Protein 5DCQ (pdb70)

GO terms:
  GO:0005515 protein binding (F, IPI)

B-factor: mean 30.23, std 13.65, range [9.82, 96.35]

Secondary structure (P-SEA, 3-state):
ccaaaaaaaaaacccccaaaaaaaaaaaaaaccccaaaaaaaacccccaaaaaaaaaaaaaaccccaaaaaaaacccccaaaaaaaaaaaaaaccccaaaaaaaacccccaaaaaaaaaaaaaaccaaaaaaaaaaaaccccaaaaaaaaaaaaccc/ccaaaaaaaaaacccccaaaaaaaaaaaaaaccccaaaaaaaacccccaaaaaaaaaaaaaaccccaaaaaaaacccccaaaaaaaaaaaaaaccccaaaaaaaacccccaaaaaaaaaaaaaaccaaaaaaaaaaacccccaaaaaaaaaaaac/ccccaaaaaaaacccccaaaaaaaaaaaaaaccccaaaaaaaacccccaaaaaaaaaaaaaaccccaaaaaaaacccccaaaaaaaaaaaaaaccccaaaaaaaacccccaaaaaaaaaaaaaaccaaaaaaaaaaaaccccaaaaaaaaaaaaccccc/cbbbbbbccccccccbbbbbccccccccccccccccccccccccccccccccccccccccccccccbbbbbbbbcaaaaaaaccccccccccaaaaaaaaaaaccccaaaaaaaaccccaaaaaaaaaaaaaacccccccccccccccccccaaaaaaaaaaaaaaaacccbbbbbbbcccccccccccbbbbbccccc/cbbbbbbccccccccbbbbbccccccccccccccccccccccccccccccccccccccccccccccbbbbbbbccaaaaaaaccccccccccaaaaaaaaaaaccccaaaaaaacccccaaaaaaaaaaaaaacccccccccccccccccccaaaaaaaaaaaaaaaaccbbbbbbccccccccccccccbbbbcccccc/cbbbbbbccccccccbbbbbccccccccccccccccccccccccccccccccccccccccccccccbbbbbccccaaaaaaaccccccccccaaaaaaaaaaaccccaaaaaaaaccccaaaaaaaaaaaaaacccccccccccccccccccaaaaaaaaaaaaaaaaccbbbbbbccccccccccccccbbbbccccc

Sequence (1069 aa):
TDPEKVEMYIKNLQDDSSVVRVTAATALGKIGDERAVEPLIKALKKDEDWQVRVSAAWALGKIGDERAVEPLIKALKDEDSDVRMAAAKALGKIGDERAVEPLIKKALKDEDSDVRRTAAYYALGEIGGERVRAAMEKLAETGTGFARKVAVNYLETHKSTDPEKKVEMYIKNLQDDSSVVRVTAATALGKIGDERAVEPLIKALKDEDWQVRVSAAWALGKIGDERAVEPLIKALKDEDSDVRMAAAKALGKIGDERAVEPLIKALKDEDSDVRRTAAYALGEIGGERVRAAMEKLAETGTGFARKVAVNYLETHTDPEKVEMYIKNLQDDSSVVRVTAATALGKIGDERAVEPLIKALKDEDWQVRVSAAWALGKIGDERAVEPLIKALKDEDSDVRMAAAKALGKIGDERAVEPLIKALKDEDSDVRRRRTAAYALGEIGGERVRAAMEKLAETGTGFARKVAVNYLETHKSLIALYYGWNDGTRQSSPYFLYVSPKNAPKRELKDEYVVYCFNKKLYWPDQWESIYSNFNDIRSPYNDLPVYEKKLGYDGIFKQYAPDYKKDISDIASALVAVLSNGYPTNKSQLSTSYHLNNDSSRKVTQLAIWYFSDSLTKEYLKDTGGYNLNDMEKKALDFLISKGEDSNYSLDIYVYQSGGHDHMKDYQNLLGSTLIPALYYGWNDGTRQSSPYFLYVSPKNAPKRELKDEYVVYCFNKKLYWPDQWESIYSNFNDIRSPYNDLPVYEKKLGYDGIFKQYAPDYKKDISDIASALVAVLSNGYPTNKSQLSTSYHLNNDSSRKVTQLAIWYFSDSLTKEYLKDTGGYNLNDMEKKALDFLISKGEDSNYSLDIYVYQSGGHDHMKDYQNLLGSTLIPKALYYGWNDGTRQSSPYFLYVSPKNAPKRELKDEYVVYCFNKKLYWPDQWESIYSNFNDIRSPYNDLPVYEKKLGYDGIFKQYAPDYKKDISSDIASSALVAVLSNGYPTNKSQLSTSYHLNNDSSRKVTQLAIWYFSDSLTKEYLKDTGGYNLNDMEKKALDFLISKGEDSNYSLDIYVYQSGGHDHMKDYQNLLGSTLIP

InterPro domains:
  IPR013552 Thioester domain [PF08341] (68-199)
  IPR023849 TQXA domain [TIGR03934] (130-172)

Structure (mmCIF, N/CA/C/O backbone):
data_5DCQ
#
_entry.id   5DCQ
#
_cell.length_a   113.688
_cell.length_b   113.688
_cell.length_c   152.623
_cell.angle_alpha   90.000
_cell.angle_beta   90.000
_cell.angle_gamma   120.000
#
_symmetry.space_group_name_H-M   'P 61'
#
loop_
_entity.id
_entity.type
_entity.pdbx_description
1 polymer 'artificial repeat proteins (alphaREP3)'
2 polymer 'Fibronectin-binding protein'
3 non-polymer 'FORMIC ACID'
4 water water
#
loop_
_atom_site.group_PDB
_atom_site.id
_atom_site.type_symbol
_atom_site.label_atom_id
_atom_site.label_alt_id
_atom_site.label_comp_id
_atom_site.label_asym_id
_atom_site.label_entity_id
_atom_site.label_seq_id
_atom_site.pdbx_PDB_ins_code
_atom_site.Cartn_x
_atom_site.Cartn_y
_atom_site.Cartn_z
_atom_site.occupancy
_atom_site.B_iso_or_equiv
_atom_site.auth_seq_id
_atom_site.auth_comp_id
_atom_site.auth_asym_id
_atom_site.auth_atom_id
_atom_site.pdbx_PDB_model_num
ATOM 1 N N . THR A 1 11 ? 47.605 35.985 -54.686 1.00 45.32 10 THR A N 1
ATOM 2 C CA . THR A 1 11 ? 46.407 36.819 -54.772 1.00 43.21 10 THR A CA 1
ATOM 3 C C . THR A 1 11 ? 45.828 36.807 -56.184 1.00 38.84 10 THR A C 1
ATOM 4 O O . THR A 1 11 ? 46.547 36.989 -57.168 1.00 39.16 10 THR A O 1
ATOM 8 N N . ASP A 1 12 ? 44.527 36.559 -56.276 1.00 33.64 11 ASP A N 1
ATOM 9 C CA . ASP A 1 12 ? 43.821 36.580 -57.549 1.00 41.07 11 ASP A CA 1
ATOM 10 C C . ASP A 1 12 ? 43.059 37.898 -57.664 1.00 35.86 11 ASP A C 1
ATOM 11 O O . ASP A 1 12 ? 42.054 38.089 -56.989 1.00 34.04 11 ASP A O 1
ATOM 16 N N . PRO A 1 13 ? 43.537 38.810 -58.519 1.00 27.27 12 PRO A N 1
ATOM 17 C CA . PRO A 1 13 ? 42.878 40.116 -58.657 1.00 24.18 12 PRO A CA 1
ATOM 18 C C . PRO A 1 13 ? 41.415 39.986 -59.094 1.00 23.81 12 PRO A C 1
ATOM 19 O O . PRO A 1 13 ? 40.580 40.824 -58.751 1.00 22.31 12 PRO A O 1
ATOM 23 N N . GLU A 1 14 ? 41.113 38.929 -59.835 1.00 24.76 13 GLU A N 1
ATOM 24 C CA . GLU A 1 14 ? 39.760 38.710 -60.311 1.00 23.02 13 GLU A CA 1
ATOM 25 C C . GLU A 1 14 ? 38.828 38.321 -59.158 1.00 26.79 13 GLU A C 1
ATOM 26 O O . GLU A 1 14 ? 37.652 38.692 -59.146 1.00 24.67 13 GLU A O 1
ATOM 32 N N . LYS A 1 15 ? 39.349 37.575 -58.190 1.00 23.67 14 LYS A N 1
ATOM 33 C CA . LYS A 1 15 ? 38.552 37.218 -57.019 1.00 24.88 14 LYS A CA 1
ATOM 34 C C . LYS A 1 15 ? 38.359 38.421 -56.106 1.00 24.42 14 LYS A C 1
ATOM 35 O O . LYS A 1 15 ? 37.287 38.598 -55.534 1.00 20.56 14 LYS A O 1
ATOM 41 N N . VAL A 1 16 ? 39.403 39.235 -55.952 1.00 19.75 15 VAL A N 1
ATOM 42 C CA . VAL A 1 16 ? 39.276 40.455 -55.151 1.00 20.79 15 VAL A CA 1
ATOM 43 C C . VAL A 1 16 ? 38.169 41.368 -55.696 1.00 19.98 15 VAL A C 1
ATOM 44 O O . VAL A 1 16 ? 37.316 41.846 -54.949 1.00 19.17 15 VAL A O 1
ATOM 48 N N . GLU A 1 17 ? 38.194 41.606 -57.001 1.00 19.55 16 GLU A N 1
ATOM 49 C CA . GLU A 1 17 ? 37.163 42.440 -57.629 1.00 19.42 16 GLU A CA 1
ATOM 50 C C . GLU A 1 17 ? 35.768 41.853 -57.427 1.00 20.89 16 GLU A C 1
ATOM 51 O O . GLU A 1 17 ? 34.826 42.569 -57.087 1.00 18.05 16 GLU A O 1
ATOM 57 N N . MET A 1 18 ? 35.644 40.551 -57.651 1.00 18.61 17 MET A N 1
ATOM 58 C CA . MET A 1 18 ? 34.367 39.863 -57.515 1.00 18.03 17 MET A CA 1
ATOM 59 C C . MET A 1 18 ? 33.769 40.012 -56.118 1.00 17.54 17 MET A C 1
ATOM 60 O O . MET A 1 18 ? 32.605 40.368 -55.967 1.00 19.23 17 MET A O 1
ATOM 65 N N . TYR A 1 19 ? 34.569 39.741 -55.095 1.00 17.04 18 TYR A N 1
ATOM 66 C CA . TYR A 1 19 ? 34.064 39.857 -53.731 1.00 16.03 18 TYR A CA 1
ATOM 67 C C . TYR A 1 19 ? 33.848 41.311 -53.309 1.00 17.13 18 TYR A C 1
ATOM 68 O O . TYR A 1 19 ? 32.945 41.595 -52.523 1.00 16.00 18 TYR A O 1
ATOM 77 N N . ILE A 1 20 ? 34.667 42.230 -53.810 1.00 16.31 19 ILE A N 1
ATOM 78 C CA . ILE A 1 20 ? 34.421 43.636 -53.509 1.00 17.99 19 ILE A CA 1
ATOM 79 C C . ILE A 1 20 ? 33.047 44.034 -54.060 1.00 19.58 19 ILE A C 1
ATOM 80 O O . ILE A 1 20 ? 32.272 44.729 -53.385 1.00 17.80 19 ILE A O 1
ATOM 85 N N . LYS A 1 21 ? 32.727 43.575 -55.267 1.00 16.66 20 LYS A N 1
ATOM 86 C CA . LYS A 1 21 ? 31.403 43.851 -55.811 1.00 17.36 20 LYS A CA 1
ATOM 87 C C . LYS A 1 21 ? 30.318 43.117 -55.035 1.00 18.02 20 LYS A C 1
ATOM 88 O O . LYS A 1 21 ? 29.210 43.633 -54.882 1.00 17.55 20 LYS A O 1
ATOM 94 N N . ASN A 1 22 ? 30.613 41.917 -54.543 1.00 16.67 21 ASN A N 1
ATOM 95 C CA . ASN A 1 22 ? 29.598 41.184 -53.783 1.00 15.36 21 ASN A CA 1
ATOM 96 C C . ASN A 1 22 ? 29.246 41.864 -52.456 1.00 22.76 21 ASN A C 1
ATOM 97 O O . ASN A 1 22 ? 28.224 41.559 -51.854 1.00 18.64 21 ASN A O 1
ATOM 102 N N . LEU A 1 23 ? 30.090 42.784 -51.996 1.00 17.36 22 LEU A N 1
ATOM 103 C CA . LEU A 1 23 ? 29.756 43.549 -50.795 1.00 16.72 22 LEU A CA 1
ATOM 104 C C . LEU A 1 23 ? 28.589 44.503 -51.072 1.00 15.85 22 LEU A C 1
ATOM 105 O O . LEU A 1 23 ? 28.031 45.081 -50.142 1.00 16.68 22 LEU A O 1
ATOM 110 N N . GLN A 1 24 ? 28.220 44.669 -52.344 1.00 15.59 23 GLN A N 1
ATOM 111 C CA . GLN A 1 24 ? 27.078 45.530 -52.692 1.00 16.13 23 GLN A CA 1
ATOM 112 C C . GLN A 1 24 ? 25.763 44.754 -52.785 1.00 19.54 23 GLN A C 1
ATOM 113 O O . GLN A 1 24 ? 24.694 45.345 -52.999 1.00 21.15 23 GLN A O 1
ATOM 119 N N . ASP A 1 25 ? 25.838 43.440 -52.612 1.00 15.73 24 ASP A N 1
ATOM 120 C CA . ASP A 1 25 ? 24.668 42.573 -52.734 1.00 21.12 24 ASP A CA 1
ATOM 121 C C . ASP A 1 25 ? 23.666 42.920 -51.643 1.00 17.12 24 ASP A C 1
ATOM 122 O O . ASP A 1 25 ? 24.055 43.214 -50.522 1.00 20.56 24 ASP A O 1
ATOM 127 N N . ASP A 1 26 ? 22.385 42.886 -51.981 1.00 19.48 25 ASP A N 1
ATOM 128 C CA . ASP A 1 26 ? 21.332 43.190 -51.010 1.00 17.78 25 ASP A CA 1
ATOM 129 C C . ASP A 1 26 ? 21.159 42.070 -49.970 1.00 18.43 25 ASP A C 1
ATOM 130 O O . ASP A 1 26 ? 20.545 42.281 -48.930 1.00 21.89 25 ASP A O 1
ATOM 135 N N . SER A 1 27 ? 21.693 40.886 -50.252 1.00 19.96 26 SER A N 1
ATOM 136 C CA . SER A 1 27 ? 21.610 39.772 -49.303 1.00 19.61 26 SER A CA 1
ATOM 137 C C . SER A 1 27 ? 22.785 39.722 -48.306 1.00 19.40 26 SER A C 1
ATOM 138 O O . SER A 1 27 ? 23.946 39.610 -48.711 1.00 17.31 26 SER A O 1
ATOM 141 N N . SER A 1 28 ? 22.497 39.803 -47.005 1.00 22.11 27 SER A N 1
ATOM 142 C CA . SER A 1 28 ? 23.571 39.834 -45.991 1.00 20.38 27 SER A CA 1
ATOM 143 C C . SER A 1 28 ? 24.495 38.601 -46.008 1.00 18.23 27 SER A C 1
ATOM 144 O O . SER A 1 28 ? 25.699 38.743 -45.784 1.00 20.89 27 SER A O 1
ATOM 147 N N . VAL A 1 29 ? 23.968 37.414 -46.303 1.00 15.66 28 VAL A N 1
ATOM 148 C CA . VAL A 1 29 ? 24.831 36.228 -46.314 1.00 16.57 28 VAL A CA 1
ATOM 149 C C . VAL A 1 29 ? 25.891 36.330 -47.430 1.00 15.04 28 VAL A C 1
ATOM 150 O O . VAL A 1 29 ? 27.038 35.871 -47.272 1.00 17.49 28 VAL A O 1
ATOM 154 N N . VAL A 1 30 ? 25.517 36.958 -48.543 1.00 16.82 29 VAL A N 1
ATOM 155 C CA . VAL A 1 30 ? 26.468 37.173 -49.631 1.00 16.31 29 VAL A CA 1
ATOM 156 C C . VAL A 1 30 ? 27.559 38.149 -49.178 1.00 17.35 29 VAL A C 1
ATOM 157 O O . VAL A 1 30 ? 28.748 37.927 -49.427 1.00 17.75 29 VAL A O 1
ATOM 161 N N . ARG A 1 31 ? 27.157 39.211 -48.482 1.00 15.65 30 ARG A N 1
ATOM 162 C CA . ARG A 1 31 ? 28.116 40.181 -47.971 1.00 14.01 30 ARG A CA 1
ATOM 163 C C . ARG A 1 31 ? 29.035 39.547 -46.920 1.00 13.62 30 ARG A C 1
ATOM 164 O O . ARG A 1 31 ? 30.228 39.853 -46.864 1.00 14.98 30 ARG A O 1
ATOM 172 N N . VAL A 1 32 ? 28.496 38.673 -46.076 1.00 13.64 31 VAL A N 1
ATOM 173 C CA . VAL A 1 32 ? 29.345 37.977 -45.102 1.00 13.48 31 VAL A CA 1
ATOM 174 C C . VAL A 1 32 ? 30.427 37.149 -45.807 1.00 13.61 31 VAL A C 1
ATOM 175 O O . VAL A 1 32 ? 31.613 37.194 -45.457 1.00 15.13 31 VAL A O 1
ATOM 179 N N . THR A 1 33 ? 30.009 36.397 -46.818 1.00 13.97 32 THR A N 1
ATOM 180 C CA . THR A 1 33 ? 30.954 35.569 -47.565 1.00 16.10 32 THR A CA 1
ATOM 181 C C . THR A 1 33 ? 32.022 36.447 -48.211 1.00 15.28 32 THR A C 1
ATOM 182 O O . THR A 1 33 ? 33.212 36.113 -48.213 1.00 14.53 32 THR A O 1
ATOM 186 N N . ALA A 1 34 ? 31.598 37.599 -48.717 1.00 14.11 33 ALA A N 1
ATOM 187 C CA . ALA A 1 34 ? 32.502 38.475 -49.431 1.00 15.81 33 ALA A CA 1
ATOM 188 C C . ALA A 1 34 ? 33.527 39.093 -48.474 1.00 14.85 33 ALA A C 1
ATOM 189 O O . ALA A 1 34 ? 34.725 39.117 -48.777 1.00 17.03 33 ALA A O 1
ATOM 191 N N . ALA A 1 35 ? 33.067 39.578 -47.319 1.00 13.66 34 ALA A N 1
ATOM 192 C CA . ALA A 1 35 ? 33.991 40.171 -46.347 1.00 17.53 34 ALA A CA 1
ATOM 193 C C . ALA A 1 35 ? 35.012 39.150 -45.886 1.00 17.88 34 ALA A C 1
ATOM 194 O O . ALA A 1 35 ? 36.199 39.454 -45.741 1.00 18.42 34 ALA A O 1
ATOM 196 N N . THR A 1 36 ? 34.545 37.930 -45.651 1.00 14.10 35 THR A N 1
ATOM 197 C CA . THR A 1 36 ? 35.401 36.881 -45.142 1.00 19.10 35 THR A CA 1
ATOM 198 C C . THR A 1 36 ? 36.439 36.520 -46.192 1.00 23.12 35 THR A C 1
ATOM 199 O O . THR A 1 36 ? 37.630 36.384 -45.885 1.00 15.97 35 THR A O 1
ATOM 203 N N . ALA A 1 37 ? 35.988 36.403 -47.438 1.00 15.71 36 ALA A N 1
ATOM 204 C CA . ALA A 1 37 ? 36.896 36.042 -48.527 1.00 15.60 36 ALA A CA 1
ATOM 205 C C . ALA A 1 37 ? 37.991 37.072 -48.710 1.00 16.76 36 ALA A C 1
ATOM 206 O O . ALA A 1 37 ? 39.144 36.713 -48.959 1.00 19.45 36 ALA A O 1
ATOM 208 N N . LEU A 1 38 ? 37.632 38.351 -48.589 1.00 15.36 37 LEU A N 1
ATOM 209 C CA . LEU A 1 38 ? 38.601 39.433 -48.731 1.00 23.46 37 LEU A CA 1
ATOM 210 C C . LEU A 1 38 ? 39.615 39.439 -47.588 1.00 20.00 37 LEU A C 1
ATOM 211 O O . LEU A 1 38 ? 40.791 39.712 -47.798 1.00 17.65 37 LEU A O 1
ATOM 216 N N . GLY A 1 39 ? 39.157 39.136 -46.378 1.00 20.47 38 GLY A N 1
ATOM 217 C CA . GLY A 1 39 ? 40.065 38.986 -45.257 1.00 16.33 38 GLY A CA 1
ATOM 218 C C . GLY A 1 39 ? 41.122 37.929 -45.524 1.00 16.38 38 GLY A C 1
ATOM 219 O O . GLY A 1 39 ? 42.308 38.126 -45.254 1.00 20.78 38 GLY A O 1
ATOM 220 N N . LYS A 1 40 ? 40.688 36.808 -46.077 1.00 16.53 39 LYS A N 1
ATOM 221 C CA . LYS A 1 40 ? 41.593 35.706 -46.378 1.00 17.59 39 LYS A CA 1
ATOM 222 C C . LYS A 1 40 ? 42.578 36.087 -47.475 1.00 26.22 39 LYS A C 1
ATOM 223 O O . LYS A 1 40 ? 43.738 35.666 -47.450 1.00 25.57 39 LYS A O 1
ATOM 229 N N . ILE A 1 41 ? 42.128 36.882 -48.443 1.00 18.07 40 ILE A N 1
ATOM 230 C CA . ILE A 1 41 ? 43.018 37.237 -49.549 1.00 19.69 40 ILE A CA 1
ATOM 231 C C . ILE A 1 41 ? 44.068 38.249 -49.086 1.00 22.11 40 ILE A C 1
ATOM 232 O O . ILE A 1 41 ? 45.246 38.144 -49.430 1.00 24.79 40 ILE A O 1
ATOM 237 N N . GLY A 1 42 ? 43.639 39.224 -48.296 1.00 23.63 41 GLY A N 1
ATOM 238 C CA . GLY A 1 42 ? 44.558 40.165 -47.689 1.00 25.14 41 GLY A CA 1
ATOM 239 C C . GLY A 1 42 ? 44.927 41.364 -48.544 1.00 29.06 41 GLY A C 1
ATOM 240 O O . GLY A 1 42 ? 45.777 42.157 -48.153 1.00 31.88 41 GLY A O 1
ATOM 241 N N . ASP A 1 43 ? 44.296 41.494 -49.707 1.00 26.80 42 ASP A N 1
ATOM 242 C CA . ASP A 1 43 ? 44.552 42.609 -50.618 1.00 25.22 42 ASP A CA 1
ATOM 243 C C . ASP A 1 43 ? 44.010 43.918 -50.038 1.00 29.49 42 ASP A C 1
ATOM 244 O O . ASP A 1 43 ? 42.848 43.993 -49.642 1.00 25.33 42 ASP A O 1
ATOM 249 N N . GLU A 1 44 ? 44.838 44.960 -50.019 1.00 24.08 43 GLU A N 1
ATOM 250 C CA . GLU A 1 44 ? 44.452 46.215 -49.377 1.00 25.26 43 GLU A CA 1
ATOM 251 C C . GLU A 1 44 ? 43.405 47.005 -50.165 1.00 24.21 43 GLU A C 1
ATOM 252 O O . GLU A 1 44 ? 42.799 47.933 -49.628 1.00 26.05 43 GLU A O 1
ATOM 258 N N . ARG A 1 45 ? 43.173 46.628 -51.422 1.00 24.14 44 ARG A N 1
ATOM 259 C CA . ARG A 1 45 ? 42.064 47.194 -52.199 1.00 25.35 44 ARG A CA 1
ATOM 260 C C . ARG A 1 45 ? 40.722 47.030 -51.489 1.00 21.21 44 ARG A C 1
ATOM 261 O O . ARG A 1 45 ? 39.796 47.812 -51.699 1.00 24.63 44 ARG A O 1
ATOM 269 N N . ALA A 1 46 ? 40.628 45.994 -50.666 1.00 20.46 45 ALA A N 1
ATOM 270 C CA . ALA A 1 46 ? 39.404 45.670 -49.952 1.00 20.09 45 ALA A CA 1
ATOM 271 C C . ALA A 1 46 ? 39.113 46.608 -48.782 1.00 22.39 45 ALA A C 1
ATOM 272 O O . ALA A 1 46 ? 37.995 46.640 -48.274 1.00 20.67 45 ALA A O 1
ATOM 274 N N . VAL A 1 47 ? 40.111 47.372 -48.356 1.00 24.03 46 VAL A N 1
ATOM 275 C CA . VAL A 1 47 ? 40.009 48.078 -47.081 1.00 23.81 46 VAL A CA 1
ATOM 276 C C . VAL A 1 47 ? 38.869 49.107 -47.040 1.00 23.00 46 VAL A C 1
ATOM 277 O O . VAL A 1 47 ? 38.045 49.079 -46.128 1.00 21.84 46 VAL A O 1
ATOM 281 N N . GLU A 1 48 ? 38.784 49.999 -48.023 1.00 19.05 47 GLU A N 1
ATOM 282 C CA . GLU A 1 48 ? 37.711 50.993 -47.972 1.00 20.20 47 GLU A CA 1
ATOM 283 C C . GLU A 1 48 ? 36.308 50.355 -48.093 1.00 20.68 47 GLU A C 1
ATOM 284 O O . GLU A 1 48 ? 35.424 50.690 -47.303 1.00 21.04 47 GLU A O 1
ATOM 290 N N . PRO A 1 49 ? 36.105 49.416 -49.044 1.00 20.73 48 PRO A N 1
ATOM 291 C CA . PRO A 1 49 ? 34.815 48.715 -49.039 1.00 21.71 48 PRO A CA 1
ATOM 292 C C . PRO A 1 49 ? 34.492 48.016 -47.720 1.00 16.71 48 PRO A C 1
ATOM 293 O O . PRO A 1 49 ? 33.342 48.029 -47.297 1.00 18.79 48 PRO A O 1
ATOM 297 N N . LEU A 1 50 ? 35.485 47.412 -47.082 1.00 17.07 49 LEU A N 1
ATOM 298 C CA . LEU A 1 50 ? 35.244 46.717 -45.817 1.00 17.53 49 LEU A CA 1
ATOM 299 C C . LEU A 1 50 ? 34.945 47.696 -44.672 1.00 18.37 49 LEU A C 1
ATOM 300 O O . LEU A 1 50 ? 34.180 47.385 -43.761 1.00 22.19 49 LEU A O 1
ATOM 305 N N . ILE A 1 51 ? 35.574 48.860 -44.714 1.00 20.04 50 ILE A N 1
ATOM 306 C CA . ILE A 1 51 ? 35.315 49.905 -43.732 1.00 20.67 50 ILE A CA 1
ATOM 307 C C . ILE A 1 51 ? 33.847 50.322 -43.827 1.00 22.12 50 ILE A C 1
ATOM 308 O O . ILE A 1 51 ? 33.174 50.521 -42.813 1.00 21.11 50 ILE A O 1
ATOM 313 N N . LYS A 1 52 ? 33.340 50.418 -45.054 1.00 19.00 51 LYS A N 1
ATOM 314 C CA . LYS A 1 52 ? 31.922 50.716 -45.264 1.00 23.72 51 LYS A CA 1
ATOM 315 C C . LYS A 1 52 ? 31.038 49.599 -44.704 1.00 21.91 51 LYS A C 1
ATOM 316 O O . LYS A 1 52 ? 30.011 49.862 -44.075 1.00 27.85 51 LYS A O 1
ATOM 322 N N . ALA A 1 53 ? 31.442 48.352 -44.918 1.00 17.46 52 ALA A N 1
ATOM 323 C CA . ALA A 1 53 ? 30.675 47.190 -44.438 1.00 18.30 52 ALA A CA 1
ATOM 324 C C . ALA A 1 53 ? 30.686 47.065 -42.903 1.00 21.73 52 ALA A C 1
ATOM 325 O O . ALA A 1 53 ? 29.849 46.382 -42.319 1.00 20.43 52 ALA A O 1
ATOM 327 N N . LEU A 1 54 ? 31.627 47.733 -42.248 1.00 20.68 53 LEU A N 1
ATOM 328 C CA . LEU A 1 54 ? 31.624 47.808 -40.787 1.00 26.68 53 LEU A CA 1
ATOM 329 C C . LEU A 1 54 ? 30.373 48.484 -40.220 1.00 25.00 53 LEU A C 1
ATOM 330 O O . LEU A 1 54 ? 30.087 48.349 -39.030 1.00 26.03 53 LEU A O 1
ATOM 335 N N A LYS A 1 55 ? 29.652 49.218 -41.065 0.58 18.94 54 LYS A N 1
ATOM 336 N N B LYS A 1 55 ? 29.650 49.223 -41.059 0.42 19.52 54 LYS A N 1
ATOM 337 C CA A LYS A 1 55 ? 28.431 49.898 -40.645 0.58 25.79 54 LYS A CA 1
ATOM 338 C CA B LYS A 1 55 ? 28.419 49.894 -40.636 0.42 25.73 54 LYS A CA 1
ATOM 339 C C A LYS A 1 55 ? 27.164 49.204 -41.168 0.58 23.91 54 LYS A C 1
ATOM 340 C C B LYS A 1 55 ? 27.156 49.195 -41.152 0.42 23.99 54 LYS A C 1
ATOM 341 O O A LYS A 1 55 ? 26.079 49.789 -41.167 0.58 23.92 54 LYS A O 1
ATOM 342 O O B LYS A 1 55 ? 26.066 49.771 -41.135 0.42 23.71 54 LYS A O 1
ATOM 353 N N . ASP A 1 56 ? 27.304 47.955 -41.605 1.00 24.28 55 ASP A N 1
ATOM 354 C CA . ASP A 1 56 ? 26.193 47.187 -42.167 1.00 15.93 55 ASP A CA 1
ATOM 355 C C . ASP A 1 56 ? 25.068 46.989 -41.159 1.00 24.72 55 ASP A C 1
ATOM 356 O O . ASP A 1 56 ? 25.297 46.950 -39.950 1.00 22.72 55 ASP A O 1
ATOM 361 N N . GLU A 1 57 ? 23.846 46.863 -41.645 1.00 16.97 56 GLU A N 1
ATOM 362 C CA . GLU A 1 57 ? 22.749 46.624 -40.719 1.00 21.62 56 GLU A CA 1
ATOM 363 C C . GLU A 1 57 ? 22.861 45.240 -40.067 1.00 19.41 56 GLU A C 1
ATOM 364 O O . GLU A 1 57 ? 22.330 45.000 -38.979 1.00 20.37 56 GLU A O 1
ATOM 370 N N . ASP A 1 58 ? 23.491 44.313 -40.778 1.00 17.67 57 ASP A N 1
ATOM 371 C CA . ASP A 1 58 ? 23.571 42.953 -40.280 1.00 21.37 57 ASP A CA 1
ATOM 372 C C . ASP A 1 58 ? 24.807 42.716 -39.410 1.00 19.28 57 ASP A C 1
ATOM 373 O O . ASP A 1 58 ? 25.930 43.004 -39.832 1.00 16.65 57 ASP A O 1
ATOM 378 N N . TRP A 1 59 ? 24.618 42.163 -38.207 1.00 15.76 58 TRP A N 1
ATOM 379 C CA . TRP A 1 59 ? 25.731 42.070 -37.274 1.00 16.05 58 TRP A CA 1
ATOM 380 C C . TRP A 1 59 ? 26.800 41.078 -37.724 1.00 20.30 58 TRP A C 1
ATOM 381 O O . TRP A 1 59 ? 27.968 41.233 -37.383 1.00 17.35 58 TRP A O 1
ATOM 392 N N . GLN A 1 60 ? 26.419 40.058 -38.487 1.00 16.97 59 GLN A N 1
ATOM 393 C CA . GLN A 1 60 ? 27.439 39.099 -38.935 1.00 13.92 59 GLN A CA 1
ATOM 394 C C . GLN A 1 60 ? 28.316 39.707 -40.014 1.00 13.45 59 GLN A C 1
ATOM 395 O O . GLN A 1 60 ? 29.494 39.353 -40.147 1.00 14.66 59 GLN A O 1
ATOM 401 N N . VAL A 1 61 ? 27.743 40.608 -40.807 1.00 17.46 60 VAL A N 1
ATOM 402 C CA . VAL A 1 61 ? 28.552 41.341 -41.784 1.00 17.96 60 VAL A CA 1
ATOM 403 C C . VAL A 1 61 ? 29.557 42.228 -41.026 1.00 14.84 60 VAL A C 1
ATOM 404 O O . VAL A 1 61 ? 30.738 42.245 -41.347 1.00 13.04 60 VAL A O 1
ATOM 408 N N . ARG A 1 62 ? 29.094 42.935 -40.000 1.00 14.08 61 ARG A N 1
ATOM 409 C CA . ARG A 1 62 ? 29.983 43.798 -39.212 1.00 13.54 61 ARG A CA 1
ATOM 410 C C . ARG A 1 62 ? 31.119 43.004 -38.570 1.00 14.52 61 ARG A C 1
ATOM 411 O O . ARG A 1 62 ? 32.293 43.403 -38.617 1.00 15.53 61 ARG A O 1
ATOM 419 N N . VAL A 1 63 ? 30.772 41.884 -37.949 1.00 14.63 62 VAL A N 1
ATOM 420 C CA . VAL A 1 63 ? 31.784 41.023 -37.353 1.00 12.86 62 VAL A CA 1
ATOM 421 C C . VAL A 1 63 ? 32.786 40.588 -38.421 1.00 16.72 62 VAL A C 1
ATOM 422 O O . VAL A 1 63 ? 33.997 40.644 -38.215 1.00 14.86 62 VAL A O 1
ATOM 426 N N . SER A 1 64 ? 32.275 40.156 -39.570 1.00 13.79 63 SER A N 1
ATOM 427 C CA . SER A 1 64 ? 33.142 39.635 -40.605 1.00 12.69 63 SER A CA 1
ATOM 428 C C . SER A 1 64 ? 33.999 40.740 -41.228 1.00 18.81 63 SER A C 1
ATOM 429 O O . SER A 1 64 ? 35.175 40.509 -41.569 1.00 15.42 63 SER A O 1
ATOM 432 N N . ALA A 1 65 ? 33.434 41.940 -41.361 1.00 14.93 64 ALA A N 1
ATOM 433 C CA . ALA A 1 65 ? 34.214 43.079 -41.868 1.00 19.39 64 ALA A CA 1
ATOM 434 C C . ALA A 1 65 ? 35.343 43.461 -40.891 1.00 17.42 64 ALA A C 1
ATOM 435 O O . ALA A 1 65 ? 36.478 43.704 -41.297 1.00 15.05 64 ALA A O 1
ATOM 437 N N . ALA A 1 66 ? 35.022 43.527 -39.604 1.00 17.22 65 ALA A N 1
ATOM 438 C CA . ALA A 1 66 ? 36.046 43.788 -38.589 1.00 15.19 65 ALA A CA 1
ATOM 439 C C . ALA A 1 66 ? 37.151 42.736 -38.655 1.00 15.45 65 ALA A C 1
ATOM 440 O O . ALA A 1 66 ? 38.346 43.059 -38.607 1.00 15.89 65 ALA A O 1
ATOM 442 N N . TRP A 1 67 ? 36.751 41.469 -38.761 1.00 14.81 66 TRP A N 1
ATOM 443 C CA . TRP A 1 67 ? 37.724 40.384 -38.809 1.00 13.04 66 TRP A CA 1
ATOM 444 C C . TRP A 1 67 ? 38.660 40.555 -39.995 1.00 16.00 66 TRP A C 1
ATOM 445 O O . TRP A 1 67 ? 39.883 40.455 -39.856 1.00 17.69 66 TRP A O 1
ATOM 456 N N . ALA A 1 68 ? 38.077 40.813 -41.162 1.00 17.18 67 ALA A N 1
ATOM 457 C CA . ALA A 1 68 ? 38.850 40.993 -42.389 1.00 13.87 67 ALA A CA 1
ATOM 458 C C . ALA A 1 68 ? 39.821 42.170 -42.294 1.00 18.82 67 ALA A C 1
ATOM 459 O O . ALA A 1 68 ? 40.959 42.086 -42.766 1.00 21.68 67 ALA A O 1
ATOM 461 N N . LEU A 1 69 ? 39.370 43.269 -41.693 1.00 16.89 68 LEU A N 1
ATOM 462 C CA . LEU A 1 69 ? 40.221 44.443 -41.521 1.00 14.67 68 LEU A CA 1
ATOM 463 C C . LEU A 1 69 ? 41.394 44.150 -40.588 1.00 15.13 68 LEU A C 1
ATOM 464 O O . LEU A 1 69 ? 42.509 44.607 -40.828 1.00 17.71 68 LEU A O 1
ATOM 469 N N . GLY A 1 70 ? 41.137 43.376 -39.534 1.00 21.75 69 GLY A N 1
ATOM 470 C CA . GLY A 1 70 ? 42.200 42.907 -38.657 1.00 18.62 69 GLY A CA 1
ATOM 471 C C . GLY A 1 70 ? 43.186 42.000 -39.373 1.00 21.07 69 GLY A C 1
ATOM 472 O O . GLY A 1 70 ? 44.399 42.103 -39.160 1.00 25.32 69 GLY A O 1
ATOM 473 N N . LYS A 1 71 ? 42.674 41.100 -40.215 1.00 17.24 70 LYS A N 1
ATOM 474 C CA . LYS A 1 71 ? 43.534 40.240 -41.032 1.00 19.20 70 LYS A CA 1
ATOM 475 C C . LYS A 1 71 ? 44.392 41.036 -42.019 1.00 20.64 70 LYS A C 1
ATOM 476 O O . LYS A 1 71 ? 45.562 40.717 -42.237 1.00 21.11 70 LYS A O 1
ATOM 482 N N . ILE A 1 72 ? 43.819 42.072 -42.620 1.00 18.78 71 ILE A N 1
ATOM 483 C CA . ILE A 1 72 ? 44.559 42.843 -43.615 1.00 21.96 71 ILE A CA 1
ATOM 484 C C . ILE A 1 72 ? 45.585 43.740 -42.937 1.00 22.01 71 ILE A C 1
ATOM 485 O O . ILE A 1 72 ? 46.679 43.947 -43.467 1.00 25.58 71 ILE A O 1
ATOM 490 N N . GLY A 1 73 ? 45.246 44.251 -41.761 1.00 21.03 72 GLY A N 1
ATOM 491 C CA . GLY A 1 73 ? 46.218 44.957 -40.948 1.00 21.63 72 GLY A CA 1
ATOM 492 C C . GLY A 1 73 ? 46.537 46.372 -41.384 1.00 24.41 72 GLY A C 1
ATOM 493 O O . GLY A 1 73 ? 47.489 46.960 -40.887 1.00 27.53 72 GLY A O 1
ATOM 494 N N . ASP A 1 74 ? 45.748 46.915 -42.310 1.00 28.58 73 ASP A N 1
ATOM 495 C CA . ASP A 1 74 ? 45.916 48.289 -42.773 1.00 26.60 73 ASP A CA 1
ATOM 496 C C . ASP A 1 74 ? 45.427 49.254 -41.702 1.00 30.31 73 ASP A C 1
ATOM 497 O O . ASP A 1 74 ? 44.312 49.108 -41.204 1.00 22.69 73 ASP A O 1
ATOM 502 N N . GLU A 1 75 ? 46.252 50.243 -41.358 1.00 24.65 74 GLU A N 1
ATOM 503 C CA . GLU A 1 75 ? 45.923 51.173 -40.277 1.00 23.33 74 GLU A CA 1
ATOM 504 C C . GLU A 1 75 ? 44.737 52.092 -40.574 1.00 25.94 74 GLU A C 1
ATOM 505 O O . GLU A 1 75 ? 44.203 52.723 -39.665 1.00 29.03 74 GLU A O 1
ATOM 511 N N . ARG A 1 76 ? 44.317 52.176 -41.836 1.00 27.19 75 ARG A N 1
ATOM 512 C CA . ARG A 1 76 ? 43.124 52.955 -42.179 1.00 21.97 75 ARG A CA 1
ATOM 513 C C . ARG A 1 76 ? 41.889 52.440 -41.435 1.00 19.47 75 ARG A C 1
ATOM 514 O O . ARG A 1 76 ? 40.927 53.176 -41.217 1.00 24.69 75 ARG A O 1
ATOM 522 N N . ALA A 1 77 ? 41.924 51.174 -41.040 1.00 20.93 76 ALA A N 1
ATOM 523 C CA . ALA A 1 77 ? 40.815 50.564 -40.322 1.00 22.28 76 ALA A CA 1
ATOM 524 C C . ALA A 1 77 ? 40.713 51.013 -38.863 1.00 21.32 76 ALA A C 1
ATOM 525 O O . ALA A 1 77 ? 39.697 50.797 -38.220 1.00 18.60 76 ALA A O 1
ATOM 527 N N . VAL A 1 78 ? 41.762 51.635 -38.341 1.00 18.86 77 VAL A N 1
ATOM 528 C CA . VAL A 1 78 ? 41.858 51.852 -36.892 1.00 21.62 77 VAL A CA 1
ATOM 529 C C . VAL A 1 78 ? 40.735 52.718 -36.314 1.00 21.26 77 VAL A C 1
ATOM 530 O O . VAL A 1 78 ? 40.039 52.285 -35.401 1.00 22.82 77 VAL A O 1
ATOM 534 N N . GLU A 1 79 ? 40.535 53.925 -36.835 1.00 19.58 78 GLU A N 1
ATOM 535 C CA . GLU A 1 79 ? 39.467 54.767 -36.291 1.00 23.94 78 GLU A CA 1
ATOM 536 C C . GLU A 1 79 ? 38.073 54.163 -36.549 1.00 23.93 78 GLU A C 1
ATOM 537 O O . GLU A 1 79 ? 37.224 54.203 -35.660 1.00 25.67 78 GLU A O 1
ATOM 543 N N . PRO A 1 80 ? 37.826 53.599 -37.750 1.00 23.63 79 PRO A N 1
ATOM 544 C CA . PRO A 1 80 ? 36.565 52.856 -37.894 1.00 28.70 79 PRO A CA 1
ATOM 545 C C . PRO A 1 80 ? 36.341 51.722 -36.873 1.00 22.19 79 PRO A C 1
ATOM 546 O O . PRO A 1 80 ? 35.227 51.575 -36.372 1.00 22.01 79 PRO A O 1
ATOM 550 N N . LEU A 1 81 ? 37.365 50.921 -36.590 1.00 19.77 80 LEU A N 1
ATOM 551 C CA . LEU A 1 81 ? 37.215 49.844 -35.619 1.00 19.44 80 LEU A CA 1
ATOM 552 C C . LEU A 1 81 ? 37.034 50.379 -34.206 1.00 18.00 80 LEU A C 1
ATOM 553 O O . LEU A 1 81 ? 36.369 49.757 -33.382 1.00 16.04 80 LEU A O 1
ATOM 558 N N . ILE A 1 82 ? 37.629 51.532 -33.923 1.00 22.33 81 ILE A N 1
ATOM 559 C CA . ILE A 1 82 ? 37.446 52.170 -32.616 1.00 24.51 81 ILE A CA 1
ATOM 560 C C . ILE A 1 82 ? 35.989 52.556 -32.414 1.00 25.70 81 ILE A C 1
ATOM 561 O O . ILE A 1 82 ? 35.460 52.418 -31.319 1.00 22.81 81 ILE A O 1
ATOM 566 N N . LYS A 1 83 ? 35.342 53.029 -33.479 1.00 20.91 82 LYS A N 1
ATOM 567 C CA . LYS A 1 83 ? 33.891 53.243 -33.457 1.00 20.76 82 LYS A CA 1
ATOM 568 C C . LYS A 1 83 ? 33.142 51.938 -33.234 1.00 21.95 82 LYS A C 1
ATOM 569 O O . LYS A 1 83 ? 32.199 51.894 -32.439 1.00 27.19 82 LYS A O 1
ATOM 575 N N . ALA A 1 84 ? 33.573 50.874 -33.914 1.00 22.05 83 ALA A N 1
ATOM 576 C CA . ALA A 1 84 ? 32.904 49.575 -33.803 1.00 20.82 83 ALA A CA 1
ATOM 577 C C . ALA A 1 84 ? 33.005 48.995 -32.395 1.00 26.24 83 ALA A C 1
ATOM 578 O O . ALA A 1 84 ? 32.215 48.128 -32.031 1.00 21.06 83 ALA A O 1
ATOM 580 N N . LEU A 1 85 ? 33.974 49.474 -31.613 1.00 25.40 84 LEU A N 1
ATOM 581 C CA . LEU A 1 85 ? 34.097 49.112 -30.203 1.00 23.57 84 LEU A CA 1
ATOM 582 C C . LEU A 1 85 ? 32.888 49.588 -29.401 1.00 23.06 84 LEU A C 1
ATOM 583 O O . LEU A 1 85 ? 32.672 49.130 -28.284 1.00 23.91 84 LEU A O 1
ATOM 588 N N . LYS A 1 86 ? 32.125 50.526 -29.965 1.00 22.04 85 LYS A N 1
ATOM 589 C CA . LYS A 1 86 ? 30.921 51.050 -29.318 1.00 26.16 85 LYS A CA 1
ATOM 590 C C . LYS A 1 86 ? 29.624 50.444 -29.871 1.00 23.63 85 LYS A C 1
ATOM 591 O O . LYS A 1 86 ? 28.527 50.902 -29.547 1.00 22.06 85 LYS A O 1
ATOM 597 N N . ASP A 1 87 ? 29.752 49.423 -30.711 1.00 21.18 86 ASP A N 1
ATOM 598 C CA . ASP A 1 87 ? 28.592 48.783 -31.319 1.00 18.73 86 ASP A CA 1
ATOM 599 C C . ASP A 1 87 ? 27.621 48.240 -30.274 1.00 19.28 86 ASP A C 1
ATOM 600 O O . ASP A 1 87 ? 28.041 47.780 -29.218 1.00 22.47 86 ASP A O 1
ATOM 605 N N . GLU A 1 88 ? 26.326 48.290 -30.577 1.00 19.27 87 GLU A N 1
ATOM 606 C CA . GLU A 1 88 ? 25.292 47.748 -29.697 1.00 24.98 87 GLU A CA 1
ATOM 607 C C . GLU A 1 88 ? 25.491 46.252 -29.447 1.00 24.71 87 GLU A C 1
ATOM 608 O O . GLU A 1 88 ? 25.147 45.736 -28.388 1.00 22.76 87 GLU A O 1
ATOM 614 N N . ASP A 1 89 ? 26.055 45.566 -30.438 1.00 20.60 88 ASP A N 1
ATOM 615 C CA . ASP A 1 89 ? 26.166 44.111 -30.428 1.00 20.46 88 ASP A CA 1
ATOM 616 C C . ASP A 1 89 ? 27.516 43.663 -29.857 1.00 16.98 88 ASP A C 1
ATOM 617 O O . ASP A 1 89 ? 28.560 44.125 -30.299 1.00 15.93 88 ASP A O 1
ATOM 622 N N . SER A 1 90 ? 27.495 42.752 -28.890 1.00 16.87 89 SER A N 1
ATOM 623 C CA . SER A 1 90 ? 28.731 42.373 -28.196 1.00 18.57 89 SER A CA 1
ATOM 624 C C . SER A 1 90 ? 29.681 41.539 -29.058 1.00 19.75 89 SER A C 1
ATOM 625 O O . SER A 1 90 ? 30.912 41.603 -28.909 1.00 16.36 89 SER A O 1
ATOM 628 N N . ASP A 1 91 ? 29.129 40.740 -29.963 1.00 15.19 90 ASP A N 1
ATOM 629 C CA . ASP A 1 91 ? 29.995 39.990 -30.865 1.00 16.81 90 ASP A CA 1
ATOM 630 C C . ASP A 1 91 ? 30.745 40.928 -31.813 1.00 14.45 90 ASP A C 1
ATOM 631 O O . ASP A 1 91 ? 31.896 40.664 -32.176 1.00 15.54 90 ASP A O 1
ATOM 636 N N . VAL A 1 92 ? 30.093 42.009 -32.226 1.00 14.26 91 VAL A N 1
ATOM 637 C CA . VAL A 1 92 ? 30.777 43.024 -33.032 1.00 15.59 91 VAL A CA 1
ATOM 638 C C . VAL A 1 92 ? 31.860 43.726 -32.205 1.00 17.38 91 VAL A C 1
ATOM 639 O O . VAL A 1 92 ? 32.991 43.893 -32.677 1.00 16.15 91 VAL A O 1
ATOM 643 N N . ARG A 1 93 ? 31.533 44.120 -30.973 1.00 15.10 92 ARG A N 1
ATOM 644 C CA . ARG A 1 93 ? 32.553 44.756 -30.123 1.00 15.48 92 ARG A CA 1
ATOM 645 C C . ARG A 1 93 ? 33.765 43.841 -29.942 1.00 17.90 92 ARG A C 1
ATOM 646 O O . ARG A 1 93 ? 34.905 44.287 -29.991 1.00 16.97 92 ARG A O 1
ATOM 654 N N . MET A 1 94 ? 33.514 42.553 -29.732 1.00 14.00 93 MET A N 1
ATOM 655 C CA . MET A 1 94 ? 34.598 41.600 -29.549 1.00 16.46 93 MET A CA 1
ATOM 656 C C . MET A 1 94 ? 35.470 41.502 -30.799 1.00 19.25 93 MET A C 1
ATOM 657 O O . MET A 1 94 ? 36.698 41.527 -30.711 1.00 14.04 93 MET A O 1
ATOM 662 N N . ALA A 1 95 ? 34.829 41.391 -31.961 1.00 14.56 94 ALA A N 1
ATOM 663 C CA . ALA A 1 95 ? 35.565 41.313 -33.231 1.00 18.81 94 ALA A CA 1
ATOM 664 C C . ALA A 1 95 ? 36.381 42.582 -33.486 1.00 15.52 94 ALA A C 1
ATOM 665 O O . ALA A 1 95 ? 37.505 42.517 -33.989 1.00 15.49 94 ALA A O 1
ATOM 667 N N . ALA A 1 96 ? 35.820 43.735 -33.144 1.00 13.92 95 ALA A N 1
ATOM 668 C CA . ALA A 1 96 ? 36.533 44.997 -33.337 1.00 20.26 95 ALA A CA 1
ATOM 669 C C . ALA A 1 96 ? 37.752 45.072 -32.418 1.00 20.25 95 ALA A C 1
ATOM 670 O O . ALA A 1 96 ? 38.831 45.468 -32.840 1.00 16.87 95 ALA A O 1
ATOM 672 N N . ALA A 1 97 ? 37.570 44.692 -31.157 1.00 15.59 96 ALA A N 1
ATOM 673 C CA . ALA A 1 97 ? 38.688 44.701 -30.213 1.00 19.53 96 ALA A CA 1
ATOM 674 C C . ALA A 1 97 ? 39.797 43.761 -30.688 1.00 18.25 96 ALA A C 1
ATOM 675 O O . ALA A 1 97 ? 40.977 44.108 -30.656 1.00 18.21 96 ALA A O 1
ATOM 677 N N . LYS A 1 98 ? 39.414 42.575 -31.151 1.00 16.46 97 LYS A N 1
ATOM 678 C CA . LYS A 1 98 ? 40.406 41.605 -31.587 1.00 19.79 97 LYS A CA 1
ATOM 679 C C . LYS A 1 98 ? 41.181 42.129 -32.794 1.00 17.79 97 LYS A C 1
ATOM 680 O O . LYS A 1 98 ? 42.399 41.979 -32.877 1.00 17.73 97 LYS A O 1
ATOM 686 N N . ALA A 1 99 ? 40.467 42.755 -33.723 1.00 15.09 98 ALA A N 1
ATOM 687 C CA . ALA A 1 99 ? 41.101 43.291 -34.920 1.00 14.00 98 ALA A CA 1
ATOM 688 C C . ALA A 1 99 ? 42.063 44.423 -34.550 1.00 15.15 98 ALA A C 1
ATOM 689 O O . ALA A 1 99 ? 43.151 44.516 -35.112 1.00 20.18 98 ALA A O 1
ATOM 691 N N . LEU A 1 100 ? 41.688 45.264 -33.584 1.00 16.42 99 LEU A N 1
ATOM 692 C CA . LEU A 1 100 ? 42.551 46.383 -33.206 1.00 18.28 99 LEU A CA 1
ATOM 693 C C . LEU A 1 100 ? 43.822 45.843 -32.574 1.00 18.88 99 LEU A C 1
ATOM 694 O O . LEU A 1 100 ? 44.895 46.409 -32.752 1.00 18.90 99 LEU A O 1
ATOM 699 N N . GLY A 1 101 ? 43.702 44.742 -31.841 1.00 15.35 100 GLY A N 1
ATOM 700 C CA . GLY A 1 101 ? 44.879 44.063 -31.315 1.00 17.63 100 GLY A CA 1
ATOM 701 C C . GLY A 1 101 ? 45.821 43.596 -32.417 1.00 25.63 100 GLY A C 1
ATOM 702 O O . GLY A 1 101 ? 47.046 43.758 -32.330 1.00 19.60 100 GLY A O 1
ATOM 703 N N . LYS A 1 102 ? 45.249 43.023 -33.473 1.00 20.30 101 LYS A N 1
ATOM 704 C CA . LYS A 1 102 ? 46.053 42.486 -34.572 1.00 19.81 101 LYS A CA 1
ATOM 705 C C . LYS A 1 102 ? 46.774 43.569 -35.382 1.00 19.50 101 LYS A C 1
ATOM 706 O O . LYS A 1 102 ? 47.904 43.362 -35.838 1.00 21.43 101 LYS A O 1
ATOM 712 N N . ILE A 1 103 ? 46.123 44.716 -35.560 1.00 19.44 102 ILE A N 1
ATOM 713 C CA . ILE A 1 103 ? 46.702 45.830 -36.321 1.00 19.58 102 ILE A CA 1
ATOM 714 C C . ILE A 1 103 ? 47.861 46.474 -35.558 1.00 25.95 102 ILE A C 1
ATOM 715 O O . ILE A 1 103 ? 48.861 46.882 -36.153 1.00 20.91 102 ILE A O 1
ATOM 720 N N . GLY A 1 104 ? 47.731 46.555 -34.235 1.00 23.93 103 GLY A N 1
ATOM 721 C CA . GLY A 1 104 ? 48.839 46.986 -33.401 1.00 20.93 103 GLY A CA 1
ATOM 722 C C . GLY A 1 104 ? 49.037 48.483 -33.268 1.00 19.86 103 GLY A C 1
ATOM 723 O O . GLY A 1 104 ? 50.020 48.924 -32.673 1.00 26.01 103 GLY A O 1
ATOM 724 N N . ASP A 1 105 ? 48.111 49.269 -33.810 1.00 22.38 104 ASP A N 1
ATOM 725 C CA . ASP A 1 105 ? 48.195 50.730 -33.731 1.00 20.59 104 ASP A CA 1
ATOM 726 C C . ASP A 1 105 ? 47.842 51.217 -32.334 1.00 20.55 104 ASP A C 1
ATOM 727 O O . ASP A 1 105 ? 46.778 50.881 -31.824 1.00 20.58 104 ASP A O 1
ATOM 732 N N . GLU A 1 106 ? 48.704 52.045 -31.744 1.00 23.51 105 GLU A N 1
ATOM 733 C CA . GLU A 1 106 ? 48.536 52.471 -30.361 1.00 21.81 105 GLU A CA 1
ATOM 734 C C . GLU A 1 106 ? 47.396 53.470 -30.148 1.00 26.43 105 GLU A C 1
ATOM 735 O O . GLU A 1 106 ? 47.046 53.782 -29.009 1.00 24.70 105 GLU A O 1
ATOM 741 N N . ARG A 1 107 ? 46.806 53.974 -31.228 1.00 24.34 106 ARG A N 1
ATOM 742 C CA . ARG A 1 107 ? 45.626 54.818 -31.091 1.00 26.00 106 ARG A CA 1
ATOM 743 C C . ARG A 1 107 ? 44.493 54.005 -30.460 1.00 23.10 106 ARG A C 1
ATOM 744 O O . ARG A 1 107 ? 43.537 54.552 -29.916 1.00 22.15 106 ARG A O 1
ATOM 752 N N . ALA A 1 108 ? 44.617 52.686 -30.514 1.00 20.96 107 ALA A N 1
ATOM 753 C CA . ALA A 1 108 ? 43.588 51.818 -29.963 1.00 19.87 107 ALA A CA 1
ATOM 754 C C . ALA A 1 108 ? 43.691 51.650 -28.445 1.00 20.31 107 ALA A C 1
ATOM 755 O O . ALA A 1 108 ? 42.811 51.049 -27.837 1.00 18.36 107 ALA A O 1
ATOM 757 N N . VAL A 1 109 ? 44.747 52.162 -27.822 1.00 23.11 108 VAL A N 1
ATOM 758 C CA . VAL A 1 109 ? 44.985 51.801 -26.418 1.00 19.80 108 VAL A CA 1
ATOM 759 C C . VAL A 1 109 ? 43.895 52.339 -25.477 1.00 20.04 108 VAL A C 1
ATOM 760 O O . VAL A 1 109 ? 43.287 51.567 -24.724 1.00 19.46 108 VAL A O 1
ATOM 764 N N . GLU A 1 110 ? 43.624 53.642 -25.507 1.00 22.41 109 GLU A N 1
ATOM 765 C CA . GLU A 1 110 ? 42.606 54.167 -24.594 1.00 25.93 109 GLU A CA 1
ATOM 766 C C . GLU A 1 110 ? 41.186 53.617 -24.836 1.00 25.57 109 GLU A C 1
ATOM 767 O O . GLU A 1 110 ? 40.473 53.308 -23.868 1.00 22.45 109 GLU A O 1
ATOM 773 N N . PRO A 1 111 ? 40.762 53.480 -26.106 1.00 23.72 110 PRO A N 1
ATOM 774 C CA . PRO A 1 111 ? 39.491 52.775 -26.332 1.00 19.52 110 PRO A CA 1
ATOM 775 C C . PRO A 1 111 ? 39.466 51.334 -25.801 1.00 20.59 110 PRO A C 1
ATOM 776 O O . PRO A 1 111 ? 38.433 50.878 -25.316 1.00 20.10 110 PRO A O 1
ATOM 780 N N . LEU A 1 112 ? 40.575 50.611 -25.909 1.00 18.05 111 LEU A N 1
ATOM 781 C CA . LEU A 1 112 ? 40.588 49.227 -25.437 1.00 17.29 111 LEU A CA 1
ATOM 782 C C . LEU A 1 112 ? 40.557 49.185 -23.906 1.00 20.71 111 LEU A C 1
ATOM 783 O O . LEU A 1 112 ? 39.949 48.309 -23.302 1.00 18.51 111 LEU A O 1
ATOM 788 N N . ILE A 1 113 ? 41.227 50.143 -23.285 1.00 18.54 112 ILE A N 1
ATOM 789 C CA . ILE A 1 113 ? 41.185 50.279 -21.831 1.00 19.12 112 ILE A CA 1
ATOM 790 C C . ILE A 1 113 ? 39.762 50.528 -21.348 1.00 24.17 112 ILE A C 1
ATOM 791 O O . ILE A 1 113 ? 39.321 49.945 -20.353 1.00 22.93 112 ILE A O 1
ATOM 796 N N A LYS A 1 114 ? 39.047 51.402 -22.052 0.50 21.41 113 LYS A N 1
ATOM 797 N N B LYS A 1 114 ? 39.039 51.385 -22.059 0.50 21.53 113 LYS A N 1
ATOM 798 C CA A LYS A 1 114 ? 37.640 51.641 -21.758 0.50 21.81 113 LYS A CA 1
ATOM 799 C CA B LYS A 1 114 ? 37.649 51.641 -21.725 0.50 20.32 113 LYS A CA 1
ATOM 800 C C A LYS A 1 114 ? 36.849 50.343 -21.842 0.50 22.23 113 LYS A C 1
ATOM 801 C C B LYS A 1 114 ? 36.806 50.374 -21.878 0.50 22.40 113 LYS A C 1
ATOM 802 O O A LYS A 1 114 ? 36.000 50.063 -20.995 0.50 20.39 113 LYS A O 1
ATOM 803 O O B LYS A 1 114 ? 35.877 50.142 -21.103 0.50 22.24 113 LYS A O 1
ATOM 814 N N . ALA A 1 115 ? 37.147 49.548 -22.862 1.00 18.45 114 ALA A N 1
ATOM 815 C CA . ALA A 1 115 ? 36.437 48.289 -23.086 1.00 20.42 114 ALA A CA 1
ATOM 816 C C . ALA A 1 115 ? 36.694 47.258 -21.984 1.00 21.82 114 ALA A C 1
ATOM 817 O O . ALA A 1 115 ? 35.998 46.243 -21.921 1.00 21.95 114 ALA A O 1
ATOM 819 N N . LEU A 1 116 ? 37.675 47.514 -21.112 1.00 20.00 115 LEU A N 1
ATOM 820 C CA . LEU A 1 116 ? 37.878 46.667 -19.941 1.00 24.74 115 LEU A CA 1
ATOM 821 C C . LEU A 1 116 ? 36.706 46.781 -18.978 1.00 25.68 115 LEU A C 1
ATOM 822 O O . LEU A 1 116 ? 36.584 45.977 -18.058 1.00 23.17 115 LEU A O 1
ATOM 827 N N . LYS A 1 117 ? 35.856 47.787 -19.189 1.00 25.88 116 LYS A N 1
ATOM 828 C CA . LYS A 1 117 ? 34.653 47.972 -18.375 1.00 20.38 116 LYS A CA 1
ATOM 829 C C . LYS A 1 117 ? 33.391 47.550 -19.122 1.00 23.58 116 LYS A C 1
ATOM 830 O O . LYS A 1 117 ? 32.286 47.896 -18.716 1.00 26.05 116 LYS A O 1
ATOM 836 N N . ASP A 1 118 ? 33.549 46.803 -20.209 1.00 22.75 117 ASP A N 1
ATOM 837 C CA . ASP A 1 118 ? 32.394 46.389 -21.004 1.00 21.22 117 ASP A CA 1
ATOM 838 C C . ASP A 1 118 ? 31.481 45.506 -20.159 1.00 20.00 117 ASP A C 1
ATOM 839 O O . ASP A 1 118 ? 31.946 44.769 -19.286 1.00 21.48 117 ASP A O 1
ATOM 844 N N . GLU A 1 119 ? 30.182 45.576 -20.409 1.00 24.69 118 GLU A N 1
ATOM 845 C CA . GLU A 1 119 ? 29.250 44.745 -19.658 1.00 29.91 118 GLU A CA 1
ATOM 846 C C . GLU A 1 119 ? 29.385 43.263 -20.012 1.00 24.84 118 GLU A C 1
ATOM 847 O O . GLU A 1 119 ? 28.919 42.400 -19.270 1.00 24.66 118 GLU A O 1
ATOM 853 N N . ASP A 1 120 ? 30.042 42.957 -21.131 1.00 22.17 119 ASP A N 1
ATOM 854 C CA . ASP A 1 120 ? 30.193 41.564 -21.551 1.00 21.93 119 ASP A CA 1
ATOM 855 C C . ASP A 1 120 ? 31.554 40.985 -21.179 1.00 22.01 119 ASP A C 1
ATOM 856 O O . ASP A 1 120 ? 32.589 41.531 -21.542 1.00 19.54 119 ASP A O 1
ATOM 861 N N . SER A 1 121 ? 31.534 39.846 -20.496 1.00 23.88 120 SER A N 1
ATOM 862 C CA . SER A 1 121 ? 32.745 39.238 -19.947 1.00 26.52 120 SER A CA 1
ATOM 863 C C . SER A 1 121 ? 33.783 38.936 -21.015 1.00 27.81 120 SER A C 1
ATOM 864 O O . SER A 1 121 ? 34.990 39.116 -20.817 1.00 25.19 120 SER A O 1
ATOM 867 N N . ASP A 1 122 ? 33.314 38.461 -22.156 1.00 21.62 121 ASP A N 1
ATOM 868 C CA . ASP A 1 122 ? 34.240 38.009 -23.178 1.00 19.59 121 ASP A CA 1
ATOM 869 C C . ASP A 1 122 ? 34.748 39.180 -24.015 1.00 18.73 121 ASP A C 1
ATOM 870 O O . ASP A 1 122 ? 35.856 39.130 -24.537 1.00 16.64 121 ASP A O 1
ATOM 875 N N . VAL A 1 123 ? 33.962 40.252 -24.109 1.00 19.40 122 VAL A N 1
ATOM 876 C CA . VAL A 1 123 ? 34.489 41.489 -24.688 1.00 16.64 122 VAL A CA 1
ATOM 877 C C . VAL A 1 123 ? 35.631 42.017 -23.808 1.00 17.56 122 VAL A C 1
ATOM 878 O O . VAL A 1 123 ? 36.708 42.363 -24.310 1.00 16.59 122 VAL A O 1
ATOM 882 N N . ARG A 1 124 ? 35.412 42.060 -22.494 1.00 18.71 123 ARG A N 1
ATOM 883 C CA . ARG A 1 124 ? 36.470 42.504 -21.576 1.00 22.11 123 ARG A CA 1
ATOM 884 C C . ARG A 1 124 ? 37.747 41.697 -21.755 1.00 19.64 123 ARG A C 1
ATOM 885 O O . ARG A 1 124 ? 38.838 42.261 -21.828 1.00 17.47 123 ARG A O 1
ATOM 893 N N . ARG A 1 125 ? 37.602 40.374 -21.805 1.00 18.52 124 ARG A N 1
ATOM 894 C CA . ARG A 1 125 ? 38.732 39.464 -21.987 1.00 18.01 124 ARG A CA 1
ATOM 895 C C . ARG A 1 125 ? 39.459 39.729 -23.299 1.00 20.85 124 ARG A C 1
ATOM 896 O O . ARG A 1 125 ? 40.690 39.724 -23.356 1.00 19.61 124 ARG A O 1
ATOM 904 N N . THR A 1 126 ? 38.690 39.947 -24.360 1.00 17.92 125 THR A N 1
ATOM 905 C CA . THR A 1 126 ? 39.267 40.193 -25.686 1.00 15.78 125 THR A CA 1
ATOM 906 C C . THR A 1 126 ? 40.032 41.505 -25.715 1.00 16.91 125 THR A C 1
ATOM 907 O O . THR A 1 126 ? 41.118 41.593 -26.312 1.00 19.35 125 THR A O 1
ATOM 911 N N . ALA A 1 127 ? 39.477 42.515 -25.046 1.00 16.71 126 ALA A N 1
ATOM 912 C CA . ALA A 1 127 ? 40.108 43.820 -24.974 1.00 17.97 126 ALA A CA 1
ATOM 913 C C . ALA A 1 127 ? 41.443 43.706 -24.243 1.00 19.40 126 ALA A C 1
ATOM 914 O O . ALA A 1 127 ? 42.446 44.286 -24.669 1.00 18.45 126 ALA A O 1
ATOM 916 N N . ALA A 1 128 ? 41.451 42.945 -23.150 1.00 16.19 127 ALA A N 1
ATOM 917 C CA . ALA A 1 128 ? 42.682 42.692 -22.409 1.00 17.85 127 ALA A CA 1
ATOM 918 C C . ALA A 1 128 ? 43.728 42.009 -23.289 1.00 16.12 127 ALA A C 1
ATOM 919 O O . ALA A 1 128 ? 44.904 42.413 -23.287 1.00 18.45 127 ALA A O 1
ATOM 921 N N A TYR A 1 129 ? 43.320 40.987 -24.042 0.56 16.32 128 TYR A N 1
ATOM 922 N N B TYR A 1 129 ? 43.316 40.979 -24.028 0.44 16.25 128 TYR A N 1
ATOM 923 C CA A TYR A 1 129 ? 44.272 40.288 -24.914 0.56 16.58 128 TYR A CA 1
ATOM 924 C CA B TYR A 1 129 ? 44.242 40.276 -24.924 0.44 16.56 128 TYR A CA 1
ATOM 925 C C A TYR A 1 129 ? 44.790 41.207 -26.020 0.56 15.69 128 TYR A C 1
ATOM 926 C C B TYR A 1 129 ? 44.786 41.211 -26.005 0.44 18.79 128 TYR A C 1
ATOM 927 O O A TYR A 1 129 ? 45.953 41.119 -26.410 0.56 20.06 128 TYR A O 1
ATOM 928 O O B TYR A 1 129 ? 45.961 41.137 -26.363 0.44 20.14 128 TYR A O 1
ATOM 945 N N . ALA A 1 130 ? 43.929 42.090 -26.515 1.00 15.35 129 ALA A N 1
ATOM 946 C CA . ALA A 1 130 ? 44.326 43.044 -27.543 1.00 20.12 129 ALA A CA 1
ATOM 947 C C . ALA A 1 130 ? 45.362 44.050 -27.016 1.00 16.14 129 ALA A C 1
ATOM 948 O O . ALA A 1 130 ? 46.323 44.410 -27.716 1.00 21.13 129 ALA A O 1
ATOM 950 N N . LEU A 1 131 ? 45.176 44.493 -25.780 1.00 16.34 130 LEU A N 1
ATOM 951 C CA . LEU A 1 131 ? 46.170 45.345 -25.123 1.00 17.09 130 LEU A CA 1
ATOM 952 C C . LEU A 1 131 ? 47.521 44.640 -25.007 1.00 23.58 130 LEU A C 1
ATOM 953 O O . LEU A 1 131 ? 48.579 45.244 -25.235 1.00 18.27 130 LEU A O 1
ATOM 958 N N . GLY A 1 132 ? 47.482 43.363 -24.648 1.00 17.52 131 GLY A N 1
ATOM 959 C CA . GLY A 1 132 ? 48.685 42.538 -24.598 1.00 18.00 131 GLY A CA 1
ATOM 960 C C . GLY A 1 132 ? 49.356 42.388 -25.956 1.00 18.15 131 GLY A C 1
ATOM 961 O O . GLY A 1 132 ? 50.587 42.446 -26.055 1.00 21.21 131 GLY A O 1
ATOM 962 N N . GLU A 1 133 ? 48.553 42.200 -27.001 1.00 18.80 132 GLU A N 1
ATOM 963 C CA . GLU A 1 133 ? 49.059 42.097 -28.376 1.00 24.24 132 GLU A CA 1
ATOM 964 C C . GLU A 1 133 ? 49.729 43.385 -28.846 1.00 25.22 132 GLU A C 1
ATOM 965 O O . GLU A 1 133 ? 50.773 43.351 -29.510 1.00 23.98 132 GLU A O 1
ATOM 971 N N . ILE A 1 134 ? 49.135 44.523 -28.499 1.00 19.32 133 ILE A N 1
ATOM 972 C CA . ILE A 1 134 ? 49.710 45.826 -28.854 1.00 18.99 133 ILE A CA 1
ATOM 973 C C . ILE A 1 134 ? 51.010 46.079 -28.083 1.00 22.22 133 ILE A C 1
ATOM 974 O O . ILE A 1 134 ? 52.014 46.488 -28.666 1.00 26.57 133 ILE A O 1
ATOM 979 N N . GLY A 1 135 ? 50.990 45.830 -26.773 1.00 19.94 134 GLY A N 1
ATOM 980 C CA . GLY A 1 135 ? 52.155 46.054 -25.931 1.00 20.93 134 GLY A CA 1
ATOM 981 C C . GLY A 1 135 ? 52.718 47.465 -26.018 1.00 34.18 134 GLY A C 1
ATOM 982 O O . GLY A 1 135 ? 52.028 48.402 -26.424 1.00 21.76 134 GLY A O 1
ATOM 983 N N . GLY A 1 136 ? 53.982 47.628 -25.640 1.00 30.54 135 GLY A N 1
ATOM 984 C CA . GLY A 1 136 ? 54.636 48.912 -25.799 1.00 32.33 135 GLY A CA 1
ATOM 985 C C . GLY A 1 136 ? 54.486 49.828 -24.601 1.00 30.95 135 GLY A C 1
ATOM 986 O O . GLY A 1 136 ? 53.880 49.461 -23.596 1.00 28.60 135 GLY A O 1
ATOM 987 N N . GLU A 1 137 ? 55.027 51.039 -24.722 1.00 31.43 136 GLU A N 1
ATOM 988 C CA . GLU A 1 137 ? 55.127 51.958 -23.595 1.00 29.14 136 GLU A CA 1
ATOM 989 C C . GLU A 1 137 ? 53.822 52.646 -23.220 1.00 35.83 136 GLU A C 1
ATOM 990 O O . GLU A 1 137 ? 53.619 52.984 -22.054 1.00 47.76 136 GLU A O 1
ATOM 996 N N . ARG A 1 138 ? 52.934 52.856 -24.184 1.00 36.09 137 ARG A N 1
ATOM 997 C CA . ARG A 1 138 ? 51.662 53.491 -23.857 1.00 44.84 137 ARG A CA 1
ATOM 998 C C . ARG A 1 138 ? 50.749 52.514 -23.110 1.00 37.95 137 ARG A C 1
ATOM 999 O O . ARG A 1 138 ? 50.024 52.920 -22.197 1.00 33.35 137 ARG A O 1
ATOM 1007 N N . VAL A 1 139 ? 50.803 51.233 -23.471 1.00 33.95 138 VAL A N 1
ATOM 1008 C CA . VAL A 1 139 ? 50.057 50.213 -22.731 1.00 21.73 138 VAL A CA 1
ATOM 1009 C C . VAL A 1 139 ? 50.618 50.082 -21.315 1.00 22.43 138 VAL A C 1
ATOM 1010 O O . VAL A 1 139 ? 49.868 50.032 -20.337 1.00 24.12 138 VAL A O 1
ATOM 1014 N N . ARG A 1 140 ? 51.940 50.037 -21.205 1.00 23.77 139 ARG A N 1
ATOM 1015 C CA . ARG A 1 140 ? 52.563 49.950 -19.894 1.00 26.52 139 ARG A CA 1
ATOM 1016 C C . ARG A 1 140 ? 52.149 51.117 -18.999 1.00 37.22 139 ARG A C 1
ATOM 1017 O O . ARG A 1 140 ? 51.767 50.915 -17.845 1.00 30.82 139 ARG A O 1
ATOM 1025 N N . ALA A 1 141 ? 52.225 52.333 -19.538 1.00 36.17 140 ALA A N 1
ATOM 1026 C CA . ALA A 1 141 ? 51.891 53.530 -18.771 1.00 43.22 140 ALA A CA 1
ATOM 1027 C C . ALA A 1 141 ? 50.450 53.474 -18.322 1.00 37.45 140 ALA A C 1
ATOM 1028 O O . ALA A 1 141 ? 50.111 53.837 -17.201 1.00 38.78 140 ALA A O 1
ATOM 1030 N N . ALA A 1 142 ? 49.600 53.001 -19.217 1.00 38.82 141 ALA A N 1
ATOM 1031 C CA . ALA A 1 142 ? 48.188 52.895 -18.940 1.00 32.07 141 ALA A CA 1
ATOM 1032 C C . ALA A 1 142 ? 47.906 51.845 -17.865 1.00 35.50 141 ALA A C 1
ATOM 1033 O O . ALA A 1 142 ? 47.013 52.026 -17.029 1.00 31.25 141 ALA A O 1
ATOM 1035 N N . MET A 1 143 ? 48.672 50.754 -17.882 1.00 31.26 142 MET A N 1
ATOM 1036 C CA . MET A 1 143 ? 48.503 49.689 -16.894 1.00 29.93 142 MET A CA 1
ATOM 1037 C C . MET A 1 143 ? 49.040 50.132 -15.535 1.00 30.86 142 MET A C 1
ATOM 1038 O O . MET A 1 143 ? 48.564 49.696 -14.482 1.00 30.80 142 MET A O 1
ATOM 1043 N N . GLU A 1 144 ? 50.041 50.999 -15.562 1.00 30.40 143 GLU A N 1
ATOM 1044 C CA . GLU A 1 144 ? 50.530 51.611 -14.337 1.00 33.78 143 GLU A CA 1
ATOM 1045 C C . GLU A 1 144 ? 49.434 52.438 -13.667 1.00 33.63 143 GLU A C 1
ATOM 1046 O O . GLU A 1 144 ? 49.192 52.296 -12.470 1.00 40.97 143 GLU A O 1
ATOM 1052 N N . LYS A 1 145 ? 48.777 53.302 -14.438 1.00 38.02 144 LYS A N 1
ATOM 1053 C CA . LYS A 1 145 ? 47.679 54.110 -13.914 1.00 41.57 144 LYS A CA 1
ATOM 1054 C C . LYS A 1 145 ? 46.574 53.219 -13.356 1.00 41.26 144 LYS A C 1
ATOM 1055 O O . LYS A 1 145 ? 46.049 53.444 -12.260 1.00 36.80 144 LYS A O 1
ATOM 1061 N N . LEU A 1 146 ? 46.228 52.207 -14.141 1.00 32.79 145 LEU A N 1
ATOM 1062 C CA . LEU A 1 146 ? 45.164 51.274 -13.819 1.00 36.56 145 LEU A CA 1
ATOM 1063 C C . LEU A 1 146 ? 45.473 50.485 -12.551 1.00 35.03 145 LEU A C 1
ATOM 1064 O O . LEU A 1 146 ? 44.608 50.303 -11.694 1.00 36.93 145 LEU A O 1
ATOM 1069 N N . ALA A 1 147 ? 46.718 50.040 -12.413 1.00 34.78 146 ALA A N 1
ATOM 1070 C CA . ALA A 1 147 ? 47.112 49.256 -11.251 1.00 32.43 146 ALA A CA 1
ATOM 1071 C C . ALA A 1 147 ? 47.054 50.101 -9.978 1.00 40.27 146 ALA A C 1
ATOM 1072 O O . ALA A 1 147 ? 46.925 49.573 -8.875 1.00 52.25 146 ALA A O 1
ATOM 1074 N N . GLU A 1 148 ? 47.127 51.417 -10.143 1.00 36.02 147 GLU A N 1
ATOM 1075 C CA . GLU A 1 148 ? 47.150 52.336 -9.007 1.00 47.58 147 GLU A CA 1
ATOM 1076 C C . GLU A 1 148 ? 45.754 52.752 -8.550 1.00 49.73 147 GLU A C 1
ATOM 1077 O O . GLU A 1 148 ? 45.397 52.579 -7.387 1.00 56.29 147 GLU A O 1
ATOM 1083 N N . THR A 1 149 ? 44.971 53.304 -9.472 1.00 51.22 148 THR A N 1
ATOM 1084 C CA . THR A 1 149 ? 43.673 53.874 -9.137 1.00 52.36 148 THR A CA 1
ATOM 1085 C C . THR A 1 149 ? 42.488 53.089 -9.697 1.00 49.74 148 THR A C 1
ATOM 1086 O O . THR A 1 149 ? 41.337 53.460 -9.471 1.00 54.55 148 THR A O 1
ATOM 1090 N N . GLY A 1 150 ? 42.764 52.014 -10.432 1.00 39.47 149 GLY A N 1
ATOM 1091 C CA . GLY A 1 150 ? 41.708 51.225 -11.042 1.00 33.20 149 GLY A CA 1
ATOM 1092 C C . GLY A 1 150 ? 41.081 50.224 -10.090 1.00 35.65 149 GLY A C 1
ATOM 1093 O O . GLY A 1 150 ? 41.581 50.014 -8.982 1.00 47.24 149 GLY A O 1
ATOM 1094 N N . THR A 1 151 ? 39.982 49.604 -10.518 1.00 29.00 150 THR A N 1
ATOM 1095 C CA . THR A 1 151 ? 39.274 48.638 -9.681 1.00 37.97 150 THR A CA 1
ATOM 1096 C C . THR A 1 151 ? 38.886 47.380 -10.460 1.00 34.40 150 THR A C 1
ATOM 1097 O O . THR A 1 151 ? 38.823 47.396 -11.696 1.00 24.89 150 THR A O 1
ATOM 1101 N N . GLY A 1 152 ? 38.630 46.298 -9.721 1.00 32.05 151 GLY A N 1
ATOM 1102 C CA . GLY A 1 152 ? 38.091 45.067 -10.276 1.00 26.76 151 GLY A CA 1
ATOM 1103 C C . GLY A 1 152 ? 38.902 44.422 -11.393 1.00 26.92 151 GLY A C 1
ATOM 1104 O O . GLY A 1 152 ? 40.119 44.279 -11.281 1.00 25.47 151 GLY A O 1
ATOM 1105 N N . PHE A 1 153 ? 38.211 44.027 -12.458 1.00 22.68 152 PHE A N 1
ATOM 1106 C CA . PHE A 1 153 ? 38.813 43.330 -13.593 1.00 21.74 152 PHE A CA 1
ATOM 1107 C C . PHE A 1 153 ? 39.906 44.154 -14.269 1.00 24.37 152 PHE A C 1
ATOM 1108 O O . PHE A 1 153 ? 40.974 43.635 -14.603 1.00 26.27 152 PHE A O 1
ATOM 1116 N N . ALA A 1 154 ? 39.625 45.435 -14.490 1.00 23.29 153 ALA A N 1
ATOM 1117 C CA . ALA A 1 154 ? 40.608 46.316 -15.112 1.00 28.68 153 ALA A CA 1
ATOM 1118 C C . ALA A 1 154 ? 41.886 46.364 -14.282 1.00 27.28 153 ALA A C 1
ATOM 1119 O O . ALA A 1 154 ? 42.984 46.346 -14.824 1.00 21.56 153 ALA A O 1
ATOM 1121 N N . ARG A 1 155 ? 41.751 46.407 -12.959 1.00 24.18 154 ARG A N 1
ATOM 1122 C CA . ARG A 1 155 ? 42.936 46.435 -12.112 1.00 22.41 154 ARG A CA 1
ATOM 1123 C C . ARG A 1 155 ? 43.646 45.081 -12.108 1.00 25.68 154 ARG A C 1
ATOM 1124 O O . ARG A 1 155 ? 44.875 45.010 -12.033 1.00 26.44 154 ARG A O 1
ATOM 1132 N N . LYS A 1 156 ? 42.871 44.007 -12.177 1.00 23.32 155 LYS A N 1
ATOM 1133 C CA . LYS A 1 156 ? 43.446 42.667 -12.251 1.00 20.59 155 LYS A CA 1
ATOM 1134 C C . LYS A 1 156 ? 44.294 42.502 -13.509 1.00 26.60 155 LYS A C 1
ATOM 1135 O O . LYS A 1 156 ? 45.385 41.933 -13.455 1.00 25.96 155 LYS A O 1
ATOM 1141 N N . VAL A 1 157 ? 43.769 42.983 -14.640 1.00 19.37 156 VAL A N 1
ATOM 1142 C CA . VAL A 1 157 ? 44.463 42.885 -15.927 1.00 18.83 156 VAL A CA 1
ATOM 1143 C C . VAL A 1 157 ? 45.780 43.669 -15.857 1.00 19.29 156 VAL A C 1
ATOM 1144 O O . VAL A 1 157 ? 46.837 43.189 -16.284 1.00 22.05 156 VAL A O 1
ATOM 1148 N N . ALA A 1 158 ? 45.704 44.862 -15.279 1.00 19.82 157 ALA A N 1
ATOM 1149 C CA . ALA A 1 158 ? 46.848 45.770 -15.207 1.00 20.44 157 ALA A CA 1
ATOM 1150 C C . ALA A 1 158 ? 47.952 45.189 -14.331 1.00 27.15 157 ALA A C 1
ATOM 1151 O O . ALA A 1 158 ? 49.128 45.198 -14.706 1.00 25.82 157 ALA A O 1
ATOM 1153 N N . VAL A 1 159 ? 47.563 44.676 -13.166 1.00 25.82 158 VAL A N 1
ATOM 1154 C CA . VAL A 1 159 ? 48.517 44.060 -12.252 1.00 23.92 158 VAL A CA 1
ATOM 1155 C C . VAL A 1 159 ? 49.158 42.834 -12.905 1.00 23.74 158 VAL A C 1
ATOM 1156 O O . VAL A 1 159 ? 50.373 42.652 -12.833 1.00 24.87 158 VAL A O 1
ATOM 1160 N N . ASN A 1 160 ? 48.349 42.008 -13.560 1.00 25.79 159 ASN A N 1
ATOM 1161 C CA . ASN A 1 160 ? 48.871 40.864 -14.294 1.00 22.12 159 ASN A CA 1
ATOM 1162 C C . ASN A 1 160 ? 49.799 41.278 -15.438 1.00 27.34 159 ASN A C 1
ATOM 1163 O O . ASN A 1 160 ? 50.814 40.630 -15.672 1.00 23.95 159 ASN A O 1
ATOM 1168 N N . TYR A 1 161 ? 49.446 42.349 -16.150 1.00 23.46 160 TYR A N 1
ATOM 1169 C CA . TYR A 1 161 ? 50.283 42.840 -17.245 1.00 23.89 160 TYR A CA 1
ATOM 1170 C C . TYR A 1 161 ? 51.642 43.273 -16.719 1.00 23.12 160 TYR A C 1
ATOM 1171 O O . TYR A 1 161 ? 52.681 42.899 -17.267 1.00 27.67 160 TYR A O 1
ATOM 1180 N N . LEU A 1 162 ? 51.630 44.073 -15.658 1.00 23.06 161 LEU A N 1
ATOM 1181 C CA . LEU A 1 162 ? 52.860 44.648 -15.141 1.00 28.54 161 LEU A CA 1
ATOM 1182 C C . LEU A 1 162 ? 53.758 43.552 -14.584 1.00 35.54 161 LEU A C 1
ATOM 1183 O O . LEU A 1 162 ? 54.974 43.613 -14.706 1.00 36.88 161 LEU A O 1
ATOM 1188 N N . GLU A 1 163 ? 53.141 42.529 -14.004 1.00 31.95 162 GLU A N 1
ATOM 1189 C CA . GLU A 1 163 ? 53.868 41.386 -13.463 1.00 34.97 162 GLU A CA 1
ATOM 1190 C C . GLU A 1 163 ? 54.584 40.582 -14.552 1.00 36.86 162 GLU A C 1
ATOM 1191 O O . GLU A 1 163 ? 55.648 40.010 -14.317 1.00 38.84 162 GLU A O 1
ATOM 1197 N N . THR A 1 164 ? 54.004 40.546 -15.745 1.00 35.92 163 THR A N 1
ATOM 1198 C CA . THR A 1 164 ? 54.565 39.757 -16.833 1.00 41.18 163 THR A CA 1
ATOM 1199 C C . THR A 1 164 ? 55.346 40.609 -17.838 1.00 41.67 163 THR A C 1
ATOM 1200 O O . THR A 1 164 ? 55.891 40.085 -18.809 1.00 42.32 163 THR A O 1
ATOM 1204 N N . HIS A 1 165 ? 55.387 41.919 -17.608 1.00 33.40 164 HIS A N 1
ATOM 1205 C CA . HIS A 1 165 ? 56.117 42.835 -18.486 1.00 34.85 164 HIS A CA 1
ATOM 1206 C C . HIS A 1 165 ? 57.046 43.726 -17.664 1.00 40.73 164 HIS A C 1
ATOM 1207 O O . HIS A 1 165 ? 56.915 44.951 -17.675 1.00 44.80 164 HIS A O 1
ATOM 1214 N N . LYS A 1 166 ? 57.980 43.114 -16.946 1.00 36.19 165 LYS A N 1
ATOM 1215 C CA . LYS A 1 166 ? 58.873 43.871 -16.072 1.00 42.02 165 LYS A CA 1
ATOM 1216 C C . LYS A 1 166 ? 59.856 44.754 -16.841 1.00 38.27 165 LYS A C 1
ATOM 1222 N N . SER A 1 167 ? 59.928 46.006 -16.395 1.00 43.60 166 SER A N 1
ATOM 1223 C CA . SER A 1 167 ? 60.853 46.991 -16.942 1.00 42.95 166 SER A CA 1
ATOM 1224 C C . SER A 1 167 ? 62.255 46.776 -16.385 1.00 48.09 166 SER A C 1
ATOM 1225 O O . SER A 1 167 ? 62.423 46.567 -15.183 1.00 51.94 166 SER A O 1
ATOM 1228 N N . THR B 1 11 ? 46.410 37.929 -4.770 1.00 54.72 10 THR B N 1
ATOM 1229 C CA . THR B 1 11 ? 45.179 38.666 -4.498 1.00 50.88 10 THR B CA 1
ATOM 1230 C C . THR B 1 11 ? 44.435 38.977 -5.794 1.00 42.14 10 THR B C 1
ATOM 1231 O O . THR B 1 11 ? 45.016 39.492 -6.752 1.00 45.53 10 THR B O 1
ATOM 1235 N N . ASP B 1 12 ? 43.151 38.643 -5.819 1.00 32.65 11 ASP B N 1
ATOM 1236 C CA . ASP B 1 12 ? 42.316 38.846 -6.998 1.00 38.86 11 ASP B CA 1
ATOM 1237 C C . ASP B 1 12 ? 41.513 40.134 -6.843 1.00 35.92 11 ASP B C 1
ATOM 1238 O O . ASP B 1 12 ? 40.527 40.164 -6.109 1.00 36.57 11 ASP B O 1
ATOM 1243 N N . PRO B 1 13 ? 41.938 41.206 -7.532 1.00 36.33 12 PRO B N 1
ATOM 1244 C CA . PRO B 1 13 ? 41.219 42.480 -7.405 1.00 30.16 12 PRO B CA 1
ATOM 1245 C C . PRO B 1 13 ? 39.754 42.355 -7.833 1.00 29.36 12 PRO B C 1
ATOM 1246 O O . PRO B 1 13 ? 38.907 43.095 -7.344 1.00 26.37 12 PRO B O 1
ATOM 1250 N N . GLU B 1 14 ? 39.468 41.418 -8.733 1.00 29.59 13 GLU B N 1
ATOM 1251 C CA . GLU B 1 14 ? 38.103 41.189 -9.184 1.00 28.96 13 GLU B CA 1
ATOM 1252 C C . GLU B 1 14 ? 37.244 40.666 -8.026 1.00 29.51 13 GLU B C 1
ATOM 1253 O O . GLU B 1 14 ? 36.126 41.134 -7.826 1.00 26.55 13 GLU B O 1
ATOM 1259 N N A LYS B 1 15 ? 37.776 39.712 -7.266 0.39 25.89 14 LYS B N 1
ATOM 1260 N N B LYS B 1 15 ? 37.778 39.717 -7.260 0.61 25.22 14 LYS B N 1
ATOM 1261 C CA A LYS B 1 15 ? 37.069 39.168 -6.109 0.39 26.36 14 LYS B CA 1
ATOM 1262 C CA B LYS B 1 15 ? 37.067 39.166 -6.109 0.61 26.38 14 LYS B CA 1
ATOM 1263 C C A LYS B 1 15 ? 36.904 40.206 -5.006 0.39 25.22 14 LYS B C 1
ATOM 1264 C C B LYS B 1 15 ? 36.909 40.198 -4.999 0.61 25.59 14 LYS B C 1
ATOM 1265 O O A LYS B 1 15 ? 35.867 40.261 -4.353 0.39 21.54 14 LYS B O 1
ATOM 1266 O O B LYS B 1 15 ? 35.880 40.247 -4.336 0.61 20.70 14 LYS B O 1
ATOM 1277 N N . VAL B 1 16 ? 37.935 41.019 -4.794 1.00 20.93 15 VAL B N 1
ATOM 1278 C CA . VAL B 1 16 ? 37.887 42.044 -3.762 1.00 20.33 15 VAL B CA 1
ATOM 1279 C C . VAL B 1 16 ? 36.738 43.009 -4.061 1.00 25.87 15 VAL B C 1
ATOM 1280 O O . VAL B 1 16 ? 35.887 43.264 -3.206 1.00 20.05 15 VAL B O 1
ATOM 1284 N N . GLU B 1 17 ? 36.697 43.513 -5.289 1.00 24.80 16 GLU B N 1
ATOM 1285 C CA . GLU B 1 17 ? 35.626 44.405 -5.700 1.00 23.71 16 GLU B CA 1
ATOM 1286 C C . GLU B 1 17 ? 34.261 43.729 -5.550 1.00 21.03 16 GLU B C 1
ATOM 1287 O O . GLU B 1 17 ? 33.311 44.343 -5.065 1.00 23.96 16 GLU B O 1
ATOM 1293 N N . MET B 1 18 ? 34.170 42.464 -5.950 1.00 24.60 17 MET B N 1
ATOM 1294 C CA . MET B 1 18 ? 32.900 41.741 -5.869 1.00 20.94 17 MET B CA 1
ATOM 1295 C C . MET B 1 18 ? 32.392 41.617 -4.428 1.00 22.90 17 MET B C 1
ATOM 1296 O O . MET B 1 18 ? 31.209 41.815 -4.153 1.00 18.90 17 MET B O 1
ATOM 1301 N N . TYR B 1 19 ? 33.280 41.289 -3.501 1.00 21.08 18 TYR B N 1
ATOM 1302 C CA . TYR B 1 19 ? 32.853 41.121 -2.122 1.00 19.77 18 TYR B CA 1
ATOM 1303 C C . TYR B 1 19 ? 32.644 42.470 -1.430 1.00 18.55 18 TYR B C 1
ATOM 1304 O O . TYR B 1 19 ? 31.772 42.595 -0.590 1.00 17.66 18 TYR B O 1
ATOM 1313 N N . ILE B 1 20 ? 33.419 43.483 -1.800 1.00 17.54 19 ILE B N 1
ATOM 1314 C CA . ILE B 1 20 ? 33.158 44.818 -1.270 1.00 22.97 19 ILE B CA 1
ATOM 1315 C C . ILE B 1 20 ? 31.744 45.246 -1.657 1.00 24.62 19 ILE B C 1
ATOM 1316 O O . ILE B 1 20 ? 31.013 45.796 -0.847 1.00 22.21 19 ILE B O 1
ATOM 1321 N N . LYS B 1 21 ? 31.343 44.940 -2.883 1.00 22.61 20 LYS B N 1
ATOM 1322 C CA . LYS B 1 21 ? 30.001 45.286 -3.339 1.00 24.48 20 LYS B CA 1
ATOM 1323 C C . LYS B 1 21 ? 28.948 44.485 -2.569 1.00 22.09 20 LYS B C 1
ATOM 1324 O O . LYS B 1 21 ? 27.875 44.990 -2.243 1.00 24.45 20 LYS B O 1
ATOM 1330 N N . ASN B 1 22 ? 29.273 43.236 -2.259 1.00 23.21 21 ASN B N 1
ATOM 1331 C CA . ASN B 1 22 ? 28.348 42.370 -1.543 1.00 20.51 21 ASN B CA 1
ATOM 1332 C C . ASN B 1 22 ? 28.086 42.786 -0.095 1.00 15.93 21 ASN B C 1
ATOM 1333 O O . ASN B 1 22 ? 27.099 42.359 0.499 1.00 19.49 21 ASN B O 1
ATOM 1338 N N . LEU B 1 23 ? 28.954 43.611 0.472 1.00 17.79 22 LEU B N 1
ATOM 1339 C CA . LEU B 1 23 ? 28.719 44.158 1.803 1.00 15.45 22 LEU B CA 1
ATOM 1340 C C . LEU B 1 23 ? 27.502 45.081 1.825 1.00 26.45 22 LEU B C 1
ATOM 1341 O O . LEU B 1 23 ? 27.048 45.488 2.892 1.00 23.03 22 LEU B O 1
ATOM 1346 N N . GLN B 1 24 ? 26.996 45.437 0.648 1.00 23.03 23 GLN B N 1
ATOM 1347 C CA . GLN B 1 24 ? 25.796 46.270 0.551 1.00 28.09 23 GLN B CA 1
ATOM 1348 C C . GLN B 1 24 ? 24.586 45.449 0.154 1.00 22.89 23 GLN B C 1
ATOM 1349 O O . GLN B 1 24 ? 23.536 45.992 -0.168 1.00 26.65 23 GLN B O 1
ATOM 1355 N N . ASP B 1 25 ? 24.733 44.133 0.166 1.00 22.89 24 ASP B N 1
ATOM 1356 C CA . ASP B 1 25 ? 23.639 43.263 -0.235 1.00 19.31 24 ASP B CA 1
ATOM 1357 C C . ASP B 1 25 ? 22.521 43.300 0.794 1.00 26.27 24 ASP B C 1
ATOM 1358 O O . ASP B 1 25 ? 22.783 43.390 1.997 1.00 21.24 24 ASP B O 1
ATOM 1363 N N . ASP B 1 26 ? 21.280 43.214 0.322 1.00 26.64 25 ASP B N 1
ATOM 1364 C CA . ASP B 1 26 ? 20.123 43.258 1.210 1.00 33.34 25 ASP B CA 1
ATOM 1365 C C . ASP B 1 26 ? 20.118 42.103 2.207 1.00 29.60 25 ASP B C 1
ATOM 1366 O O . ASP B 1 26 ? 19.566 42.207 3.303 1.00 25.22 25 ASP B O 1
ATOM 1371 N N . SER B 1 27 ? 20.750 41.002 1.831 1.00 22.39 26 SER B N 1
ATOM 1372 C CA . SER B 1 27 ? 20.739 39.811 2.665 1.00 25.00 26 SER B CA 1
ATOM 1373 C C . SER B 1 27 ? 21.909 39.787 3.649 1.00 25.11 26 SER B C 1
ATOM 1374 O O . SER B 1 27 ? 23.070 39.885 3.243 1.00 21.18 26 SER B O 1
ATOM 1377 N N . SER B 1 28 ? 21.611 39.618 4.934 1.00 21.23 27 SER B N 1
ATOM 1378 C CA . SER B 1 28 ? 22.662 39.678 5.944 1.00 19.72 27 SER B CA 1
ATOM 1379 C C . SER B 1 28 ? 23.623 38.505 5.798 1.00 19.86 27 SER B C 1
ATOM 1380 O O . SER B 1 28 ? 24.817 38.641 6.062 1.00 23.18 27 SER B O 1
ATOM 1383 N N . VAL B 1 29 ? 23.104 37.361 5.349 1.00 15.88 28 VAL B N 1
ATOM 1384 C CA . VAL B 1 29 ? 23.921 36.172 5.133 1.00 17.19 28 VAL B CA 1
ATOM 1385 C C . VAL B 1 29 ? 24.962 36.426 4.032 1.00 18.72 28 VAL B C 1
ATOM 1386 O O . VAL B 1 29 ? 26.118 35.987 4.129 1.00 17.12 28 VAL B O 1
ATOM 1390 N N . VAL B 1 30 ? 24.558 37.156 2.995 1.00 14.20 29 VAL B N 1
ATOM 1391 C CA . VAL B 1 30 ? 25.489 37.529 1.937 1.00 14.24 29 VAL B CA 1
ATOM 1392 C C . VAL B 1 30 ? 26.568 38.498 2.465 1.00 16.55 29 VAL B C 1
ATOM 1393 O O . VAL B 1 30 ? 27.748 38.400 2.109 1.00 16.85 29 VAL B O 1
ATOM 1397 N N . ARG B 1 31 ? 26.174 39.414 3.339 1.00 16.47 30 ARG B N 1
ATOM 1398 C CA . ARG B 1 31 ? 27.149 40.355 3.892 1.00 19.42 30 ARG B CA 1
ATOM 1399 C C . ARG B 1 31 ? 28.151 39.653 4.813 1.00 17.07 30 ARG B C 1
ATOM 1400 O O . ARG B 1 31 ? 29.325 40.035 4.871 1.00 17.70 30 ARG B O 1
ATOM 1408 N N . VAL B 1 32 ? 27.680 38.649 5.550 1.00 16.26 31 VAL B N 1
ATOM 1409 C CA . VAL B 1 32 ? 28.565 37.826 6.376 1.00 15.64 31 VAL B CA 1
ATOM 1410 C C . VAL B 1 32 ? 29.606 37.128 5.514 1.00 17.48 31 VAL B C 1
ATOM 1411 O O . VAL B 1 32 ? 30.797 37.140 5.817 1.00 15.45 31 VAL B O 1
ATOM 1415 N N . THR B 1 33 ? 29.153 36.507 4.433 1.00 13.03 32 THR B N 1
ATOM 1416 C CA . THR B 1 33 ? 30.083 35.815 3.550 1.00 12.82 32 THR B CA 1
ATOM 1417 C C . THR B 1 33 ? 31.095 36.802 2.986 1.00 15.22 32 THR B C 1
ATOM 1418 O O . THR B 1 33 ? 32.280 36.499 2.899 1.00 15.75 32 THR B O 1
ATOM 1422 N N . ALA B 1 34 ? 30.620 37.998 2.634 1.00 14.48 33 ALA B N 1
ATOM 1423 C CA . ALA B 1 34 ? 31.481 39.011 2.025 1.00 13.51 33 ALA B CA 1
ATOM 1424 C C . ALA B 1 34 ? 32.573 39.458 2.997 1.00 15.71 33 ALA B C 1
ATOM 1425 O O . ALA B 1 34 ? 33.741 39.542 2.630 1.00 16.89 33 ALA B O 1
ATOM 1427 N N . ALA B 1 35 ? 32.185 39.750 4.235 1.00 13.48 34 ALA B N 1
ATOM 1428 C CA . ALA B 1 35 ? 33.153 40.193 5.240 1.00 18.02 34 ALA B CA 1
ATOM 1429 C C . ALA B 1 35 ? 34.192 39.100 5.465 1.00 19.71 34 ALA B C 1
ATOM 1430 O O . ALA B 1 35 ? 35.386 39.374 5.556 1.00 19.58 34 ALA B O 1
ATOM 1432 N N . THR B 1 36 ? 33.721 37.862 5.540 1.00 15.60 35 THR B N 1
ATOM 1433 C CA . THR B 1 36 ? 34.587 36.717 5.802 1.00 12.44 35 THR B CA 1
ATOM 1434 C C . THR B 1 36 ? 35.561 36.504 4.655 1.00 20.16 35 THR B C 1
ATOM 1435 O O . THR B 1 36 ? 36.756 36.269 4.862 1.00 18.09 35 THR B O 1
ATOM 1439 N N . ALA B 1 37 ? 35.041 36.590 3.437 1.00 14.20 36 ALA B N 1
ATOM 1440 C CA . ALA B 1 37 ? 35.873 36.463 2.255 1.00 16.51 36 ALA B CA 1
ATOM 1441 C C . ALA B 1 37 ? 36.960 37.525 2.191 1.00 16.59 36 ALA B C 1
ATOM 1442 O O . ALA B 1 37 ? 38.107 37.229 1.837 1.00 17.32 36 ALA B O 1
ATOM 1444 N N . LEU B 1 38 ? 36.608 38.764 2.543 1.00 17.46 37 LEU B N 1
ATOM 1445 C CA . LEU B 1 38 ? 37.566 39.857 2.468 1.00 19.92 37 LEU B CA 1
ATOM 1446 C C . LEU B 1 38 ? 38.659 39.686 3.529 1.00 17.30 37 LEU B C 1
ATOM 1447 O O . LEU B 1 38 ? 39.826 40.016 3.292 1.00 18.93 37 LEU B O 1
ATOM 1452 N N . GLY B 1 39 ? 38.290 39.158 4.690 1.00 15.51 38 GLY B N 1
ATOM 1453 C CA . GLY B 1 39 ? 39.280 38.898 5.721 1.00 18.76 38 GLY B CA 1
ATOM 1454 C C . GLY B 1 39 ? 40.285 37.854 5.272 1.00 21.15 38 GLY B C 1
ATOM 1455 O O . GLY B 1 39 ? 41.490 37.979 5.523 1.00 20.04 38 GLY B O 1
ATOM 1456 N N . LYS B 1 40 ? 39.794 36.815 4.605 1.00 17.53 39 LYS B N 1
ATOM 1457 C CA . LYS B 1 40 ? 40.675 35.761 4.123 1.00 21.46 39 LYS B CA 1
ATOM 1458 C C . LYS B 1 40 ? 41.623 36.252 3.015 1.00 23.40 39 LYS B C 1
ATOM 1459 O O . LYS B 1 40 ? 42.780 35.820 2.921 1.00 22.48 39 LYS B O 1
ATOM 1465 N N . ILE B 1 41 ? 41.135 37.150 2.172 1.00 20.18 40 ILE B N 1
ATOM 1466 C CA . ILE B 1 41 ? 41.956 37.697 1.103 1.00 22.52 40 ILE B CA 1
ATOM 1467 C C . ILE B 1 41 ? 43.058 38.582 1.684 1.00 26.67 40 ILE B C 1
ATOM 1468 O O . ILE B 1 41 ? 44.213 38.513 1.257 1.00 26.16 40 ILE B O 1
ATOM 1473 N N . GLY B 1 42 ? 42.700 39.405 2.664 1.00 23.99 41 GLY B N 1
ATOM 1474 C CA . GLY B 1 42 ? 43.674 40.230 3.360 1.00 28.48 41 GLY B CA 1
ATOM 1475 C C . GLY B 1 42 ? 44.023 41.559 2.701 1.00 32.07 41 GLY B C 1
ATOM 1476 O O . GLY B 1 42 ? 44.923 42.251 3.161 1.00 34.18 41 GLY B O 1
ATOM 1477 N N . ASP B 1 43 ? 43.313 41.924 1.637 1.00 29.77 42 ASP B N 1
ATOM 1478 C CA . ASP B 1 43 ? 43.565 43.189 0.942 1.00 32.35 42 ASP B CA 1
ATOM 1479 C C . ASP B 1 43 ? 43.061 44.391 1.756 1.00 32.47 42 ASP B C 1
ATOM 1480 O O . ASP B 1 43 ? 41.885 44.468 2.111 1.00 24.48 42 ASP B O 1
ATOM 1485 N N . GLU B 1 44 ? 43.950 45.346 2.016 1.00 28.02 43 GLU B N 1
ATOM 1486 C CA . GLU B 1 44 ? 43.621 46.501 2.846 1.00 32.23 43 GLU B CA 1
ATOM 1487 C C . GLU B 1 44 ? 42.629 47.444 2.168 1.00 25.98 43 GLU B C 1
ATOM 1488 O O . GLU B 1 44 ? 42.101 48.357 2.799 1.00 29.67 43 GLU B O 1
ATOM 1494 N N . ARG B 1 45 ? 42.372 47.232 0.882 1.00 23.97 44 ARG B N 1
ATOM 1495 C CA . ARG B 1 45 ? 41.314 47.971 0.194 1.00 31.79 44 ARG B CA 1
ATOM 1496 C C . ARG B 1 45 ? 39.937 47.697 0.821 1.00 27.98 44 ARG B C 1
ATOM 1497 O O . ARG B 1 45 ? 38.988 48.461 0.639 1.00 28.07 44 ARG B O 1
ATOM 1505 N N . ALA B 1 46 ? 39.840 46.607 1.569 1.00 21.38 45 ALA B N 1
ATOM 1506 C CA . ALA B 1 46 ? 38.579 46.232 2.198 1.00 22.35 45 ALA B CA 1
ATOM 1507 C C . ALA B 1 46 ? 38.384 46.919 3.548 1.00 19.98 45 ALA B C 1
ATOM 1508 O O . ALA B 1 46 ? 37.311 46.825 4.137 1.00 21.25 45 ALA B O 1
ATOM 1510 N N . VAL B 1 47 ? 39.403 47.615 4.038 1.00 20.38 46 VAL B N 1
ATOM 1511 C CA . VAL B 1 47 ? 39.345 48.101 5.415 1.00 24.83 46 VAL B CA 1
ATOM 1512 C C . VAL B 1 47 ? 38.235 49.143 5.625 1.00 24.85 46 VAL B C 1
ATOM 1513 O O . VAL B 1 47 ? 37.452 49.024 6.562 1.00 20.05 46 VAL B O 1
ATOM 1517 N N . GLU B 1 48 ? 38.135 50.147 4.760 1.00 25.74 47 GLU B N 1
ATOM 1518 C CA . GLU B 1 48 ? 37.074 51.135 4.957 1.00 29.10 47 GLU B CA 1
ATOM 1519 C C . GLU B 1 48 ? 35.663 50.524 4.828 1.00 24.86 47 GLU B C 1
ATOM 1520 O O . GLU B 1 48 ? 34.798 50.802 5.661 1.00 28.61 47 GLU B O 1
ATOM 1526 N N . PRO B 1 49 ? 35.422 49.682 3.805 1.00 23.92 48 PRO B N 1
ATOM 1527 C CA . PRO B 1 49 ? 34.109 49.025 3.774 1.00 19.09 48 PRO B CA 1
ATOM 1528 C C . PRO B 1 49 ? 33.831 48.136 4.997 1.00 16.31 48 PRO B C 1
ATOM 1529 O O . PRO B 1 49 ? 32.700 48.112 5.461 1.00 20.98 48 PRO B O 1
ATOM 1533 N N . LEU B 1 50 ? 34.829 47.411 5.496 1.00 16.75 49 LEU B N 1
ATOM 1534 C CA . LEU B 1 50 ? 34.619 46.560 6.668 1.00 15.03 49 LEU B CA 1
ATOM 1535 C C . LEU B 1 50 ? 34.342 47.391 7.931 1.00 21.29 49 LEU B C 1
ATOM 1536 O O . LEU B 1 50 ? 33.545 46.994 8.780 1.00 18.03 49 LEU B O 1
ATOM 1541 N N . ILE B 1 51 ? 34.979 48.551 8.040 1.00 20.59 50 ILE B N 1
ATOM 1542 C CA . ILE B 1 51 ? 34.716 49.441 9.173 1.00 21.55 50 ILE B CA 1
ATOM 1543 C C . ILE B 1 51 ? 33.250 49.896 9.160 1.00 24.18 50 ILE B C 1
ATOM 1544 O O . ILE B 1 51 ? 32.578 49.892 10.199 1.00 21.59 50 ILE B O 1
ATOM 1549 N N . LYS B 1 52 ? 32.734 50.243 7.985 1.00 23.68 51 LYS B N 1
ATOM 1550 C CA . LYS B 1 52 ? 31.309 50.556 7.864 1.00 22.14 51 LYS B CA 1
ATOM 1551 C C . LYS B 1 52 ? 30.469 49.368 8.315 1.00 24.36 51 LYS B C 1
ATOM 1552 O O . LYS B 1 52 ? 29.470 49.524 9.019 1.00 21.38 51 LYS B O 1
ATOM 1558 N N . ALA B 1 53 ? 30.901 48.175 7.922 1.00 20.90 52 ALA B N 1
ATOM 1559 C CA . ALA B 1 53 ? 30.172 46.953 8.239 1.00 21.33 52 ALA B CA 1
ATOM 1560 C C . ALA B 1 53 ? 30.154 46.661 9.735 1.00 23.67 52 ALA B C 1
ATOM 1561 O O . ALA B 1 53 ? 29.333 45.877 10.199 1.00 17.07 52 ALA B O 1
ATOM 1563 N N . LEU B 1 54 ? 31.053 47.291 10.491 1.00 18.89 53 LEU B N 1
ATOM 1564 C CA . LEU B 1 54 ? 31.043 47.171 11.954 1.00 22.38 53 LEU B CA 1
ATOM 1565 C C . LEU B 1 54 ? 29.787 47.766 12.570 1.00 28.55 53 LEU B C 1
ATOM 1566 O O . LEU B 1 54 ? 29.496 47.537 13.741 1.00 29.93 53 LEU B O 1
ATOM 1571 N N . LYS B 1 55 ? 29.060 48.554 11.785 1.00 25.52 54 LYS B N 1
ATOM 1572 C CA . LYS B 1 55 ? 27.854 49.220 12.259 1.00 24.49 54 LYS B CA 1
ATOM 1573 C C . LYS B 1 55 ? 26.585 48.555 11.714 1.00 21.87 54 LYS B C 1
ATOM 1574 O O . LYS B 1 55 ? 25.490 49.103 11.813 1.00 27.75 54 LYS B O 1
ATOM 1580 N N . ASP B 1 56 ? 26.749 47.368 11.143 1.00 21.91 55 ASP B N 1
ATOM 1581 C CA . ASP B 1 56 ? 25.640 46.631 10.544 1.00 19.36 55 ASP B CA 1
ATOM 1582 C C . ASP B 1 56 ? 24.577 46.288 11.574 1.00 22.45 55 ASP B C 1
ATOM 1583 O O . ASP B 1 56 ? 24.889 46.090 12.744 1.00 20.52 55 ASP B O 1
ATOM 1588 N N . GLU B 1 57 ? 23.326 46.197 11.132 1.00 22.87 56 GLU B N 1
ATOM 1589 C CA . GLU B 1 57 ? 22.227 45.859 12.032 1.00 22.76 56 GLU B CA 1
ATOM 1590 C C . GLU B 1 57 ? 22.364 44.435 12.564 1.00 19.45 56 GLU B C 1
ATOM 1591 O O . GLU B 1 57 ? 21.952 44.135 13.684 1.00 18.14 56 GLU B O 1
ATOM 1597 N N . ASP B 1 58 ? 22.936 43.561 11.741 1.00 18.09 57 ASP B N 1
ATOM 1598 C CA . ASP B 1 58 ? 23.035 42.139 12.060 1.00 21.51 57 ASP B CA 1
ATOM 1599 C C . ASP B 1 58 ? 24.311 41.804 12.808 1.00 17.28 57 ASP B C 1
ATOM 1600 O O . ASP B 1 58 ? 25.417 42.106 12.346 1.00 15.97 57 ASP B O 1
ATOM 1605 N N . TRP B 1 59 ? 24.169 41.167 13.968 1.00 17.50 58 TRP B N 1
ATOM 1606 C CA . TRP B 1 59 ? 25.338 40.932 14.807 1.00 17.87 58 TRP B CA 1
ATOM 1607 C C . TRP B 1 59 ? 26.366 39.987 14.161 1.00 14.28 58 TRP B C 1
ATOM 1608 O O . TRP B 1 59 ? 27.563 40.084 14.455 1.00 16.28 58 TRP B O 1
ATOM 1619 N N . GLN B 1 60 ? 25.927 39.065 13.305 1.00 12.37 59 GLN B N 1
ATOM 1620 C CA . GLN B 1 60 ? 26.897 38.182 12.642 1.00 14.58 59 GLN B CA 1
ATOM 1621 C C . GLN B 1 60 ? 27.769 38.940 11.636 1.00 12.45 59 GLN B C 1
ATOM 1622 O O . GLN B 1 60 ? 28.941 38.608 11.444 1.00 11.78 59 GLN B O 1
ATOM 1628 N N . VAL B 1 61 ? 27.199 39.953 10.986 1.00 13.01 60 VAL B N 1
ATOM 1629 C CA . VAL B 1 61 ? 27.990 40.813 10.110 1.00 14.14 60 VAL B CA 1
ATOM 1630 C C . VAL B 1 61 ? 29.020 41.588 10.933 1.00 16.67 60 VAL B C 1
ATOM 1631 O O . VAL B 1 61 ? 30.190 41.669 10.546 1.00 13.31 60 VAL B O 1
ATOM 1635 N N . ARG B 1 62 ? 28.608 42.135 12.079 1.00 15.83 61 ARG B N 1
ATOM 1636 C CA . ARG B 1 62 ? 29.559 42.891 12.909 1.00 14.99 61 ARG B CA 1
ATOM 1637 C C . ARG B 1 62 ? 30.680 41.963 13.404 1.00 16.86 61 ARG B C 1
ATOM 1638 O O . ARG B 1 62 ? 31.856 42.344 13.396 1.00 15.73 61 ARG B O 1
ATOM 1646 N N . VAL B 1 63 ? 30.328 40.755 13.835 1.00 14.06 62 VAL B N 1
ATOM 1647 C CA . VAL B 1 63 ? 31.364 39.799 14.240 1.00 16.64 62 VAL B CA 1
ATOM 1648 C C . VAL B 1 63 ? 32.334 39.509 13.090 1.00 15.14 62 VAL B C 1
ATOM 1649 O O . VAL B 1 63 ? 33.564 39.528 13.257 1.00 15.68 62 VAL B O 1
ATOM 1653 N N . SER B 1 64 ? 31.781 39.225 11.919 1.00 14.68 63 SER B N 1
ATOM 1654 C CA . SER B 1 64 ? 32.624 38.871 10.787 1.00 14.96 63 SER B CA 1
ATOM 1655 C C . SER B 1 64 ? 33.478 40.040 10.296 1.00 16.58 63 SER B C 1
ATOM 1656 O O . SER B 1 64 ? 34.620 39.829 9.893 1.00 13.85 63 SER B O 1
ATOM 1659 N N . ALA B 1 65 ? 32.929 41.253 10.332 1.00 16.34 64 ALA B N 1
ATOM 1660 C CA . ALA B 1 65 ? 33.681 42.447 9.980 1.00 18.19 64 ALA B CA 1
ATOM 1661 C C . ALA B 1 65 ? 34.834 42.650 10.961 1.00 16.57 64 ALA B C 1
ATOM 1662 O O . ALA B 1 65 ? 35.968 42.899 10.553 1.00 17.48 64 ALA B O 1
ATOM 1664 N N . ALA B 1 66 ? 34.534 42.547 12.253 1.00 15.00 65 ALA B N 1
ATOM 1665 C CA . ALA B 1 66 ? 35.572 42.639 13.273 1.00 14.63 65 ALA B CA 1
ATOM 1666 C C . ALA B 1 66 ? 36.666 41.591 13.031 1.00 11.46 65 ALA B C 1
ATOM 1667 O O . ALA B 1 66 ? 37.851 41.918 13.062 1.00 16.77 65 ALA B O 1
ATOM 1669 N N . TRP B 1 67 ? 36.272 40.334 12.806 1.00 13.42 66 TRP B N 1
ATOM 1670 C CA . TRP B 1 67 ? 37.239 39.252 12.559 1.00 14.58 66 TRP B CA 1
ATOM 1671 C C . TRP B 1 67 ? 38.119 39.582 11.360 1.00 19.21 66 TRP B C 1
ATOM 1672 O O . TRP B 1 67 ? 39.346 39.463 11.409 1.00 17.91 66 TRP B O 1
ATOM 1683 N N . ALA B 1 68 ? 37.481 40.005 10.276 1.00 13.07 67 ALA B N 1
ATOM 1684 C CA . ALA B 1 68 ? 38.212 40.339 9.056 1.00 13.73 67 ALA B CA 1
ATOM 1685 C C . ALA B 1 68 ? 39.198 41.488 9.274 1.00 19.55 67 ALA B C 1
ATOM 1686 O O . ALA B 1 68 ? 40.292 41.495 8.707 1.00 16.22 67 ALA B O 1
ATOM 1688 N N . LEU B 1 69 ? 38.802 42.476 10.072 1.00 17.31 68 LEU B N 1
ATOM 1689 C CA . LEU B 1 69 ? 39.675 43.625 10.310 1.00 13.65 68 LEU B CA 1
ATOM 1690 C C . LEU B 1 69 ? 40.857 43.202 11.186 1.00 22.71 68 LEU B C 1
ATOM 1691 O O . LEU B 1 69 ? 41.958 43.744 11.066 1.00 20.48 68 LEU B O 1
ATOM 1696 N N . GLY B 1 70 ? 40.627 42.231 12.067 1.00 16.16 69 GLY B N 1
ATOM 1697 C CA . GLY B 1 70 ? 41.714 41.659 12.851 1.00 17.56 69 GLY B CA 1
ATOM 1698 C C . GLY B 1 70 ? 42.708 40.923 11.963 1.00 17.72 69 GLY B C 1
ATOM 1699 O O . GLY B 1 70 ? 43.933 41.001 12.147 1.00 20.16 69 GLY B O 1
ATOM 1700 N N . LYS B 1 71 ? 42.172 40.197 10.994 1.00 18.34 70 LYS B N 1
ATOM 1701 C CA . LYS B 1 71 ? 42.985 39.441 10.046 1.00 20.52 70 LYS B CA 1
ATOM 1702 C C . LYS B 1 71 ? 43.828 40.345 9.152 1.00 19.91 70 LYS B C 1
ATOM 1703 O O . LYS B 1 71 ? 45.009 40.071 8.905 1.00 22.00 70 LYS B O 1
ATOM 1709 N N . ILE B 1 72 ? 43.235 41.435 8.680 1.00 20.31 71 ILE B N 1
ATOM 1710 C CA . ILE B 1 72 ? 43.978 42.373 7.846 1.00 21.77 71 ILE B CA 1
ATOM 1711 C C . ILE B 1 72 ? 45.023 43.116 8.680 1.00 24.44 71 ILE B C 1
ATOM 1712 O O . ILE B 1 72 ? 46.100 43.448 8.188 1.00 24.37 71 ILE B O 1
ATOM 1717 N N . GLY B 1 73 ? 44.697 43.374 9.944 1.00 26.30 72 GLY B N 1
ATOM 1718 C CA . GLY B 1 73 ? 45.642 43.976 10.867 1.00 23.70 72 GLY B CA 1
ATOM 1719 C C . GLY B 1 73 ? 45.966 45.450 10.663 1.00 20.96 72 GLY B C 1
ATOM 1720 O O . GLY B 1 73 ? 46.957 45.939 11.194 1.00 21.62 72 GLY B O 1
ATOM 1721 N N . ASP B 1 74 ? 45.125 46.162 9.921 1.00 28.24 73 ASP B N 1
ATOM 1722 C CA . ASP B 1 74 ? 45.319 47.593 9.663 1.00 26.07 73 ASP B CA 1
ATOM 1723 C C . ASP B 1 74 ? 44.826 48.421 10.848 1.00 27.36 73 ASP B C 1
ATOM 1724 O O . ASP B 1 74 ? 43.685 48.264 11.280 1.00 21.46 73 ASP B O 1
ATOM 1729 N N . GLU B 1 75 ? 45.674 49.311 11.359 1.00 26.11 74 GLU B N 1
ATOM 1730 C CA . GLU B 1 75 ? 45.342 50.089 12.560 1.00 21.50 74 GLU B CA 1
ATOM 1731 C C . GLU B 1 75 ? 44.268 51.155 12.354 1.00 27.03 74 GLU B C 1
ATOM 1732 O O . GLU B 1 75 ? 43.816 51.782 13.320 1.00 25.84 74 GLU B O 1
ATOM 1738 N N . ARG B 1 76 ? 43.852 51.367 11.110 1.00 24.07 75 ARG B N 1
ATOM 1739 C CA . ARG B 1 76 ? 42.686 52.208 10.861 1.00 29.02 75 ARG B CA 1
ATOM 1740 C C . ARG B 1 76 ? 41.453 51.624 11.567 1.00 22.24 75 ARG B C 1
ATOM 1741 O O . ARG B 1 76 ? 40.502 52.349 11.858 1.00 25.12 75 ARG B O 1
ATOM 1749 N N . ALA B 1 77 ? 41.489 50.322 11.852 1.00 19.50 76 ALA B N 1
ATOM 1750 C CA . ALA B 1 77 ? 40.379 49.625 12.508 1.00 21.41 76 ALA B CA 1
ATOM 1751 C C . ALA B 1 77 ? 40.328 49.829 14.034 1.00 22.31 76 ALA B C 1
ATOM 1752 O O . ALA B 1 77 ? 39.319 49.516 14.673 1.00 19.90 76 ALA B O 1
ATOM 1754 N N . VAL B 1 78 ? 41.404 50.357 14.615 1.00 20.13 77 VAL B N 1
ATOM 1755 C CA . VAL B 1 78 ? 41.507 50.419 16.071 1.00 16.92 77 VAL B CA 1
ATOM 1756 C C . VAL B 1 78 ? 40.386 51.256 16.729 1.00 25.16 77 VAL B C 1
ATOM 1757 O O . VAL B 1 78 ? 39.699 50.759 17.627 1.00 19.68 77 VAL B O 1
ATOM 1761 N N . GLU B 1 79 ? 40.193 52.509 16.312 1.00 19.35 78 GLU B N 1
ATOM 1762 C CA . GLU B 1 79 ? 39.155 53.324 16.965 1.00 28.18 78 GLU B CA 1
ATOM 1763 C C . GLU B 1 79 ? 37.729 52.732 16.819 1.00 25.25 78 GLU B C 1
ATOM 1764 O O . GLU B 1 79 ? 36.987 52.675 17.810 1.00 25.86 78 GLU B O 1
ATOM 1770 N N . PRO B 1 80 ? 37.332 52.287 15.601 1.00 24.88 79 PRO B N 1
ATOM 1771 C CA . PRO B 1 80 ? 36.010 51.649 15.484 1.00 21.08 79 PRO B CA 1
ATOM 1772 C C . PRO B 1 80 ? 35.874 50.334 16.266 1.00 17.37 79 PRO B C 1
ATOM 1773 O O . PRO B 1 80 ? 34.786 50.032 16.755 1.00 21.87 79 PRO B O 1
ATOM 1777 N N . LEU B 1 81 ? 36.946 49.557 16.380 1.00 16.94 80 LEU B N 1
ATOM 1778 C CA . LEU B 1 81 ? 36.870 48.323 17.164 1.00 20.36 80 LEU B CA 1
ATOM 1779 C C . LEU B 1 81 ? 36.760 48.615 18.655 1.00 20.33 80 LEU B C 1
ATOM 1780 O O . LEU B 1 81 ? 36.118 47.859 19.381 1.00 17.96 80 LEU B O 1
ATOM 1785 N N . ILE B 1 82 ? 37.393 49.698 19.111 1.00 18.52 81 ILE B N 1
ATOM 1786 C CA . ILE B 1 82 ? 37.278 50.103 20.508 1.00 17.26 81 ILE B CA 1
ATOM 1787 C C . ILE B 1 82 ? 35.828 50.398 20.840 1.00 18.68 81 ILE B C 1
ATOM 1788 O O . ILE B 1 82 ? 35.340 50.018 21.910 1.00 19.73 81 ILE B O 1
ATOM 1793 N N . LYS B 1 83 ? 35.121 51.041 19.911 1.00 17.29 82 LYS B N 1
ATOM 1794 C CA . LYS B 1 83 ? 33.695 51.289 20.107 1.00 21.97 82 LYS B CA 1
ATOM 1795 C C . LYS B 1 83 ? 32.919 49.969 20.159 1.00 21.33 82 LYS B C 1
ATOM 1796 O O . LYS B 1 83 ? 32.003 49.806 20.968 1.00 22.20 82 LYS B O 1
ATOM 1802 N N . ALA B 1 84 ? 33.316 49.023 19.321 1.00 18.91 83 ALA B N 1
ATOM 1803 C CA . ALA B 1 84 ? 32.657 47.718 19.282 1.00 19.25 83 ALA B CA 1
ATOM 1804 C C . ALA B 1 84 ? 32.892 46.887 20.551 1.00 18.55 83 ALA B C 1
ATOM 1805 O O . ALA B 1 84 ? 32.188 45.905 20.785 1.00 19.52 83 ALA B O 1
ATOM 1807 N N . LEU B 1 85 ? 33.866 47.277 21.375 1.00 16.11 84 LEU B N 1
ATOM 1808 C CA . LEU B 1 85 ? 34.076 46.643 22.675 1.00 23.57 84 LEU B CA 1
ATOM 1809 C C . LEU B 1 85 ? 32.888 46.853 23.618 1.00 19.07 84 LEU B C 1
ATOM 1810 O O . LEU B 1 85 ? 32.771 46.172 24.629 1.00 17.70 84 LEU B O 1
ATOM 1815 N N . LYS B 1 86 ? 32.025 47.812 23.309 1.00 17.21 85 LYS B N 1
ATOM 1816 C CA . LYS B 1 86 ? 30.850 48.064 24.143 1.00 20.95 85 LYS B CA 1
ATOM 1817 C C . LYS B 1 86 ? 29.575 47.830 23.346 1.00 17.57 85 LYS B C 1
ATOM 1818 O O . LYS B 1 86 ? 28.509 48.367 23.679 1.00 16.59 85 LYS B O 1
ATOM 1824 N N . ASP B 1 87 ? 29.694 47.027 22.291 1.00 16.61 86 ASP B N 1
ATOM 1825 C CA . ASP B 1 87 ? 28.531 46.609 21.512 1.00 20.83 86 ASP B CA 1
ATOM 1826 C C . ASP B 1 87 ? 27.526 45.937 22.443 1.00 20.19 86 ASP B C 1
ATOM 1827 O O . ASP B 1 87 ? 27.914 45.319 23.436 1.00 20.58 86 ASP B O 1
ATOM 1832 N N . GLU B 1 88 ? 26.242 46.078 22.138 1.00 17.28 87 GLU B N 1
ATOM 1833 C CA . GLU B 1 88 ? 25.192 45.421 22.923 1.00 24.35 87 GLU B CA 1
ATOM 1834 C C . GLU B 1 88 ? 25.378 43.893 22.927 1.00 22.63 87 GLU B C 1
ATOM 1835 O O . GLU B 1 88 ? 25.004 43.207 23.866 1.00 19.93 87 GLU B O 1
ATOM 1841 N N . ASP B 1 89 ? 25.990 43.367 21.875 1.00 15.84 88 ASP B N 1
ATOM 1842 C CA . ASP B 1 89 ? 26.070 41.918 21.696 1.00 15.93 88 ASP B CA 1
ATOM 1843 C C . ASP B 1 89 ? 27.417 41.339 22.153 1.00 14.07 88 ASP B C 1
ATOM 1844 O O . ASP B 1 89 ? 28.465 41.795 21.710 1.00 16.74 88 ASP B O 1
ATOM 1849 N N . SER B 1 90 ? 27.394 40.316 23.006 1.00 17.43 89 SER B N 1
ATOM 1850 C CA . SER B 1 90 ? 28.645 39.840 23.612 1.00 17.31 89 SER B CA 1
ATOM 1851 C C . SER B 1 90 ? 29.559 39.161 22.588 1.00 16.38 89 SER B C 1
ATOM 1852 O O . SER B 1 90 ? 30.773 39.204 22.727 1.00 16.83 89 SER B O 1
ATOM 1855 N N . ASP B 1 91 ? 28.983 38.560 21.549 1.00 13.22 90 ASP B N 1
ATOM 1856 C CA . ASP B 1 91 ? 29.798 37.901 20.535 1.00 13.43 90 ASP B CA 1
ATOM 1857 C C . ASP B 1 91 ? 30.549 38.945 19.719 1.00 14.09 90 ASP B C 1
ATOM 1858 O O . ASP B 1 91 ? 31.706 38.735 19.325 1.00 14.56 90 ASP B O 1
ATOM 1863 N N . VAL B 1 92 ? 29.916 40.091 19.493 1.00 16.03 91 VAL B N 1
ATOM 1864 C CA . VAL B 1 92 ? 30.608 41.201 18.841 1.00 11.73 91 VAL B CA 1
ATOM 1865 C C . VAL B 1 92 ? 31.724 41.758 19.730 1.00 14.05 91 VAL B C 1
ATOM 1866 O O . VAL B 1 92 ? 32.818 42.015 19.243 1.00 13.83 91 VAL B O 1
ATOM 1870 N N . ARG B 1 93 ? 31.447 41.964 21.023 1.00 17.99 92 ARG B N 1
ATOM 1871 C CA . ARG B 1 93 ? 32.474 42.478 21.940 1.00 16.36 92 ARG B CA 1
ATOM 1872 C C . ARG B 1 93 ? 33.691 41.566 21.918 1.00 17.71 92 ARG B C 1
ATOM 1873 O O . ARG B 1 93 ? 34.832 42.030 21.913 1.00 16.34 92 ARG B O 1
ATOM 1881 N N . MET B 1 94 ? 33.435 40.262 21.910 1.00 15.59 93 MET B N 1
ATOM 1882 C CA . MET B 1 94 ? 34.523 39.297 21.933 1.00 15.98 93 MET B CA 1
ATOM 1883 C C . MET B 1 94 ? 35.329 39.357 20.666 1.00 17.33 93 MET B C 1
ATOM 1884 O O . MET B 1 94 ? 36.557 39.329 20.698 1.00 17.49 93 MET B O 1
ATOM 1889 N N . ALA B 1 95 ? 34.633 39.424 19.536 1.00 14.61 94 ALA B N 1
ATOM 1890 C CA . ALA B 1 95 ? 35.310 39.513 18.253 1.00 12.39 94 ALA B CA 1
ATOM 1891 C C . ALA B 1 95 ? 36.125 40.799 18.139 1.00 14.96 94 ALA B C 1
ATOM 1892 O O . ALA B 1 95 ? 37.188 40.787 17.541 1.00 16.73 94 ALA B O 1
ATOM 1894 N N . ALA B 1 96 ? 35.644 41.897 18.731 1.00 14.03 95 ALA B N 1
ATOM 1895 C CA . ALA B 1 96 ? 36.404 43.157 18.706 1.00 14.26 95 ALA B CA 1
ATOM 1896 C C . ALA B 1 96 ? 37.665 43.057 19.559 1.00 12.12 95 ALA B C 1
ATOM 1897 O O . ALA B 1 96 ? 38.734 43.472 19.131 1.00 17.30 95 ALA B O 1
ATOM 1899 N N . ALA B 1 97 ? 37.527 42.538 20.778 1.00 17.21 96 ALA B N 1
ATOM 1900 C CA . ALA B 1 97 ? 38.678 42.362 21.657 1.00 16.24 96 ALA B CA 1
ATOM 1901 C C . ALA B 1 97 ? 39.717 41.448 21.000 1.00 21.07 96 ALA B C 1
ATOM 1902 O O . ALA B 1 97 ? 40.918 41.745 21.005 1.00 19.46 96 ALA B O 1
ATOM 1904 N N . LYS B 1 98 ? 39.264 40.347 20.410 1.00 13.44 97 LYS B N 1
ATOM 1905 C CA . LYS B 1 98 ? 40.212 39.428 19.789 1.00 19.91 97 LYS B CA 1
ATOM 1906 C C . LYS B 1 98 ? 40.913 40.107 18.615 1.00 18.24 97 LYS B C 1
ATOM 1907 O O . LYS B 1 98 ? 42.126 39.990 18.464 1.00 22.46 97 LYS B O 1
ATOM 1913 N N . ALA B 1 99 ? 40.159 40.844 17.805 1.00 16.23 98 ALA B N 1
ATOM 1914 C CA . ALA B 1 99 ? 40.751 41.592 16.701 1.00 19.28 98 ALA B CA 1
ATOM 1915 C C . ALA B 1 99 ? 41.749 42.648 17.202 1.00 24.34 98 ALA B C 1
ATOM 1916 O O . ALA B 1 99 ? 42.804 42.838 16.601 1.00 18.07 98 ALA B O 1
ATOM 1918 N N . LEU B 1 100 ? 41.426 43.346 18.289 1.00 21.43 99 LEU B N 1
ATOM 1919 C CA . LEU B 1 100 ? 42.349 44.373 18.792 1.00 22.79 99 LEU B CA 1
ATOM 1920 C C . LEU B 1 100 ? 43.647 43.735 19.263 1.00 19.99 99 LEU B C 1
ATOM 1921 O O . LEU B 1 100 ? 44.726 44.302 19.100 1.00 20.25 99 LEU B O 1
ATOM 1926 N N . GLY B 1 101 ? 43.552 42.544 19.835 1.00 15.17 100 GLY B N 1
ATOM 1927 C CA . GLY B 1 101 ? 44.755 41.821 20.225 1.00 26.83 100 GLY B CA 1
ATOM 1928 C C . GLY B 1 101 ? 45.602 41.463 19.012 1.00 30.61 100 GLY B C 1
ATOM 1929 O O . GLY B 1 101 ? 46.824 41.646 19.025 1.00 27.36 100 GLY B O 1
ATOM 1930 N N . LYS B 1 102 ? 44.951 40.964 17.960 1.00 22.02 101 LYS B N 1
ATOM 1931 C CA . LYS B 1 102 ? 45.645 40.592 16.722 1.00 23.18 101 LYS B CA 1
ATOM 1932 C C . LYS B 1 102 ? 46.339 41.778 16.052 1.00 20.85 101 LYS B C 1
ATOM 1933 O O . LYS B 1 102 ? 47.443 41.632 15.529 1.00 24.09 101 LYS B O 1
ATOM 1939 N N . ILE B 1 103 ? 45.690 42.944 16.062 1.00 20.39 102 ILE B N 1
ATOM 1940 C CA . ILE B 1 103 ? 46.276 44.158 15.475 1.00 23.17 102 ILE B CA 1
ATOM 1941 C C . ILE B 1 103 ? 47.499 44.624 16.280 1.00 26.92 102 ILE B C 1
ATOM 1942 O O . ILE B 1 103 ? 48.470 45.160 15.719 1.00 25.44 102 ILE B O 1
ATOM 1947 N N . GLY B 1 104 ? 47.460 44.407 17.591 1.00 26.64 103 GLY B N 1
ATOM 1948 C CA . GLY B 1 104 ? 48.617 44.637 18.445 1.00 27.79 103 GLY B CA 1
ATOM 1949 C C . GLY B 1 104 ? 48.997 46.081 18.742 1.00 27.67 103 GLY B C 1
ATOM 1950 O O . GLY B 1 104 ? 50.077 46.343 19.266 1.00 29.01 103 GLY B O 1
ATOM 1951 N N . ASP B 1 105 ? 48.119 47.021 18.413 1.00 27.98 104 ASP B N 1
ATOM 1952 C CA . ASP B 1 105 ? 48.344 48.441 18.701 1.00 25.25 104 ASP B CA 1
ATOM 1953 C C . ASP B 1 105 ? 48.080 48.742 20.183 1.00 28.49 104 ASP B C 1
ATOM 1954 O O . ASP B 1 105 ? 47.028 48.390 20.714 1.00 22.42 104 ASP B O 1
ATOM 1959 N N . GLU B 1 106 ? 49.037 49.399 20.841 1.00 24.42 105 GLU B N 1
ATOM 1960 C CA . GLU B 1 106 ? 48.944 49.706 22.271 1.00 24.09 105 GLU B CA 1
ATOM 1961 C C . GLU B 1 106 ? 47.855 50.715 22.622 1.00 23.81 105 GLU B C 1
ATOM 1962 O O . GLU B 1 106 ? 47.466 50.837 23.787 1.00 24.36 105 GLU B O 1
ATOM 1968 N N . ARG B 1 107 ? 47.371 51.449 21.624 1.00 22.47 106 ARG B N 1
ATOM 1969 C CA . ARG B 1 107 ? 46.229 52.334 21.822 1.00 28.58 106 ARG B CA 1
ATOM 1970 C C . ARG B 1 107 ? 45.053 51.571 22.444 1.00 19.66 106 ARG B C 1
ATOM 1971 O O . ARG B 1 107 ? 44.278 52.131 23.208 1.00 26.52 106 ARG B O 1
ATOM 1979 N N . ALA B 1 108 ? 44.948 50.284 22.140 1.00 18.69 107 ALA B N 1
ATOM 1980 C CA . ALA B 1 108 ? 43.849 49.457 22.646 1.00 19.96 107 ALA B CA 1
ATOM 1981 C C . ALA B 1 108 ? 43.976 49.034 24.123 1.00 22.92 107 ALA B C 1
ATOM 1982 O O . ALA B 1 108 ? 43.040 48.470 24.678 1.00 21.08 107 ALA B O 1
ATOM 1984 N N . VAL B 1 109 ? 45.114 49.284 24.757 1.00 19.90 108 VAL B N 1
ATOM 1985 C CA . VAL B 1 109 ? 45.328 48.711 26.096 1.00 19.43 108 VAL B CA 1
ATOM 1986 C C . VAL B 1 109 ? 44.291 49.188 27.114 1.00 22.80 108 VAL B C 1
ATOM 1987 O O . VAL B 1 109 ? 43.698 48.374 27.806 1.00 21.63 108 VAL B O 1
ATOM 1991 N N . GLU B 1 110 ? 44.061 50.493 27.213 1.00 19.30 109 GLU B N 1
ATOM 1992 C CA . GLU B 1 110 ? 43.148 50.956 28.260 1.00 30.28 109 GLU B CA 1
ATOM 1993 C C . GLU B 1 110 ? 41.674 50.539 28.014 1.00 18.89 109 GLU B C 1
ATOM 1994 O O . GLU B 1 110 ? 40.989 50.147 28.961 1.00 23.03 109 GLU B O 1
ATOM 2000 N N . PRO B 1 111 ? 41.188 50.579 26.756 1.00 21.60 110 PRO B N 1
ATOM 2001 C CA . PRO B 1 111 ? 39.849 50.003 26.530 1.00 17.49 110 PRO B CA 1
ATOM 2002 C C . PRO B 1 111 ? 39.760 48.499 26.841 1.00 19.25 110 PRO B C 1
ATOM 2003 O O . PRO B 1 111 ? 38.765 48.028 27.386 1.00 21.57 110 PRO B O 1
ATOM 2007 N N . LEU B 1 112 ? 40.795 47.747 26.503 1.00 16.87 111 LEU B N 1
ATOM 2008 C CA . LEU B 1 112 ? 40.798 46.312 26.799 1.00 18.30 111 LEU B CA 1
ATOM 2009 C C . LEU B 1 112 ? 40.814 46.050 28.301 1.00 20.41 111 LEU B C 1
ATOM 2010 O O . LEU B 1 112 ? 40.235 45.078 28.780 1.00 19.67 111 LEU B O 1
ATOM 2015 N N . ILE B 1 113 ? 41.493 46.922 29.034 1.00 21.02 112 ILE B N 1
ATOM 2016 C CA . ILE B 1 113 ? 41.539 46.822 30.497 1.00 24.73 112 ILE B CA 1
ATOM 2017 C C . ILE B 1 113 ? 40.143 47.009 31.076 1.00 22.04 112 ILE B C 1
ATOM 2018 O O . ILE B 1 113 ? 39.725 46.277 31.972 1.00 22.06 112 ILE B O 1
ATOM 2023 N N . LYS B 1 114 ? 39.411 47.982 30.546 1.00 18.96 113 LYS B N 1
ATOM 2024 C CA . LYS B 1 114 ? 38.031 48.200 30.968 1.00 24.29 113 LYS B CA 1
ATOM 2025 C C . LYS B 1 114 ? 37.169 46.985 30.622 1.00 23.04 113 LYS B C 1
ATOM 2026 O O . LYS B 1 114 ? 36.287 46.612 31.388 1.00 30.73 113 LYS B O 1
ATOM 2032 N N . ALA B 1 115 ? 37.449 46.353 29.481 1.00 20.54 114 ALA B N 1
ATOM 2033 C CA . ALA B 1 115 ? 36.695 45.173 29.050 1.00 21.17 114 ALA B CA 1
ATOM 2034 C C . ALA B 1 115 ? 36.907 43.950 29.948 1.00 27.45 114 ALA B C 1
ATOM 2035 O O . ALA B 1 115 ? 36.152 42.980 29.867 1.00 26.35 114 ALA B O 1
ATOM 2037 N N . LEU B 1 116 ? 37.933 43.992 30.796 1.00 24.49 115 LEU B N 1
ATOM 2038 C CA . LEU B 1 116 ? 38.157 42.958 31.801 1.00 25.21 115 LEU B CA 1
ATOM 2039 C C . LEU B 1 116 ? 37.039 42.911 32.840 1.00 33.37 115 LEU B C 1
ATOM 2040 O O . LEU B 1 116 ? 36.973 41.985 33.650 1.00 34.47 115 LEU B O 1
ATOM 2045 N N . LYS B 1 117 ? 36.181 43.925 32.828 1.00 26.51 116 LYS B N 1
ATOM 2046 C CA . LYS B 1 117 ? 35.046 43.993 33.740 1.00 38.06 116 LYS B CA 1
ATOM 2047 C C . LYS B 1 117 ? 33.734 43.762 33.012 1.00 36.11 116 LYS B C 1
ATOM 2048 O O . LYS B 1 117 ? 32.657 44.039 33.542 1.00 35.43 116 LYS B O 1
ATOM 2054 N N . ASP B 1 118 ? 33.835 43.248 31.795 1.00 30.86 117 ASP B N 1
ATOM 2055 C CA . ASP B 1 118 ? 32.657 42.874 31.030 1.00 30.21 117 ASP B CA 1
ATOM 2056 C C . ASP B 1 118 ? 31.825 41.851 31.794 1.00 29.70 117 ASP B C 1
ATOM 2057 O O . ASP B 1 118 ? 32.360 41.068 32.576 1.00 37.23 117 ASP B O 1
ATOM 2062 N N . GLU B 1 119 ? 30.519 41.860 31.560 1.00 30.45 118 GLU B N 1
ATOM 2063 C CA . GLU B 1 119 ? 29.599 40.932 32.218 1.00 32.50 118 GLU B CA 1
ATOM 2064 C C . GLU B 1 119 ? 29.780 39.482 31.761 1.00 32.05 118 GLU B C 1
ATOM 2065 O O . GLU B 1 119 ? 29.475 38.541 32.496 1.00 36.68 118 GLU B O 1
ATOM 2071 N N . ASP B 1 120 ? 30.254 39.312 30.531 1.00 32.26 119 ASP B N 1
ATOM 2072 C CA . ASP B 1 120 ? 30.423 37.992 29.919 1.00 35.79 119 ASP B CA 1
ATOM 2073 C C . ASP B 1 120 ? 31.837 37.472 30.176 1.00 26.66 119 ASP B C 1
ATOM 2074 O O . ASP B 1 120 ? 32.815 38.140 29.852 1.00 29.47 119 ASP B O 1
ATOM 2079 N N . SER B 1 121 ? 31.940 36.283 30.761 1.00 31.55 120 SER B N 1
ATOM 2080 C CA . SER B 1 121 ? 33.239 35.749 31.171 1.00 35.57 120 SER B CA 1
ATOM 2081 C C . SER B 1 121 ? 34.141 35.457 29.969 1.00 35.06 120 SER B C 1
ATOM 2082 O O . SER B 1 121 ? 35.359 35.624 30.039 1.00 34.72 120 SER B O 1
ATOM 2085 N N . ASP B 1 122 ? 33.548 35.051 28.853 1.00 31.44 121 ASP B N 1
ATOM 2086 C CA . ASP B 1 122 ? 34.344 34.780 27.672 1.00 26.76 121 ASP B CA 1
ATOM 2087 C C . ASP B 1 122 ? 34.829 36.079 27.019 1.00 25.66 121 ASP B C 1
ATOM 2088 O O . ASP B 1 122 ? 35.912 36.111 26.425 1.00 24.61 121 ASP B O 1
ATOM 2093 N N . VAL B 1 123 ? 34.061 37.157 27.145 1.00 17.88 122 VAL B N 1
ATOM 2094 C CA . VAL B 1 123 ? 34.581 38.451 26.697 1.00 19.75 122 VAL B CA 1
ATOM 2095 C C . VAL B 1 123 ? 35.775 38.829 27.579 1.00 23.19 122 VAL B C 1
ATOM 2096 O O . VAL B 1 123 ? 36.798 39.288 27.081 1.00 19.13 122 VAL B O 1
ATOM 2100 N N . ARG B 1 124 ? 35.640 38.633 28.891 1.00 20.75 123 ARG B N 1
ATOM 2101 C CA . ARG B 1 124 ? 36.735 38.958 29.813 1.00 24.43 123 ARG B CA 1
ATOM 2102 C C . ARG B 1 124 ? 38.001 38.163 29.478 1.00 26.79 123 ARG B C 1
ATOM 2103 O O . ARG B 1 124 ? 39.106 38.720 29.420 1.00 24.51 123 ARG B O 1
ATOM 2111 N N . ARG B 1 125 ? 37.830 36.865 29.244 1.00 20.38 124 ARG B N 1
ATOM 2112 C CA . ARG B 1 125 ? 38.930 35.979 28.885 1.00 22.07 124 ARG B CA 1
ATOM 2113 C C . ARG B 1 125 ? 39.607 36.416 27.592 1.00 17.46 124 ARG B C 1
ATOM 2114 O O . ARG B 1 125 ? 40.831 36.368 27.465 1.00 20.45 124 ARG B O 1
ATOM 2122 N N . THR B 1 126 ? 38.798 36.838 26.630 1.00 16.73 125 THR B N 1
ATOM 2123 C CA . THR B 1 126 ? 39.307 37.294 25.344 1.00 20.32 125 THR B CA 1
ATOM 2124 C C . THR B 1 126 ? 40.065 38.621 25.480 1.00 20.30 125 THR B C 1
ATOM 2125 O O . THR B 1 126 ? 41.077 38.833 24.807 1.00 20.27 125 THR B O 1
ATOM 2129 N N . ALA B 1 127 ? 39.577 39.507 26.349 1.00 20.08 126 ALA B N 1
ATOM 2130 C CA . ALA B 1 127 ? 40.259 40.778 26.580 1.00 20.76 126 ALA B CA 1
ATOM 2131 C C . ALA B 1 127 ? 41.604 40.522 27.273 1.00 19.88 126 ALA B C 1
ATOM 2132 O O . ALA B 1 127 ? 42.615 41.116 26.915 1.00 18.58 126 ALA B O 1
ATOM 2134 N N . ALA B 1 128 ? 41.605 39.624 28.253 1.00 19.98 127 ALA B N 1
ATOM 2135 C CA . ALA B 1 128 ? 42.841 39.258 28.944 1.00 23.55 127 ALA B CA 1
ATOM 2136 C C . ALA B 1 128 ? 43.872 38.674 27.978 1.00 20.56 127 ALA B C 1
ATOM 2137 O O . ALA B 1 128 ? 45.049 39.023 28.033 1.00 19.94 127 ALA B O 1
ATOM 2139 N N . TYR B 1 129 ? 43.436 37.789 27.090 1.00 22.11 128 TYR B N 1
ATOM 2140 C CA . TYR B 1 129 ? 44.343 37.201 26.106 1.00 26.07 128 TYR B CA 1
ATOM 2141 C C . TYR B 1 129 ? 44.851 38.252 25.114 1.00 25.45 128 TYR B C 1
ATOM 2142 O O . TYR B 1 129 ? 46.020 38.219 24.713 1.00 26.88 128 TYR B O 1
ATOM 2151 N N . ALA B 1 130 ? 43.981 39.185 24.710 1.00 22.04 129 ALA B N 1
ATOM 2152 C CA . ALA B 1 130 ? 44.405 40.251 23.793 1.00 20.40 129 ALA B CA 1
ATOM 2153 C C . ALA B 1 130 ? 45.482 41.153 24.423 1.00 20.44 129 ALA B C 1
ATOM 2154 O O . ALA B 1 130 ? 46.430 41.576 23.756 1.00 24.15 129 ALA B O 1
ATOM 2156 N N . LEU B 1 131 ? 45.335 41.450 25.708 1.00 21.55 130 LEU B N 1
ATOM 2157 C CA . LEU B 1 131 ? 46.336 42.247 26.416 1.00 23.09 130 LEU B CA 1
ATOM 2158 C C . LEU B 1 131 ? 47.674 41.509 26.453 1.00 21.87 130 LEU B C 1
ATOM 2159 O O . LEU B 1 131 ? 48.737 42.097 26.253 1.00 21.66 130 LEU B O 1
ATOM 2164 N N . GLY B 1 132 ? 47.611 40.208 26.702 1.00 21.20 131 GLY B N 1
ATOM 2165 C CA . GLY B 1 132 ? 48.798 39.377 26.680 1.00 24.71 131 GLY B CA 1
ATOM 2166 C C . GLY B 1 132 ? 49.451 39.370 25.309 1.00 27.94 131 GLY B C 1
ATOM 2167 O O . GLY B 1 132 ? 50.673 39.373 25.205 1.00 35.04 131 GLY B O 1
ATOM 2168 N N . GLU B 1 133 ? 48.642 39.367 24.255 1.00 24.11 132 GLU B N 1
ATOM 2169 C CA . GLU B 1 133 ? 49.180 39.359 22.893 1.00 28.19 132 GLU B CA 1
ATOM 2170 C C . GLU B 1 133 ? 49.834 40.695 22.538 1.00 31.83 132 GLU B C 1
ATOM 2171 O O . GLU B 1 133 ? 50.845 40.730 21.829 1.00 32.61 132 GLU B O 1
ATOM 2177 N N . ILE B 1 134 ? 49.256 41.790 23.026 1.00 24.42 133 ILE B N 1
ATOM 2178 C CA . ILE B 1 134 ? 49.856 43.108 22.841 1.00 28.11 133 ILE B CA 1
ATOM 2179 C C . ILE B 1 134 ? 51.139 43.205 23.670 1.00 28.48 133 ILE B C 1
ATOM 2180 O O . ILE B 1 134 ? 52.193 43.593 23.162 1.00 33.66 133 ILE B O 1
ATOM 2185 N N . GLY B 1 135 ? 51.038 42.856 24.951 1.00 27.94 134 GLY B N 1
ATOM 2186 C CA . GLY B 1 135 ? 52.184 42.845 25.851 1.00 25.55 134 GLY B CA 1
ATOM 2187 C C . GLY B 1 135 ? 52.917 44.170 25.970 1.00 25.46 134 GLY B C 1
ATOM 2188 O O . GLY B 1 135 ? 52.370 45.223 25.664 1.00 28.97 134 GLY B O 1
ATOM 2189 N N . GLY B 1 136 ? 54.166 44.124 26.424 1.00 29.01 135 GLY B N 1
ATOM 2190 C CA . GLY B 1 136 ? 54.953 45.339 26.578 1.00 31.88 135 GLY B CA 1
ATOM 2191 C C . GLY B 1 136 ? 54.681 46.133 27.847 1.00 32.17 135 GLY B C 1
ATOM 2192 O O . GLY B 1 136 ? 53.947 45.703 28.737 1.00 29.51 135 GLY B O 1
ATOM 2193 N N . GLU B 1 137 ? 55.271 47.319 27.922 1.00 34.01 136 GLU B N 1
ATOM 2194 C CA . GLU B 1 137 ? 55.332 48.061 29.176 1.00 30.93 136 GLU B CA 1
ATOM 2195 C C . GLU B 1 137 ? 54.050 48.787 29.537 1.00 28.02 136 GLU B C 1
ATOM 2196 O O . GLU B 1 137 ? 53.792 49.042 30.710 1.00 35.74 136 GLU B O 1
ATOM 2202 N N . ARG B 1 138 ? 53.248 49.130 28.536 1.00 29.69 137 ARG B N 1
ATOM 2203 C CA . ARG B 1 138 ? 51.971 49.780 28.802 1.00 27.79 137 ARG B CA 1
ATOM 2204 C C . ARG B 1 138 ? 51.022 48.768 29.440 1.00 28.65 137 ARG B C 1
ATOM 2205 O O . ARG B 1 138 ? 50.251 49.099 30.346 1.00 29.95 137 ARG B O 1
ATOM 2213 N N . VAL B 1 139 ? 51.104 47.526 28.983 1.00 26.08 138 VAL B N 1
ATOM 2214 C CA . VAL B 1 139 ? 50.273 46.471 29.542 1.00 23.16 138 VAL B CA 1
ATOM 2215 C C . VAL B 1 139 ? 50.746 46.181 30.957 1.00 24.15 138 VAL B C 1
ATOM 2216 O O . VAL B 1 139 ? 49.945 46.121 31.883 1.00 26.79 138 VAL B O 1
ATOM 2220 N N . ARG B 1 140 ? 52.056 46.037 31.116 1.00 25.74 139 ARG B N 1
ATOM 2221 C CA . ARG B 1 140 ? 52.645 45.804 32.429 1.00 26.78 139 ARG B CA 1
ATOM 2222 C C . ARG B 1 140 ? 52.244 46.896 33.428 1.00 33.52 139 ARG B C 1
ATOM 2223 O O . ARG B 1 140 ? 51.817 46.595 34.546 1.00 30.13 139 ARG B O 1
ATOM 2231 N N . ALA B 1 141 ? 52.364 48.156 33.015 1.00 34.04 140 ALA B N 1
ATOM 2232 C CA . ALA B 1 141 ? 52.011 49.290 33.875 1.00 30.77 140 ALA B CA 1
ATOM 2233 C C . ALA B 1 141 ? 50.535 49.279 34.267 1.00 34.72 140 ALA B C 1
ATOM 2234 O O . ALA B 1 141 ? 50.187 49.572 35.409 1.00 32.67 140 ALA B O 1
ATOM 2236 N N . ALA B 1 142 ? 49.674 48.945 33.310 1.00 28.97 141 ALA B N 1
ATOM 2237 C CA . ALA B 1 142 ? 48.241 48.871 33.557 1.00 26.52 141 ALA B CA 1
ATOM 2238 C C . ALA B 1 142 ? 47.922 47.764 34.555 1.00 29.98 141 ALA B C 1
ATOM 2239 O O . ALA B 1 142 ? 47.068 47.924 35.419 1.00 33.06 141 ALA B O 1
ATOM 2241 N N . MET B 1 143 ? 48.609 46.637 34.421 1.00 27.31 142 MET B N 1
ATOM 2242 C CA . MET B 1 143 ? 48.437 45.525 35.348 1.00 32.91 142 MET B CA 1
ATOM 2243 C C . MET B 1 143 ? 48.861 45.870 36.791 1.00 33.37 142 MET B C 1
ATOM 2244 O O . MET B 1 143 ? 48.198 45.456 37.743 1.00 30.70 142 MET B O 1
ATOM 2249 N N . GLU B 1 144 ? 49.941 46.630 36.969 1.00 33.41 143 GLU B N 1
ATOM 2250 C CA . GLU B 1 144 ? 50.348 46.990 38.332 1.00 40.14 143 GLU B CA 1
ATOM 2251 C C . GLU B 1 144 ? 49.328 47.912 38.977 1.00 31.83 143 GLU B C 1
ATOM 2252 O O . GLU B 1 144 ? 49.038 47.801 40.171 1.00 32.88 143 GLU B O 1
ATOM 2258 N N . LYS B 1 145 ? 48.813 48.837 38.183 1.00 32.95 144 LYS B N 1
ATOM 2259 C CA . LYS B 1 145 ? 47.756 49.733 38.621 1.00 39.81 144 LYS B CA 1
ATOM 2260 C C . LYS B 1 145 ? 46.527 48.935 39.062 1.00 37.84 144 LYS B C 1
ATOM 2261 O O . LYS B 1 145 ? 45.951 49.202 40.117 1.00 35.32 144 LYS B O 1
ATOM 2267 N N . LEU B 1 146 ? 46.138 47.957 38.246 1.00 34.07 145 LEU B N 1
ATOM 2268 C CA . LEU B 1 146 ? 45.046 47.043 38.580 1.00 35.05 145 LEU B CA 1
ATOM 2269 C C . LEU B 1 146 ? 45.302 46.271 39.867 1.00 36.73 145 LEU B C 1
ATOM 2270 O O . LEU B 1 146 ? 44.418 46.138 40.713 1.00 38.42 145 LEU B O 1
ATOM 2275 N N . ALA B 1 147 ? 46.520 45.754 40.001 1.00 34.25 146 ALA B N 1
ATOM 2276 C CA . ALA B 1 147 ? 46.903 44.981 41.169 1.00 40.37 146 ALA B CA 1
ATOM 2277 C C . ALA B 1 147 ? 46.767 45.814 42.434 1.00 40.78 146 ALA B C 1
ATOM 2278 O O . ALA B 1 147 ? 46.466 45.285 43.499 1.00 51.09 146 ALA B O 1
ATOM 2280 N N . GLU B 1 148 ? 46.968 47.122 42.306 1.00 40.32 147 GLU B N 1
ATOM 2281 C CA . GLU B 1 148 ? 46.984 48.007 43.465 1.00 46.60 147 GLU B CA 1
ATOM 2282 C C . GLU B 1 148 ? 45.622 48.647 43.768 1.00 45.37 147 GLU B C 1
ATOM 2283 O O . GLU B 1 148 ? 45.259 48.811 44.935 1.00 48.10 147 GLU B O 1
ATOM 2289 N N . THR B 1 149 ? 44.868 48.991 42.728 1.00 49.31 148 THR B N 1
ATOM 2290 C CA . THR B 1 149 ? 43.630 49.752 42.902 1.00 46.58 148 THR B CA 1
ATOM 2291 C C . THR B 1 149 ? 42.384 49.084 42.312 1.00 44.77 148 THR B C 1
ATOM 2292 O O . THR B 1 149 ? 41.274 49.604 42.445 1.00 43.58 148 THR B O 1
ATOM 2296 N N . GLY B 1 150 ? 42.567 47.948 41.649 1.00 36.22 149 GLY B N 1
ATOM 2297 C CA . GLY B 1 150 ? 41.460 47.255 41.015 1.00 30.99 149 GLY B CA 1
ATOM 2298 C C . GLY B 1 150 ? 40.831 46.241 41.955 1.00 30.34 149 GLY B C 1
ATOM 2299 O O . GLY B 1 150 ? 41.204 46.155 43.116 1.00 35.97 149 GLY B O 1
ATOM 2300 N N . THR B 1 151 ? 39.881 45.466 41.448 1.00 32.73 150 THR B N 1
ATOM 2301 C CA . THR B 1 151 ? 39.219 44.448 42.257 1.00 30.66 150 THR B CA 1
ATOM 2302 C C . THR B 1 151 ? 38.580 43.468 41.297 1.00 30.82 150 THR B C 1
ATOM 2303 O O . THR B 1 151 ? 38.582 43.706 40.094 1.00 39.13 150 THR B O 1
ATOM 2307 N N . GLY B 1 152 ? 38.046 42.362 41.806 1.00 29.52 151 GLY B N 1
ATOM 2308 C CA . GLY B 1 152 ? 37.352 41.405 40.954 1.00 28.08 151 GLY B CA 1
ATOM 2309 C C . GLY B 1 152 ? 38.235 40.716 39.923 1.00 30.18 151 GLY B C 1
ATOM 2310 O O . GLY B 1 152 ? 39.449 40.606 40.111 1.00 27.92 151 GLY B O 1
ATOM 2311 N N . PHE B 1 153 ? 37.628 40.265 38.825 1.00 27.05 152 PHE B N 1
ATOM 2312 C CA . PHE B 1 153 ? 38.337 39.475 37.813 1.00 26.41 152 PHE B CA 1
ATOM 2313 C C . PHE B 1 153 ? 39.535 40.204 37.201 1.00 27.70 152 PHE B C 1
ATOM 2314 O O . PHE B 1 153 ? 40.538 39.576 36.867 1.00 35.82 152 PHE B O 1
ATOM 2322 N N . ALA B 1 154 ? 39.421 41.520 37.045 1.00 28.98 153 ALA B N 1
ATOM 2323 C CA . ALA B 1 154 ? 40.505 42.319 36.487 1.00 27.18 153 ALA B CA 1
ATOM 2324 C C . ALA B 1 154 ? 41.728 42.244 37.388 1.00 25.61 153 ALA B C 1
ATOM 2325 O O . ALA B 1 154 ? 42.854 42.098 36.923 1.00 24.26 153 ALA B O 1
ATOM 2327 N N . ARG B 1 155 ? 41.500 42.320 38.691 1.00 26.01 154 ARG B N 1
ATOM 2328 C CA . ARG B 1 155 ? 42.598 42.228 39.633 1.00 25.69 154 ARG B CA 1
ATOM 2329 C C . ARG B 1 155 ? 43.211 40.820 39.598 1.00 28.97 154 ARG B C 1
ATOM 2330 O O . ARG B 1 155 ? 44.434 40.654 39.689 1.00 26.07 154 ARG B O 1
ATOM 2338 N N . LYS B 1 156 ? 42.363 39.808 39.441 1.00 25.27 155 LYS B N 1
ATOM 2339 C CA . LYS B 1 156 ? 42.852 38.441 39.314 1.00 32.96 155 LYS B CA 1
ATOM 2340 C C . LYS B 1 156 ? 43.775 38.298 38.108 1.00 27.41 155 LYS B C 1
ATOM 2341 O O . LYS B 1 156 ? 44.848 37.711 38.204 1.00 32.82 155 LYS B O 1
ATOM 2347 N N . VAL B 1 157 ? 43.338 38.837 36.977 1.00 27.24 156 VAL B N 1
ATOM 2348 C CA . VAL B 1 157 ? 44.132 38.834 35.746 1.00 27.52 156 VAL B CA 1
ATOM 2349 C C . VAL B 1 157 ? 45.480 39.530 35.962 1.00 27.59 156 VAL B C 1
ATOM 2350 O O . VAL B 1 157 ? 46.527 39.018 35.566 1.00 28.40 156 VAL B O 1
ATOM 2354 N N . ALA B 1 158 ? 45.441 40.679 36.622 1.00 23.80 157 ALA B N 1
ATOM 2355 C CA . ALA B 1 158 ? 46.643 41.469 36.856 1.00 26.63 157 ALA B CA 1
ATOM 2356 C C . ALA B 1 158 ? 47.654 40.712 37.724 1.00 34.49 157 ALA B C 1
ATOM 2357 O O . ALA B 1 158 ? 48.824 40.586 37.359 1.00 31.64 157 ALA B O 1
ATOM 2359 N N . VAL B 1 159 ? 47.197 40.206 38.867 1.00 34.12 158 VAL B N 1
ATOM 2360 C CA . VAL B 1 159 ? 48.082 39.516 39.800 1.00 31.48 158 VAL B CA 1
ATOM 2361 C C . VAL B 1 159 ? 48.726 38.306 39.123 1.00 30.85 158 VAL B C 1
ATOM 2362 O O . VAL B 1 159 ? 49.917 38.057 39.298 1.00 38.69 158 VAL B O 1
ATOM 2366 N N . ASN B 1 160 ? 47.946 37.580 38.331 1.00 31.50 159 ASN B N 1
ATOM 2367 C CA . ASN B 1 160 ? 48.472 36.465 37.549 1.00 37.34 159 ASN B CA 1
ATOM 2368 C C . ASN B 1 160 ? 49.485 36.928 36.505 1.00 38.68 159 ASN B C 1
ATOM 2369 O O . ASN B 1 160 ? 50.509 36.280 36.294 1.00 42.25 159 ASN B O 1
ATOM 2374 N N . TYR B 1 161 ? 49.204 38.063 35.872 1.00 36.93 160 TYR B N 1
ATOM 2375 C CA . TYR B 1 161 ? 50.073 38.591 34.825 1.00 37.20 160 TYR B CA 1
ATOM 2376 C C . TYR B 1 161 ? 51.438 38.934 35.381 1.00 38.33 160 TYR B C 1
ATOM 2377 O O . TYR B 1 161 ? 52.464 38.580 34.799 1.00 39.20 160 TYR B O 1
ATOM 2386 N N . LEU B 1 162 ? 51.438 39.622 36.519 1.00 41.97 161 LEU B N 1
ATOM 2387 C CA . LEU B 1 162 ? 52.667 40.101 37.140 1.00 46.93 161 LEU B CA 1
ATOM 2388 C C . LEU B 1 162 ? 53.519 38.964 37.701 1.00 51.79 161 LEU B C 1
ATOM 2389 O O . LEU B 1 162 ? 54.744 39.075 37.784 1.00 45.30 161 LEU B O 1
ATOM 2394 N N . GLU B 1 163 ? 52.869 37.874 38.089 1.00 58.76 162 GLU B N 1
ATOM 2395 C CA . GLU B 1 163 ? 53.581 36.702 38.586 1.00 62.61 162 GLU B CA 1
ATOM 2396 C C . GLU B 1 163 ? 54.193 35.909 37.431 1.00 63.43 162 GLU B C 1
ATOM 2397 O O . GLU B 1 163 ? 55.155 35.165 37.618 1.00 70.08 162 GLU B O 1
ATOM 2403 N N . THR B 1 164 ? 53.638 36.082 36.236 1.00 61.24 163 THR B N 1
ATOM 2404 C CA . THR B 1 164 ? 54.111 35.361 35.059 1.00 58.56 163 THR B CA 1
ATOM 2405 C C . THR B 1 164 ? 55.018 36.229 34.188 1.00 60.20 163 THR B C 1
ATOM 2406 O O . THR B 1 164 ? 55.643 35.738 33.253 1.00 61.10 163 THR B O 1
ATOM 2410 N N . HIS B 1 165 ? 55.070 37.523 34.496 1.00 64.32 164 HIS B N 1
ATOM 2411 C CA . HIS B 1 165 ? 55.991 38.458 33.850 1.00 61.22 164 HIS B CA 1
ATOM 2412 C C . HIS B 1 165 ? 56.627 39.388 34.874 1.00 70.00 164 HIS B C 1
ATOM 2413 O O . HIS B 1 165 ? 57.764 39.828 34.706 1.00 77.04 164 HIS B O 1
ATOM 2420 N N . THR C 1 11 ? 14.747 73.367 -25.508 1.00 44.50 10 THR C N 1
ATOM 2421 C CA . THR C 1 11 ? 15.437 72.212 -26.072 1.00 48.78 10 THR C CA 1
ATOM 2422 C C . THR C 1 11 ? 14.676 71.676 -27.281 1.00 48.09 10 THR C C 1
ATOM 2423 O O . THR C 1 11 ? 13.459 71.500 -27.241 1.00 49.06 10 THR C O 1
ATOM 2427 N N . ASP C 1 12 ? 15.412 71.420 -28.355 1.00 41.63 11 ASP C N 1
ATOM 2428 C CA . ASP C 1 12 ? 14.841 70.995 -29.624 1.00 35.18 11 ASP C CA 1
ATOM 2429 C C . ASP C 1 12 ? 14.466 69.508 -29.650 1.00 37.91 11 ASP C C 1
ATOM 2430 O O . ASP C 1 12 ? 15.343 68.647 -29.591 1.00 36.32 11 ASP C O 1
ATOM 2435 N N . PRO C 1 13 ? 13.159 69.201 -29.763 1.00 47.13 12 PRO C N 1
ATOM 2436 C CA . PRO C 1 13 ? 12.692 67.808 -29.838 1.00 43.90 12 PRO C CA 1
ATOM 2437 C C . PRO C 1 13 ? 13.209 67.079 -31.083 1.00 42.73 12 PRO C C 1
ATOM 2438 O O . PRO C 1 13 ? 13.267 65.849 -31.104 1.00 42.96 12 PRO C O 1
ATOM 2442 N N . GLU C 1 14 ? 13.584 67.835 -32.110 1.00 38.02 13 GLU C N 1
ATOM 2443 C CA . GLU C 1 14 ? 14.102 67.245 -33.338 1.00 39.49 13 GLU C CA 1
ATOM 2444 C C . GLU C 1 14 ? 15.527 66.725 -33.155 1.00 38.68 13 GLU C C 1
ATOM 2445 O O . GLU C 1 14 ? 16.095 66.136 -34.074 1.00 34.58 13 GLU C O 1
ATOM 2451 N N . LYS C 1 15 ? 16.098 66.926 -31.966 1.00 32.02 14 LYS C N 1
ATOM 2452 C CA . LYS C 1 15 ? 17.483 66.538 -31.736 1.00 31.26 14 LYS C CA 1
ATOM 2453 C C . LYS C 1 15 ? 17.633 65.286 -30.885 1.00 24.58 14 LYS C C 1
ATOM 2454 O O . LYS C 1 15 ? 18.745 64.945 -30.484 1.00 28.75 14 LYS C O 1
ATOM 2460 N N . VAL C 1 16 ? 16.532 64.581 -30.645 1.00 28.06 15 VAL C N 1
ATOM 2461 C CA . VAL C 1 16 ? 16.569 63.382 -29.809 1.00 31.53 15 VAL C CA 1
ATOM 2462 C C . VAL C 1 16 ? 17.594 62.335 -30.270 1.00 31.47 15 VAL C C 1
ATOM 2463 O O . VAL C 1 16 ? 18.378 61.833 -29.456 1.00 22.83 15 VAL C O 1
ATOM 2467 N N . GLU C 1 17 ? 17.585 61.996 -31.560 1.00 23.16 16 GLU C N 1
ATOM 2468 C CA . GLU C 1 17 ? 18.544 61.019 -32.071 1.00 23.65 16 GLU C CA 1
ATOM 2469 C C . GLU C 1 17 ? 19.979 61.522 -31.928 1.00 25.36 16 GLU C C 1
ATOM 2470 O O . GLU C 1 17 ? 20.884 60.761 -31.584 1.00 23.00 16 GLU C O 1
ATOM 2476 N N . MET C 1 18 ? 20.174 62.809 -32.184 1.00 22.44 17 MET C N 1
ATOM 2477 C CA . MET C 1 18 ? 21.481 63.433 -32.012 1.00 23.60 17 MET C CA 1
ATOM 2478 C C . MET C 1 18 ? 22.008 63.292 -30.583 1.00 28.50 17 MET C C 1
ATOM 2479 O O . MET C 1 18 ? 23.154 62.913 -30.367 1.00 23.13 17 MET C O 1
ATOM 2484 N N . TYR C 1 19 ? 21.169 63.595 -29.601 1.00 24.22 18 TYR C N 1
ATOM 2485 C CA . TYR C 1 19 ? 21.611 63.519 -28.217 1.00 22.71 18 TYR C CA 1
ATOM 2486 C C . TYR C 1 19 ? 21.803 62.073 -27.776 1.00 23.06 18 TYR C C 1
ATOM 2487 O O . TYR C 1 19 ? 22.726 61.777 -27.031 1.00 19.43 18 TYR C O 1
ATOM 2496 N N . ILE C 1 20 ? 20.953 61.168 -28.252 1.00 19.45 19 ILE C N 1
ATOM 2497 C CA . ILE C 1 20 ? 21.142 59.761 -27.923 1.00 21.59 19 ILE C CA 1
ATOM 2498 C C . ILE C 1 20 ? 22.522 59.285 -28.396 1.00 21.48 19 ILE C C 1
ATOM 2499 O O . ILE C 1 20 ? 23.230 58.606 -27.654 1.00 23.56 19 ILE C O 1
ATOM 2504 N N . LYS C 1 21 ? 22.915 59.663 -29.610 1.00 25.28 20 LYS C N 1
ATOM 2505 C CA . LYS C 1 21 ? 24.261 59.349 -30.084 1.00 26.56 20 LYS C CA 1
ATOM 2506 C C . LYS C 1 21 ? 25.323 60.024 -29.207 1.00 22.27 20 LYS C C 1
ATOM 2507 O O . LYS C 1 21 ? 26.326 59.404 -28.857 1.00 24.40 20 LYS C O 1
ATOM 2513 N N . ASN C 1 22 ? 25.090 61.274 -28.816 1.00 20.18 21 ASN C N 1
ATOM 2514 C CA . ASN C 1 22 ? 26.044 61.974 -27.956 1.00 24.47 21 ASN C CA 1
ATOM 2515 C C . ASN C 1 22 ? 26.273 61.322 -26.584 1.00 24.63 21 ASN C C 1
ATOM 2516 O O . ASN C 1 22 ? 27.256 61.645 -25.917 1.00 21.90 21 ASN C O 1
ATOM 2521 N N . LEU C 1 23 ? 25.386 60.415 -26.162 1.00 22.96 22 LEU C N 1
ATOM 2522 C CA . LEU C 1 23 ? 25.580 59.688 -24.899 1.00 20.47 22 LEU C CA 1
ATOM 2523 C C . LEU C 1 23 ? 26.800 58.757 -24.962 1.00 22.11 22 LEU C C 1
ATOM 2524 O O . LEU C 1 23 ? 27.253 58.242 -23.939 1.00 21.87 22 LEU C O 1
ATOM 2529 N N . GLN C 1 24 ? 27.329 58.545 -26.161 1.00 21.42 23 GLN C N 1
ATOM 2530 C CA . GLN C 1 24 ? 28.497 57.697 -26.335 1.00 26.16 23 GLN C CA 1
ATOM 2531 C C . GLN C 1 24 ? 29.729 58.508 -26.755 1.00 26.64 23 GLN C C 1
ATOM 2532 O O . GLN C 1 24 ? 30.754 57.937 -27.130 1.00 28.45 23 GLN C O 1
ATOM 2538 N N . ASP C 1 25 ? 29.623 59.834 -26.686 1.00 20.26 24 ASP C N 1
ATOM 2539 C CA . ASP C 1 25 ? 30.765 60.709 -26.951 1.00 23.60 24 ASP C CA 1
ATOM 2540 C C . ASP C 1 25 ? 31.907 60.425 -25.969 1.00 24.06 24 ASP C C 1
ATOM 2541 O O . ASP C 1 25 ? 31.668 60.019 -24.830 1.00 24.75 24 ASP C O 1
ATOM 2546 N N . ASP C 1 26 ? 33.142 60.622 -26.426 1.00 26.07 25 ASP C N 1
ATOM 2547 C CA . ASP C 1 26 ? 34.318 60.393 -25.593 1.00 27.63 25 ASP C CA 1
ATOM 2548 C C . ASP C 1 26 ? 34.377 61.389 -24.431 1.00 23.61 25 ASP C C 1
ATOM 2549 O O . ASP C 1 26 ? 34.904 61.081 -23.375 1.00 26.08 25 ASP C O 1
ATOM 2554 N N . SER C 1 27 ? 33.820 62.577 -24.630 1.00 22.36 26 SER C N 1
ATOM 2555 C CA . SER C 1 27 ? 33.862 63.634 -23.621 1.00 19.51 26 SER C CA 1
ATOM 2556 C C . SER C 1 27 ? 32.693 63.568 -22.621 1.00 17.92 26 SER C C 1
ATOM 2557 O O . SER C 1 27 ? 31.520 63.595 -23.009 1.00 17.54 26 SER C O 1
ATOM 2560 N N . SER C 1 28 ? 33.013 63.486 -21.331 1.00 16.37 27 SER C N 1
ATOM 2561 C CA . SER C 1 28 ? 31.967 63.345 -20.314 1.00 19.71 27 SER C CA 1
ATOM 2562 C C . SER C 1 28 ? 31.078 64.587 -20.247 1.00 18.77 27 SER C C 1
ATOM 2563 O O . SER C 1 28 ? 29.885 64.492 -19.956 1.00 18.43 27 SER C O 1
ATOM 2566 N N . VAL C 1 29 ? 31.633 65.760 -20.536 1.00 16.55 28 VAL C N 1
ATOM 2567 C CA . VAL C 1 29 ? 30.801 66.958 -20.482 1.00 17.46 28 VAL C CA 1
ATOM 2568 C C . VAL C 1 29 ? 29.758 66.926 -21.613 1.00 16.63 28 VAL C C 1
ATOM 2569 O O . VAL C 1 29 ? 28.643 67.424 -21.447 1.00 17.42 28 VAL C O 1
ATOM 2573 N N . VAL C 1 30 ? 30.114 66.301 -22.733 1.00 17.41 29 VAL C N 1
ATOM 2574 C CA . VAL C 1 30 ? 29.169 66.132 -23.848 1.00 18.94 29 VAL C CA 1
ATOM 2575 C C . VAL C 1 30 ? 28.073 65.128 -23.474 1.00 22.51 29 VAL C C 1
ATOM 2576 O O . VAL C 1 30 ? 26.901 65.347 -23.777 1.00 18.05 29 VAL C O 1
ATOM 2580 N N . ARG C 1 31 ? 28.452 64.044 -22.794 1.00 14.61 30 ARG C N 1
ATOM 2581 C CA . ARG C 1 31 ? 27.473 63.056 -22.324 1.00 18.21 30 ARG C CA 1
ATOM 2582 C C . ARG C 1 31 ? 26.516 63.670 -21.298 1.00 19.31 30 ARG C C 1
ATOM 2583 O O . ARG C 1 31 ? 25.310 63.405 -21.335 1.00 17.14 30 ARG C O 1
ATOM 2591 N N . VAL C 1 32 ? 27.037 64.503 -20.397 1.00 14.31 31 VAL C N 1
ATOM 2592 C CA . VAL C 1 32 ? 26.191 65.207 -19.445 1.00 12.68 31 VAL C CA 1
ATOM 2593 C C . VAL C 1 32 ? 25.187 66.110 -20.168 1.00 21.15 31 VAL C C 1
ATOM 2594 O O . VAL C 1 32 ? 23.999 66.117 -19.835 1.00 18.53 31 VAL C O 1
ATOM 2598 N N . THR C 1 33 ? 25.662 66.866 -21.159 1.00 17.77 32 THR C N 1
ATOM 2599 C CA . THR C 1 33 ? 24.774 67.751 -21.909 1.00 15.21 32 THR C CA 1
ATOM 2600 C C . THR C 1 33 ? 23.676 66.926 -22.576 1.00 17.23 32 THR C C 1
ATOM 2601 O O . THR C 1 33 ? 22.503 67.306 -22.553 1.00 18.16 32 THR C O 1
ATOM 2605 N N . ALA C 1 34 ? 24.061 65.785 -23.149 1.00 16.59 33 ALA C N 1
ATOM 2606 C CA . ALA C 1 34 ? 23.118 64.938 -23.868 1.00 18.31 33 ALA C CA 1
ATOM 2607 C C . ALA C 1 34 ? 22.079 64.333 -22.931 1.00 17.30 33 ALA C C 1
ATOM 2608 O O . ALA C 1 34 ? 20.903 64.338 -23.247 1.00 20.45 33 ALA C O 1
ATOM 2610 N N . ALA C 1 35 ? 22.505 63.828 -21.775 1.00 16.04 34 ALA C N 1
ATOM 2611 C CA . ALA C 1 35 ? 21.558 63.234 -20.823 1.00 17.03 34 ALA C CA 1
ATOM 2612 C C . ALA C 1 35 ? 20.554 64.289 -20.349 1.00 17.63 34 ALA C C 1
ATOM 2613 O O . ALA C 1 35 ? 19.344 64.028 -20.262 1.00 15.55 34 ALA C O 1
ATOM 2615 N N . THR C 1 36 ? 21.055 65.490 -20.074 1.00 13.63 35 THR C N 1
ATOM 2616 C CA . THR C 1 36 ? 20.194 66.575 -19.588 1.00 18.67 35 THR C CA 1
ATOM 2617 C C . THR C 1 36 ? 19.156 66.991 -20.621 1.00 22.17 35 THR C C 1
ATOM 2618 O O . THR C 1 36 ? 17.969 67.163 -20.310 1.00 21.13 35 THR C O 1
ATOM 2622 N N . ALA C 1 37 ? 19.612 67.134 -21.860 1.00 18.32 36 ALA C N 1
ATOM 2623 C CA . ALA C 1 37 ? 18.737 67.522 -22.952 1.00 19.62 36 ALA C CA 1
ATOM 2624 C C . ALA C 1 37 ? 17.637 66.480 -23.141 1.00 20.49 36 ALA C C 1
ATOM 2625 O O . ALA C 1 37 ? 16.482 66.826 -23.373 1.00 20.35 36 ALA C O 1
ATOM 2627 N N . LEU C 1 38 ? 17.996 65.208 -23.006 1.00 16.56 37 LEU C N 1
ATOM 2628 C CA . LEU C 1 38 ? 17.035 64.118 -23.222 1.00 20.49 37 LEU C CA 1
ATOM 2629 C C . LEU C 1 38 ? 15.993 64.050 -22.112 1.00 21.44 37 LEU C C 1
ATOM 2630 O O . LEU C 1 38 ? 14.833 63.682 -22.352 1.00 20.88 37 LEU C O 1
ATOM 2635 N N . GLY C 1 39 ? 16.408 64.402 -20.897 1.00 20.20 38 GLY C N 1
ATOM 2636 C CA . GLY C 1 39 ? 15.474 64.544 -19.786 1.00 17.04 38 GLY C CA 1
ATOM 2637 C C . GLY C 1 39 ? 14.485 65.679 -20.009 1.00 24.16 38 GLY C C 1
ATOM 2638 O O . GLY C 1 39 ? 13.293 65.551 -19.725 1.00 19.79 38 GLY C O 1
ATOM 2639 N N . LYS C 1 40 ? 14.970 66.789 -20.552 1.00 18.90 39 LYS C N 1
ATOM 2640 C CA . LYS C 1 40 ? 14.104 67.932 -20.822 1.00 25.49 39 LYS C CA 1
ATOM 2641 C C . LYS C 1 40 ? 13.105 67.641 -21.947 1.00 26.98 39 LYS C C 1
ATOM 2642 O O . LYS C 1 40 ? 11.948 68.058 -21.879 1.00 22.39 39 LYS C O 1
ATOM 2648 N N . ILE C 1 41 ? 13.541 66.919 -22.975 1.00 25.35 40 ILE C N 1
ATOM 2649 C CA . ILE C 1 41 ? 12.658 66.596 -24.097 1.00 23.74 40 ILE C CA 1
ATOM 2650 C C . ILE C 1 41 ? 11.565 65.621 -23.664 1.00 25.02 40 ILE C C 1
ATOM 2651 O O . ILE C 1 41 ? 10.401 65.772 -24.046 1.00 27.13 40 ILE C O 1
ATOM 2656 N N . GLY C 1 42 ? 11.953 64.621 -22.873 1.00 24.22 41 GLY C N 1
ATOM 2657 C CA . GLY C 1 42 ? 11.015 63.684 -22.281 1.00 25.86 41 GLY C CA 1
ATOM 2658 C C . GLY C 1 42 ? 10.549 62.551 -23.185 1.00 30.32 41 GLY C C 1
ATOM 2659 O O . GLY C 1 42 ? 9.567 61.872 -22.873 1.00 31.58 41 GLY C O 1
ATOM 2660 N N . ASP C 1 43 ? 11.255 62.342 -24.296 1.00 26.02 42 ASP C N 1
ATOM 2661 C CA . ASP C 1 43 ? 10.916 61.292 -25.260 1.00 23.89 42 ASP C CA 1
ATOM 2662 C C . ASP C 1 43 ? 11.403 59.938 -24.752 1.00 27.73 42 ASP C C 1
ATOM 2663 O O . ASP C 1 43 ? 12.548 59.817 -24.297 1.00 25.62 42 ASP C O 1
ATOM 2668 N N . GLU C 1 44 ? 10.545 58.922 -24.845 1.00 31.01 43 GLU C N 1
ATOM 2669 C CA . GLU C 1 44 ? 10.850 57.602 -24.289 1.00 33.27 43 GLU C CA 1
ATOM 2670 C C . GLU C 1 44 ? 11.891 56.831 -25.093 1.00 31.71 43 GLU C C 1
ATOM 2671 O O . GLU C 1 44 ? 12.410 55.825 -24.616 1.00 27.57 43 GLU C O 1
ATOM 2677 N N . ARG C 1 45 ? 12.193 57.294 -26.306 1.00 29.71 44 ARG C N 1
ATOM 2678 C CA . ARG C 1 45 ? 13.291 56.722 -27.081 1.00 31.10 44 ARG C CA 1
ATOM 2679 C C . ARG C 1 45 ? 14.611 56.795 -26.310 1.00 30.03 44 ARG C C 1
ATOM 2680 O O . ARG C 1 45 ? 15.538 56.044 -26.573 1.00 29.12 44 ARG C O 1
ATOM 2688 N N . ALA C 1 46 ? 14.691 57.714 -25.358 1.00 25.49 45 ALA C N 1
ATOM 2689 C CA . ALA C 1 46 ? 15.929 57.948 -24.638 1.00 22.65 45 ALA C CA 1
ATOM 2690 C C . ALA C 1 46 ? 16.123 57.003 -23.448 1.00 19.77 45 ALA C C 1
ATOM 2691 O O . ALA C 1 46 ? 17.188 56.982 -22.851 1.00 22.82 45 ALA C O 1
ATOM 2693 N N . VAL C 1 47 ? 15.107 56.212 -23.118 1.00 23.78 46 VAL C N 1
ATOM 2694 C CA . VAL C 1 47 ? 15.126 55.446 -21.867 1.00 27.97 46 VAL C CA 1
ATOM 2695 C C . VAL C 1 47 ? 16.211 54.358 -21.802 1.00 27.54 46 VAL C C 1
ATOM 2696 O O . VAL C 1 47 ? 17.027 54.344 -20.879 1.00 22.48 46 VAL C O 1
ATOM 2700 N N . GLU C 1 48 ? 16.236 53.451 -22.770 1.00 24.66 47 GLU C N 1
ATOM 2701 C CA . GLU C 1 48 ? 17.260 52.414 -22.740 1.00 30.28 47 GLU C CA 1
ATOM 2702 C C . GLU C 1 48 ? 18.683 52.991 -22.873 1.00 30.94 47 GLU C C 1
ATOM 2703 O O . GLU C 1 48 ? 19.588 52.537 -22.180 1.00 28.46 47 GLU C O 1
ATOM 2709 N N . PRO C 1 49 ? 18.887 54.002 -23.737 1.00 28.12 48 PRO C N 1
ATOM 2710 C CA . PRO C 1 49 ? 20.213 54.640 -23.735 1.00 21.52 48 PRO C CA 1
ATOM 2711 C C . PRO C 1 49 ? 20.606 55.301 -22.407 1.00 22.12 48 PRO C C 1
ATOM 2712 O O . PRO C 1 49 ? 21.761 55.194 -21.968 1.00 19.72 48 PRO C O 1
ATOM 2716 N N . LEU C 1 50 ? 19.668 56.002 -21.782 1.00 17.99 49 LEU C N 1
ATOM 2717 C CA . LEU C 1 50 ? 19.938 56.610 -20.484 1.00 18.11 49 LEU C CA 1
ATOM 2718 C C . LEU C 1 50 ? 20.204 55.555 -19.401 1.00 21.10 49 LEU C C 1
ATOM 2719 O O . LEU C 1 50 ? 21.012 55.785 -18.499 1.00 21.30 49 LEU C O 1
ATOM 2724 N N . ILE C 1 51 ? 19.534 54.408 -19.488 1.00 17.80 50 ILE C N 1
ATOM 2725 C CA . ILE C 1 51 ? 19.781 53.311 -18.553 1.00 18.58 50 ILE C CA 1
ATOM 2726 C C . ILE C 1 51 ? 21.240 52.840 -18.668 1.00 25.20 50 ILE C C 1
ATOM 2727 O O . ILE C 1 51 ? 21.893 52.554 -17.653 1.00 24.98 50 ILE C O 1
ATOM 2732 N N . LYS C 1 52 ? 21.764 52.778 -19.893 1.00 22.25 51 LYS C N 1
ATOM 2733 C CA . LYS C 1 52 ? 23.184 52.449 -20.077 1.00 21.63 51 LYS C CA 1
ATOM 2734 C C . LYS C 1 52 ? 24.078 53.535 -19.478 1.00 18.89 51 LYS C C 1
ATOM 2735 O O . LYS C 1 52 ? 25.089 53.234 -18.841 1.00 21.92 51 LYS C O 1
ATOM 2741 N N . ALA C 1 53 ? 23.693 54.795 -19.659 1.00 24.98 52 ALA C N 1
ATOM 2742 C CA . ALA C 1 53 ? 24.495 55.907 -19.152 1.00 20.70 52 ALA C CA 1
ATOM 2743 C C . ALA C 1 53 ? 24.495 55.947 -17.608 1.00 23.16 52 ALA C C 1
ATOM 2744 O O . ALA C 1 53 ? 25.359 56.585 -17.000 1.00 20.87 52 ALA C O 1
ATOM 2746 N N . LEU C 1 54 ? 23.561 55.233 -16.976 1.00 19.74 53 LEU C N 1
ATOM 2747 C CA . LEU C 1 54 ? 23.592 55.060 -15.519 1.00 26.53 53 LEU C CA 1
ATOM 2748 C C . LEU C 1 54 ? 24.853 54.345 -15.046 1.00 28.72 53 LEU C C 1
ATOM 2749 O O . LEU C 1 54 ? 25.181 54.382 -13.865 1.00 29.05 53 LEU C O 1
ATOM 2754 N N . LYS C 1 55 ? 25.558 53.689 -15.959 1.00 22.32 54 LYS C N 1
ATOM 2755 C CA . LYS C 1 55 ? 26.778 52.977 -15.594 1.00 26.91 54 LYS C CA 1
ATOM 2756 C C . LYS C 1 55 ? 28.033 53.697 -16.081 1.00 25.38 54 LYS C C 1
ATOM 2757 O O . LYS C 1 55 ? 29.125 53.123 -16.089 1.00 22.22 54 LYS C O 1
ATOM 2763 N N . ASP C 1 56 ? 27.879 54.963 -16.462 1.00 22.35 55 ASP C N 1
ATOM 2764 C CA . ASP C 1 56 ? 29.000 55.760 -16.966 1.00 21.67 55 ASP C CA 1
ATOM 2765 C C . ASP C 1 56 ? 30.118 55.871 -15.943 1.00 23.37 55 ASP C C 1
ATOM 2766 O O . ASP C 1 56 ? 29.855 55.905 -14.740 1.00 24.29 55 ASP C O 1
ATOM 2771 N N . GLU C 1 57 ? 31.355 55.969 -16.420 1.00 19.78 56 GLU C N 1
ATOM 2772 C CA . GLU C 1 57 ? 32.502 56.159 -15.531 1.00 23.24 56 GLU C CA 1
ATOM 2773 C C . GLU C 1 57 ? 32.476 57.509 -14.794 1.00 21.54 56 GLU C C 1
ATOM 2774 O O . GLU C 1 57 ? 33.041 57.638 -13.708 1.00 18.91 56 GLU C O 1
ATOM 2780 N N . ASP C 1 58 ? 31.834 58.510 -15.394 1.00 23.82 57 ASP C N 1
ATOM 2781 C CA . ASP C 1 58 ? 31.800 59.855 -14.826 1.00 20.00 57 ASP C CA 1
ATOM 2782 C C . ASP C 1 58 ? 30.551 60.077 -13.973 1.00 16.43 57 ASP C C 1
ATOM 2783 O O . ASP C 1 58 ? 29.442 59.878 -14.445 1.00 16.11 57 ASP C O 1
ATOM 2788 N N . TRP C 1 59 ? 30.726 60.490 -12.717 1.00 14.11 58 TRP C N 1
ATOM 2789 C CA . TRP C 1 59 ? 29.579 60.576 -11.812 1.00 14.87 58 TRP C CA 1
ATOM 2790 C C . TRP C 1 59 ? 28.583 61.650 -12.230 1.00 17.32 58 TRP C C 1
ATOM 2791 O O . TRP C 1 59 ? 27.395 61.525 -11.954 1.00 14.85 58 TRP C O 1
ATOM 2802 N N . GLN C 1 60 ? 29.042 62.699 -12.899 1.00 12.96 59 GLN C N 1
ATOM 2803 C CA . GLN C 1 60 ? 28.082 63.718 -13.340 1.00 17.34 59 GLN C CA 1
ATOM 2804 C C . GLN C 1 60 ? 27.174 63.157 -14.419 1.00 16.25 59 GLN C C 1
ATOM 2805 O O . GLN C 1 60 ? 25.996 63.487 -14.485 1.00 13.42 59 GLN C O 1
ATOM 2811 N N . VAL C 1 61 ? 27.717 62.294 -15.269 1.00 16.04 60 VAL C N 1
ATOM 2812 C CA . VAL C 1 61 ? 26.878 61.644 -16.259 1.00 16.32 60 VAL C CA 1
ATOM 2813 C C . VAL C 1 61 ? 25.851 60.735 -15.572 1.00 17.36 60 VAL C C 1
ATOM 2814 O O . VAL C 1 61 ? 24.676 60.738 -15.937 1.00 16.56 60 VAL C O 1
ATOM 2818 N N . ARG C 1 62 ? 26.285 59.969 -14.573 1.00 12.22 61 ARG C N 1
ATOM 2819 C CA . ARG C 1 62 ? 25.357 59.087 -13.863 1.00 16.37 61 ARG C CA 1
ATOM 2820 C C . ARG C 1 62 ? 24.254 59.896 -13.162 1.00 15.63 61 ARG C C 1
ATOM 2821 O O . ARG C 1 62 ? 23.088 59.517 -13.208 1.00 15.79 61 ARG C O 1
ATOM 2829 N N . VAL C 1 63 ? 24.617 61.004 -12.510 1.00 13.09 62 VAL C N 1
ATOM 2830 C CA . VAL C 1 63 ? 23.588 61.870 -11.896 1.00 12.73 62 VAL C CA 1
ATOM 2831 C C . VAL C 1 63 ? 22.592 62.359 -12.948 1.00 15.78 62 VAL C C 1
ATOM 2832 O O . VAL C 1 63 ? 21.376 62.317 -12.748 1.00 15.30 62 VAL C O 1
ATOM 2836 N N . SER C 1 64 ? 23.117 62.811 -14.083 1.00 16.65 63 SER C N 1
ATOM 2837 C CA . SER C 1 64 ? 22.276 63.413 -15.103 1.00 14.22 63 SER C CA 1
ATOM 2838 C C . SER C 1 64 ? 21.390 62.392 -15.799 1.00 13.54 63 SER C C 1
ATOM 2839 O O . SER C 1 64 ? 20.260 62.700 -16.143 1.00 16.27 63 SER C O 1
ATOM 2842 N N . ALA C 1 65 ? 21.903 61.189 -16.014 1.00 14.65 64 ALA C N 1
ATOM 2843 C CA . ALA C 1 65 ? 21.071 60.120 -16.565 1.00 17.64 64 ALA C CA 1
ATOM 2844 C C . ALA C 1 65 ? 19.949 59.738 -15.589 1.00 18.47 64 ALA C C 1
ATOM 2845 O O . ALA C 1 65 ? 18.802 59.523 -15.992 1.00 16.80 64 ALA C O 1
ATOM 2847 N N . ALA C 1 66 ? 20.286 59.649 -14.306 1.00 14.13 65 ALA C N 1
ATOM 2848 C CA . ALA C 1 66 ? 19.284 59.353 -13.291 1.00 15.90 65 ALA C CA 1
ATOM 2849 C C . ALA C 1 66 ? 18.217 60.436 -13.271 1.00 14.09 65 ALA C C 1
ATOM 2850 O O . ALA C 1 66 ? 17.015 60.144 -13.253 1.00 15.49 65 ALA C O 1
ATOM 2852 N N . TRP C 1 67 ? 18.656 61.691 -13.257 1.00 14.11 66 TRP C N 1
ATOM 2853 C CA . TRP C 1 67 ? 17.724 62.808 -13.303 1.00 14.25 66 TRP C CA 1
ATOM 2854 C C . TRP C 1 67 ? 16.810 62.710 -14.515 1.00 17.65 66 TRP C C 1
ATOM 2855 O O . TRP C 1 67 ? 15.589 62.860 -14.396 1.00 16.77 66 TRP C O 1
ATOM 2866 N N . ALA C 1 68 ? 17.401 62.444 -15.679 1.00 17.25 67 ALA C N 1
ATOM 2867 C CA . ALA C 1 68 ? 16.624 62.358 -16.920 1.00 19.93 67 ALA C CA 1
ATOM 2868 C C . ALA C 1 68 ? 15.571 61.258 -16.889 1.00 23.20 67 ALA C C 1
ATOM 2869 O O . ALA C 1 68 ? 14.448 61.454 -17.369 1.00 17.45 67 ALA C O 1
ATOM 2871 N N . LEU C 1 69 ? 15.948 60.094 -16.362 1.00 19.61 68 LEU C N 1
ATOM 2872 C CA . LEU C 1 69 ? 15.033 58.959 -16.251 1.00 22.18 68 LEU C CA 1
ATOM 2873 C C . LEU C 1 69 ? 13.863 59.260 -15.328 1.00 22.65 68 LEU C C 1
ATOM 2874 O O . LEU C 1 69 ? 12.734 58.829 -15.587 1.00 19.96 68 LEU C O 1
ATOM 2879 N N . GLY C 1 70 ? 14.138 59.989 -14.252 1.00 23.81 69 GLY C N 1
ATOM 2880 C CA . GLY C 1 70 ? 13.087 60.440 -13.359 1.00 25.09 69 GLY C CA 1
ATOM 2881 C C . GLY C 1 70 ? 12.129 61.370 -14.091 1.00 22.98 69 GLY C C 1
ATOM 2882 O O . GLY C 1 70 ? 10.919 61.284 -13.913 1.00 23.29 69 GLY C O 1
ATOM 2883 N N . LYS C 1 71 ? 12.681 62.255 -14.914 1.00 18.27 70 LYS C N 1
ATOM 2884 C CA . LYS C 1 71 ? 11.895 63.221 -15.684 1.00 24.92 70 LYS C CA 1
ATOM 2885 C C . LYS C 1 71 ? 10.980 62.542 -16.692 1.00 27.09 70 LYS C C 1
ATOM 2886 O O . LYS C 1 71 ? 9.835 62.960 -16.894 1.00 24.59 70 LYS C O 1
ATOM 2892 N N . ILE C 1 72 ? 11.503 61.503 -17.332 1.00 23.49 71 ILE C N 1
ATOM 2893 C CA . ILE C 1 72 ? 10.752 60.765 -18.342 1.00 23.89 71 ILE C CA 1
ATOM 2894 C C . ILE C 1 72 ? 9.698 59.889 -17.668 1.00 32.96 71 ILE C C 1
ATOM 2895 O O . ILE C 1 72 ? 8.591 59.732 -18.177 1.00 25.07 71 ILE C O 1
ATOM 2900 N N . GLY C 1 73 ? 10.042 59.339 -16.507 1.00 29.55 72 GLY C N 1
ATOM 2901 C CA . GLY C 1 73 ? 9.075 58.616 -15.698 1.00 30.21 72 GLY C CA 1
ATOM 2902 C C . GLY C 1 73 ? 8.726 57.216 -16.170 1.00 32.90 72 GLY C C 1
ATOM 2903 O O . GLY C 1 73 ? 7.759 56.622 -15.688 1.00 29.63 72 GLY C O 1
ATOM 2904 N N . ASP C 1 74 ? 9.502 56.688 -17.112 1.00 26.14 73 ASP C N 1
ATOM 2905 C CA . ASP C 1 74 ? 9.268 55.343 -17.648 1.00 30.70 73 ASP C CA 1
ATOM 2906 C C . ASP C 1 74 ? 9.692 54.279 -16.635 1.00 29.27 73 ASP C C 1
ATOM 2907 O O . ASP C 1 74 ? 10.807 54.328 -16.105 1.00 24.59 73 ASP C O 1
ATOM 2912 N N . GLU C 1 75 ? 8.810 53.314 -16.382 1.00 24.22 74 GLU C N 1
ATOM 2913 C CA . GLU C 1 75 ? 9.046 52.287 -15.366 1.00 28.82 74 GLU C CA 1
ATOM 2914 C C . GLU C 1 75 ? 10.188 51.318 -15.676 1.00 29.08 74 GLU C C 1
ATOM 2915 O O . GLU C 1 75 ? 10.671 50.625 -14.779 1.00 28.77 74 GLU C O 1
ATOM 2921 N N . ARG C 1 76 ? 10.628 51.265 -16.933 1.00 28.93 75 ARG C N 1
ATOM 2922 C CA . ARG C 1 76 ? 11.778 50.433 -17.288 1.00 28.05 75 ARG C CA 1
ATOM 2923 C C . ARG C 1 76 ? 13.020 50.854 -16.506 1.00 23.76 75 ARG C C 1
ATOM 2924 O O . ARG C 1 76 ? 13.937 50.064 -16.300 1.00 24.95 75 ARG C O 1
ATOM 2932 N N . ALA C 1 77 ? 13.034 52.104 -16.070 1.00 21.27 76 ALA C N 1
ATOM 2933 C CA . ALA C 1 77 ? 14.183 52.659 -15.359 1.00 23.64 76 ALA C CA 1
ATOM 2934 C C . ALA C 1 77 ? 14.304 52.202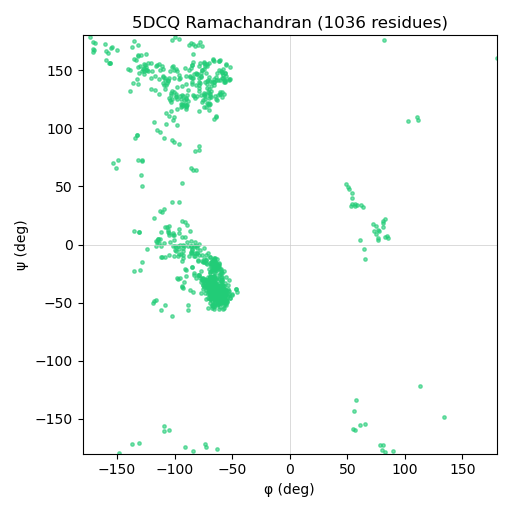 -13.895 1.00 25.99 76 ALA C C 1
ATOM 2935 O O . ALA C 1 77 ? 15.344 52.392 -13.272 1.00 26.04 76 ALA C O 1
ATOM 2937 N N . VAL C 1 78 ? 13.252 51.606 -13.342 1.00 26.13 77 VAL C N 1
ATOM 2938 C CA . VAL C 1 78 ? 13.199 51.385 -11.896 1.00 29.19 77 VAL C CA 1
ATOM 2939 C C . VAL C 1 78 ? 14.266 50.408 -11.381 1.00 24.64 77 VAL C C 1
ATOM 2940 O O . VAL C 1 78 ? 14.996 50.722 -10.440 1.00 22.05 77 VAL C O 1
ATOM 2944 N N . GLU C 1 79 ? 14.375 49.238 -11.993 1.00 26.78 78 GLU C N 1
ATOM 2945 C CA . GLU C 1 79 ? 15.375 48.275 -11.541 1.00 28.69 78 GLU C CA 1
ATOM 2946 C C . GLU C 1 79 ? 16.807 48.831 -11.719 1.00 25.09 78 GLU C C 1
ATOM 2947 O O . GLU C 1 79 ? 17.622 48.7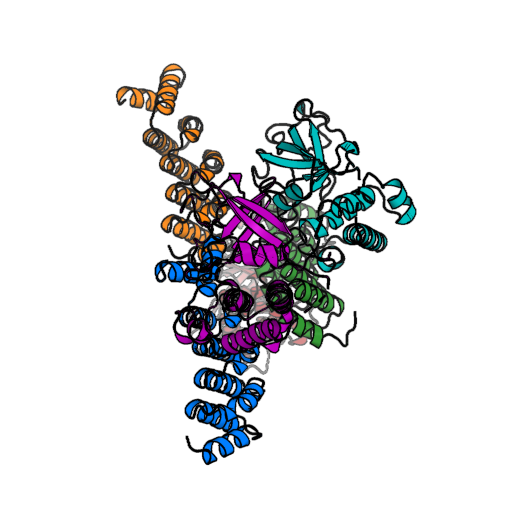53 -10.784 1.00 23.66 78 GLU C O 1
ATOM 2953 N N . PRO C 1 80 ? 17.118 49.437 -12.886 1.00 24.03 79 PRO C N 1
ATOM 2954 C CA . PRO C 1 80 ? 18.430 50.105 -12.982 1.00 23.03 79 PRO C CA 1
ATOM 2955 C C . PRO C 1 80 ? 18.675 51.206 -11.937 1.00 23.09 79 PRO C C 1
ATOM 2956 O O . PRO C 1 80 ? 19.787 51.313 -11.425 1.00 21.92 79 PRO C O 1
ATOM 2960 N N . LEU C 1 81 ? 17.664 52.002 -11.617 1.00 20.40 80 LEU C N 1
ATOM 2961 C CA . LEU C 1 81 ? 17.836 53.059 -10.619 1.00 17.90 80 LEU C CA 1
ATOM 2962 C C . LEU C 1 81 ? 17.992 52.493 -9.207 1.00 19.66 80 LEU C C 1
ATOM 2963 O O . LEU C 1 81 ? 18.702 53.065 -8.380 1.00 20.03 80 LEU C O 1
ATOM 2968 N N . ILE C 1 82 ? 17.332 51.368 -8.944 1.00 20.70 81 ILE C N 1
ATOM 2969 C CA . ILE C 1 82 ? 17.455 50.699 -7.662 1.00 21.90 81 ILE C CA 1
ATOM 2970 C C . ILE C 1 82 ? 18.901 50.259 -7.472 1.00 22.98 81 ILE C C 1
ATOM 2971 O O . ILE C 1 82 ? 19.458 50.378 -6.380 1.00 22.96 81 ILE C O 1
ATOM 2976 N N . LYS C 1 83 ? 19.525 49.772 -8.539 1.00 24.66 82 LYS C N 1
ATOM 2977 C CA . LYS C 1 83 ? 20.939 49.413 -8.469 1.00 24.08 82 LYS C CA 1
ATOM 2978 C C . LYS C 1 83 ? 21.805 50.641 -8.211 1.00 22.68 82 LYS C C 1
ATOM 2979 O O . LYS C 1 83 ? 22.797 50.579 -7.481 1.00 22.53 82 LYS C O 1
ATOM 2985 N N . ALA C 1 84 ? 21.434 51.765 -8.813 1.00 18.90 83 ALA C N 1
ATOM 2986 C CA . ALA C 1 84 ? 22.217 52.983 -8.646 1.00 15.57 83 ALA C CA 1
ATOM 2987 C C . ALA C 1 84 ? 22.169 53.513 -7.204 1.00 19.96 83 ALA C C 1
ATOM 2988 O O . ALA C 1 84 ? 22.999 54.340 -6.822 1.00 17.99 83 ALA C O 1
ATOM 2990 N N . LEU C 1 85 ? 21.208 53.041 -6.409 1.00 18.33 84 LEU C N 1
ATOM 2991 C CA . LEU C 1 85 ? 21.150 53.374 -4.979 1.00 22.08 84 LEU C CA 1
ATOM 2992 C C . LEU C 1 85 ? 22.349 52.803 -4.233 1.00 27.31 84 LEU C C 1
ATOM 2993 O O . LEU C 1 85 ? 22.602 53.158 -3.084 1.00 25.29 84 LEU C O 1
ATOM 2998 N N . LYS C 1 86 ? 23.071 51.891 -4.874 1.00 18.32 85 LYS C N 1
ATOM 2999 C CA . LYS C 1 86 ? 24.272 51.331 -4.262 1.00 22.34 85 LYS C CA 1
ATOM 3000 C C . LYS C 1 86 ? 25.539 51.958 -4.832 1.00 25.20 85 LYS C C 1
ATOM 3001 O O . LYS C 1 86 ? 26.642 51.506 -4.536 1.00 25.29 85 LYS C O 1
ATOM 3007 N N . ASP C 1 87 ? 25.388 53.009 -5.639 1.00 22.09 86 ASP C N 1
ATOM 3008 C CA . ASP C 1 87 ? 26.554 53.668 -6.235 1.00 18.89 86 ASP C CA 1
ATOM 3009 C C . ASP C 1 87 ? 27.551 54.130 -5.167 1.00 21.75 86 ASP C C 1
ATOM 3010 O O . ASP C 1 87 ? 27.173 54.492 -4.054 1.00 22.55 86 ASP C O 1
ATOM 3015 N N . GLU C 1 88 ? 28.832 54.114 -5.512 1.00 22.64 87 GLU C N 1
ATOM 3016 C CA . GLU C 1 88 ? 29.873 54.575 -4.597 1.00 19.63 87 GLU C CA 1
ATOM 3017 C C . GLU C 1 88 ? 29.743 56.078 -4.322 1.00 22.10 87 GLU C C 1
ATOM 3018 O O . GLU C 1 88 ? 30.136 56.571 -3.260 1.00 23.14 87 GLU C O 1
ATOM 3024 N N . ASP C 1 89 ? 29.162 56.800 -5.278 1.00 19.32 88 ASP C N 1
ATOM 3025 C CA . ASP C 1 89 ? 29.066 58.252 -5.207 1.00 18.74 88 ASP C CA 1
ATOM 3026 C C . ASP C 1 89 ? 27.748 58.708 -4.579 1.00 19.97 88 ASP C C 1
ATOM 3027 O O . ASP C 1 89 ? 26.679 58.321 -5.040 1.00 17.47 88 ASP C O 1
ATOM 3032 N N . SER C 1 90 ? 27.823 59.567 -3.561 1.00 19.15 89 SER C N 1
ATOM 3033 C CA . SER C 1 90 ? 26.626 59.968 -2.831 1.00 18.19 89 SER C CA 1
ATOM 3034 C C . SER C 1 90 ? 25.707 60.853 -3.661 1.00 17.02 89 SER C C 1
ATOM 3035 O O . SER C 1 90 ? 24.489 60.851 -3.468 1.00 15.04 89 SER C O 1
ATOM 3038 N N . ASP C 1 91 ? 26.264 61.625 -4.586 1.00 18.13 90 ASP C N 1
ATOM 3039 C CA . ASP C 1 91 ? 25.391 62.444 -5.431 1.00 19.61 90 ASP C CA 1
ATOM 3040 C C . ASP C 1 91 ? 24.595 61.580 -6.413 1.00 14.41 90 ASP C C 1
ATOM 3041 O O . ASP C 1 91 ? 23.438 61.892 -6.727 1.00 13.68 90 ASP C O 1
ATOM 3046 N N . VAL C 1 92 ? 25.199 60.499 -6.902 1.00 14.13 91 VAL C N 1
ATOM 3047 C CA . VAL C 1 92 ? 24.456 59.571 -7.754 1.00 12.20 91 VAL C CA 1
ATOM 3048 C C . VAL C 1 92 ? 23.350 58.842 -6.984 1.00 14.29 91 VAL C C 1
ATOM 3049 O O . VAL C 1 92 ? 22.242 58.676 -7.483 1.00 12.92 91 VAL C O 1
ATOM 3053 N N . ARG C 1 93 ? 23.653 58.400 -5.766 1.00 18.65 92 ARG C N 1
ATOM 3054 C CA . ARG C 1 93 ? 22.655 57.717 -4.952 1.00 19.06 92 ARG C CA 1
ATOM 3055 C C . ARG C 1 93 ? 21.452 58.637 -4.696 1.00 14.30 92 ARG C C 1
ATOM 3056 O O . ARG C 1 93 ? 20.294 58.210 -4.769 1.00 14.76 92 ARG C O 1
ATOM 3064 N N . MET C 1 94 ? 21.731 59.907 -4.401 1.00 13.69 93 MET C N 1
ATOM 3065 C CA . MET C 1 94 ? 20.676 60.889 -4.183 1.00 14.98 93 MET C CA 1
ATOM 3066 C C . MET C 1 94 ? 19.792 61.099 -5.414 1.00 15.60 93 MET C C 1
ATOM 3067 O O . MET C 1 94 ? 18.563 61.191 -5.312 1.00 16.34 93 MET C O 1
ATOM 3072 N N . ALA C 1 95 ? 20.424 61.193 -6.575 1.00 13.97 94 ALA C N 1
ATOM 3073 C CA . ALA C 1 95 ? 19.687 61.426 -7.815 1.00 11.26 94 ALA C CA 1
ATOM 3074 C C . ALA C 1 95 ? 18.826 60.217 -8.142 1.00 14.51 94 ALA C C 1
ATOM 3075 O O . ALA C 1 95 ? 17.700 60.355 -8.638 1.00 17.36 94 ALA C O 1
ATOM 3077 N N . ALA C 1 96 ? 19.354 59.026 -7.850 1.00 14.06 95 ALA C N 1
ATOM 3078 C CA . ALA C 1 96 ? 18.618 57.797 -8.097 1.00 16.40 95 ALA C CA 1
ATOM 3079 C C . ALA C 1 96 ? 17.408 57.739 -7.185 1.00 18.37 95 ALA C C 1
ATOM 3080 O O . ALA C 1 96 ? 16.326 57.369 -7.606 1.00 17.46 95 ALA C O 1
ATOM 3082 N N . ALA C 1 97 ? 17.603 58.094 -5.923 1.00 18.02 96 ALA C N 1
ATOM 3083 C CA . ALA C 1 97 ? 16.484 58.097 -4.984 1.00 15.09 96 ALA C CA 1
ATOM 3084 C C . ALA C 1 97 ? 15.411 59.097 -5.410 1.00 14.29 96 ALA C C 1
ATOM 3085 O O . ALA C 1 97 ? 14.222 58.794 -5.376 1.00 17.66 96 ALA C O 1
ATOM 3087 N N . LYS C 1 98 ? 15.822 60.309 -5.771 1.00 15.14 97 LYS C N 1
ATOM 3088 C CA . LYS C 1 98 ? 14.843 61.307 -6.182 1.00 12.92 97 LYS C CA 1
ATOM 3089 C C . LYS C 1 98 ? 14.082 60.832 -7.422 1.00 15.92 97 LYS C C 1
ATOM 3090 O O . LYS C 1 98 ? 12.862 60.978 -7.496 1.00 17.50 97 LYS C O 1
ATOM 3096 N N . ALA C 1 99 ? 14.798 60.241 -8.378 1.00 16.35 98 ALA C N 1
ATOM 3097 C CA . ALA C 1 99 ? 14.172 59.751 -9.611 1.00 17.32 98 ALA C CA 1
ATOM 3098 C C . ALA C 1 99 ? 13.163 58.636 -9.332 1.00 20.08 98 ALA C C 1
ATOM 3099 O O . ALA C 1 99 ? 12.095 58.584 -9.952 1.00 17.93 98 ALA C O 1
ATOM 3101 N N . LEU C 1 100 ? 13.502 57.748 -8.402 1.00 18.51 99 LEU C N 1
ATOM 3102 C CA . LEU C 1 100 ? 12.592 56.662 -8.037 1.00 17.86 99 LEU C CA 1
ATOM 3103 C C . LEU C 1 100 ? 11.302 57.209 -7.426 1.00 25.98 99 LEU C C 1
ATOM 3104 O O . LEU C 1 100 ? 10.213 56.699 -7.709 1.00 21.45 99 LEU C O 1
ATOM 3109 N N . GLY C 1 101 ? 11.417 58.233 -6.576 1.00 18.77 100 GLY C N 1
ATOM 3110 C CA . GLY C 1 101 ? 10.229 58.862 -6.022 1.00 21.22 100 GLY C CA 1
ATOM 3111 C C . GLY C 1 101 ? 9.342 59.430 -7.125 1.00 23.58 100 GLY C C 1
ATOM 3112 O O . GLY C 1 101 ? 8.113 59.306 -7.077 1.00 21.19 100 GLY C O 1
ATOM 3113 N N . LYS C 1 102 ? 9.965 60.062 -8.118 1.00 21.46 101 LYS C N 1
ATOM 3114 C CA . LYS C 1 102 ? 9.220 60.660 -9.218 1.00 24.30 101 LYS C CA 1
ATOM 3115 C C . LYS C 1 102 ? 8.528 59.610 -10.078 1.00 28.45 101 LYS C C 1
ATOM 3116 O O . LYS C 1 102 ? 7.413 59.831 -10.542 1.00 27.46 101 LYS C O 1
ATOM 3122 N N . ILE C 1 103 ? 9.174 58.470 -10.299 1.00 26.81 102 ILE C N 1
ATOM 3123 C CA . ILE C 1 103 ? 8.554 57.435 -11.131 1.00 28.27 102 ILE C CA 1
ATOM 3124 C C . ILE C 1 103 ? 7.345 56.824 -10.408 1.00 31.01 102 ILE C C 1
ATOM 3125 O O . ILE C 1 103 ? 6.351 56.455 -11.044 1.00 30.89 102 ILE C O 1
ATOM 3130 N N . GLY C 1 104 ? 7.421 56.743 -9.079 1.00 25.40 103 GLY C N 1
ATOM 3131 C CA . GLY C 1 104 ? 6.292 56.315 -8.266 1.00 21.54 103 GLY C CA 1
ATOM 3132 C C . GLY C 1 104 ? 6.003 54.824 -8.308 1.00 26.08 103 GLY C C 1
ATOM 3133 O O . GLY C 1 104 ? 4.919 54.375 -7.918 1.00 36.64 103 GLY C O 1
ATOM 3134 N N . ASP C 1 105 ? 6.966 54.045 -8.780 1.00 25.86 104 ASP C N 1
ATOM 3135 C CA . ASP C 1 105 ? 6.811 52.593 -8.837 1.00 24.98 104 ASP C CA 1
ATOM 3136 C C . ASP C 1 105 ? 7.055 51.994 -7.444 1.00 27.54 104 ASP C C 1
ATOM 3137 O O . ASP C 1 105 ? 8.040 52.319 -6.781 1.00 29.82 104 ASP C O 1
ATOM 3142 N N . GLU C 1 106 ? 6.163 51.112 -7.002 1.00 28.48 105 GLU C N 1
ATOM 3143 C CA . GLU C 1 106 ? 6.214 50.611 -5.628 1.00 31.12 105 GLU C CA 1
ATOM 3144 C C . GLU C 1 106 ? 7.353 49.639 -5.357 1.00 27.27 105 GLU C C 1
ATOM 3145 O O . GLU C 1 106 ? 7.676 49.372 -4.200 1.00 35.19 105 GLU C O 1
ATOM 3151 N N . ARG C 1 107 ? 7.961 49.109 -6.413 1.00 32.35 106 ARG C N 1
ATOM 3152 C CA . ARG C 1 107 ? 9.137 48.252 -6.271 1.00 29.15 106 ARG C CA 1
ATOM 3153 C C . ARG C 1 107 ? 10.300 48.974 -5.599 1.00 27.57 106 ARG C C 1
ATOM 3154 O O . ARG C 1 107 ? 11.203 48.337 -5.061 1.00 29.18 106 ARG C O 1
ATOM 3162 N N . ALA C 1 108 ? 10.289 50.302 -5.638 1.00 24.76 107 ALA C N 1
ATOM 3163 C CA . ALA C 1 108 ? 11.372 51.054 -5.006 1.00 21.82 107 ALA C CA 1
ATOM 3164 C C . ALA C 1 108 ? 11.202 51.183 -3.497 1.00 24.73 107 ALA C C 1
ATOM 3165 O O . ALA C 1 108 ? 12.053 51.770 -2.836 1.00 24.60 107 ALA C O 1
ATOM 3167 N N . VAL C 1 109 ? 10.125 50.646 -2.933 1.00 24.63 108 VAL C N 1
ATOM 3168 C CA . VAL C 1 109 ? 9.850 50.941 -1.516 1.00 24.17 108 VAL C CA 1
ATOM 3169 C C . VAL C 1 109 ? 10.901 50.346 -0.544 1.00 22.37 108 VAL C C 1
ATOM 3170 O O . VAL C 1 109 ? 11.491 51.070 0.269 1.00 22.91 108 VAL C O 1
ATOM 3174 N N . GLU C 1 110 ? 11.180 49.055 -0.649 1.00 23.82 109 GLU C N 1
ATOM 3175 C CA . GLU C 1 110 ? 12.164 48.450 0.247 1.00 21.49 109 GLU C CA 1
ATOM 3176 C C . GLU C 1 110 ? 13.597 48.938 -0.017 1.00 25.46 109 GLU C C 1
ATOM 3177 O O . GLU C 1 110 ? 14.344 49.161 0.932 1.00 23.86 109 GLU C O 1
ATOM 3183 N N . PRO C 1 111 ? 13.992 49.115 -1.291 1.00 25.00 110 PRO C N 1
ATOM 3184 C CA . PRO C 1 111 ? 15.302 49.748 -1.477 1.00 21.24 110 PRO C CA 1
ATOM 3185 C C . PRO C 1 111 ? 15.398 51.164 -0.901 1.00 21.07 110 PRO C C 1
ATOM 3186 O O . PRO C 1 111 ? 16.467 51.527 -0.403 1.00 19.12 110 PRO C O 1
ATOM 3190 N N . LEU C 1 112 ? 14.326 51.951 -0.976 1.00 19.59 111 LEU C N 1
ATOM 3191 C CA . LEU C 1 112 ? 14.365 53.320 -0.440 1.00 24.09 111 LEU C CA 1
ATOM 3192 C C . LEU C 1 112 ? 14.404 53.298 1.091 1.00 20.28 111 LEU C C 1
ATOM 3193 O O . LEU C 1 112 ? 15.009 54.150 1.726 1.00 20.37 111 LEU C O 1
ATOM 3198 N N . ILE C 1 113 ? 13.743 52.316 1.683 1.00 17.67 112 ILE C N 1
ATOM 3199 C CA . ILE C 1 113 ? 13.808 52.145 3.130 1.00 19.84 112 ILE C CA 1
ATOM 3200 C C . ILE C 1 113 ? 15.212 51.749 3.584 1.00 21.58 112 ILE C C 1
ATOM 3201 O O . ILE C 1 113 ? 15.687 52.218 4.619 1.00 20.82 112 ILE C O 1
ATOM 3206 N N . LYS C 1 114 ? 15.892 50.902 2.816 1.00 21.50 113 LYS C N 1
ATOM 3207 C CA . LYS C 1 114 ? 17.294 50.627 3.113 1.00 22.04 113 LYS C CA 1
ATOM 3208 C C . LYS C 1 114 ? 18.115 51.912 3.041 1.00 20.66 113 LYS C C 1
ATOM 3209 O O . LYS C 1 114 ? 19.004 52.133 3.853 1.00 21.26 113 LYS C O 1
ATOM 3215 N N . ALA C 1 115 ? 17.810 52.763 2.068 1.00 19.89 114 ALA C N 1
ATOM 3216 C CA . ALA C 1 115 ? 18.574 53.993 1.882 1.00 20.07 114 ALA C CA 1
ATOM 3217 C C . ALA C 1 115 ? 18.397 54.968 3.056 1.00 15.62 114 ALA C C 1
ATOM 3218 O O . ALA C 1 115 ? 19.169 55.925 3.213 1.00 17.84 114 ALA C O 1
ATOM 3220 N N . LEU C 1 116 ? 17.395 54.726 3.894 1.00 16.73 115 LEU C N 1
ATOM 3221 C CA . LEU C 1 116 ? 17.233 55.520 5.110 1.00 19.40 115 LEU C CA 1
ATOM 3222 C C . LEU C 1 116 ? 18.399 55.276 6.065 1.00 23.26 115 LEU C C 1
ATOM 3223 O O . LEU C 1 116 ? 18.567 56.003 7.049 1.00 21.29 115 LEU C O 1
ATOM 3228 N N . LYS C 1 117 ? 19.175 54.225 5.790 1.00 19.98 116 LYS C N 1
ATOM 3229 C CA . LYS C 1 117 ? 20.372 53.927 6.572 1.00 19.25 116 LYS C CA 1
ATOM 3230 C C . LYS C 1 117 ? 21.651 54.367 5.875 1.00 19.92 116 LYS C C 1
ATOM 3231 O O . LYS C 1 117 ? 22.736 54.007 6.313 1.00 20.23 116 LYS C O 1
ATOM 3237 N N . ASP C 1 118 ? 21.528 55.118 4.783 1.00 19.41 117 ASP C N 1
ATOM 3238 C CA . ASP C 1 118 ? 22.704 55.557 4.036 1.00 19.00 117 ASP C CA 1
ATOM 3239 C C . ASP C 1 118 ? 23.617 56.379 4.941 1.00 22.78 117 ASP C C 1
ATOM 3240 O O . ASP C 1 118 ? 23.136 57.092 5.820 1.00 23.70 117 ASP C O 1
ATOM 3245 N N . GLU C 1 119 ? 24.925 56.298 4.714 1.00 23.14 118 GLU C N 1
ATOM 3246 C CA . GLU C 1 119 ? 25.887 57.083 5.498 1.00 24.90 118 GLU C CA 1
ATOM 3247 C C . GLU C 1 119 ? 25.770 58.589 5.232 1.00 20.50 118 GLU C C 1
ATOM 3248 O O . GLU C 1 119 ? 26.187 59.414 6.048 1.00 23.82 118 GLU C O 1
ATOM 3254 N N . ASP C 1 120 ? 25.190 58.952 4.095 1.00 20.21 119 ASP C N 1
ATOM 3255 C CA . ASP C 1 120 ? 25.057 60.359 3.750 1.00 19.09 119 ASP C CA 1
ATOM 3256 C C . ASP C 1 120 ? 23.708 60.956 4.142 1.00 21.29 119 ASP C C 1
ATOM 3257 O O . ASP C 1 120 ? 22.659 60.428 3.770 1.00 16.31 119 ASP C O 1
ATOM 3262 N N . SER C 1 121 ? 23.741 62.079 4.863 1.00 14.78 120 SER C N 1
ATOM 3263 C CA . SER C 1 121 ? 22.526 62.721 5.357 1.00 22.51 120 SER C CA 1
ATOM 3264 C C . SER C 1 121 ? 21.549 63.106 4.240 1.00 24.17 120 SER C C 1
ATOM 3265 O O . SER C 1 121 ? 20.336 62.947 4.387 1.00 19.01 120 SER C O 1
ATOM 3268 N N . ASP C 1 122 ? 22.081 63.632 3.140 1.00 19.83 121 ASP C N 1
ATOM 3269 C CA . ASP C 1 122 ? 21.254 64.103 2.026 1.00 24.01 121 ASP C CA 1
ATOM 3270 C C . ASP C 1 122 ? 20.592 62.946 1.283 1.00 20.80 121 ASP C C 1
ATOM 3271 O O . ASP C 1 122 ? 19.466 63.073 0.816 1.00 14.90 121 ASP C O 1
ATOM 3276 N N . VAL C 1 123 ? 21.305 61.828 1.150 1.00 18.36 122 VAL C N 1
ATOM 3277 C CA . VAL C 1 123 ? 20.704 60.629 0.560 1.00 18.67 122 VAL C CA 1
ATOM 3278 C C . VAL C 1 123 ? 19.551 60.143 1.436 1.00 13.52 122 VAL C C 1
ATOM 3279 O O . VAL C 1 123 ? 18.477 59.828 0.926 1.00 17.12 122 VAL C O 1
ATOM 3283 N N . ARG C 1 124 ? 19.768 60.093 2.751 1.00 14.87 123 ARG C N 1
ATOM 3284 C CA . ARG C 1 124 ? 18.715 59.643 3.679 1.00 19.57 123 ARG C CA 1
ATOM 3285 C C . ARG C 1 124 ? 17.467 60.516 3.549 1.00 19.64 123 ARG C C 1
ATOM 3286 O O . ARG C 1 124 ? 16.335 60.008 3.492 1.00 17.20 123 ARG C O 1
ATOM 3294 N N A ARG C 1 125 ? 17.673 61.829 3.501 0.24 16.96 124 ARG C N 1
ATOM 3295 N N B ARG C 1 125 ? 17.688 61.826 3.509 0.34 16.81 124 ARG C N 1
ATOM 3296 N N C ARG C 1 125 ? 17.672 61.826 3.496 0.42 16.93 124 ARG C N 1
ATOM 3297 C CA A ARG C 1 125 ? 16.564 62.773 3.382 0.24 16.99 124 ARG C CA 1
ATOM 3298 C CA B ARG C 1 125 ? 16.614 62.809 3.372 0.34 17.46 124 ARG C CA 1
ATOM 3299 C CA C ARG C 1 125 ? 16.564 62.774 3.388 0.42 16.82 124 ARG C CA 1
ATOM 3300 C C A ARG C 1 125 ? 15.823 62.581 2.068 0.24 16.23 124 ARG C C 1
ATOM 3301 C C B ARG C 1 125 ? 15.843 62.605 2.075 0.34 16.01 124 ARG C C 1
ATOM 3302 C C C ARG C 1 125 ? 15.826 62.617 2.064 0.42 16.14 124 ARG C C 1
ATOM 3303 O O A ARG C 1 125 ? 14.589 62.594 2.026 0.24 18.23 124 ARG C O 1
ATOM 3304 O O B ARG C 1 125 ? 14.607 62.624 2.054 0.34 19.07 124 ARG C O 1
ATOM 3305 O O C ARG C 1 125 ? 14.592 62.680 2.011 0.42 18.80 124 ARG C O 1
ATOM 3327 N N . THR C 1 126 ? 16.586 62.413 0.992 1.00 15.36 125 THR C N 1
ATOM 3328 C CA . THR C 1 126 ? 16.003 62.271 -0.339 1.00 14.99 125 THR C CA 1
ATOM 3329 C C . THR C 1 126 ? 15.177 60.991 -0.406 1.00 16.34 125 THR C C 1
ATOM 3330 O O . THR C 1 126 ? 14.086 60.970 -0.973 1.00 18.17 125 THR C O 1
ATOM 3334 N N . ALA C 1 127 ? 15.697 59.926 0.193 1.00 16.82 126 ALA C N 1
ATOM 3335 C CA . ALA C 1 127 ? 14.970 58.651 0.220 1.00 15.16 126 ALA C CA 1
ATOM 3336 C C . ALA C 1 127 ? 13.667 58.797 0.996 1.00 14.87 126 ALA C C 1
ATOM 3337 O O . ALA C 1 127 ? 12.642 58.251 0.598 1.00 18.89 126 ALA C O 1
ATOM 3339 N N . ALA C 1 128 ? 13.705 59.526 2.110 1.00 15.49 127 ALA C N 1
ATOM 3340 C CA . ALA C 1 128 ? 12.502 59.696 2.926 1.00 20.96 127 ALA C CA 1
ATOM 3341 C C . ALA C 1 128 ? 11.458 60.459 2.128 1.00 18.54 127 ALA C C 1
ATOM 3342 O O . ALA C 1 128 ? 10.268 60.132 2.146 1.00 19.91 127 ALA C O 1
ATOM 3344 N N . TYR C 1 129 ? 11.908 61.485 1.414 1.00 18.10 128 TYR C N 1
ATOM 3345 C CA . TYR C 1 129 ? 10.997 62.266 0.581 1.00 23.66 128 TYR C CA 1
ATOM 3346 C C . TYR C 1 129 ? 10.415 61.447 -0.582 1.00 17.82 128 TYR C C 1
ATOM 3347 O O . TYR C 1 129 ? 9.244 61.593 -0.941 1.00 22.14 128 TYR C O 1
ATOM 3356 N N . ALA C 1 130 ? 11.235 60.583 -1.163 1.00 16.74 129 ALA C N 1
ATOM 3357 C CA . ALA C 1 130 ? 10.794 59.723 -2.258 1.00 17.29 129 ALA C CA 1
ATOM 3358 C C . ALA C 1 130 ? 9.710 58.734 -1.824 1.00 24.06 129 ALA C C 1
ATOM 3359 O O . ALA C 1 130 ? 8.777 58.463 -2.572 1.00 22.04 129 ALA C O 1
ATOM 3361 N N . LEU C 1 131 ? 9.829 58.203 -0.611 1.00 19.05 130 LEU C N 1
ATOM 3362 C CA . LEU C 1 131 ? 8.804 57.314 -0.079 1.00 23.23 130 LEU C CA 1
ATOM 3363 C C . LEU C 1 131 ? 7.475 58.062 0.037 1.00 27.87 130 LEU C C 1
ATOM 3364 O O . LEU C 1 131 ? 6.424 57.518 -0.278 1.00 27.63 130 LEU C O 1
ATOM 3369 N N . GLY C 1 132 ? 7.533 59.322 0.457 1.00 21.09 131 GLY C N 1
ATOM 3370 C CA . GLY C 1 132 ? 6.342 60.148 0.519 1.00 23.49 131 GLY C CA 1
ATOM 3371 C C . GLY C 1 132 ? 5.764 60.380 -0.865 1.00 25.05 131 GLY C C 1
ATOM 3372 O O . GLY C 1 132 ? 4.556 60.349 -1.053 1.00 29.33 131 GLY C O 1
ATOM 3373 N N . GLU C 1 133 ? 6.632 60.617 -1.840 1.00 25.01 132 GLU C N 1
ATOM 3374 C CA . GLU C 1 133 ? 6.178 60.827 -3.217 1.00 31.18 132 GLU C CA 1
ATOM 3375 C C . GLU C 1 133 ? 5.475 59.599 -3.774 1.00 28.38 132 GLU C C 1
ATOM 3376 O O . GLU C 1 133 ? 4.483 59.715 -4.491 1.00 31.73 132 GLU C O 1
ATOM 3382 N N . ILE C 1 134 ? 5.995 58.422 -3.452 1.00 24.54 133 ILE C N 1
ATOM 3383 C CA . ILE C 1 134 ? 5.373 57.180 -3.893 1.00 25.47 133 ILE C CA 1
ATOM 3384 C C . ILE C 1 134 ? 4.036 57.018 -3.187 1.00 33.34 133 ILE C C 1
ATOM 3385 O O . ILE C 1 134 ? 3.002 56.850 -3.837 1.00 32.00 133 ILE C O 1
ATOM 3390 N N . GLY C 1 135 ? 4.056 57.106 -1.859 1.00 34.20 134 GLY C N 1
ATOM 3391 C CA . GLY C 1 135 ? 2.839 57.058 -1.067 1.00 34.45 134 GLY C CA 1
ATOM 3392 C C . GLY C 1 135 ? 2.101 55.749 -1.240 1.00 36.07 134 GLY C C 1
ATOM 3393 O O . GLY C 1 135 ? 2.700 54.734 -1.597 1.00 39.47 134 GLY C O 1
ATOM 3394 N N . GLY C 1 136 ? 0.796 55.770 -1.003 1.00 34.56 135 GLY C N 1
ATOM 3395 C CA . GLY C 1 136 ? -0.021 54.595 -1.233 1.00 33.99 135 GLY C CA 1
ATOM 3396 C C . GLY C 1 136 ? 0.056 53.576 -0.117 1.00 31.67 135 GLY C C 1
ATOM 3397 O O . GLY C 1 136 ? 0.735 53.786 0.893 1.00 33.40 135 GLY C O 1
ATOM 3398 N N . GLU C 1 137 ? -0.630 52.455 -0.308 1.00 35.24 136 GLU C N 1
ATOM 3399 C CA . GLU C 1 137 ? -0.799 51.480 0.763 1.00 42.40 136 GLU C CA 1
ATOM 3400 C C . GLU C 1 137 ? 0.463 50.702 1.089 1.00 32.37 136 GLU C C 1
ATOM 3401 O O . GLU C 1 137 ? 0.690 50.360 2.244 1.00 29.89 136 GLU C O 1
ATOM 3407 N N . ARG C 1 138 ? 1.278 50.402 0.084 1.00 38.26 137 ARG C N 1
ATOM 3408 C CA . ARG C 1 138 ? 2.493 49.646 0.354 1.00 36.63 137 ARG C CA 1
ATOM 3409 C C . ARG C 1 138 ? 3.431 50.480 1.218 1.00 39.10 137 ARG C C 1
ATOM 3410 O O . ARG C 1 138 ? 4.092 49.951 2.113 1.00 33.90 137 ARG C O 1
ATOM 3418 N N . VAL C 1 139 ? 3.469 51.787 0.968 1.00 25.37 138 VAL C N 1
ATOM 3419 C CA . VAL C 1 139 ? 4.305 52.666 1.779 1.00 27.43 138 VAL C CA 1
ATOM 3420 C C . VAL C 1 139 ? 3.735 52.785 3.182 1.00 32.74 138 VAL C C 1
ATOM 3421 O O . VAL C 1 139 ? 4.472 52.709 4.162 1.00 30.79 138 VAL C O 1
ATOM 3425 N N . ARG C 1 140 ? 2.421 52.941 3.289 1.00 33.43 139 ARG C N 1
ATOM 3426 C CA . ARG C 1 140 ? 1.805 53.028 4.604 1.00 32.70 139 ARG C CA 1
ATOM 3427 C C . ARG C 1 140 ? 2.116 51.775 5.419 1.00 29.72 139 ARG C C 1
ATOM 3428 O O . ARG C 1 140 ? 2.495 51.871 6.586 1.00 30.13 139 ARG C O 1
ATOM 3436 N N . ALA C 1 141 ? 1.996 50.603 4.797 1.00 29.11 140 ALA C N 1
ATOM 3437 C CA . ALA C 1 141 ? 2.235 49.346 5.513 1.00 32.49 140 ALA C CA 1
ATOM 3438 C C . ALA C 1 141 ? 3.673 49.239 6.012 1.00 29.39 140 ALA C C 1
ATOM 3439 O O . ALA C 1 141 ? 3.915 48.816 7.147 1.00 31.09 140 ALA C O 1
ATOM 3441 N N . ALA C 1 142 ? 4.623 49.624 5.167 1.00 33.43 141 ALA C N 1
ATOM 3442 C CA . ALA C 1 142 ? 6.033 49.561 5.532 1.00 30.71 141 ALA C CA 1
ATOM 3443 C C . ALA C 1 142 ? 6.355 50.547 6.650 1.00 33.98 141 ALA C C 1
ATOM 3444 O O . ALA C 1 142 ? 7.200 50.278 7.505 1.00 30.58 141 ALA C O 1
ATOM 3446 N N . MET C 1 143 ? 5.691 51.697 6.629 1.00 30.16 142 MET C N 1
ATOM 3447 C CA . MET C 1 143 ? 5.902 52.711 7.660 1.00 33.42 142 MET C CA 1
ATOM 3448 C C . MET C 1 143 ? 5.309 52.298 9.007 1.00 30.51 142 MET C C 1
ATOM 3449 O O . MET C 1 143 ? 5.876 52.593 10.066 1.00 26.47 142 MET C O 1
ATOM 3454 N N . GLU C 1 144 ? 4.168 51.616 8.982 1.00 32.70 143 GLU C N 1
ATOM 3455 C CA . GLU C 1 144 ? 3.607 51.122 10.240 1.00 37.91 143 GLU C CA 1
ATOM 3456 C C . GLU C 1 144 ? 4.530 50.074 10.874 1.00 38.14 143 GLU C C 1
ATOM 3457 O O . GLU C 1 144 ? 4.724 50.081 12.091 1.00 33.65 143 GLU C O 1
ATOM 3463 N N . LYS C 1 145 ? 5.137 49.211 10.060 1.00 35.23 144 LYS C N 1
ATOM 3464 C CA . LYS C 1 145 ? 6.114 48.253 10.586 1.00 33.85 144 LYS C CA 1
ATOM 3465 C C . LYS C 1 145 ? 7.340 48.970 11.124 1.00 33.92 144 LYS C C 1
ATOM 3466 O O . LYS C 1 145 ? 7.780 48.719 12.242 1.00 37.58 144 LYS C O 1
ATOM 3472 N N . LEU C 1 146 ? 7.884 49.866 10.308 1.00 31.67 145 LEU C N 1
ATOM 3473 C CA . LEU C 1 146 ? 9.065 50.637 10.670 1.00 31.44 145 LEU C CA 1
ATOM 3474 C C . LEU C 1 146 ? 8.848 51.429 11.962 1.00 37.48 145 LEU C C 1
ATOM 3475 O O . LEU C 1 146 ? 9.747 51.538 12.795 1.00 37.97 145 LEU C O 1
ATOM 3480 N N . ALA C 1 147 ? 7.644 51.968 12.132 1.00 35.44 146 ALA C N 1
ATOM 3481 C CA . ALA C 1 147 ? 7.306 52.712 13.335 1.00 35.42 146 ALA C CA 1
ATOM 3482 C C . ALA C 1 147 ? 7.332 51.810 14.564 1.00 43.98 146 ALA C C 1
ATOM 3483 O O . ALA C 1 147 ? 7.530 52.281 15.675 1.00 48.68 146 ALA C O 1
ATOM 3485 N N . GLU C 1 148 ? 7.137 50.514 14.362 1.00 41.17 147 GLU C N 1
ATOM 3486 C CA . GLU C 1 148 ? 7.039 49.578 15.478 1.00 51.15 147 GLU C CA 1
ATOM 3487 C C . GLU C 1 148 ? 8.404 49.042 15.894 1.00 50.15 147 GLU C C 1
ATOM 3488 O O . GLU C 1 148 ? 8.769 49.101 17.068 1.00 54.01 147 GLU C O 1
ATOM 3494 N N . THR C 1 149 ? 9.159 48.524 14.931 1.00 43.52 148 THR C N 1
ATOM 3495 C CA . THR C 1 149 ? 10.408 47.838 15.247 1.00 42.77 148 THR C CA 1
ATOM 3496 C C . THR C 1 149 ? 11.648 48.522 14.688 1.00 40.04 148 THR C C 1
ATOM 3497 O O . THR C 1 149 ? 12.759 48.044 14.890 1.00 46.65 148 THR C O 1
ATOM 3501 N N . GLY C 1 150 ? 11.464 49.629 13.976 1.00 37.49 149 GLY C N 1
ATOM 3502 C CA . GLY C 1 150 ? 12.596 50.356 13.428 1.00 25.67 149 GLY C CA 1
ATOM 3503 C C . GLY C 1 150 ? 13.336 51.169 14.477 1.00 26.84 149 GLY C C 1
ATOM 3504 O O . GLY C 1 150 ? 12.866 51.319 15.606 1.00 27.00 149 GLY C O 1
ATOM 3505 N N . THR C 1 151 ? 14.492 51.707 14.098 1.00 28.03 150 THR C N 1
ATOM 3506 C CA . THR C 1 151 ? 15.277 52.543 14.998 1.00 32.28 150 THR C CA 1
ATOM 3507 C C . THR C 1 151 ? 15.704 53.835 14.319 1.00 29.25 150 THR C C 1
ATOM 3508 O O . THR C 1 151 ? 15.680 53.954 13.089 1.00 26.76 150 THR C O 1
ATOM 3512 N N . GLY C 1 152 ? 16.101 54.807 15.130 1.00 25.13 151 GLY C N 1
ATOM 3513 C CA . GLY C 1 152 ? 16.728 56.011 14.625 1.00 21.21 151 GLY C CA 1
ATOM 3514 C C . GLY C 1 152 ? 15.961 56.791 13.583 1.00 20.47 151 GLY C C 1
ATOM 3515 O O . GLY C 1 152 ? 14.729 56.902 13.633 1.00 21.21 151 GLY C O 1
ATOM 3516 N N . PHE C 1 153 ? 16.709 57.334 12.636 1.00 22.57 152 PHE C N 1
ATOM 3517 C CA . PHE C 1 153 ? 16.155 58.159 11.566 1.00 25.65 152 PHE C CA 1
ATOM 3518 C C . PHE C 1 153 ? 15.038 57.441 10.821 1.00 22.72 152 PHE C C 1
ATOM 3519 O O . PHE C 1 153 ? 14.028 58.049 10.479 1.00 20.87 152 PHE C O 1
ATOM 3527 N N . ALA C 1 154 ? 15.212 56.148 10.571 1.00 19.44 153 ALA C N 1
ATOM 3528 C CA . ALA C 1 154 ? 14.208 55.399 9.813 1.00 22.05 153 ALA C CA 1
ATOM 3529 C C . ALA C 1 154 ? 12.892 55.374 10.580 1.00 20.09 153 ALA C C 1
ATOM 3530 O O . ALA C 1 154 ? 11.810 55.497 9.995 1.00 23.69 153 ALA C O 1
ATOM 3532 N N . ARG C 1 155 ? 12.988 55.227 11.899 1.00 20.88 154 ARG C N 1
ATOM 3533 C CA . ARG C 1 155 ? 11.799 55.198 12.725 1.00 21.99 154 ARG C CA 1
ATOM 3534 C C . ARG C 1 155 ? 11.162 56.591 12.791 1.00 23.42 154 ARG C C 1
ATOM 3535 O O . ARG C 1 155 ? 9.947 56.727 12.785 1.00 25.35 154 ARG C O 1
ATOM 3543 N N . LYS C 1 156 ? 11.993 57.619 12.866 1.00 21.42 155 LYS C N 1
ATOM 3544 C CA . LYS C 1 156 ? 11.505 58.994 12.828 1.00 31.23 155 LYS C CA 1
ATOM 3545 C C . LYS C 1 156 ? 10.710 59.277 11.547 1.00 28.98 155 LYS C C 1
ATOM 3546 O O . LYS C 1 156 ? 9.629 59.872 11.588 1.00 26.10 155 LYS C O 1
ATOM 3552 N N . VAL C 1 157 ? 11.266 58.851 10.416 1.00 22.93 156 VAL C N 1
ATOM 3553 C CA . VAL C 1 157 ? 10.625 59.021 9.111 1.00 22.84 156 VAL C CA 1
ATOM 3554 C C . VAL C 1 157 ? 9.268 58.322 9.092 1.00 28.30 156 VAL C C 1
ATOM 3555 O O . VAL C 1 157 ? 8.276 58.889 8.628 1.00 25.68 156 VAL C O 1
ATOM 3559 N N . ALA C 1 158 ? 9.219 57.106 9.633 1.00 22.52 157 ALA C N 1
ATOM 3560 C CA . ALA C 1 158 ? 7.983 56.329 9.669 1.00 25.16 157 ALA C CA 1
ATOM 3561 C C . ALA C 1 158 ? 6.919 56.981 10.546 1.00 28.18 157 ALA C C 1
ATOM 3562 O O . ALA C 1 158 ? 5.749 57.087 10.142 1.00 31.46 157 ALA C O 1
ATOM 3564 N N . VAL C 1 159 ? 7.311 57.418 11.742 1.00 30.07 158 VAL C N 1
ATOM 3565 C CA . VAL C 1 159 ? 6.358 58.051 12.659 1.00 29.75 158 VAL C CA 1
ATOM 3566 C C . VAL C 1 159 ? 5.809 59.343 12.046 1.00 29.45 158 VAL C C 1
ATOM 3567 O O . VAL C 1 159 ? 4.598 59.588 12.064 1.00 30.50 158 VAL C O 1
ATOM 3571 N N . ASN C 1 160 ? 6.706 60.155 11.494 1.00 28.47 159 ASN C N 1
ATOM 3572 C CA . ASN C 1 160 ? 6.324 61.406 10.846 1.00 35.01 159 ASN C CA 1
ATOM 3573 C C . ASN C 1 160 ? 5.423 61.168 9.648 1.00 36.32 159 ASN C C 1
ATOM 3574 O O . ASN C 1 160 ? 4.479 61.919 9.417 1.00 38.51 159 ASN C O 1
ATOM 3579 N N . TYR C 1 161 ? 5.736 60.138 8.869 1.00 35.47 160 TYR C N 1
ATOM 3580 C CA . TYR C 1 161 ? 4.901 59.791 7.723 1.00 37.15 160 TYR C CA 1
ATOM 3581 C C . TYR C 1 161 ? 3.475 59.537 8.178 1.00 40.65 160 TYR C C 1
ATOM 3582 O O . TYR C 1 161 ? 2.530 60.110 7.628 1.00 40.34 160 TYR C O 1
ATOM 3591 N N . LEU C 1 162 ? 3.327 58.668 9.176 1.00 35.07 161 LEU C N 1
ATOM 3592 C CA . LEU C 1 162 ? 2.003 58.248 9.629 1.00 35.08 161 LEU C CA 1
ATOM 3593 C C . LEU C 1 162 ? 1.231 59.416 10.226 1.00 42.97 161 LEU C C 1
ATOM 3594 O O . LEU C 1 162 ? 0.015 59.531 10.046 1.00 45.50 161 LEU C O 1
ATOM 3599 N N . GLU C 1 163 ? 1.948 60.287 10.926 1.00 39.15 162 GLU C N 1
ATOM 3600 C CA . GLU C 1 163 ? 1.334 61.434 11.580 1.00 41.59 162 GLU C CA 1
ATOM 3601 C C . GLU C 1 163 ? 0.840 62.469 10.575 1.00 41.82 162 GLU C C 1
ATOM 3602 O O . GLU C 1 163 ? -0.110 63.195 10.848 1.00 49.56 162 GLU C O 1
ATOM 3608 N N . THR C 1 164 ? 1.480 62.533 9.411 1.00 43.53 163 THR C N 1
ATOM 3609 C CA . THR C 1 164 ? 1.082 63.497 8.390 1.00 43.42 163 THR C CA 1
ATOM 3610 C C . THR C 1 164 ? 0.315 62.835 7.247 1.00 44.38 163 THR C C 1
ATOM 3611 O O . THR C 1 164 ? 0.043 63.468 6.229 1.00 49.80 163 THR C O 1
ATOM 3615 N N . HIS C 1 165 ? -0.021 61.560 7.409 1.00 42.75 164 HIS C N 1
ATOM 3616 C CA . HIS C 1 165 ? -0.824 60.859 6.412 1.00 44.11 164 HIS C CA 1
ATOM 3617 C C . HIS C 1 165 ? -2.005 60.184 7.076 1.00 49.40 164 HIS C C 1
ATOM 3618 O O . HIS C 1 165 ? -2.244 58.993 6.869 1.00 52.71 164 HIS C O 1
ATOM 3625 N N . LYS C 1 166 ? -2.739 60.946 7.881 1.00 47.81 165 LYS C N 1
ATOM 3626 C CA . LYS C 1 166 ? -3.893 60.406 8.576 1.00 50.94 165 LYS C CA 1
ATOM 3627 C C . LYS C 1 166 ? -5.033 60.118 7.603 1.00 44.80 165 LYS C C 1
ATOM 3633 N N . SER C 1 167 ? -5.404 58.845 7.585 1.00 50.82 166 SER C N 1
ATOM 3634 C CA . SER C 1 167 ? -6.536 58.367 6.810 1.00 49.89 166 SER C CA 1
ATOM 3635 C C . SER C 1 167 ? -7.854 58.769 7.459 1.00 48.15 166 SER C C 1
ATOM 3636 O O . SER C 1 167 ? -7.946 58.901 8.682 1.00 39.67 166 SER C O 1
ATOM 3639 N N . LEU C 1 168 ? -8.885 58.945 6.641 1.00 41.55 167 LEU C N 1
ATOM 3640 C CA . LEU C 1 168 ? -10.217 59.186 7.167 1.00 43.89 167 LEU C CA 1
ATOM 3641 C C . LEU C 1 168 ? -10.700 57.944 7.907 1.00 43.98 167 LEU C C 1
ATOM 3642 O O . LEU C 1 168 ? -11.591 58.020 8.752 1.00 45.86 167 LEU C O 1
ATOM 3647 N N . ILE C 1 169 ? -10.080 56.813 7.567 1.00 51.34 168 ILE C N 1
ATOM 3648 C CA . ILE C 1 169 ? -10.394 55.490 8.102 1.00 56.72 168 ILE C CA 1
ATOM 3649 C C . ILE C 1 169 ? -11.848 55.134 7.847 1.00 64.08 168 ILE C C 1
ATOM 3650 O O . ILE C 1 169 ? -12.299 55.162 6.700 1.00 66.36 168 ILE C O 1
ATOM 3655 N N . ALA D 2 1 ? -12.943 17.134 10.664 1.00 51.83 1 ALA D N 1
ATOM 3656 C CA . ALA D 2 1 ? -11.972 18.081 11.195 1.00 52.27 1 ALA D CA 1
ATOM 3657 C C . ALA D 2 1 ? -12.514 19.508 11.116 1.00 43.99 1 ALA D C 1
ATOM 3658 O O . ALA D 2 1 ? -12.724 20.042 10.023 1.00 42.27 1 ALA D O 1
ATOM 3660 N N . LEU D 2 2 ? -12.744 20.113 12.280 1.00 38.41 2 LEU D N 1
ATOM 3661 C CA . LEU D 2 2 ? -13.313 21.459 12.360 1.00 36.52 2 LEU D CA 1
ATOM 3662 C C . LEU D 2 2 ? -12.235 22.527 12.513 1.00 36.09 2 LEU D C 1
ATOM 3663 O O . LEU D 2 2 ? -11.205 22.307 13.152 1.00 33.39 2 LEU D O 1
ATOM 3668 N N . TYR D 2 3 ? -12.487 23.688 11.918 1.00 35.54 3 TYR D N 1
ATOM 3669 C CA . TYR D 2 3 ? -11.539 24.792 11.952 1.00 36.24 3 TYR D CA 1
ATOM 3670 C C . TYR D 2 3 ? -12.257 26.117 12.174 1.00 34.89 3 TYR D C 1
ATOM 3671 O O . TYR D 2 3 ? -13.416 26.277 11.794 1.00 32.53 3 TYR D O 1
ATOM 3680 N N . TYR D 2 4 ? -11.574 27.061 12.813 1.00 29.84 4 TYR D N 1
ATOM 3681 C CA . TYR D 2 4 ? -11.995 28.453 12.738 1.00 24.22 4 TYR D CA 1
ATOM 3682 C C . TYR D 2 4 ? -11.411 29.061 11.469 1.00 21.83 4 TYR D C 1
ATOM 3683 O O . TYR D 2 4 ? -10.246 28.824 11.155 1.00 26.84 4 TYR D O 1
ATOM 3692 N N . GLY D 2 5 ? -12.202 29.860 10.764 1.00 21.29 5 GLY D N 1
ATOM 3693 C CA . GLY D 2 5 ? -11.668 30.706 9.710 1.00 20.01 5 GLY D CA 1
ATOM 3694 C C . GLY D 2 5 ? -11.645 32.135 10.202 1.00 21.97 5 GLY D C 1
ATOM 3695 O O . GLY D 2 5 ? -12.564 32.557 10.911 1.00 18.96 5 GLY D O 1
ATOM 3696 N N . TRP D 2 6 ? -10.600 32.882 9.843 1.00 18.19 6 TRP D N 1
ATOM 3697 C CA . TRP D 2 6 ? -10.461 34.262 10.316 1.00 17.55 6 TRP D CA 1
ATOM 3698 C C . TRP D 2 6 ? -9.565 35.080 9.396 1.00 18.20 6 TRP D C 1
ATOM 3699 O O . TRP D 2 6 ? -8.728 34.515 8.678 1.00 19.25 6 TRP D O 1
ATOM 3710 N N . ASN D 2 7 ? -9.727 36.400 9.403 1.00 21.53 7 ASN D N 1
ATOM 3711 C CA . ASN D 2 7 ? -8.792 37.254 8.665 1.00 21.53 7 ASN D CA 1
ATOM 3712 C C . ASN D 2 7 ? -7.801 37.889 9.641 1.00 16.55 7 ASN D C 1
ATOM 3713 O O . ASN D 2 7 ? -8.102 38.034 10.829 1.00 21.01 7 ASN D O 1
ATOM 3718 N N . ASP D 2 8 ? -6.597 38.213 9.168 1.00 16.83 8 ASP D N 1
ATOM 3719 C CA . ASP D 2 8 ? -5.520 38.545 10.108 1.00 18.64 8 ASP D CA 1
ATOM 3720 C C . ASP D 2 8 ? -5.541 40.009 10.521 1.00 22.13 8 ASP D C 1
ATOM 3721 O O . ASP D 2 8 ? -4.711 40.459 11.322 1.00 26.19 8 ASP D O 1
ATOM 3726 N N . GLY D 2 9 ? -6.492 40.751 9.969 1.00 22.75 9 GLY D N 1
ATOM 3727 C CA . GLY D 2 9 ? -6.710 42.128 10.368 1.00 26.54 9 GLY D CA 1
ATOM 3728 C C . GLY D 2 9 ? -5.694 43.101 9.796 1.00 25.07 9 GLY D C 1
ATOM 3729 O O . GLY D 2 9 ? -5.708 44.283 10.148 1.00 31.31 9 GLY D O 1
ATOM 3730 N N . THR D 2 10 ? -4.809 42.619 8.927 1.00 19.01 10 THR D N 1
ATOM 3731 C CA . THR D 2 10 ? -3.753 43.480 8.386 1.00 24.43 10 THR D CA 1
ATOM 3732 C C . THR D 2 10 ? -4.217 44.294 7.177 1.00 30.77 10 THR D C 1
ATOM 3733 O O . THR D 2 10 ? -3.615 45.306 6.840 1.00 28.50 10 THR D O 1
ATOM 3737 N N . ARG D 2 11 ? -5.298 43.865 6.533 1.00 30.93 11 ARG D N 1
ATOM 3738 C CA . ARG D 2 11 ? -5.721 44.490 5.277 1.00 27.52 11 ARG D CA 1
ATOM 3739 C C . ARG D 2 11 ? -6.798 45.545 5.498 1.00 27.72 11 ARG D C 1
ATOM 3740 O O . ARG D 2 11 ? -7.686 45.375 6.335 1.00 27.35 11 ARG D O 1
ATOM 3748 N N . GLN D 2 12 ? -6.708 46.627 4.728 1.00 29.25 12 GLN D N 1
ATOM 3749 C CA . GLN D 2 12 ? -7.614 47.767 4.832 1.00 41.83 12 GLN D CA 1
ATOM 3750 C C . GLN D 2 12 ? -8.782 47.649 3.865 1.00 35.24 12 GLN D C 1
ATOM 3751 O O . GLN D 2 12 ? -9.762 48.386 3.970 1.00 30.67 12 GLN D O 1
ATOM 3757 N N . SER D 2 13 ? -8.655 46.739 2.903 1.00 31.76 13 SER D N 1
ATOM 3758 C CA . SER D 2 13 ? -9.646 46.590 1.844 1.00 27.18 13 SER D CA 1
ATOM 3759 C C . SER D 2 13 ? -9.559 45.194 1.230 1.00 22.56 13 SER D C 1
ATOM 3760 O O . SER D 2 13 ? -8.579 44.487 1.441 1.00 25.49 13 SER D O 1
ATOM 3763 N N . SER D 2 14 ? -10.594 44.809 0.485 1.00 31.05 14 SER D N 1
ATOM 3764 C CA . SER D 2 14 ? -10.641 43.505 -0.168 1.00 20.99 14 SER D CA 1
ATOM 3765 C C . SER D 2 14 ? -9.497 43.395 -1.172 1.00 22.96 14 SER D C 1
ATOM 3766 O O . SER D 2 14 ? -9.187 44.371 -1.855 1.00 24.29 14 SER D O 1
ATOM 3769 N N . PRO D 2 15 ? -8.878 42.206 -1.283 1.00 17.50 15 PRO D N 1
ATOM 3770 C CA . PRO D 2 15 ? -9.178 40.992 -0.517 1.00 20.91 15 PRO D CA 1
ATOM 3771 C C . PRO D 2 15 ? -8.515 40.959 0.859 1.00 23.01 15 PRO D C 1
ATOM 3772 O O . PRO D 2 15 ? -7.394 41.449 1.027 1.00 23.12 15 PRO D O 1
ATOM 3776 N N . TYR D 2 16 ? -9.196 40.356 1.826 1.00 21.98 16 TYR D N 1
ATOM 3777 C CA . TYR D 2 16 ? -8.619 40.161 3.150 1.00 15.63 16 TYR D CA 1
ATOM 3778 C C . TYR D 2 16 ? -7.800 38.875 3.185 1.00 15.13 16 TYR D C 1
ATOM 3779 O O . TYR D 2 16 ? -8.054 37.941 2.426 1.00 18.63 16 TYR D O 1
ATOM 3788 N N . PHE D 2 17 ? -6.803 38.850 4.057 1.00 17.28 17 PHE D N 1
ATOM 3789 C CA . PHE D 2 17 ? -5.915 37.706 4.185 1.00 16.76 17 PHE D CA 1
ATOM 3790 C C . PHE D 2 17 ? -6.458 36.717 5.215 1.00 25.91 17 PHE D C 1
ATOM 3791 O O . PHE D 2 17 ? -6.583 37.052 6.399 1.00 20.34 17 PHE D O 1
ATOM 3799 N N . LEU D 2 18 ? -6.758 35.504 4.760 1.00 16.77 18 LEU D N 1
ATOM 3800 C CA . LEU D 2 18 ? -7.435 34.510 5.583 1.00 19.48 18 LEU D CA 1
ATOM 3801 C C . LEU D 2 18 ? -6.552 33.351 6.032 1.00 22.92 18 LEU D C 1
ATOM 3802 O O . LEU D 2 18 ? -5.703 32.847 5.280 1.00 21.00 18 LEU D O 1
ATOM 3807 N N . TYR D 2 19 ? -6.776 32.935 7.271 1.00 19.72 19 TYR D N 1
ATOM 3808 C CA . TYR D 2 19 ? -6.117 31.753 7.818 1.00 25.50 19 TYR D CA 1
ATOM 3809 C C . TYR D 2 19 ? -7.148 30.823 8.439 1.00 21.97 19 TYR D C 1
ATOM 3810 O O . TYR D 2 19 ? -8.289 31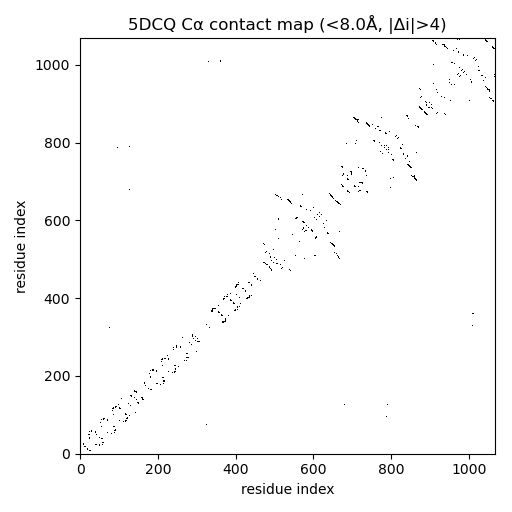.228 8.722 1.00 21.43 19 TYR D O 1
ATOM 3819 N N . VAL D 2 20 ? -6.752 29.579 8.658 1.00 22.68 20 VAL D N 1
ATOM 3820 C CA . VAL D 2 20 ? -7.581 28.668 9.436 1.00 23.29 20 VAL D CA 1
ATOM 3821 C C . VAL D 2 20 ? -6.792 28.194 10.652 1.00 27.10 20 VAL D C 1
ATOM 3822 O O . VAL D 2 20 ? -5.560 28.247 10.657 1.00 31.10 20 VAL D O 1
ATOM 3826 N N . SER D 2 21 ? -7.515 27.785 11.691 1.00 23.90 21 SER D N 1
ATOM 3827 C CA . SER D 2 21 ? -6.931 27.221 12.906 1.00 26.29 21 SER D CA 1
ATOM 3828 C C . SER D 2 21 ? -7.785 26.039 13.341 1.00 32.28 21 SER D C 1
ATOM 3829 O O . SER D 2 21 ? -9.003 26.164 13.408 1.00 26.04 21 SER D O 1
ATOM 3832 N N . PRO D 2 22 ? -7.157 24.893 13.654 1.00 32.44 22 PRO D N 1
ATOM 3833 C CA . PRO D 2 22 ? -7.944 23.759 14.143 1.00 34.34 22 PRO D CA 1
ATOM 3834 C C . PRO D 2 22 ? -8.739 24.144 15.387 1.00 38.52 22 PRO D C 1
ATOM 3835 O O . PRO D 2 22 ? -8.176 24.706 16.328 1.00 34.77 22 PRO D O 1
ATOM 3839 N N . LYS D 2 23 ? -10.036 23.854 15.380 1.00 32.19 23 LYS D N 1
ATOM 3840 C CA . LYS D 2 23 ? -10.933 24.309 16.436 1.00 34.99 23 LYS D CA 1
ATOM 3841 C C . LYS D 2 23 ? -10.582 23.763 17.822 1.00 39.58 23 LYS D C 1
ATOM 3842 O O . LYS D 2 23 ? -10.742 24.459 18.828 1.00 40.80 23 LYS D O 1
ATOM 3848 N N . ASN D 2 24 ? -10.107 22.522 17.872 1.00 38.05 24 ASN D N 1
ATOM 3849 C CA . ASN D 2 24 ? -9.800 21.872 19.149 1.00 46.60 24 ASN D CA 1
ATOM 3850 C C . ASN D 2 24 ? -8.522 22.378 19.797 1.00 45.89 24 ASN D C 1
ATOM 3851 O O . ASN D 2 24 ? -8.269 22.122 20.972 1.00 52.20 24 ASN D O 1
ATOM 3856 N N . ALA D 2 25 ? -7.708 23.079 19.022 1.00 41.46 25 ALA D N 1
ATOM 3857 C CA . ALA D 2 25 ? -6.481 23.664 19.540 1.00 47.61 25 ALA D CA 1
ATOM 3858 C C . ALA D 2 25 ? -6.146 24.872 18.692 1.00 43.86 25 ALA D C 1
ATOM 3859 O O . ALA D 2 25 ? -5.188 24.849 17.918 1.00 42.81 25 ALA D O 1
ATOM 3861 N N . PRO D 2 26 ? -6.952 25.936 18.827 1.00 40.99 26 PRO D N 1
ATOM 3862 C CA . PRO D 2 26 ? -6.789 27.099 17.954 1.00 33.02 26 PRO D CA 1
ATOM 3863 C C . PRO D 2 26 ? -5.597 27.950 18.351 1.00 35.76 26 PRO D C 1
ATOM 3864 O O . PRO D 2 26 ? -5.504 28.405 19.495 1.00 40.63 26 PRO D O 1
ATOM 3868 N N . LYS D 2 27 ? -4.682 28.141 17.410 1.00 33.64 27 LYS D N 1
ATOM 3869 C CA . LYS D 2 27 ? -3.565 29.054 17.603 1.00 34.72 27 LYS D CA 1
ATOM 3870 C C . LYS D 2 27 ? -3.522 30.038 16.451 1.00 25.68 27 LYS D C 1
ATOM 3871 O O . LYS D 2 27 ? -3.912 29.702 15.343 1.00 33.01 27 LYS D O 1
ATOM 3877 N N . ARG D 2 28 ? -3.053 31.251 16.721 1.00 35.07 28 ARG D N 1
ATOM 3878 C CA . ARG D 2 28 ? -2.919 32.265 15.687 1.00 36.57 28 ARG D CA 1
ATOM 3879 C C . ARG D 2 28 ? -1.618 32.027 14.911 1.00 30.05 28 ARG D C 1
ATOM 3880 O O . ARG D 2 28 ? -0.697 32.843 14.944 1.00 31.14 28 ARG D O 1
ATOM 3888 N N . GLU D 2 29 ? -1.545 30.887 14.231 1.00 30.66 29 GLU D N 1
ATOM 3889 C CA . GLU D 2 29 ? -0.324 30.492 13.528 1.00 33.13 29 GLU D CA 1
ATOM 3890 C C . GLU D 2 29 ? -0.376 30.908 12.067 1.00 37.56 29 GLU D C 1
ATOM 3891 O O . GLU D 2 29 ? -1.271 30.502 11.327 1.00 30.58 29 GLU D O 1
ATOM 3897 N N . LEU D 2 30 ? 0.591 31.722 11.658 1.00 33.47 30 LEU D N 1
ATOM 3898 C CA . LEU D 2 30 ? 0.545 32.347 10.344 1.00 26.55 30 LEU D CA 1
ATOM 3899 C C . LEU D 2 30 ? 1.463 31.655 9.350 1.00 34.16 30 LEU D C 1
ATOM 3900 O O . LEU D 2 30 ? 2.071 32.300 8.500 1.00 44.23 30 LEU D O 1
ATOM 3905 N N . LYS D 2 31 ? 1.566 30.340 9.448 1.00 34.24 31 LYS D N 1
ATOM 3906 C CA . LYS D 2 31 ? 2.458 29.627 8.548 1.00 39.55 31 LYS D CA 1
ATOM 3907 C C . LYS D 2 31 ? 1.760 29.331 7.222 1.00 36.52 31 LYS D C 1
ATOM 3908 O O . LYS D 2 31 ? 0.529 29.412 7.124 1.00 26.50 31 LYS D O 1
ATOM 3914 N N . ASP D 2 32 ? 2.548 28.995 6.204 1.00 28.98 32 ASP D N 1
ATOM 3915 C CA . ASP D 2 32 ? 2.016 28.854 4.847 1.00 28.46 32 ASP D CA 1
ATOM 3916 C C . ASP D 2 32 ? 0.907 27.810 4.769 1.00 29.29 32 ASP D C 1
ATOM 3917 O O . ASP D 2 32 ? -0.009 27.931 3.964 1.00 30.26 32 ASP D O 1
ATOM 3922 N N . GLU D 2 33 ? 0.997 26.786 5.613 1.00 29.52 33 GLU D N 1
ATOM 3923 C CA . GLU D 2 33 ? 0.036 25.687 5.578 1.00 47.78 33 GLU D CA 1
ATOM 3924 C C . GLU D 2 33 ? -1.377 26.126 5.972 1.00 39.62 33 GLU D C 1
ATOM 3925 O O . GLU D 2 33 ? -2.356 25.493 5.579 1.00 34.49 33 GLU D O 1
ATOM 3931 N N . TYR D 2 34 ? -1.487 27.213 6.733 1.00 26.81 34 TYR D N 1
ATOM 3932 C CA . TYR D 2 34 ? -2.796 27.678 7.173 1.00 27.37 34 TYR D CA 1
ATOM 3933 C C . TYR D 2 34 ? -3.325 28.856 6.347 1.00 28.34 34 TYR D C 1
ATOM 3934 O O . TYR D 2 34 ? -4.396 29.388 6.638 1.00 24.55 34 TYR D O 1
ATOM 3943 N N . VAL D 2 35 ? -2.588 29.249 5.315 1.00 26.57 35 VAL D N 1
ATOM 3944 C CA . VAL D 2 35 ? -3.069 30.271 4.387 1.00 22.39 35 VAL D CA 1
ATOM 3945 C C . VAL D 2 35 ? -4.214 29.691 3.565 1.00 27.08 35 VAL D C 1
ATOM 3946 O O . VAL D 2 35 ? -4.061 28.636 2.952 1.00 23.50 35 VAL D O 1
ATOM 3950 N N . VAL D 2 36 ? -5.358 30.371 3.556 1.00 24.76 36 VAL D N 1
ATOM 3951 C CA . VAL D 2 36 ? -6.474 29.968 2.702 1.00 24.39 36 VAL D CA 1
ATOM 3952 C C . VAL D 2 36 ? -7.085 31.182 1.990 1.00 19.59 36 VAL D C 1
ATOM 3953 O O . VAL D 2 36 ? -6.690 32.331 2.231 1.00 20.02 36 VAL D O 1
ATOM 3957 N N . TYR D 2 37 ? -8.039 30.919 1.102 1.00 21.36 37 TYR D N 1
ATOM 3958 C CA . TYR D 2 37 ? -8.619 31.962 0.253 1.00 20.93 37 TYR D CA 1
ATOM 3959 C C . TYR D 2 37 ? -10.145 31.940 0.284 1.00 22.79 37 TYR D C 1
ATOM 3960 O O . TYR D 2 37 ? -10.755 30.906 0.541 1.00 20.70 37 TYR D O 1
ATOM 3969 N N . CYS D 2 38 ? -10.750 33.094 0.030 1.00 16.55 38 CYS D N 1
ATOM 3970 C CA . CYS D 2 38 ? -12.200 33.179 -0.114 1.00 17.03 38 CYS D CA 1
ATOM 3971 C C . CYS D 2 38 ? -12.655 32.523 -1.424 1.00 20.16 38 CYS D C 1
ATOM 3972 O O . CYS D 2 38 ? -12.222 32.913 -2.501 1.00 22.44 38 CYS D O 1
ATOM 3975 N N . PHE D 2 39 ? -13.514 31.515 -1.314 1.00 19.58 39 PHE D N 1
ATOM 3976 C CA . PHE D 2 39 ? -13.949 30.737 -2.468 1.00 18.94 39 PHE D CA 1
ATOM 3977 C C . PHE D 2 39 ? -15.240 31.318 -3.049 1.00 21.20 39 PHE D C 1
ATOM 3978 O O . PHE D 2 39 ? -15.646 30.964 -4.155 1.00 29.47 39 PHE D O 1
ATOM 3986 N N . ASN D 2 40 ? -15.867 32.226 -2.308 1.00 17.78 40 ASN D N 1
ATOM 3987 C CA . ASN D 2 40 ? -17.136 32.833 -2.730 1.00 19.69 40 ASN D CA 1
ATOM 3988 C C . ASN D 2 40 ? -17.154 34.349 -2.586 1.00 22.01 40 ASN D C 1
ATOM 3989 O O . ASN D 2 40 ? -17.500 34.875 -1.532 1.00 20.35 40 ASN D O 1
ATOM 3994 N N . LYS D 2 41 ? -16.823 35.034 -3.680 1.00 19.17 41 LYS D N 1
ATOM 3995 C CA . LYS D 2 41 ? -16.688 36.491 -3.744 1.00 21.18 41 LYS D CA 1
ATOM 3996 C C . LYS D 2 41 ? -17.843 37.256 -3.093 1.00 17.83 41 LYS D C 1
ATOM 3997 O O . LYS D 2 41 ? -17.646 38.281 -2.442 1.00 20.68 41 LYS D O 1
ATOM 4003 N N . LYS D 2 42 ? -19.054 36.748 -3.265 1.00 16.87 42 LYS D N 1
ATOM 4004 C CA . LYS D 2 42 ? -20.242 37.494 -2.887 1.00 19.72 42 LYS D CA 1
ATOM 4005 C C . LYS D 2 42 ? -20.712 37.211 -1.461 1.00 23.40 42 LYS D C 1
ATOM 4006 O O . LYS D 2 42 ? -21.690 37.802 -1.007 1.00 24.78 42 LYS D O 1
ATOM 4012 N N . LEU D 2 43 ? -20.021 36.317 -0.757 1.00 23.19 43 LEU D N 1
ATOM 4013 C CA . LEU D 2 43 ? -20.415 35.980 0.616 1.00 17.90 43 LEU D CA 1
ATOM 4014 C C . LEU D 2 43 ? -19.547 36.732 1.624 1.00 22.93 43 LEU D C 1
ATOM 4015 O O . LEU D 2 43 ? -18.661 37.497 1.237 1.00 21.22 43 LEU D O 1
ATOM 4020 N N . TYR D 2 44 ? -19.821 36.548 2.915 1.00 21.53 44 TYR D N 1
ATOM 4021 C CA . TYR D 2 44 ? -19.170 37.346 3.966 1.00 17.16 44 TYR D CA 1
ATOM 4022 C C . TYR D 2 44 ? -17.752 36.900 4.319 1.00 21.40 44 TYR D C 1
ATOM 4023 O O . TYR D 2 44 ? -17.486 35.706 4.449 1.00 19.88 44 TYR D O 1
ATOM 4032 N N . TRP D 2 45 ? -16.852 37.869 4.489 1.00 15.78 45 TRP D N 1
ATOM 4033 C CA . TRP D 2 45 ? -15.482 37.594 4.931 1.00 14.75 45 TRP D CA 1
ATOM 4034 C C . TRP D 2 45 ? -15.467 37.091 6.371 1.00 20.54 45 TRP D C 1
ATOM 4035 O O . TRP D 2 45 ? -16.197 37.612 7.219 1.00 16.69 45 TRP D O 1
ATOM 4046 N N . PRO D 2 46 ? -14.619 36.098 6.665 1.00 18.06 46 PRO D N 1
ATOM 4047 C CA . PRO D 2 46 ? -14.471 35.692 8.067 1.00 18.47 46 PRO D CA 1
ATOM 4048 C C . PRO D 2 46 ? -13.999 36.833 8.968 1.00 18.09 46 PRO D C 1
ATOM 4049 O O . PRO D 2 46 ? -13.187 37.658 8.552 1.00 17.17 46 PRO D O 1
ATOM 4053 N N . ASP D 2 47 ? -14.529 36.851 10.193 1.00 18.07 47 ASP D N 1
ATOM 4054 C CA . ASP D 2 47 ? -14.174 37.827 11.227 1.00 17.89 47 ASP D CA 1
ATOM 4055 C C . ASP D 2 47 ? -12.684 37.910 11.449 1.00 18.89 47 ASP D C 1
ATOM 4056 O O . ASP D 2 47 ? -11.960 36.934 11.244 1.00 17.21 47 ASP D O 1
ATOM 4061 N N . GLN D 2 48 ? -12.230 39.068 11.905 1.00 17.66 48 GLN D N 1
ATOM 4062 C CA . GLN D 2 48 ? -10.812 39.251 12.155 1.00 22.43 48 GLN D CA 1
ATOM 4063 C C . GLN D 2 48 ? -10.400 38.652 13.494 1.00 22.88 48 GLN D C 1
ATOM 4064 O O . GLN D 2 48 ? -11.172 38.648 14.453 1.00 18.57 48 GLN D O 1
ATOM 4070 N N . TRP D 2 49 ? -9.171 38.150 13.533 1.00 17.64 49 TRP D N 1
ATOM 4071 C CA . TRP D 2 49 ? -8.510 37.757 14.771 1.00 22.59 49 TRP D CA 1
ATOM 4072 C C . TRP D 2 49 ? -7.318 38.687 14.918 1.00 23.66 49 TRP D C 1
ATOM 4073 O O . TRP D 2 49 ? -6.281 38.481 14.285 1.00 25.53 49 TRP D O 1
ATOM 4084 N N . GLU D 2 50 ? -7.483 39.724 15.731 1.00 25.92 50 GLU D N 1
ATOM 4085 C CA . GLU D 2 50 ? -6.459 40.753 15.867 1.00 28.24 50 GLU D CA 1
ATOM 4086 C C . GLU D 2 50 ? -5.202 40.188 16.497 1.00 25.29 50 GLU D C 1
ATOM 4087 O O . GLU D 2 50 ? -5.274 39.386 17.426 1.00 27.44 50 GLU D O 1
ATOM 4093 N N . SER D 2 51 ? -4.052 40.616 15.988 1.00 23.74 51 SER D N 1
ATOM 4094 C CA . SER D 2 51 ? -2.766 40.099 16.437 1.00 24.33 51 SER D CA 1
ATOM 4095 C C . SER D 2 51 ? -2.474 40.428 17.898 1.00 25.50 51 SER D C 1
ATOM 4096 O O . SER D 2 51 ? -1.636 39.780 18.521 1.00 33.06 51 SER D O 1
ATOM 4099 N N . ILE D 2 52 ? -3.149 41.437 18.444 1.00 32.87 52 ILE D N 1
ATOM 4100 C CA . ILE D 2 52 ? -2.957 41.779 19.854 1.00 31.73 52 ILE D CA 1
ATOM 4101 C C . ILE D 2 52 ? -3.412 40.639 20.761 1.00 34.34 52 ILE D C 1
ATOM 4102 O O . ILE D 2 52 ? -2.974 40.545 21.899 1.00 31.64 52 ILE D O 1
ATOM 4107 N N . TYR D 2 53 ? -4.283 39.772 20.252 1.00 32.81 53 TYR D N 1
ATOM 4108 C CA . TYR D 2 53 ? -4.710 38.598 21.006 1.00 27.06 53 TYR D CA 1
ATOM 4109 C C . TYR D 2 53 ? -3.887 37.383 20.605 1.00 26.12 53 TYR D C 1
ATOM 4110 O O . TYR D 2 53 ? -4.267 36.622 19.723 1.00 25.63 53 TYR D O 1
ATOM 4119 N N . SER D 2 54 ? -2.743 37.218 21.266 1.00 29.82 54 SER D N 1
ATOM 4120 C CA . SER D 2 54 ? -1.776 36.185 20.903 1.00 38.08 54 SER D CA 1
ATOM 4121 C C . SER D 2 54 ? -2.373 34.788 20.931 1.00 32.06 54 SER D C 1
ATOM 4122 O O . SER D 2 54 ? -2.129 33.970 20.035 1.00 32.37 54 SER D O 1
ATOM 4125 N N . ASN D 2 55 ? -3.148 34.521 21.978 1.00 29.62 55 ASN D N 1
ATOM 4126 C CA . ASN D 2 55 ? -3.803 33.235 22.157 1.00 31.06 55 ASN D CA 1
ATOM 4127 C C . ASN D 2 55 ? -5.304 33.387 21.985 1.00 29.88 55 ASN D C 1
ATOM 4128 O O . ASN D 2 55 ? -5.849 34.457 22.233 1.00 31.91 55 ASN D O 1
ATOM 4133 N N . PHE D 2 56 ? -5.970 32.310 21.582 1.00 27.91 56 PHE D N 1
ATOM 4134 C CA . PHE D 2 56 ? -7.406 32.348 21.332 1.00 27.95 56 PHE D CA 1
ATOM 4135 C C . PHE D 2 56 ? -8.180 32.749 22.587 1.00 25.96 56 PHE D C 1
ATOM 4136 O O . PHE D 2 56 ? -9.212 33.410 22.497 1.00 27.88 56 PHE D O 1
ATOM 4144 N N . ASN D 2 57 ? -7.671 32.352 23.753 1.00 27.28 57 ASN D N 1
ATOM 4145 C CA . ASN D 2 57 ? -8.346 32.651 25.014 1.00 28.08 57 ASN D CA 1
ATOM 4146 C C . ASN D 2 57 ? -8.190 34.111 25.416 1.00 32.94 57 ASN D C 1
ATOM 4147 O O . ASN D 2 57 ? -8.879 34.582 26.326 1.00 29.55 57 ASN D O 1
ATOM 4152 N N . ASP D 2 58 ? -7.287 34.824 24.749 1.00 29.59 58 ASP D N 1
ATOM 4153 C CA . ASP D 2 58 ? -7.127 36.264 24.967 1.00 30.88 58 ASP D CA 1
ATOM 4154 C C . ASP D 2 58 ? -8.250 37.072 24.316 1.00 25.45 58 ASP D C 1
ATOM 4155 O O . ASP D 2 58 ? -8.568 38.168 24.761 1.00 37.19 58 ASP D O 1
ATOM 4160 N N . ILE D 2 59 ? -8.825 36.554 23.237 1.00 24.58 59 ILE D N 1
ATOM 4161 C CA . ILE D 2 59 ? -9.934 37.247 22.579 1.00 26.88 59 ILE D CA 1
ATOM 4162 C C . ILE D 2 59 ? -11.146 37.317 23.510 1.00 30.19 59 ILE D C 1
ATOM 4163 O O . ILE D 2 59 ? -11.568 36.292 24.041 1.00 27.72 59 ILE D O 1
ATOM 4168 N N . ARG D 2 60 ? -11.688 38.521 23.710 1.00 25.57 60 ARG D N 1
ATOM 4169 C CA . ARG D 2 60 ? -12.852 38.700 24.577 1.00 29.22 60 ARG D CA 1
ATOM 4170 C C . ARG D 2 60 ? -14.135 38.363 23.831 1.00 25.02 60 ARG D C 1
ATOM 4171 O O . ARG D 2 60 ? -14.308 38.761 22.683 1.00 23.95 60 ARG D O 1
ATOM 4179 N N . SER D 2 61 ? -15.042 37.648 24.493 1.00 26.10 61 SER D N 1
ATOM 4180 C CA . SER D 2 61 ? -16.395 37.482 23.971 1.00 26.19 61 SER D CA 1
ATOM 4181 C C . SER D 2 61 ? -16.979 38.859 23.647 1.00 25.85 61 SER D C 1
ATOM 4182 O O . SER D 2 61 ? -16.726 39.817 24.376 1.00 26.32 61 SER D O 1
ATOM 4185 N N . PRO D 2 62 ? -17.762 38.976 22.556 1.00 25.21 62 PRO D N 1
ATOM 4186 C CA . PRO D 2 62 ? -18.202 37.940 21.616 1.00 24.82 62 PRO D CA 1
ATOM 4187 C C . PRO D 2 62 ? -17.317 37.773 20.391 1.00 23.35 62 PRO D C 1
ATOM 4188 O O . PRO D 2 62 ? -17.685 37.014 19.490 1.00 26.07 62 PRO D O 1
ATOM 4192 N N . TYR D 2 63 ? -16.180 38.459 20.341 1.00 22.64 63 TYR D N 1
ATOM 4193 C CA . TYR D 2 63 ? -15.385 38.461 19.113 1.00 21.39 63 TYR D CA 1
ATOM 4194 C C . TYR D 2 63 ? -14.588 37.169 18.947 1.00 25.48 63 TYR D C 1
ATOM 4195 O O . TYR D 2 63 ? -13.969 36.944 17.902 1.00 25.06 63 TYR D O 1
ATOM 4204 N N . ASN D 2 64 ? -14.652 36.294 19.949 1.00 22.43 64 ASN D N 1
ATOM 4205 C CA . ASN D 2 64 ? -14.077 34.968 19.797 1.00 22.73 64 ASN D CA 1
ATOM 4206 C C . ASN D 2 64 ? -15.048 34.035 19.074 1.00 27.21 64 ASN D C 1
ATOM 4207 O O . ASN D 2 64 ? -14.745 32.871 18.843 1.00 27.01 64 ASN D O 1
ATOM 4212 N N . ASP D 2 65 ? -16.221 34.550 18.734 1.00 28.43 65 ASP D N 1
ATOM 4213 C CA . ASP D 2 65 ? -17.167 33.810 17.907 1.00 26.58 65 ASP D CA 1
ATOM 4214 C C . ASP D 2 65 ? -16.711 33.902 16.445 1.00 26.93 65 ASP D C 1
ATOM 4215 O O . ASP D 2 65 ? -17.190 34.736 15.669 1.00 28.01 65 ASP D O 1
ATOM 4220 N N . LEU D 2 66 ? -15.746 33.053 16.103 1.00 26.38 66 LEU D N 1
ATOM 4221 C CA . LEU D 2 66 ? -15.206 32.967 14.750 1.00 22.30 66 LEU D CA 1
ATOM 4222 C C . LEU D 2 66 ? -15.990 31.953 13.919 1.00 21.24 66 LEU D C 1
ATOM 4223 O O . LEU D 2 66 ? -16.455 30.941 14.450 1.00 23.48 66 LEU D O 1
ATOM 4228 N N . PRO D 2 67 ? -16.162 32.225 12.617 1.00 20.42 67 PRO D N 1
ATOM 4229 C CA . PRO D 2 67 ? -16.916 31.251 11.812 1.00 30.55 67 PRO D CA 1
ATOM 4230 C C . PRO D 2 67 ? -16.226 29.882 11.809 1.00 21.97 67 PRO D C 1
ATOM 4231 O O . PRO D 2 67 ? -14.995 29.812 11.766 1.00 31.01 67 PRO D O 1
ATOM 4235 N N . VAL D 2 68 ? -17.023 28.818 11.864 1.00 24.67 68 VAL D N 1
ATOM 4236 C CA . VAL D 2 68 ? -16.514 27.446 11.975 1.00 28.71 68 VAL D CA 1
ATOM 4237 C C . VAL D 2 68 ? -16.682 26.646 10.685 1.00 27.92 68 VAL D C 1
ATOM 4238 O O . VAL D 2 68 ? -17.750 26.667 10.076 1.00 27.08 68 VAL D O 1
ATOM 4242 N N . TYR D 2 69 ? -15.624 25.937 10.281 1.00 28.32 69 TYR D N 1
ATOM 4243 C CA . TYR D 2 69 ? -15.593 25.244 8.989 1.00 27.74 69 TYR D CA 1
ATOM 4244 C C . TYR D 2 69 ? -15.285 23.756 9.116 1.00 30.26 69 TYR D C 1
ATOM 4245 O O . TYR D 2 69 ? -14.570 23.347 10.031 1.00 34.18 69 TYR D O 1
ATOM 4254 N N . GLU D 2 70 ? -15.806 22.956 8.186 1.00 30.03 70 GLU D N 1
ATOM 4255 C CA . GLU D 2 70 ? -15.385 21.564 8.074 1.00 33.45 70 GLU D CA 1
ATOM 4256 C C . GLU D 2 70 ? -14.434 21.386 6.898 1.00 34.42 70 GLU D C 1
ATOM 4257 O O . GLU D 2 70 ? -14.777 21.711 5.762 1.00 37.04 70 GLU D O 1
ATOM 4263 N N . LYS D 2 71 ? -13.237 20.875 7.183 1.00 31.21 71 LYS D N 1
ATOM 4264 C CA . LYS D 2 71 ? -12.223 20.645 6.158 1.00 39.26 71 LYS D CA 1
ATOM 4265 C C . LYS D 2 71 ? -12.456 19.329 5.437 1.00 35.65 71 LYS D C 1
ATOM 4266 O O . LYS D 2 71 ? -12.569 18.282 6.068 1.00 36.91 71 LYS D O 1
ATOM 4272 N N . LYS D 2 72 ? -12.534 19.396 4.112 1.00 41.31 72 LYS D N 1
ATOM 4273 C CA . LYS D 2 72 ? -12.715 18.213 3.275 1.00 41.69 72 LYS D CA 1
ATOM 4274 C C . LYS D 2 72 ? -11.716 18.242 2.127 1.00 44.85 72 LYS D C 1
ATOM 4275 O O . LYS D 2 72 ? -11.279 19.314 1.710 1.00 46.33 72 LYS D O 1
ATOM 4281 N N . LEU D 2 73 ? -11.353 17.071 1.613 1.00 40.54 73 LEU D N 1
ATOM 4282 C CA . LEU D 2 73 ? -10.514 17.009 0.424 1.00 37.68 73 LEU D CA 1
ATOM 4283 C C . LEU D 2 73 ? -11.302 17.494 -0.789 1.00 45.23 73 LEU D C 1
ATOM 4284 O O . LEU D 2 73 ? -12.406 17.015 -1.048 1.00 43.27 73 LEU D O 1
ATOM 4289 N N . GLY D 2 74 ? -10.738 18.451 -1.521 1.00 38.55 74 GLY D N 1
ATOM 4290 C CA . GLY D 2 74 ? -11.401 18.993 -2.691 1.00 34.96 74 GLY D CA 1
ATOM 4291 C C . GLY D 2 74 ? -11.335 18.068 -3.890 1.00 38.74 74 GLY D C 1
ATOM 4292 O O . GLY D 2 74 ? -10.401 17.276 -4.044 1.00 39.33 74 GLY D O 1
ATOM 4293 N N . TYR D 2 75 ? -12.360 18.157 -4.729 1.00 36.74 75 TYR D N 1
ATOM 4294 C CA . TYR D 2 75 ? -12.403 17.469 -6.014 1.00 37.65 75 TYR D CA 1
ATOM 4295 C C . TYR D 2 75 ? -13.434 18.213 -6.846 1.00 36.40 75 TYR D C 1
ATOM 4296 O O . TYR D 2 75 ? -14.197 19.011 -6.298 1.00 36.85 75 TYR D O 1
ATOM 4305 N N . ASP D 2 76 ? -13.460 17.962 -8.151 1.00 42.46 76 ASP D N 1
ATOM 4306 C CA . ASP D 2 76 ? -14.233 18.799 -9.075 1.00 39.98 76 ASP D CA 1
ATOM 4307 C C . ASP D 2 76 ? -15.692 18.996 -8.653 1.00 37.67 76 ASP D C 1
ATOM 4308 O O . ASP D 2 76 ? -16.203 20.117 -8.672 1.00 35.46 76 ASP D O 1
ATOM 4313 N N . GLY D 2 77 ? -16.349 17.904 -8.270 1.00 41.29 77 GLY D N 1
ATOM 4314 C CA . GLY D 2 77 ? -17.754 17.942 -7.909 1.00 37.83 77 GLY D CA 1
ATOM 4315 C C . GLY D 2 77 ? -18.102 18.850 -6.743 1.00 36.66 77 GLY D C 1
ATOM 4316 O O . GLY D 2 77 ? -19.052 19.623 -6.821 1.00 39.34 77 GLY D O 1
ATOM 4317 N N . ILE D 2 78 ? -17.342 18.756 -5.659 1.00 35.58 78 ILE D N 1
ATOM 4318 C CA . ILE D 2 78 ? -17.642 19.537 -4.461 1.00 37.70 78 ILE D CA 1
ATOM 4319 C C . ILE D 2 78 ? -17.217 21.000 -4.640 1.00 39.85 78 ILE D C 1
ATOM 4320 O O . ILE D 2 78 ? -17.843 21.906 -4.085 1.00 35.94 78 ILE D O 1
ATOM 4325 N N . PHE D 2 79 ? -16.175 21.236 -5.434 1.00 32.12 79 PHE D N 1
ATOM 4326 C CA . PHE D 2 79 ? -15.820 22.600 -5.804 1.00 30.55 79 PHE D CA 1
ATOM 4327 C C . PHE D 2 79 ? -17.016 23.287 -6.474 1.00 30.32 79 PHE D C 1
ATOM 4328 O O . PHE D 2 79 ? -17.469 24.336 -6.025 1.00 33.49 79 PHE D O 1
ATOM 4336 N N . LYS D 2 80 ? -17.547 22.674 -7.526 1.00 33.68 80 LYS D N 1
ATOM 4337 C CA . LYS D 2 80 ? -18.709 23.226 -8.227 1.00 33.60 80 LYS D CA 1
ATOM 4338 C C . LYS D 2 80 ? -19.964 23.298 -7.342 1.00 32.21 80 LYS D C 1
ATOM 4339 O O . LYS D 2 80 ? -20.823 24.157 -7.542 1.00 36.35 80 LYS D O 1
ATOM 4345 N N . GLN D 2 81 ? -20.072 22.401 -6.370 1.00 30.52 81 GLN D N 1
ATOM 4346 C CA . GLN D 2 81 ? -21.181 22.452 -5.420 1.00 40.97 81 GLN D CA 1
ATOM 4347 C C . GLN D 2 81 ? -21.158 23.722 -4.572 1.00 36.29 81 GLN D C 1
ATOM 4348 O O . GLN D 2 81 ? -22.180 24.384 -4.389 1.00 33.83 81 GLN D O 1
ATOM 4354 N N . TYR D 2 82 ? -19.994 24.056 -4.035 1.00 28.61 82 TYR D N 1
ATOM 4355 C CA . TYR D 2 82 ? -19.913 25.196 -3.138 1.00 25.89 82 TYR D CA 1
ATOM 4356 C C . TYR D 2 82 ? -19.493 26.487 -3.834 1.00 32.41 82 TYR D C 1
ATOM 4357 O O . TYR D 2 82 ? -19.408 27.536 -3.200 1.00 31.15 82 TYR D O 1
ATOM 4366 N N . ALA D 2 83 ? -19.255 26.412 -5.138 1.00 28.80 83 ALA D N 1
ATOM 4367 C CA . ALA D 2 83 ? -19.111 27.624 -5.941 1.00 31.78 83 ALA D CA 1
ATOM 4368 C C . ALA D 2 83 ? -19.976 27.516 -7.189 1.00 35.11 83 ALA D C 1
ATOM 4369 O O . ALA D 2 83 ? -19.452 27.325 -8.289 1.00 33.88 83 ALA D O 1
ATOM 4371 N N . PRO D 2 84 ? -21.306 27.636 -7.023 1.00 39.69 84 PRO D N 1
ATOM 4372 C CA . PRO D 2 84 ? -22.232 27.513 -8.155 1.00 38.26 84 PRO D CA 1
ATOM 4373 C C . PRO D 2 84 ? -21.984 28.538 -9.260 1.00 34.04 84 PRO D C 1
ATOM 4374 O O . PRO D 2 84 ? -22.410 28.312 -10.393 1.00 30.15 84 PRO D O 1
ATOM 4378 N N . ASP D 2 85 ? -21.312 29.639 -8.931 1.00 27.32 85 ASP D N 1
ATOM 4379 C CA . ASP D 2 85 ? -21.028 30.699 -9.898 1.00 28.87 85 ASP D CA 1
ATOM 4380 C C . ASP D 2 85 ? -19.715 30.483 -10.639 1.00 25.48 85 ASP D C 1
ATOM 4381 O O . ASP D 2 85 ? -19.172 31.424 -11.223 1.00 27.01 85 ASP D O 1
ATOM 4386 N N . TYR D 2 86 ? -19.197 29.260 -10.593 1.00 25.82 86 TYR D N 1
ATOM 4387 C CA . TYR D 2 86 ? -17.912 28.944 -11.206 1.00 24.99 86 TYR D CA 1
ATOM 4388 C C . TYR D 2 86 ? -17.923 29.203 -12.722 1.00 30.38 86 TYR D C 1
ATOM 4389 O O . TYR D 2 86 ? -18.981 29.231 -13.347 1.00 27.72 86 TYR D O 1
ATOM 4398 N N . LYS D 2 87 ? -16.736 29.371 -13.304 1.00 28.50 87 LYS D N 1
ATOM 4399 C CA . LYS D 2 87 ? -16.593 29.646 -14.733 1.00 24.78 87 LYS D CA 1
ATOM 4400 C C . LYS D 2 87 ? -17.067 28.457 -15.569 1.00 31.40 87 LYS D C 1
ATOM 4401 O O . LYS D 2 87 ? -16.396 27.423 -15.625 1.00 30.54 87 LYS D O 1
ATOM 4407 N N . LYS D 2 88 ? -18.214 28.616 -16.229 1.00 25.64 88 LYS D N 1
ATOM 4408 C CA . LYS D 2 88 ? -18.915 27.478 -16.820 1.00 35.79 88 LYS D CA 1
ATOM 4409 C C . LYS D 2 88 ? -18.187 26.823 -17.996 1.00 35.79 88 LYS D C 1
ATOM 4410 O O . LYS D 2 88 ? -18.367 25.633 -18.228 1.00 39.38 88 LYS D O 1
ATOM 4416 N N . ASP D 2 89 ? -17.362 27.565 -18.736 1.00 32.87 89 ASP D N 1
ATOM 4417 C CA . ASP D 2 89 ? -16.707 26.961 -19.901 1.00 35.91 89 ASP D CA 1
ATOM 4418 C C . ASP D 2 89 ? -15.463 26.159 -19.511 1.00 39.46 89 ASP D C 1
ATOM 4419 O O . ASP D 2 89 ? -14.765 25.626 -20.375 1.00 37.26 89 ASP D O 1
ATOM 4424 N N . ILE D 2 90 ? -15.194 26.084 -18.210 1.00 38.07 90 ILE D N 1
ATOM 4425 C CA . ILE D 2 90 ? -14.112 25.251 -17.699 1.00 40.15 90 ILE D CA 1
ATOM 4426 C C . ILE D 2 90 ? -14.632 23.855 -17.387 1.00 39.29 90 ILE D C 1
ATOM 4427 O O . ILE D 2 90 ? -15.488 23.686 -16.514 1.00 47.00 90 ILE D O 1
ATOM 4432 N N . SER D 2 91 ? -14.111 22.856 -18.092 1.00 35.44 91 SER D N 1
ATOM 4433 C CA . SER D 2 91 ? -14.532 21.477 -17.882 1.00 46.54 91 SER D CA 1
ATOM 4434 C C . SER D 2 91 ? -14.144 20.970 -16.497 1.00 45.38 91 SER D C 1
ATOM 4435 O O . SER D 2 91 ? -14.984 20.467 -15.750 1.00 50.23 91 SER D O 1
ATOM 4438 N N . ASP D 2 92 ? -12.867 21.110 -16.157 1.00 42.30 92 ASP D N 1
ATOM 4439 C CA . ASP D 2 92 ? -12.348 20.593 -14.900 1.00 36.33 92 ASP D CA 1
ATOM 4440 C C . ASP D 2 92 ? -11.935 21.739 -13.993 1.00 37.76 92 ASP D C 1
ATOM 4441 O O . ASP D 2 92 ? -10.826 22.260 -14.108 1.00 40.63 92 ASP D O 1
ATOM 4446 N N . ILE D 2 93 ? -12.829 22.117 -13.086 1.00 32.61 93 ILE D N 1
ATOM 4447 C CA . ILE D 2 93 ? -12.570 23.217 -12.163 1.00 33.17 93 ILE D CA 1
ATOM 4448 C C . ILE D 2 93 ? -11.459 22.880 -11.165 1.00 36.80 93 ILE D C 1
ATOM 4449 O O . ILE D 2 93 ? -10.649 23.747 -10.811 1.00 33.31 93 ILE D O 1
ATOM 4454 N N . ALA D 2 94 ? -11.411 21.626 -10.718 1.00 33.00 94 ALA D N 1
ATOM 4455 C CA . ALA D 2 94 ? -10.354 21.184 -9.816 1.00 32.78 94 ALA D CA 1
ATOM 4456 C C . ALA D 2 94 ? -8.968 21.368 -10.438 1.00 38.89 94 ALA D C 1
ATOM 4457 O O . ALA D 2 94 ? -8.050 21.870 -9.793 1.00 36.36 94 ALA D O 1
ATOM 4459 N N . SER D 2 95 ? -8.821 20.969 -11.699 1.00 40.50 95 SER D N 1
ATOM 4460 C CA . SER D 2 95 ? -7.529 21.074 -12.360 1.00 42.22 95 SER D CA 1
ATOM 4461 C C . SER D 2 95 ? -7.154 22.528 -12.568 1.00 34.34 95 SER D C 1
ATOM 4462 O O . SER D 2 95 ? -5.987 22.899 -12.438 1.00 37.70 95 SER D O 1
ATOM 4465 N N . ALA D 2 96 ? -8.152 23.349 -12.879 1.00 31.90 96 ALA D N 1
ATOM 4466 C CA . ALA D 2 96 ? -7.954 24.787 -12.987 1.00 35.79 96 ALA D CA 1
ATOM 4467 C C . ALA D 2 96 ? -7.456 25.369 -11.658 1.00 33.28 96 ALA D C 1
ATOM 4468 O O . ALA D 2 96 ? -6.469 26.101 -11.620 1.00 33.24 96 ALA D O 1
ATOM 4470 N N . LEU D 2 97 ? -8.139 25.037 -10.570 1.00 28.30 97 LEU D N 1
ATOM 4471 C CA . LEU D 2 97 ? -7.773 25.576 -9.254 1.00 27.16 97 LEU D CA 1
ATOM 4472 C C . LEU D 2 97 ? -6.390 25.096 -8.792 1.00 38.10 97 LEU D C 1
ATOM 4473 O O . LEU D 2 97 ? -5.592 25.878 -8.270 1.00 27.64 97 LEU D O 1
ATOM 4478 N N . VAL D 2 98 ? -6.105 23.813 -8.989 1.00 32.90 98 VAL D N 1
ATOM 4479 C CA . VAL D 2 98 ? -4.806 23.264 -8.598 1.00 36.12 98 VAL D CA 1
ATOM 4480 C C . VAL D 2 98 ? -3.680 24.002 -9.334 1.00 37.33 98 VAL D C 1
ATOM 4481 O O . VAL D 2 98 ? -2.645 24.331 -8.742 1.00 34.78 98 VAL D O 1
ATOM 4485 N N . ALA D 2 99 ? -3.911 24.304 -10.609 1.00 33.06 99 ALA D N 1
ATOM 4486 C CA . ALA D 2 99 ? -2.938 25.034 -11.417 1.00 43.66 99 ALA D CA 1
ATOM 4487 C C . ALA D 2 99 ? -2.683 26.437 -10.861 1.00 36.38 99 ALA D C 1
ATOM 4488 O O . ALA D 2 99 ? -1.532 26.868 -10.749 1.00 39.74 99 ALA D O 1
ATOM 4490 N N . VAL D 2 100 ? -3.749 27.147 -10.516 1.00 33.22 100 VAL D N 1
ATOM 4491 C CA . VAL D 2 100 ? -3.600 28.493 -9.967 1.00 34.97 100 VAL D CA 1
ATOM 4492 C C . VAL D 2 100 ? -2.816 28.458 -8.652 1.00 27.06 100 VAL D C 1
ATOM 4493 O O . VAL D 2 100 ? -1.874 29.233 -8.467 1.00 34.09 100 VAL D O 1
ATOM 4497 N N . LEU D 2 101 ? -3.170 27.541 -7.756 1.00 29.52 101 LEU D N 1
ATOM 4498 C CA . LEU D 2 101 ? -2.529 27.498 -6.434 1.00 32.22 101 LEU D CA 1
ATOM 4499 C C . LEU D 2 101 ? -1.091 26.972 -6.510 1.00 34.83 101 LEU D C 1
ATOM 4500 O O . LEU D 2 101 ? -0.235 27.367 -5.710 1.00 34.09 101 LEU D O 1
ATOM 4505 N N . SER D 2 102 ? -0.829 26.083 -7.465 1.00 37.52 102 SER D N 1
ATOM 4506 C CA . SER D 2 102 ? 0.521 25.566 -7.675 1.00 33.28 102 SER D CA 1
ATOM 4507 C C . SER D 2 102 ? 1.465 26.672 -8.130 1.00 43.93 102 SER D C 1
ATOM 4508 O O . SER D 2 102 ? 2.637 26.706 -7.737 1.00 38.48 102 SER D O 1
ATOM 4511 N N . ASN D 2 103 ? 0.948 27.570 -8.965 1.00 32.08 103 ASN D N 1
ATOM 4512 C CA . ASN D 2 103 ? 1.755 28.655 -9.505 1.00 37.22 103 ASN D CA 1
ATOM 4513 C C . ASN D 2 103 ? 1.585 29.954 -8.739 1.00 33.85 103 ASN D C 1
ATOM 4514 O O . ASN D 2 103 ? 2.222 30.955 -9.058 1.00 34.66 103 ASN D O 1
ATOM 4519 N N . GLY D 2 104 ? 0.724 29.936 -7.725 1.00 33.30 104 GLY D N 1
ATOM 4520 C CA . GLY D 2 104 ? 0.445 31.121 -6.940 1.00 27.19 104 GLY D CA 1
ATOM 4521 C C . GLY D 2 104 ? 1.010 31.058 -5.523 1.00 28.70 104 GLY D C 1
ATOM 4522 O O . GLY D 2 104 ? 1.903 30.263 -5.229 1.00 30.39 104 GLY D O 1
ATOM 4523 N N . TYR D 2 105 ? 0.473 31.898 -4.641 1.00 25.96 105 TYR D N 1
ATOM 4524 C CA . TYR D 2 105 ? 0.964 32.027 -3.265 1.00 25.78 105 TYR D CA 1
ATOM 4525 C C . TYR D 2 105 ? 0.265 31.064 -2.305 1.00 25.47 105 TYR D C 1
ATOM 4526 O O . TYR D 2 105 ? -0.954 30.918 -2.359 1.00 27.65 105 TYR D O 1
ATOM 4535 N N . PRO D 2 106 ? 1.021 30.432 -1.384 1.00 26.86 106 PRO D N 1
ATOM 4536 C CA . PRO D 2 106 ? 2.458 30.571 -1.108 1.00 30.69 106 PRO D CA 1
ATOM 4537 C C . PRO D 2 106 ? 3.378 29.535 -1.762 1.00 36.99 106 PRO D C 1
ATOM 4538 O O . PRO D 2 106 ? 4.596 29.723 -1.700 1.00 37.13 106 PRO D O 1
ATOM 4542 N N . THR D 2 107 ? 2.830 28.476 -2.356 1.00 31.96 107 THR D N 1
ATOM 4543 C CA . THR D 2 107 ? 3.658 27.424 -2.965 1.00 35.14 107 THR D CA 1
ATOM 4544 C C . THR D 2 107 ? 4.738 27.961 -3.904 1.00 38.46 107 THR D C 1
ATOM 4545 O O . THR D 2 107 ? 5.890 27.515 -3.861 1.00 46.66 107 THR D O 1
ATOM 4549 N N . ASN D 2 108 ? 4.372 28.931 -4.735 1.00 34.90 108 ASN D N 1
ATOM 4550 C CA . ASN D 2 108 ? 5.267 29.438 -5.776 1.00 37.79 108 ASN D CA 1
ATOM 4551 C C . ASN D 2 108 ? 5.732 30.862 -5.480 1.00 38.68 108 ASN D C 1
ATOM 4552 O O . ASN D 2 108 ? 6.031 31.631 -6.394 1.00 42.35 108 ASN D O 1
ATOM 4557 N N . LYS D 2 109 ? 5.794 31.210 -4.198 1.00 36.60 109 LYS D N 1
ATOM 4558 C CA . LYS D 2 109 ? 6.063 32.586 -3.790 1.00 40.90 109 LYS D CA 1
ATOM 4559 C C . LYS D 2 109 ? 7.431 33.094 -4.255 1.00 43.35 109 LYS D C 1
ATOM 4560 O O . LYS D 2 109 ? 7.597 34.289 -4.499 1.00 38.99 109 LYS D O 1
ATOM 4566 N N . SER D 2 110 ? 8.406 32.197 -4.391 1.00 36.75 110 SER D N 1
ATOM 4567 C CA . SER D 2 110 ? 9.734 32.619 -4.820 1.00 48.02 110 SER D CA 1
ATOM 4568 C C . SER D 2 110 ? 9.718 33.112 -6.265 1.00 46.84 110 SER D C 1
ATOM 4569 O O . SER D 2 110 ? 10.142 34.235 -6.543 1.00 45.71 110 SER D O 1
ATOM 4572 N N . GLN D 2 111 ? 9.226 32.285 -7.183 1.00 45.70 111 GLN D N 1
ATOM 4573 C CA . GLN D 2 111 ? 9.180 32.691 -8.583 1.00 43.74 111 GLN D CA 1
ATOM 4574 C C . GLN D 2 111 ? 8.314 33.938 -8.775 1.00 46.26 111 GLN D C 1
ATOM 4575 O O . GLN D 2 111 ? 8.676 34.827 -9.548 1.00 46.19 111 GLN D O 1
ATOM 4581 N N . LEU D 2 112 ? 7.179 34.010 -8.075 1.00 42.48 112 LEU D N 1
ATOM 4582 C CA . LEU D 2 112 ? 6.325 35.192 -8.161 1.00 35.04 112 LEU D CA 1
ATOM 4583 C C . LEU D 2 112 ? 7.089 36.458 -7.773 1.00 42.13 112 LEU D C 1
ATOM 4584 O O . LEU D 2 112 ? 6.878 37.527 -8.349 1.00 37.03 112 LEU D O 1
ATOM 4589 N N . SER D 2 113 ? 7.987 36.332 -6.801 1.00 41.84 113 SER D N 1
ATOM 4590 C CA . SER D 2 113 ? 8.766 37.479 -6.361 1.00 48.21 113 SER D CA 1
ATOM 4591 C C . SER D 2 113 ? 9.865 37.850 -7.355 1.00 47.70 113 SER D C 1
ATOM 4592 O O . SER D 2 113 ? 10.122 39.028 -7.581 1.00 53.19 113 SER D O 1
ATOM 4595 N N . THR D 2 114 ? 10.509 36.856 -7.953 1.00 40.52 114 THR D N 1
ATOM 4596 C CA . THR D 2 114 ? 11.643 37.129 -8.829 1.00 45.68 114 THR D CA 1
ATOM 4597 C C . THR D 2 114 ? 11.212 37.413 -10.269 1.00 43.11 114 THR D C 1
ATOM 4598 O O . THR D 2 114 ? 11.778 38.282 -10.933 1.00 51.21 114 THR D O 1
ATOM 4602 N N . SER D 2 115 ? 10.212 36.683 -10.749 1.00 42.96 115 SER D N 1
ATOM 4603 C CA . SER D 2 115 ? 9.722 36.877 -12.115 1.00 46.13 115 SER D CA 1
ATOM 4604 C C . SER D 2 115 ? 8.853 38.115 -12.235 1.00 44.68 115 SER D C 1
ATOM 4605 O O . SER D 2 115 ? 8.942 38.859 -13.211 1.00 40.85 115 SER D O 1
ATOM 4608 N N . TYR D 2 116 ? 7.991 38.320 -11.246 1.00 40.46 116 TYR D N 1
ATOM 4609 C CA . TYR D 2 116 ? 6.981 39.362 -11.348 1.00 40.22 116 TYR D CA 1
ATOM 4610 C C . TYR D 2 116 ? 7.184 40.475 -10.340 1.00 36.68 116 TYR D C 1
ATOM 4611 O O . TYR D 2 116 ? 6.377 41.399 -10.266 1.00 41.24 116 TYR D O 1
ATOM 4620 N N . HIS D 2 117 ? 8.281 40.392 -9.592 1.00 36.30 117 HIS D N 1
ATOM 4621 C CA . HIS D 2 117 ? 8.684 41.451 -8.675 1.00 45.72 117 HIS D CA 1
ATOM 4622 C C . HIS D 2 117 ? 7.568 41.809 -7.705 1.00 43.38 117 HIS D C 1
ATOM 4623 O O . HIS D 2 117 ? 7.286 42.987 -7.478 1.00 44.59 117 HIS D O 1
ATOM 4630 N N . LEU D 2 118 ? 6.923 40.784 -7.156 1.00 38.32 118 LEU D N 1
ATOM 4631 C CA . LEU D 2 118 ? 5.865 40.977 -6.166 1.00 33.03 118 LEU D CA 1
ATOM 4632 C C . LEU D 2 118 ? 6.365 40.608 -4.783 1.00 40.53 118 LEU D C 1
ATOM 4633 O O . LEU D 2 118 ? 7.089 39.622 -4.627 1.00 45.02 118 LEU D O 1
ATOM 4638 N N . ASN D 2 119 ? 5.979 41.378 -3.773 1.00 38.46 119 ASN D N 1
ATOM 4639 C CA . ASN D 2 119 ? 6.227 40.933 -2.412 1.00 35.33 119 ASN D CA 1
ATOM 4640 C C . ASN D 2 119 ? 5.144 39.915 -2.066 1.00 35.17 119 ASN D C 1
ATOM 4641 O O . ASN D 2 119 ? 4.199 39.728 -2.835 1.00 32.19 119 ASN D O 1
ATOM 4646 N N . ASN D 2 120 ? 5.282 39.247 -0.931 1.00 29.96 120 ASN D N 1
ATOM 4647 C CA . ASN D 2 120 ? 4.336 38.202 -0.551 1.00 34.68 120 ASN D CA 1
ATOM 4648 C C . ASN D 2 120 ? 2.879 38.663 -0.472 1.00 29.47 120 ASN D C 1
ATOM 4649 O O . ASN D 2 120 ? 1.971 37.905 -0.814 1.00 30.69 120 ASN D O 1
ATOM 4654 N N . ASP D 2 121 ? 2.648 39.897 -0.033 1.00 27.34 121 ASP D N 1
ATOM 4655 C CA . ASP D 2 121 ? 1.281 40.414 0.049 1.00 22.33 121 ASP D CA 1
ATOM 4656 C C . ASP D 2 121 ? 0.663 40.586 -1.337 1.00 27.67 121 ASP D C 1
ATOM 4657 O O . ASP D 2 121 ? -0.524 40.282 -1.540 1.00 25.29 121 ASP D O 1
ATOM 4662 N N . SER D 2 122 ? 1.445 41.089 -2.289 1.00 27.17 122 SER D N 1
ATOM 4663 C CA . SER D 2 122 ? 0.940 41.188 -3.663 1.00 25.67 122 SER D CA 1
ATOM 4664 C C . SER D 2 122 ? 0.667 39.813 -4.276 1.00 24.68 122 SER D C 1
ATOM 4665 O O . SER D 2 122 ? -0.336 39.633 -4.966 1.00 24.40 122 SER D O 1
ATOM 4668 N N . SER D 2 123 ? 1.562 38.859 -4.033 1.00 25.79 123 SER D N 1
ATOM 4669 C CA . SER D 2 123 ? 1.379 37.496 -4.529 1.00 29.87 123 SER D CA 1
ATOM 4670 C C . SER D 2 123 ? 0.094 36.906 -4.006 1.00 24.29 123 SER D C 1
ATOM 4671 O O . SER D 2 123 ? -0.647 36.248 -4.726 1.00 27.89 123 SER D O 1
ATOM 4674 N N . ARG D 2 124 ? -0.169 37.150 -2.734 1.00 21.98 124 ARG D N 1
ATOM 4675 C CA . ARG D 2 124 ? -1.362 36.612 -2.103 1.00 23.89 124 ARG D CA 1
ATOM 4676 C C . ARG D 2 124 ? -2.626 37.268 -2.670 1.00 22.01 124 ARG D C 1
ATOM 4677 O O . ARG D 2 124 ? -3.609 36.595 -2.994 1.00 19.36 124 ARG D O 1
ATOM 4685 N N . LYS D 2 125 ? -2.575 38.588 -2.812 1.00 23.96 125 LYS D N 1
ATOM 4686 C CA . LYS D 2 125 ? -3.659 39.345 -3.429 1.00 19.62 125 LYS D CA 1
ATOM 4687 C C . LYS D 2 125 ? -3.976 38.817 -4.831 1.00 18.38 125 LYS D C 1
ATOM 4688 O O . LYS D 2 125 ? -5.136 38.520 -5.148 1.00 18.22 125 LYS D O 1
ATOM 4694 N N . VAL D 2 126 ? -2.947 38.700 -5.669 1.00 19.53 126 VAL D N 1
ATOM 4695 C CA . VAL D 2 126 ? -3.146 38.245 -7.048 1.00 21.06 126 VAL D CA 1
ATOM 4696 C C . VAL D 2 126 ? -3.718 36.822 -7.107 1.00 24.19 126 VAL D C 1
ATOM 4697 O O . VAL D 2 126 ? -4.585 36.526 -7.928 1.00 20.55 126 VAL D O 1
ATOM 4701 N N . THR D 2 127 ? -3.261 35.958 -6.207 1.00 20.37 127 THR D N 1
ATOM 4702 C CA . THR D 2 127 ? -3.759 34.583 -6.152 1.00 20.47 127 THR D CA 1
ATOM 4703 C C . THR D 2 127 ? -5.252 34.518 -5.822 1.00 22.04 127 THR D C 1
ATOM 4704 O O . THR D 2 127 ? -6.002 33.703 -6.375 1.00 20.60 127 THR D O 1
ATOM 4708 N N . GLN D 2 128 ? -5.682 35.390 -4.923 1.00 18.26 128 GLN D N 1
ATOM 4709 C CA . GLN D 2 128 ? -7.096 35.457 -4.580 1.00 17.28 128 GLN D CA 1
ATOM 4710 C C . GLN D 2 128 ? -7.933 35.854 -5.800 1.00 16.99 128 GLN D C 1
ATOM 4711 O O . GLN D 2 128 ? -8.983 35.271 -6.070 1.00 16.86 128 GLN D O 1
ATOM 4717 N N . LEU D 2 129 ? -7.463 36.856 -6.536 1.00 21.66 129 LEU D N 1
ATOM 4718 C CA . LEU D 2 129 ? -8.205 37.346 -7.697 1.00 22.54 129 LEU D CA 1
ATOM 4719 C C . LEU D 2 129 ? -8.284 36.268 -8.771 1.00 22.21 129 LEU D C 1
ATOM 4720 O O . LEU D 2 129 ? -9.327 36.087 -9.402 1.00 17.65 129 LEU D O 1
ATOM 4725 N N . ALA D 2 130 ? -7.184 35.544 -8.972 1.00 18.66 130 ALA D N 1
ATOM 4726 C CA . ALA D 2 130 ? -7.177 34.444 -9.941 1.00 19.66 130 ALA D CA 1
ATOM 4727 C C . ALA D 2 130 ? -8.144 33.334 -9.543 1.00 19.62 130 ALA D C 1
ATOM 4728 O O . ALA D 2 130 ? -8.805 32.747 -10.387 1.00 22.52 130 ALA D O 1
ATOM 4730 N N . ILE D 2 131 ? -8.206 33.022 -8.256 1.00 21.24 131 ILE D N 1
ATOM 4731 C CA . ILE D 2 131 ? -9.158 32.018 -7.797 1.00 19.38 131 ILE D CA 1
ATOM 4732 C C . ILE D 2 131 ? -10.601 32.421 -8.128 1.00 19.59 131 ILE D C 1
ATOM 4733 O O . ILE D 2 131 ? -11.389 31.593 -8.590 1.00 23.07 131 ILE D O 1
ATOM 4738 N N . TRP D 2 132 ? -10.942 33.690 -7.916 1.00 21.68 132 TRP D N 1
ATOM 4739 C CA . TRP D 2 132 ? -12.304 34.168 -8.184 1.00 18.76 132 TRP D CA 1
ATOM 4740 C C . TRP D 2 132 ? -12.630 34.205 -9.677 1.00 17.59 132 TRP D C 1
ATOM 4741 O O . TRP D 2 132 ? -13.803 34.187 -10.054 1.00 19.78 132 TRP D O 1
ATOM 4752 N N . TYR D 2 133 ? -11.604 34.297 -10.525 1.00 18.11 133 TYR D N 1
ATOM 4753 C CA . TYR D 2 133 ? -11.838 34.191 -11.972 1.00 18.78 133 TYR D CA 1
ATOM 4754 C C . TYR D 2 133 ? -12.542 32.864 -12.276 1.00 21.24 133 TYR D C 1
ATOM 4755 O O . TYR D 2 133 ? -13.452 32.791 -13.104 1.00 21.91 133 TYR D O 1
ATOM 4764 N N . PHE D 2 134 ? -12.124 31.821 -11.571 1.00 20.83 134 PHE D N 1
ATOM 4765 C CA . PHE D 2 134 ? -12.692 30.492 -11.751 1.00 21.48 134 PHE D CA 1
ATOM 4766 C C . PHE D 2 134 ? -13.858 30.200 -10.785 1.00 21.47 134 PHE D C 1
ATOM 4767 O O . PHE D 2 134 ? -14.839 29.564 -11.158 1.00 24.00 134 PHE D O 1
ATOM 4775 N N . SER D 2 135 ? -13.766 30.675 -9.549 1.00 20.54 135 SER D N 1
ATOM 4776 C CA . SER D 2 135 ? -14.796 30.370 -8.557 1.00 19.91 135 SER D CA 1
ATOM 4777 C C . SER D 2 135 ? -16.081 31.184 -8.757 1.00 24.85 135 SER D C 1
ATOM 4778 O O . SER D 2 135 ? -17.172 30.717 -8.434 1.00 21.33 135 SER D O 1
ATOM 4781 N N . ASP D 2 136 ? -15.957 32.394 -9.297 1.00 21.92 136 ASP D N 1
ATOM 4782 C CA . ASP D 2 136 ? -17.110 33.299 -9.386 1.00 19.48 136 ASP D CA 1
ATOM 4783 C C . ASP D 2 136 ? -17.320 33.917 -10.774 1.00 20.88 136 ASP D C 1
ATOM 4784 O O . ASP D 2 136 ? -18.127 34.835 -10.930 1.00 23.07 136 ASP D O 1
ATOM 4789 N N . SER D 2 137 ? -16.597 33.416 -11.772 1.00 20.92 137 SER D N 1
ATOM 4790 C CA . SER D 2 137 ? -16.735 33.912 -13.140 1.00 20.64 137 SER D CA 1
ATOM 4791 C C . SER D 2 137 ? -16.447 35.412 -13.221 1.00 20.86 137 SER D C 1
ATOM 4792 O O . SER D 2 137 ? -17.054 36.135 -14.016 1.00 18.83 137 SER D O 1
ATOM 4795 N N . LEU D 2 138 ? -15.515 35.883 -12.398 1.00 18.25 138 LEU D N 1
ATOM 4796 C CA . LEU D 2 138 ? -15.146 37.289 -12.452 1.00 21.00 138 LEU D CA 1
ATOM 4797 C C . LEU D 2 138 ? -14.373 37.559 -13.752 1.00 25.23 138 LEU D C 1
ATOM 4798 O O . LEU D 2 138 ? -13.461 36.808 -14.107 1.00 18.25 138 LEU D O 1
ATOM 4803 N N . THR D 2 139 ? -14.768 38.611 -14.467 1.00 19.36 139 THR D N 1
ATOM 4804 C CA . THR D 2 139 ? -14.122 38.979 -15.728 1.00 18.42 139 THR D CA 1
ATOM 4805 C C . THR D 2 139 ? -12.731 39.564 -15.490 1.00 18.42 139 THR D C 1
ATOM 4806 O O . THR D 2 139 ? -12.445 40.103 -14.405 1.00 17.77 139 THR D O 1
ATOM 4810 N N . LYS D 2 140 ? -11.866 39.474 -16.496 1.00 19.31 140 LYS D N 1
ATOM 4811 C CA . LYS D 2 140 ? -10.551 40.093 -16.387 1.00 22.22 140 LYS D CA 1
ATOM 4812 C C . LYS D 2 140 ? -10.658 41.599 -16.173 1.00 21.27 140 LYS D C 1
ATOM 4813 O O . LYS D 2 140 ? -9.858 42.188 -15.449 1.00 20.18 140 LYS D O 1
ATOM 4819 N N . GLU D 2 141 ? -11.638 42.223 -16.815 1.00 19.42 141 GLU D N 1
ATOM 4820 C CA . GLU D 2 141 ? -11.830 43.668 -16.664 1.00 19.40 141 GLU D CA 1
ATOM 4821 C C . GLU D 2 141 ? -12.197 44.043 -15.228 1.00 18.45 141 GLU D C 1
ATOM 4822 O O . GLU D 2 141 ? -11.682 45.018 -14.673 1.00 18.52 141 GLU D O 1
ATOM 4828 N N . TYR D 2 142 ? -13.094 43.279 -14.627 1.00 17.75 142 TYR D N 1
ATOM 4829 C CA . TYR D 2 142 ? -13.453 43.555 -13.245 1.00 16.98 142 TYR D CA 1
ATOM 4830 C C . TYR D 2 142 ? -12.223 43.408 -12.354 1.00 19.13 142 TYR D C 1
ATOM 4831 O O . TYR D 2 142 ? -11.960 44.244 -11.487 1.00 16.95 142 TYR D O 1
ATOM 4840 N N . LEU D 2 143 ? -11.473 42.338 -12.564 1.00 20.63 143 LEU D N 1
ATOM 4841 C CA . LEU D 2 143 ? -10.323 42.040 -11.713 1.00 21.87 143 LEU D CA 1
ATOM 4842 C C . LEU D 2 143 ? -9.198 43.059 -11.878 1.00 21.99 143 LEU D C 1
ATOM 4843 O O . LEU D 2 143 ? -8.601 43.511 -10.894 1.00 22.82 143 LEU D O 1
ATOM 4848 N N . LYS D 2 144 ? -8.922 43.437 -13.123 1.00 18.49 144 LYS D N 1
ATOM 4849 C CA . LYS D 2 144 ? -7.757 44.264 -13.418 1.00 19.49 144 LYS D CA 1
ATOM 4850 C C . LYS D 2 144 ? -8.054 45.740 -13.543 1.00 20.25 144 LYS D C 1
ATOM 4851 O O . LYS D 2 144 ? -7.185 46.563 -13.248 1.00 21.06 144 LYS D O 1
ATOM 4857 N N . ASP D 2 145 ? -9.267 46.088 -13.980 1.00 20.85 145 ASP D N 1
ATOM 4858 C CA . ASP D 2 145 ? -9.566 47.477 -14.360 1.00 22.90 145 ASP D CA 1
ATOM 4859 C C . ASP D 2 145 ? -10.648 48.152 -13.514 1.00 23.47 145 ASP D C 1
ATOM 4860 O O . ASP D 2 145 ? -10.465 49.283 -13.066 1.00 29.00 145 ASP D O 1
ATOM 4865 N N . THR D 2 146 ? -11.783 47.486 -13.310 1.00 19.40 146 THR D N 1
ATOM 4866 C CA . THR D 2 146 ? -12.952 48.208 -12.814 1.00 18.47 146 THR D CA 1
ATOM 4867 C C . THR D 2 146 ? -13.388 47.884 -11.391 1.00 17.56 146 THR D C 1
ATOM 4868 O O . THR D 2 146 ? -14.223 48.594 -10.841 1.00 19.37 146 THR D O 1
ATOM 4872 N N . GLY D 2 147 ? -12.827 46.830 -10.797 1.00 16.93 147 GLY D N 1
ATOM 4873 C CA . GLY D 2 147 ? -13.246 46.380 -9.482 1.00 18.46 147 GLY D CA 1
ATOM 4874 C C . GLY D 2 147 ? -12.579 47.069 -8.305 1.00 16.19 147 GLY D C 1
ATOM 4875 O O . GLY D 2 147 ? -12.874 46.749 -7.156 1.00 17.62 147 GLY D O 1
ATOM 4876 N N . GLY D 2 148 ? -11.670 47.995 -8.585 1.00 19.04 148 GLY D N 1
ATOM 4877 C CA . GLY D 2 148 ? -11.048 48.787 -7.528 1.00 24.31 148 GLY D CA 1
ATOM 4878 C C . GLY D 2 148 ? -9.894 48.139 -6.772 1.00 27.89 148 GLY D C 1
ATOM 4879 O O . GLY D 2 148 ? -9.552 48.562 -5.665 1.00 26.28 148 GLY D O 1
ATOM 4880 N N . TYR D 2 149 ? -9.267 47.128 -7.358 1.00 17.65 149 TYR D N 1
ATOM 4881 C CA . TYR D 2 149 ? -8.189 46.429 -6.656 1.00 19.15 149 TYR D CA 1
ATOM 4882 C C . TYR D 2 149 ? -6.839 47.127 -6.825 1.00 24.93 149 TYR D C 1
ATOM 4883 O O . TYR D 2 149 ? -5.846 46.721 -6.213 1.00 30.14 149 TYR D O 1
ATOM 4892 N N . ASN D 2 150 ? -6.814 48.178 -7.644 1.00 22.72 150 ASN D N 1
ATOM 4893 C CA . ASN D 2 150 ? -5.621 48.998 -7.829 1.00 29.47 150 ASN D CA 1
ATOM 4894 C C . ASN D 2 150 ? -4.360 48.182 -8.108 1.00 34.61 150 ASN D C 1
ATOM 4895 O O . ASN D 2 150 ? -3.337 48.348 -7.436 1.00 29.10 150 ASN D O 1
ATOM 4900 N N . LEU D 2 151 ? -4.433 47.291 -9.091 1.00 29.01 151 LEU D N 1
ATOM 4901 C CA . LEU D 2 151 ? -3.265 46.492 -9.446 1.00 27.50 151 LEU D CA 1
ATOM 4902 C C . LEU D 2 151 ? -2.251 47.344 -10.186 1.00 28.31 151 LEU D C 1
ATOM 4903 O O . LEU D 2 151 ? -2.625 48.153 -11.029 1.00 32.70 151 LEU D O 1
ATOM 4908 N N . ASN D 2 152 ? -0.973 47.153 -9.877 1.00 28.54 152 ASN D N 1
ATOM 4909 C CA . ASN D 2 152 ? 0.091 47.774 -10.657 1.00 36.97 152 ASN D CA 1
ATOM 4910 C C . ASN D 2 152 ? 0.388 46.852 -11.830 1.00 35.77 152 ASN D C 1
ATOM 4911 O O . ASN D 2 152 ? -0.149 45.746 -11.885 1.00 27.82 152 ASN D O 1
ATOM 4916 N N . ASP D 2 153 ? 1.245 47.285 -12.752 1.00 32.66 153 ASP D N 1
ATOM 4917 C CA . ASP D 2 153 ? 1.475 46.528 -13.985 1.00 36.32 153 ASP D CA 1
ATOM 4918 C C . ASP D 2 153 ? 2.019 45.113 -13.749 1.00 37.33 153 ASP D C 1
ATOM 4919 O O . ASP D 2 153 ? 1.606 44.170 -14.428 1.00 30.90 153 ASP D O 1
ATOM 4924 N N . MET D 2 154 ? 2.928 44.965 -12.785 1.00 33.69 154 MET D N 1
ATOM 4925 C CA . MET D 2 154 ? 3.467 43.647 -12.428 1.00 32.21 154 MET D CA 1
ATOM 4926 C C . MET D 2 154 ? 2.385 42.701 -11.900 1.00 34.17 154 MET D C 1
ATOM 4927 O O . MET D 2 154 ? 2.375 41.512 -12.226 1.00 30.85 154 MET D O 1
ATOM 4932 N N . GLU D 2 155 ? 1.493 43.233 -11.068 1.00 30.78 155 GLU D N 1
ATOM 4933 C CA . GLU D 2 155 ? 0.351 42.468 -10.566 1.00 33.17 155 GLU D CA 1
ATOM 4934 C C . GLU D 2 155 ? -0.580 42.025 -11.693 1.00 34.50 155 GLU D C 1
ATOM 4935 O O . GLU D 2 155 ? -1.072 40.893 -11.692 1.00 28.48 155 GLU D O 1
ATOM 4941 N N . LYS D 2 156 ? -0.829 42.914 -12.646 1.00 29.44 156 LYS D N 1
ATOM 4942 C CA . LYS D 2 156 ? -1.706 42.572 -13.765 1.00 30.62 156 LYS D CA 1
ATOM 4943 C C . LYS D 2 156 ? -1.073 41.459 -14.600 1.00 34.97 156 LYS D C 1
ATOM 4944 O O . LYS D 2 156 ? -1.755 40.533 -15.036 1.00 28.73 156 LYS D O 1
ATOM 4950 N N . LYS D 2 157 ? 0.241 41.539 -14.795 1.00 30.30 157 LYS D N 1
ATOM 4951 C CA . LYS D 2 157 ? 0.961 40.493 -15.511 1.00 30.09 157 LYS D CA 1
ATOM 4952 C C . LYS D 2 157 ? 0.931 39.159 -14.757 1.00 32.51 157 LYS D C 1
ATOM 4953 O O . LYS D 2 157 ? 0.678 38.122 -15.370 1.00 29.44 157 LYS D O 1
ATOM 4959 N N . ALA D 2 158 ? 1.170 39.183 -13.440 1.00 27.84 158 ALA D N 1
ATOM 4960 C CA . ALA D 2 158 ? 1.124 37.965 -12.629 1.00 27.49 158 ALA D CA 1
ATOM 4961 C C . ALA D 2 158 ? -0.270 37.320 -12.644 1.00 31.58 158 ALA D C 1
ATOM 4962 O O . ALA D 2 158 ? -0.413 36.094 -12.648 1.00 26.66 158 ALA D O 1
ATOM 4964 N N . LEU D 2 159 ? -1.299 38.158 -12.622 1.00 25.75 159 LEU D N 1
ATOM 4965 C CA . LEU D 2 159 ? -2.663 37.661 -12.673 1.00 23.32 159 LEU D CA 1
ATOM 4966 C C . LEU D 2 159 ? -2.951 36.978 -14.012 1.00 24.10 159 LEU D C 1
ATOM 4967 O O . LEU D 2 159 ? -3.538 35.901 -14.036 1.00 24.14 159 LEU D O 1
ATOM 4972 N N . ASP D 2 160 ? -2.541 37.602 -15.117 1.00 26.55 160 ASP D N 1
ATOM 4973 C CA . ASP D 2 160 ? -2.676 36.978 -16.430 1.00 35.28 160 ASP D CA 1
ATOM 4974 C C . ASP D 2 160 ? -2.004 35.624 -16.421 1.00 34.93 160 ASP D C 1
ATOM 4975 O O . ASP D 2 160 ? -2.494 34.663 -17.017 1.00 34.03 160 ASP D O 1
ATOM 4980 N N . PHE D 2 161 ? -0.865 35.573 -15.741 1.00 28.09 161 PHE D N 1
ATOM 4981 C CA . PHE D 2 161 ? -0.042 34.378 -15.697 1.00 31.15 161 PHE D CA 1
ATOM 4982 C C . PHE D 2 161 ? -0.775 33.273 -14.946 1.00 28.87 161 PHE D C 1
ATOM 4983 O O . PHE D 2 161 ? -0.850 32.146 -15.426 1.00 29.91 161 PHE D O 1
ATOM 4991 N N . LEU D 2 162 ? -1.340 33.597 -13.779 1.00 27.23 162 LEU D N 1
ATOM 4992 C CA . LEU D 2 162 ? -2.089 32.607 -13.015 1.00 26.99 162 LEU D CA 1
ATOM 4993 C C . LEU D 2 162 ? -3.350 32.125 -13.728 1.00 26.18 162 LEU D C 1
ATOM 4994 O O . LEU D 2 162 ? -3.676 30.936 -13.692 1.00 26.79 162 LEU D O 1
ATOM 4999 N N . ILE D 2 163 ? -4.084 33.057 -14.330 1.00 31.11 163 ILE D N 1
ATOM 5000 C CA . ILE D 2 163 ? -5.308 32.702 -15.043 1.00 25.67 163 ILE D CA 1
ATOM 5001 C C . ILE D 2 163 ? -4.957 31.825 -16.233 1.00 26.73 163 ILE D C 1
ATOM 5002 O O . ILE D 2 163 ? -5.637 30.832 -16.488 1.00 27.19 163 ILE D O 1
ATOM 5007 N N . SER D 2 164 ? -3.876 32.170 -16.937 1.00 27.94 164 SER D N 1
ATOM 5008 C CA . SER D 2 164 ? -3.395 31.347 -18.049 1.00 39.93 164 SER D CA 1
ATOM 5009 C C . SER D 2 164 ? -3.113 29.911 -17.615 1.00 41.96 164 SER D C 1
ATOM 5010 O O . SER D 2 164 ? -3.431 28.976 -18.344 1.00 33.69 164 SER D O 1
ATOM 5013 N N . LYS D 2 165 ? -2.529 29.739 -16.429 1.00 41.10 165 LYS D N 1
ATOM 5014 C CA . LYS D 2 165 ? -2.210 28.403 -15.922 1.00 39.78 165 LYS D CA 1
ATOM 5015 C C . LYS D 2 165 ? -3.492 27.627 -15.633 1.00 36.44 165 LYS D C 1
ATOM 5016 O O . LYS D 2 165 ? -3.574 26.411 -15.862 1.00 33.03 165 LYS D O 1
ATOM 5022 N N . GLY D 2 166 ? -4.489 28.344 -15.123 1.00 34.08 166 GLY D N 1
ATOM 5023 C CA . GLY D 2 166 ? -5.782 27.761 -14.834 1.00 28.93 166 GLY D CA 1
ATOM 5024 C C . GLY D 2 166 ? -6.414 27.251 -16.114 1.00 36.54 166 GLY D C 1
ATOM 5025 O O . GLY D 2 166 ? -6.816 26.092 -16.193 1.00 33.76 166 GLY D O 1
ATOM 5026 N N . GLU D 2 167 ? -6.468 28.112 -17.130 1.00 29.70 167 GLU D N 1
ATOM 5027 C CA . GLU D 2 167 ? -7.142 27.768 -18.375 1.00 32.76 167 GLU D CA 1
ATOM 5028 C C . GLU D 2 167 ? -6.364 26.729 -19.182 1.00 43.68 167 GLU D C 1
ATOM 5029 O O . GLU D 2 167 ? -6.962 25.915 -19.885 1.00 46.13 167 GLU D O 1
ATOM 5035 N N . ASP D 2 168 ? -5.039 26.730 -19.061 1.00 50.46 168 ASP D N 1
ATOM 5036 C CA . ASP D 2 168 ? -4.213 25.842 -19.883 1.00 50.59 168 ASP D CA 1
ATOM 5037 C C . ASP D 2 168 ? -4.084 24.422 -19.330 1.00 51.30 168 ASP D C 1
ATOM 5038 O O . ASP D 2 168 ? -3.573 23.545 -20.020 1.00 50.31 168 ASP D O 1
ATOM 5043 N N . SER D 2 169 ? -4.536 24.190 -18.099 1.00 52.90 169 SER D N 1
ATOM 5044 C CA . SER D 2 169 ? -4.410 22.861 -17.493 1.00 58.64 169 SER D CA 1
ATOM 5045 C C . SER D 2 169 ? -5.204 21.810 -18.267 1.00 62.54 169 SER D C 1
ATOM 5046 O O . SER D 2 169 ? -6.251 22.111 -18.839 1.00 60.94 169 SER D O 1
ATOM 5049 N N . ASN D 2 177 ? -1.616 12.493 -8.383 1.00 71.51 177 ASN D N 1
ATOM 5050 C CA . ASN D 2 177 ? -1.415 13.933 -8.486 1.00 64.28 177 ASN D CA 1
ATOM 5051 C C . ASN D 2 177 ? -1.762 14.675 -7.196 1.00 55.25 177 ASN D C 1
ATOM 5052 O O . ASN D 2 177 ? -1.608 14.145 -6.097 1.00 55.84 177 ASN D O 1
ATOM 5057 N N . TYR D 2 178 ? -2.236 15.907 -7.336 1.00 54.93 178 TYR D N 1
ATOM 5058 C CA . TYR D 2 178 ? -2.486 16.743 -6.169 1.00 55.47 178 TYR D CA 1
ATOM 5059 C C . TYR D 2 178 ? -3.909 17.261 -6.111 1.00 49.88 178 TYR D C 1
ATOM 5060 O O . TYR D 2 178 ? -4.637 17.239 -7.100 1.00 50.04 178 TYR D O 1
ATOM 5069 N N . SER D 2 179 ? -4.300 17.736 -4.936 1.00 46.99 179 SER D N 1
ATOM 5070 C CA . SER D 2 179 ? -5.572 18.418 -4.797 1.00 44.84 179 SER D CA 1
ATOM 5071 C C . SER D 2 179 ? -5.473 19.491 -3.721 1.00 42.84 179 SER D C 1
ATOM 5072 O O . SER D 2 179 ? -4.415 19.687 -3.111 1.00 38.08 179 SER D O 1
ATOM 5075 N N . LEU D 2 180 ? -6.585 20.179 -3.501 1.00 33.83 180 LEU D N 1
ATOM 5076 C CA . LEU D 2 180 ? -6.662 21.259 -2.530 1.00 33.00 180 LEU D CA 1
ATOM 5077 C C . LEU D 2 180 ? -7.755 20.939 -1.533 1.00 38.04 180 LEU D C 1
ATOM 5078 O O . LEU D 2 180 ? -8.738 20.287 -1.887 1.00 37.76 180 LEU D O 1
ATOM 5083 N N . ASP D 2 181 ? -7.594 21.399 -0.297 1.00 31.62 181 ASP D N 1
ATOM 5084 C CA . ASP D 2 181 ? -8.655 21.252 0.692 1.00 37.83 181 ASP D CA 1
ATOM 5085 C C . ASP D 2 181 ? -9.744 22.269 0.441 1.00 33.93 181 ASP D C 1
ATOM 5086 O O . ASP D 2 181 ? -9.461 23.391 0.015 1.00 32.20 181 ASP D O 1
ATOM 5091 N N . ILE D 2 182 ? -10.990 21.886 0.693 1.00 30.85 182 ILE D N 1
ATOM 5092 C CA . ILE D 2 182 ? -12.044 22.888 0.775 1.00 27.32 182 ILE D CA 1
ATOM 5093 C C . ILE D 2 182 ? -12.520 23.004 2.229 1.00 32.05 182 ILE D C 1
ATOM 5094 O O . ILE D 2 182 ? -12.633 22.001 2.936 1.00 33.76 182 ILE D O 1
ATOM 5099 N N . TYR D 2 183 ? -12.756 24.231 2.686 1.00 29.58 183 TYR D N 1
ATOM 5100 C CA . TYR D 2 183 ? -13.336 24.442 4.009 1.00 28.23 183 TYR D CA 1
ATOM 5101 C C . TYR D 2 183 ? -14.771 24.911 3.842 1.00 24.78 183 TYR D C 1
ATOM 5102 O O . TYR D 2 183 ? -15.023 26.004 3.335 1.00 30.02 183 TYR D O 1
ATOM 5111 N N . VAL D 2 184 ? -15.701 24.066 4.264 1.00 26.18 184 VAL D N 1
ATOM 5112 C CA . VAL D 2 184 ? -17.121 24.335 4.109 1.00 29.78 184 VAL D CA 1
ATOM 5113 C C . VAL D 2 184 ? -17.633 25.025 5.352 1.00 29.09 184 VAL D C 1
ATOM 5114 O O . VAL D 2 184 ? -17.527 24.480 6.456 1.00 27.13 184 VAL D O 1
ATOM 5118 N N . TYR D 2 185 ? -18.160 26.231 5.166 1.00 25.97 185 TYR D N 1
ATOM 5119 C CA . TYR D 2 185 ? -18.747 26.982 6.261 1.00 28.05 185 TYR D CA 1
ATOM 5120 C C . TYR D 2 185 ? -19.888 26.201 6.892 1.00 32.54 185 TYR D C 1
ATOM 5121 O O . TYR D 2 185 ? -20.767 25.691 6.185 1.00 28.07 185 TYR D O 1
ATOM 5130 N N . GLN D 2 186 ? -19.858 26.120 8.221 1.00 29.04 186 GLN D N 1
ATOM 5131 C CA . GLN D 2 186 ? -20.841 25.365 8.992 1.00 35.43 186 GLN D CA 1
ATOM 5132 C C . GLN D 2 186 ? -21.734 26.286 9.807 1.00 39.48 186 GLN D C 1
ATOM 5133 O O . GLN D 2 186 ? -22.957 26.260 9.670 1.00 41.33 186 GLN D O 1
ATOM 5139 N N . SER D 2 187 ? -21.105 27.106 10.647 1.00 35.66 187 SER D N 1
ATOM 5140 C CA . SER D 2 187 ? -21.819 27.916 11.629 1.00 36.61 187 SER D CA 1
ATOM 5141 C C . SER D 2 187 ? -20.910 28.933 12.307 1.00 30.96 187 SER D C 1
ATOM 5142 O O . SER D 2 187 ? -19.688 28.925 12.105 1.00 31.89 187 SER D O 1
ATOM 5145 N N . GLY D 2 188 ? -21.516 29.790 13.127 1.00 31.92 188 GLY D N 1
ATOM 5146 C CA . GLY D 2 188 ? -20.777 30.763 13.915 1.00 26.62 188 GLY D CA 1
ATOM 5147 C C . GLY D 2 188 ? -20.412 32.021 13.141 1.00 27.70 188 GLY D C 1
ATOM 5148 O O . GLY D 2 188 ? -20.755 32.173 11.966 1.00 27.78 188 GLY D O 1
ATOM 5149 N N . GLY D 2 189 ? -19.709 32.933 13.808 1.00 24.63 189 GLY D N 1
ATOM 5150 C CA . GLY D 2 189 ? -19.272 34.175 13.191 1.00 20.88 189 GLY D CA 1
ATOM 5151 C C . GLY D 2 189 ? -20.023 35.361 13.762 1.00 28.89 189 GLY D C 1
ATOM 5152 O O . GLY D 2 189 ? -21.215 35.524 13.509 1.00 25.58 189 GLY D O 1
ATOM 5153 N N . HIS D 2 190 ? -19.340 36.197 14.536 1.00 22.56 190 HIS D N 1
ATOM 5154 C CA . HIS D 2 190 ? -20.038 37.274 15.232 1.00 26.43 190 HIS D CA 1
ATOM 5155 C C . HIS D 2 190 ? -20.546 38.349 14.275 1.00 28.99 190 HIS D C 1
ATOM 5156 O O . HIS D 2 190 ? -21.656 38.843 14.436 1.00 27.35 190 HIS D O 1
ATOM 5163 N N . ASP D 2 191 ? -19.728 38.698 13.282 1.00 19.80 191 ASP D N 1
ATOM 5164 C CA . ASP D 2 191 ? -20.058 39.785 12.359 1.00 27.91 191 ASP D CA 1
ATOM 5165 C C . ASP D 2 191 ? -21.349 39.550 11.591 1.00 24.46 191 ASP D C 1
ATOM 5166 O O . ASP D 2 191 ? -22.160 40.460 11.454 1.00 27.13 191 ASP D O 1
ATOM 5171 N N . HIS D 2 192 ? -21.562 38.334 11.105 1.00 25.48 192 HIS D N 1
ATOM 5172 C CA . HIS D 2 192 ? -22.715 38.102 10.238 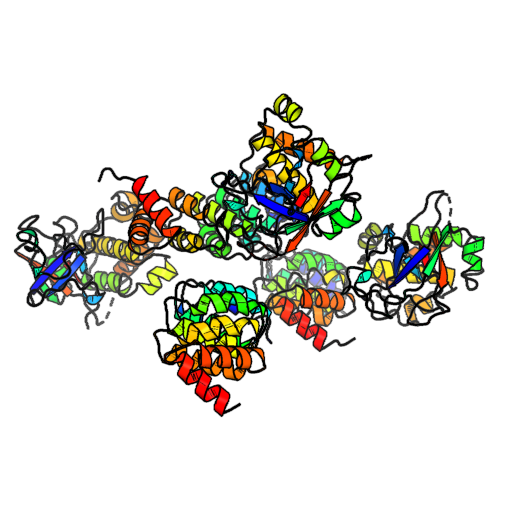1.00 29.81 192 HIS D CA 1
ATOM 5173 C C . HIS D 2 192 ? -23.612 36.928 10.652 1.00 29.57 192 HIS D C 1
ATOM 5174 O O . HIS D 2 192 ? -24.735 36.811 10.162 1.00 34.20 192 HIS D O 1
ATOM 5181 N N . MET D 2 193 ? -23.115 36.065 11.540 1.00 22.31 193 MET D N 1
ATOM 5182 C CA . MET D 2 193 ? -23.872 34.919 12.057 1.00 25.94 193 MET D CA 1
ATOM 5183 C C . MET D 2 193 ? -24.223 33.836 11.011 1.00 35.02 193 MET D C 1
ATOM 5184 O O . MET D 2 193 ? -24.642 32.739 11.382 1.00 32.39 193 MET D O 1
ATOM 5189 N N . LYS D 2 194 ? -24.056 34.140 9.722 1.00 29.73 194 LYS D N 1
ATOM 5190 C CA . LYS D 2 194 ? -24.365 33.199 8.639 1.00 30.41 194 LYS D CA 1
ATOM 5191 C C . LYS D 2 194 ? -23.845 33.685 7.285 1.00 25.56 194 LYS D C 1
ATOM 5192 O O . LYS D 2 194 ? -23.395 34.819 7.169 1.00 24.95 194 LYS D O 1
ATOM 5198 N N . ASP D 2 195 ? -23.959 32.825 6.270 1.00 27.51 195 ASP D N 1
ATOM 5199 C CA . ASP D 2 195 ? -23.640 33.168 4.875 1.00 26.11 195 ASP D CA 1
ATOM 5200 C C . ASP D 2 195 ? -22.215 33.672 4.691 1.00 27.87 195 ASP D C 1
ATOM 5201 O O . ASP D 2 195 ? -21.944 34.529 3.849 1.00 22.18 195 ASP D O 1
ATOM 5206 N N . TYR D 2 196 ? -21.303 33.120 5.475 1.00 28.53 196 TYR D N 1
ATOM 5207 C CA . TYR D 2 196 ? -19.894 33.366 5.276 1.00 22.46 196 TYR D CA 1
ATOM 5208 C C . TYR D 2 196 ? -19.373 32.604 4.060 1.00 21.77 196 TYR D C 1
ATOM 5209 O O . TYR D 2 196 ? -19.949 31.603 3.645 1.00 22.29 196 TYR D O 1
ATOM 5218 N N . GLN D 2 197 ? -18.280 33.091 3.488 1.00 18.51 197 GLN D N 1
ATOM 5219 C CA . GLN D 2 197 ? -17.620 32.376 2.407 1.00 19.77 197 GLN D CA 1
ATOM 5220 C C . GLN D 2 197 ? -17.190 30.977 2.804 1.00 26.01 197 GLN D C 1
ATOM 5221 O O . GLN D 2 197 ? -16.761 30.754 3.928 1.00 22.57 197 GLN D O 1
ATOM 5226 N N . ASN D 2 198 ? -17.294 30.041 1.867 1.00 22.65 198 ASN D N 1
ATOM 5227 C CA . ASN D 2 198 ? -16.500 28.829 1.970 1.00 20.33 198 ASN D CA 1
ATOM 5228 C C . ASN D 2 198 ? -15.065 29.200 1.607 1.00 23.83 198 ASN D C 1
ATOM 5229 O O . ASN D 2 198 ? -14.836 30.224 0.950 1.00 19.60 198 ASN D O 1
ATOM 5234 N N . LEU D 2 199 ? -14.103 28.406 2.064 1.00 20.36 199 LEU D N 1
ATOM 5235 C CA . LEU D 2 199 ? -12.698 28.764 1.907 1.00 20.92 199 LEU D CA 1
ATOM 5236 C C . LEU D 2 199 ? -11.981 27.708 1.096 1.00 22.19 199 LEU D C 1
ATOM 5237 O O . LEU D 2 199 ? -12.344 26.532 1.142 1.00 33.20 199 LEU D O 1
ATOM 5242 N N . LEU D 2 200 ? -10.963 28.125 0.359 1.00 20.98 200 LEU D N 1
ATOM 5243 C CA . LEU D 2 200 ? -10.169 27.196 -0.440 1.00 22.01 200 LEU D CA 1
ATOM 5244 C C . LEU D 2 200 ? -8.747 27.125 0.114 1.00 27.12 200 LEU D C 1
ATOM 5245 O O . LEU D 2 200 ? -8.111 28.156 0.338 1.00 26.18 200 LEU D O 1
ATOM 5250 N N . GLY D 2 201 ? -8.254 25.908 0.351 1.00 24.99 201 GLY D N 1
ATOM 5251 C CA . GLY D 2 201 ? -6.894 25.722 0.832 1.00 25.85 201 GLY D CA 1
ATOM 5252 C C . GLY D 2 201 ? -5.864 26.143 -0.204 1.00 29.74 201 GLY D C 1
ATOM 5253 O O . GLY D 2 201 ? -6.178 26.223 -1.398 1.00 25.94 201 GLY D O 1
ATOM 5254 N N . SER D 2 202 ? -4.639 26.416 0.247 1.00 27.86 202 SER D N 1
ATOM 5255 C CA . SER D 2 202 ? -3.590 26.889 -0.660 1.00 25.65 202 SER D CA 1
ATOM 5256 C C . SER D 2 202 ? -2.440 25.900 -0.741 1.00 27.73 202 SER D C 1
ATOM 5257 O O . SER D 2 202 ? -1.446 26.155 -1.421 1.00 31.93 202 SER D O 1
ATOM 5260 N N . THR D 2 203 ? -2.595 24.776 -0.042 1.00 28.92 203 THR D N 1
ATOM 5261 C CA . THR D 2 203 ? -1.580 23.737 0.035 1.00 37.32 203 THR D CA 1
ATOM 5262 C C . THR D 2 203 ? -1.934 22.548 -0.860 1.00 44.35 203 THR D C 1
ATOM 5263 O O . THR D 2 203 ? -3.046 22.016 -0.802 1.00 37.23 203 THR D O 1
ATOM 5267 N N . LEU D 2 204 ? -0.986 22.141 -1.696 1.00 34.36 204 LEU D N 1
ATOM 5268 C CA . LEU D 2 204 ? -1.193 20.991 -2.560 1.00 36.18 204 LEU D CA 1
ATOM 5269 C C . LEU D 2 204 ? -1.170 19.707 -1.733 1.00 51.16 204 LEU D C 1
ATOM 5270 O O . LEU D 2 204 ? -0.185 19.418 -1.054 1.00 49.68 204 LEU D O 1
ATOM 5275 N N . ILE D 2 205 ? -2.264 18.953 -1.790 1.00 50.38 205 ILE D N 1
ATOM 5276 C CA . ILE D 2 205 ? -2.411 17.715 -1.026 1.00 49.58 205 ILE D CA 1
ATOM 5277 C C . ILE D 2 205 ? -2.148 16.498 -1.905 1.00 50.47 205 ILE D C 1
ATOM 5278 O O . ILE D 2 205 ? -2.688 16.407 -3.005 1.00 47.34 205 ILE D O 1
ATOM 5283 N N . PRO D 2 206 ? -1.313 15.559 -1.425 1.00 62.35 206 PRO D N 1
ATOM 5284 C CA . PRO D 2 206 ? -1.000 14.323 -2.153 1.00 65.18 206 PRO D CA 1
ATOM 5285 C C . PRO D 2 206 ? -2.241 13.565 -2.627 1.00 64.95 206 PRO D C 1
ATOM 5286 O O . PRO D 2 206 ? -2.995 13.060 -1.796 1.00 65.28 206 PRO D O 1
ATOM 5290 N N . ALA E 2 1 ? 67.184 82.796 -15.315 1.00 51.78 1 ALA E N 1
ATOM 5291 C CA . ALA E 2 1 ? 66.092 81.895 -14.969 1.00 45.63 1 ALA E CA 1
ATOM 5292 C C . ALA E 2 1 ? 66.568 80.447 -15.014 1.00 43.73 1 ALA E C 1
ATOM 5293 O O . ALA E 2 1 ? 66.939 79.934 -16.073 1.00 38.41 1 ALA E O 1
ATOM 5295 N N . LEU E 2 2 ? 66.558 79.793 -13.857 1.00 37.40 2 LEU E N 1
ATOM 5296 C CA . LEU E 2 2 ? 67.047 78.427 -13.760 1.00 28.48 2 LEU E CA 1
ATOM 5297 C C . LEU E 2 2 ? 65.903 77.431 -13.741 1.00 30.00 2 LEU E C 1
ATOM 5298 O O . LEU E 2 2 ? 64.852 77.687 -13.152 1.00 25.49 2 LEU E O 1
ATOM 5303 N N . TYR E 2 3 ? 66.130 76.293 -14.395 1.00 25.46 3 TYR E N 1
ATOM 5304 C CA . TYR E 2 3 ? 65.137 75.231 -14.526 1.00 22.92 3 TYR E CA 1
ATOM 5305 C C . TYR E 2 3 ? 65.701 73.868 -14.163 1.00 24.03 3 TYR E C 1
ATOM 5306 O O . TYR E 2 3 ? 66.876 73.615 -14.403 1.00 24.42 3 TYR E O 1
ATOM 5315 N N . TYR E 2 4 ? 64.867 72.991 -13.607 1.00 19.91 4 TYR E N 1
ATOM 5316 C CA . TYR E 2 4 ? 65.196 71.565 -13.576 1.00 18.70 4 TYR E CA 1
ATOM 5317 C C . TYR E 2 4 ? 64.763 70.944 -14.895 1.00 21.02 4 TYR E C 1
ATOM 5318 O O . TYR E 2 4 ? 63.740 71.337 -15.440 1.00 18.21 4 TYR E O 1
ATOM 5327 N N . GLY E 2 5 ? 65.542 69.984 -15.395 1.00 17.60 5 GLY E N 1
ATOM 5328 C CA . GLY E 2 5 ? 65.149 69.174 -16.531 1.00 16.45 5 GLY E CA 1
ATOM 5329 C C . GLY E 2 5 ? 64.963 67.754 -16.045 1.00 20.07 5 GLY E C 1
ATOM 5330 O O . GLY E 2 5 ? 65.713 67.278 -15.188 1.00 17.17 5 GLY E O 1
ATOM 5331 N N . TRP E 2 6 ? 63.959 67.067 -16.576 1.00 16.02 6 TRP E N 1
ATOM 5332 C CA . TRP E 2 6 ? 63.678 65.718 -16.123 1.00 16.49 6 TRP E CA 1
ATOM 5333 C C . TRP E 2 6 ? 62.946 64.929 -17.190 1.00 16.33 6 TRP E C 1
ATOM 5334 O O . TRP E 2 6 ? 62.298 65.519 -18.066 1.00 15.63 6 TRP E O 1
ATOM 5345 N N . ASN E 2 7 ? 63.047 63.603 -17.139 1.00 18.32 7 ASN E N 1
ATOM 5346 C CA . ASN E 2 7 ? 62.207 62.810 -18.029 1.00 18.35 7 ASN E CA 1
ATOM 5347 C C . ASN E 2 7 ? 61.030 62.281 -17.217 1.00 18.09 7 ASN E C 1
ATOM 5348 O O . ASN E 2 7 ? 61.114 62.167 -15.992 1.00 19.67 7 ASN E O 1
ATOM 5353 N N . ASP E 2 8 ? 59.911 62.013 -17.881 1.00 14.34 8 ASP E N 1
ATOM 5354 C CA . ASP E 2 8 ? 58.683 61.728 -17.129 1.00 15.04 8 ASP E CA 1
ATOM 5355 C C . ASP E 2 8 ? 58.541 60.268 -16.711 1.00 20.23 8 ASP E C 1
ATOM 5356 O O . ASP E 2 8 ? 57.530 59.890 -16.124 1.00 20.35 8 ASP E O 1
ATOM 5361 N N . GLY E 2 9 ? 59.544 59.454 -17.013 1.00 20.85 9 GLY E N 1
ATOM 5362 C CA . GLY E 2 9 ? 59.545 58.068 -16.564 1.00 18.53 9 GLY E CA 1
ATOM 5363 C C . GLY E 2 9 ? 58.633 57.125 -17.337 1.00 27.25 9 GLY E C 1
ATOM 5364 O O . GLY E 2 9 ? 58.519 55.948 -16.987 1.00 25.09 9 GLY E O 1
ATOM 5365 N N . THR E 2 10 ? 57.986 57.615 -18.392 1.00 21.86 10 THR E N 1
ATOM 5366 C CA . THR E 2 10 ? 57.051 56.764 -19.129 1.00 19.57 10 THR E CA 1
ATOM 5367 C C . THR E 2 10 ? 57.728 56.004 -20.272 1.00 28.78 10 THR E C 1
ATOM 5368 O O . THR E 2 10 ? 57.259 54.942 -20.673 1.00 31.08 10 THR E O 1
ATOM 5372 N N . ARG E 2 11 ? 58.814 56.547 -20.809 1.00 22.36 11 ARG E N 1
ATOM 5373 C CA . ARG E 2 11 ? 59.498 55.895 -21.929 1.00 18.75 11 ARG E CA 1
ATOM 5374 C C . ARG E 2 11 ? 60.451 54.822 -21.419 1.00 24.74 11 ARG E C 1
ATOM 5375 O O . ARG E 2 11 ? 61.081 54.985 -20.378 1.00 19.45 11 ARG E O 1
ATOM 5383 N N . GLN E 2 12 ? 60.551 53.724 -22.162 1.00 22.23 12 GLN E N 1
ATOM 5384 C CA . GLN E 2 12 ? 61.412 52.615 -21.778 1.00 24.93 12 GLN E CA 1
ATOM 5385 C C . GLN E 2 12 ? 62.688 52.581 -22.625 1.00 27.08 12 GLN E C 1
ATOM 5386 O O . GLN E 2 12 ? 63.611 51.823 -22.348 1.00 25.60 12 GLN E O 1
ATOM 5392 N N . SER E 2 13 ? 62.733 53.403 -23.661 1.00 19.91 13 SER E N 1
ATOM 5393 C CA . SER E 2 13 ? 63.933 53.500 -24.477 1.00 18.46 13 SER E CA 1
ATOM 5394 C C . SER E 2 13 ? 63.959 54.853 -25.159 1.00 19.57 13 SER E C 1
ATOM 5395 O O . SER E 2 13 ? 62.966 55.579 -25.122 1.00 20.88 13 SER E O 1
ATOM 5398 N N . SER E 2 14 ? 65.093 55.192 -25.768 1.00 20.47 14 SER E N 1
ATOM 5399 C CA . SER E 2 14 ? 65.217 56.447 -26.504 1.00 14.35 14 SER E CA 1
ATOM 5400 C C . SER E 2 14 ? 64.156 56.575 -27.600 1.00 19.27 14 SER E C 1
ATOM 5401 O O . SER E 2 14 ? 63.860 55.610 -28.297 1.00 22.23 14 SER E O 1
ATOM 5404 N N . PRO E 2 15 ? 63.587 57.772 -27.773 1.00 15.00 15 PRO E N 1
ATOM 5405 C CA . PRO E 2 15 ? 63.824 58.980 -26.991 1.00 18.41 15 PRO E CA 1
ATOM 5406 C C . PRO E 2 15 ? 62.936 59.052 -25.767 1.00 15.34 15 PRO E C 1
ATOM 5407 O O . PRO E 2 15 ? 61.785 58.634 -25.800 1.00 17.69 15 PRO E O 1
ATOM 5411 N N . TYR E 2 16 ? 63.474 59.605 -24.690 1.00 12.52 16 TYR E N 1
ATOM 5412 C CA . TYR E 2 16 ? 62.685 59.828 -23.490 1.00 12.39 16 TYR E CA 1
ATOM 5413 C C . TYR E 2 16 ? 61.915 61.150 -23.573 1.00 18.24 16 TYR E C 1
ATOM 5414 O O . TYR E 2 16 ? 62.306 62.066 -24.288 1.00 16.50 16 TYR E O 1
ATOM 5423 N N . PHE E 2 17 ? 60.806 61.237 -22.849 1.00 14.00 17 PHE E N 1
ATOM 5424 C CA . PHE E 2 17 ? 59.990 62.430 -22.898 1.00 13.69 17 PHE E CA 1
ATOM 5425 C C . PHE E 2 17 ? 60.429 63.419 -21.816 1.00 12.88 17 PHE E C 1
ATOM 5426 O O . PHE E 2 17 ? 60.400 63.106 -20.631 1.00 17.61 17 PHE E O 1
ATOM 5434 N N . LEU E 2 18 ? 60.830 64.611 -22.240 1.00 15.36 18 LEU E N 1
ATOM 5435 C CA . LEU E 2 18 ? 61.450 65.562 -21.324 1.00 16.76 18 LEU E CA 1
ATOM 5436 C C . LEU E 2 18 ? 60.592 66.778 -21.006 1.00 20.36 18 LEU E C 1
ATOM 5437 O O . LEU E 2 18 ? 59.862 67.291 -21.864 1.00 16.69 18 LEU E O 1
ATOM 5442 N N . TYR E 2 19 ? 60.695 67.237 -19.757 1.00 15.40 19 TYR E N 1
ATOM 5443 C CA . TYR E 2 19 ? 60.032 68.459 -19.314 1.00 16.10 19 TYR E CA 1
ATOM 5444 C C . TYR E 2 19 ? 61.021 69.333 -18.560 1.00 15.98 19 TYR E C 1
ATOM 5445 O O . TYR E 2 19 ? 62.070 68.854 -18.138 1.00 17.43 19 TYR E O 1
ATOM 5454 N N . VAL E 2 20 ? 60.687 70.611 -18.395 1.00 16.78 20 VAL E N 1
ATOM 5455 C CA . VAL E 2 20 ? 61.451 71.462 -17.494 1.00 17.22 20 VAL E CA 1
ATOM 5456 C C . VAL E 2 20 ? 60.489 72.046 -16.461 1.00 24.86 20 VAL E C 1
ATOM 5457 O O . VAL E 2 20 ? 59.279 72.137 -16.702 1.00 25.41 20 VAL E O 1
ATOM 5461 N N . SER E 2 21 ? 61.038 72.420 -15.310 1.00 21.80 21 SER E N 1
ATOM 5462 C CA . SER E 2 21 ? 60.284 73.095 -14.259 1.00 25.41 21 SER E CA 1
ATOM 5463 C C . SER E 2 21 ? 61.139 74.238 -13.728 1.00 26.25 21 SER E C 1
ATOM 5464 O O . SER E 2 21 ? 62.339 74.060 -13.561 1.00 22.42 21 SER E O 1
ATOM 5467 N N . PRO E 2 22 ? 60.530 75.406 -13.456 1.00 25.96 22 PRO E N 1
ATOM 5468 C CA . PRO E 2 22 ? 61.314 76.501 -12.870 1.00 26.96 22 PRO E CA 1
ATOM 5469 C C . PRO E 2 22 ? 61.905 76.094 -11.524 1.00 27.19 22 PRO E C 1
ATOM 5470 O O . PRO E 2 22 ? 61.182 75.546 -10.694 1.00 27.27 22 PRO E O 1
ATOM 5474 N N . LYS E 2 23 ? 63.199 76.338 -11.324 1.00 25.41 23 LYS E N 1
ATOM 5475 C CA . LYS E 2 23 ? 63.893 75.847 -10.140 1.00 29.78 23 LYS E CA 1
ATOM 5476 C C . LYS E 2 23 ? 63.350 76.536 -8.893 1.00 36.76 23 LYS E C 1
ATOM 5477 O O . LYS E 2 23 ? 63.340 75.959 -7.807 1.00 32.89 23 LYS E O 1
ATOM 5483 N N . ASN E 2 24 ? 62.873 77.762 -9.099 1.00 37.29 24 ASN E N 1
ATOM 5484 C CA . ASN E 2 24 ? 62.235 78.609 -8.095 1.00 49.03 24 ASN E CA 1
ATOM 5485 C C . ASN E 2 24 ? 61.009 77.976 -7.449 1.00 50.12 24 ASN E C 1
ATOM 5486 O O . ASN E 2 24 ? 60.761 78.129 -6.252 1.00 43.12 24 ASN E O 1
ATOM 5491 N N . ALA E 2 25 ? 60.202 77.319 -8.273 1.00 43.59 25 ALA E N 1
ATOM 5492 C CA . ALA E 2 25 ? 58.939 76.747 -7.814 1.00 31.27 25 ALA E CA 1
ATOM 5493 C C . ALA E 2 25 ? 58.616 75.510 -8.625 1.00 30.89 25 ALA E C 1
ATOM 5494 O O . ALA E 2 25 ? 57.730 75.542 -9.478 1.00 39.80 25 ALA E O 1
ATOM 5496 N N . PRO E 2 26 ? 59.350 74.417 -8.383 1.00 33.69 26 PRO E N 1
ATOM 5497 C CA . PRO E 2 26 ? 59.224 73.246 -9.254 1.00 34.13 26 PRO E CA 1
ATOM 5498 C C . PRO E 2 26 ? 57.946 72.442 -9.021 1.00 36.15 26 PRO E C 1
ATOM 5499 O O . PRO E 2 26 ? 57.649 72.022 -7.901 1.00 35.09 26 PRO E O 1
ATOM 5503 N N . LYS E 2 27 ? 57.181 72.252 -10.089 1.00 32.82 27 LYS E N 1
ATOM 5504 C CA . LYS E 2 27 ? 56.022 71.375 -10.055 1.00 34.73 27 LYS E CA 1
ATOM 5505 C C . LYS E 2 27 ? 56.169 70.353 -11.169 1.00 38.57 27 LYS E C 1
ATOM 5506 O O . LYS E 2 27 ? 56.820 70.620 -12.184 1.00 36.74 27 LYS E O 1
ATOM 5512 N N . ARG E 2 28 ? 55.572 69.181 -10.982 1.00 32.69 28 ARG E N 1
ATOM 5513 C CA . ARG E 2 28 ? 55.604 68.155 -12.016 1.00 28.82 28 ARG E CA 1
ATOM 5514 C C . ARG E 2 28 ? 54.453 68.401 -13.000 1.00 32.15 28 ARG E C 1
ATOM 5515 O O . ARG E 2 28 ? 53.517 67.602 -13.096 1.00 36.50 28 ARG E O 1
ATOM 5523 N N . GLU E 2 29 ? 54.526 69.522 -13.718 1.00 29.04 29 GLU E N 1
ATOM 5524 C CA . GLU E 2 29 ? 53.474 69.916 -14.651 1.00 27.09 29 GLU E CA 1
ATOM 5525 C C . GLU E 2 29 ? 53.764 69.450 -16.065 1.00 32.88 29 GLU E C 1
ATOM 5526 O O . GLU E 2 29 ? 54.786 69.806 -16.658 1.00 29.12 29 GLU E O 1
ATOM 5532 N N . LEU E 2 30 ? 52.840 68.654 -16.594 1.00 34.92 30 LEU E N 1
ATOM 5533 C CA . LEU E 2 30 ? 52.978 68.040 -17.904 1.00 35.12 30 LEU E CA 1
ATOM 5534 C C . LEU E 2 30 ? 52.277 68.839 -18.993 1.00 40.53 30 LEU E C 1
ATOM 5535 O O . LEU E 2 30 ? 51.719 68.262 -19.920 1.00 48.28 30 LEU E O 1
ATOM 5540 N N . LYS E 2 31 ? 52.306 70.162 -18.886 1.00 35.51 31 LYS E N 1
ATOM 5541 C CA . LYS E 2 31 ? 51.620 71.000 -19.857 1.00 39.37 31 LYS E CA 1
ATOM 5542 C C . LYS E 2 31 ? 52.487 71.235 -21.093 1.00 35.47 31 LYS E C 1
ATOM 5543 O O . LYS E 2 31 ? 53.717 71.151 -21.034 1.00 28.65 31 LYS E O 1
ATOM 5549 N N . ASP E 2 32 ? 51.838 71.554 -22.209 1.00 30.42 32 ASP E N 1
ATOM 5550 C CA . ASP E 2 32 ? 52.532 71.657 -23.490 1.00 29.53 32 ASP E CA 1
ATOM 5551 C C . ASP E 2 32 ? 53.687 72.647 -23.432 1.00 27.76 32 ASP E C 1
ATOM 5552 O O . ASP E 2 32 ? 54.716 72.450 -24.078 1.00 26.02 32 ASP E O 1
ATOM 5557 N N . GLU E 2 33 ? 53.519 73.698 -22.635 1.00 23.91 33 GLU E N 1
ATOM 5558 C CA . GLU E 2 33 ? 54.509 74.761 -22.563 1.00 28.16 33 GLU E CA 1
ATOM 5559 C C . GLU E 2 33 ? 55.831 74.294 -21.943 1.00 26.97 33 GLU E C 1
ATOM 5560 O O . GLU E 2 33 ? 56.866 74.908 -22.178 1.00 26.56 33 GLU E O 1
ATOM 5566 N N . TYR E 2 34 ? 55.793 73.200 -21.180 1.00 24.09 34 TYR E N 1
ATOM 5567 C CA . TYR E 2 34 ? 56.979 72.681 -20.499 1.00 19.33 34 TYR E CA 1
ATOM 5568 C C . TYR E 2 34 ? 57.639 71.517 -21.226 1.00 27.48 34 TYR E C 1
ATOM 5569 O O . TYR E 2 34 ? 58.655 70.992 -20.763 1.00 20.52 34 TYR E O 1
ATOM 5578 N N . VAL E 2 35 ? 57.057 71.104 -22.350 1.00 21.09 35 VAL E N 1
ATOM 5579 C CA . VAL E 2 35 ? 57.642 70.037 -23.155 1.00 18.77 35 VAL E CA 1
ATOM 5580 C C . VAL E 2 35 ? 58.939 70.525 -23.788 1.00 17.18 35 VAL E C 1
ATOM 5581 O O . VAL E 2 35 ? 58.956 71.578 -24.431 1.00 21.38 35 VAL E O 1
ATOM 5585 N N . VAL E 2 36 ? 60.027 69.777 -23.601 1.00 15.32 36 VAL E N 1
ATOM 5586 C CA . VAL E 2 36 ? 61.276 70.120 -24.272 1.00 13.95 36 VAL E CA 1
ATOM 5587 C C . VAL E 2 36 ? 61.895 68.895 -24.940 1.00 13.94 36 VAL E C 1
ATOM 5588 O O . VAL E 2 36 ? 61.453 67.769 -24.730 1.00 15.33 36 VAL E O 1
ATOM 5592 N N . TYR E 2 37 ? 62.942 69.131 -25.725 1.00 13.73 37 TYR E N 1
ATOM 5593 C CA . TYR E 2 37 ? 63.603 68.048 -26.441 1.00 14.29 37 TYR E CA 1
ATOM 5594 C C . TYR E 2 37 ? 65.104 67.973 -26.175 1.00 14.98 37 TYR E C 1
ATOM 5595 O O . TYR E 2 37 ? 65.744 68.961 -25.855 1.00 15.38 37 TYR E O 1
ATOM 5604 N N . CYS E 2 38 ? 65.661 66.780 -26.339 1.00 12.78 38 CYS E N 1
ATOM 5605 C CA . CYS E 2 38 ? 67.104 66.611 -26.244 1.00 13.97 38 CYS E CA 1
ATOM 5606 C C . CYS E 2 38 ? 67.789 67.280 -27.436 1.00 15.42 38 CYS E C 1
ATOM 5607 O O . CYS E 2 38 ? 67.517 66.930 -28.585 1.00 17.55 38 CYS E O 1
ATOM 5610 N N . PHE E 2 39 ? 68.668 68.246 -27.173 1.00 15.34 39 PHE E N 1
ATOM 5611 C CA . PHE E 2 39 ? 69.329 68.968 -28.252 1.00 16.14 39 PHE E CA 1
ATOM 5612 C C . PHE E 2 39 ? 70.670 68.323 -28.629 1.00 20.75 39 PHE E C 1
ATOM 5613 O O . PHE E 2 39 ? 71.289 68.706 -29.624 1.00 24.84 39 PHE E O 1
ATOM 5621 N N . ASN E 2 40 ? 71.111 67.355 -27.823 1.00 15.64 40 ASN E N 1
ATOM 5622 C CA . ASN E 2 40 ? 72.409 66.705 -28.014 1.00 16.55 40 ASN E CA 1
ATOM 5623 C C . ASN E 2 40 ? 72.314 65.191 -27.939 1.00 19.75 40 ASN E C 1
ATOM 5624 O O . ASN E 2 40 ? 72.392 64.603 -26.849 1.00 16.41 40 ASN E O 1
ATOM 5629 N N . LYS E 2 41 ? 72.160 64.566 -29.103 1.00 17.08 41 LYS E N 1
ATOM 5630 C CA . LYS E 2 41 ? 72.006 63.114 -29.197 1.00 19.72 41 LYS E CA 1
ATOM 5631 C C . LYS E 2 41 ? 73.005 62.313 -28.351 1.00 15.52 41 LYS E C 1
ATOM 5632 O O . LYS E 2 41 ? 72.634 61.322 -27.728 1.00 17.79 41 LYS E O 1
ATOM 5638 N N . LYS E 2 42 ? 74.264 62.742 -28.331 1.00 15.70 42 LYS E N 1
ATOM 5639 C CA . LYS E 2 42 ? 75.317 61.950 -27.699 1.00 16.35 42 LYS E CA 1
ATOM 5640 C C . LYS E 2 42 ? 75.471 62.186 -26.192 1.00 23.64 42 LYS E C 1
ATOM 5641 O O . LYS E 2 42 ? 76.245 61.489 -25.541 1.00 29.17 42 LYS E O 1
ATOM 5647 N N . LEU E 2 43 ? 74.757 63.156 -25.631 1.00 18.32 43 LEU E N 1
ATOM 5648 C CA . LEU E 2 43 ? 74.938 63.476 -24.208 1.00 20.17 43 LEU E CA 1
ATOM 5649 C C . LEU E 2 43 ? 73.883 62.773 -23.353 1.00 18.54 43 LEU E C 1
ATOM 5650 O O . LEU E 2 43 ? 73.020 62.089 -23.888 1.00 17.07 43 LEU E O 1
ATOM 5655 N N . TYR E 2 44 ? 73.957 62.911 -22.024 1.00 15.64 44 TYR E N 1
ATOM 5656 C CA . TYR E 2 44 ? 73.072 62.128 -21.136 1.00 12.28 44 TYR E CA 1
ATOM 5657 C C . TYR E 2 44 ? 71.648 62.664 -21.026 1.00 16.69 44 TYR E C 1
ATOM 5658 O O . TYR E 2 44 ? 71.443 63.876 -20.964 1.00 15.68 44 TYR E O 1
ATOM 5667 N N . TRP E 2 45 ? 70.668 61.766 -20.944 1.00 12.83 45 TRP E N 1
ATOM 5668 C CA . TRP E 2 45 ? 69.279 62.187 -20.703 1.00 11.72 45 TRP E CA 1
ATOM 5669 C C . TRP E 2 45 ? 69.097 62.686 -19.274 1.00 11.46 45 TRP E C 1
ATOM 5670 O O . TRP E 2 45 ? 69.618 62.080 -18.362 1.00 12.22 45 TRP E O 1
ATOM 5681 N N . PRO E 2 46 ? 68.298 63.746 -19.081 1.00 11.92 46 PRO E N 1
ATOM 5682 C CA . PRO E 2 46 ? 67.892 64.158 -17.733 1.00 13.31 46 PRO E CA 1
ATOM 5683 C C . PRO E 2 46 ? 67.270 63.007 -16.935 1.00 19.54 46 PRO E C 1
ATOM 5684 O O . PRO E 2 46 ? 66.531 62.178 -17.493 1.00 15.44 46 PRO E O 1
ATOM 5688 N N . ASP E 2 47 ? 67.577 62.980 -15.642 1.00 12.87 47 ASP E N 1
ATOM 5689 C CA . ASP E 2 47 ? 67.040 62.009 -14.700 1.00 16.44 47 ASP E CA 1
ATOM 5690 C C . ASP E 2 47 ? 65.533 62.003 -14.706 1.00 17.33 47 ASP E C 1
ATOM 5691 O O . ASP E 2 47 ? 64.906 63.017 -15.005 1.00 17.69 47 ASP E O 1
ATOM 5696 N N . GLN E 2 48 ? 64.954 60.882 -14.308 1.00 14.16 48 GLN E N 1
ATOM 5697 C CA . GLN E 2 48 ? 63.500 60.800 -14.203 1.00 17.44 48 GLN E CA 1
ATOM 5698 C C . GLN E 2 48 ? 62.963 61.500 -12.950 1.00 21.06 48 GLN E C 1
ATOM 5699 O O . GLN E 2 48 ? 63.606 61.496 -11.904 1.00 17.76 48 GLN E O 1
ATOM 5705 N N . TRP E 2 49 ? 61.794 62.127 -13.097 1.00 18.56 49 TRP E N 1
ATOM 5706 C CA . TRP E 2 49 ? 60.967 62.547 -11.966 1.00 19.11 49 TRP E CA 1
ATOM 5707 C C . TRP E 2 49 ? 59.758 61.615 -11.919 1.00 24.76 49 TRP E C 1
ATOM 5708 O O . TRP E 2 49 ? 58.834 61.731 -12.726 1.00 25.13 49 TRP E O 1
ATOM 5719 N N . GLU E 2 50 ? 59.783 60.673 -10.988 1.00 26.08 50 GLU E N 1
ATOM 5720 C CA . GLU E 2 50 ? 58.736 59.667 -10.922 1.00 37.38 50 GLU E CA 1
ATOM 5721 C C . GLU E 2 50 ? 57.396 60.289 -10.577 1.00 34.31 50 GLU E C 1
ATOM 5722 O O . GLU E 2 50 ? 57.302 61.155 -9.709 1.00 28.57 50 GLU E O 1
ATOM 5728 N N . SER E 2 51 ? 56.361 59.837 -11.275 1.00 33.32 51 SER E N 1
ATOM 5729 C CA . SER E 2 51 ? 55.009 60.334 -11.068 1.00 36.89 51 SER E CA 1
ATOM 5730 C C . SER E 2 51 ? 54.498 60.055 -9.646 1.00 40.39 51 SER E C 1
ATOM 5731 O O . SER E 2 51 ? 53.535 60.684 -9.199 1.00 39.84 51 SER E O 1
ATOM 5734 N N . ILE E 2 52 ? 55.159 59.128 -8.943 1.00 37.21 52 ILE E N 1
ATOM 5735 C CA . ILE E 2 52 ? 54.779 58.721 -7.583 1.00 43.96 52 ILE E CA 1
ATOM 5736 C C . ILE E 2 52 ? 55.040 59.864 -6.628 1.00 44.65 52 ILE E C 1
ATOM 5737 O O . ILE E 2 52 ? 54.402 59.981 -5.585 1.00 40.81 52 ILE E O 1
ATOM 5742 N N . TYR E 2 53 ? 55.944 60.746 -7.035 1.00 40.98 53 TYR E N 1
ATOM 5743 C CA . TYR E 2 53 ? 56.187 61.981 -6.286 1.00 40.62 53 TYR E CA 1
ATOM 5744 C C . TYR E 2 53 ? 55.515 63.174 -6.946 1.00 36.08 53 TYR E C 1
ATOM 5745 O O . TYR E 2 53 ? 56.131 63.846 -7.771 1.00 37.57 53 TYR E O 1
ATOM 5754 N N . SER E 2 54 ? 54.267 63.461 -6.583 1.00 41.39 54 SER E N 1
ATOM 5755 C CA . SER E 2 54 ? 53.534 64.545 -7.242 1.00 44.09 54 SER E CA 1
ATOM 5756 C C . SER E 2 54 ? 54.086 65.914 -6.852 1.00 46.57 54 SER E C 1
ATOM 5757 O O . SER E 2 54 ? 54.000 66.876 -7.619 1.00 45.56 54 SER E O 1
ATOM 5760 N N . ASN E 2 55 ? 54.662 65.992 -5.657 1.00 42.44 55 ASN E N 1
ATOM 5761 C CA . ASN E 2 55 ? 55.307 67.213 -5.199 1.00 45.25 55 ASN E CA 1
ATOM 5762 C C . ASN E 2 55 ? 56.814 67.041 -5.150 1.00 40.69 55 ASN E C 1
ATOM 5763 O O . ASN E 2 55 ? 57.296 66.012 -4.693 1.00 33.40 55 ASN E O 1
ATOM 5768 N N . PHE E 2 56 ? 57.549 68.052 -5.603 1.00 32.69 56 PHE E N 1
ATOM 5769 C CA . PHE E 2 56 ? 59.007 68.004 -5.606 1.00 28.34 56 PHE E CA 1
ATOM 5770 C C . PHE E 2 56 ? 59.596 67.668 -4.230 1.00 38.38 56 PHE E C 1
ATOM 5771 O O . PHE E 2 56 ? 60.514 66.841 -4.111 1.00 32.75 56 PHE E O 1
ATOM 5779 N N . ASN E 2 57 ? 59.052 68.288 -3.187 1.00 40.78 57 ASN E N 1
ATOM 5780 C CA . ASN E 2 57 ? 59.529 68.053 -1.827 1.00 46.26 57 ASN E CA 1
ATOM 5781 C C . ASN E 2 57 ? 59.336 66.612 -1.359 1.00 45.44 57 ASN E C 1
ATOM 5782 O O . ASN E 2 57 ? 59.899 66.201 -0.350 1.00 49.44 57 ASN E O 1
ATOM 5787 N N . ASP E 2 58 ? 58.548 65.846 -2.104 1.00 40.71 58 ASP E N 1
ATOM 5788 C CA . ASP E 2 58 ? 58.349 64.436 -1.773 1.00 49.47 58 ASP E CA 1
ATOM 5789 C C . ASP E 2 58 ? 59.439 63.525 -2.348 1.00 42.99 58 ASP E C 1
ATOM 5790 O O . ASP E 2 58 ? 59.617 62.400 -1.876 1.00 47.70 58 ASP E O 1
ATOM 5795 N N . ILE E 2 59 ? 60.168 64.002 -3.355 1.00 40.49 59 ILE E N 1
ATOM 5796 C CA . ILE E 2 59 ? 61.265 63.219 -3.921 1.00 31.98 59 ILE E CA 1
ATOM 5797 C C . ILE E 2 59 ? 62.338 62.986 -2.863 1.00 35.37 59 ILE E C 1
ATOM 5798 O O . ILE E 2 59 ? 62.848 63.937 -2.273 1.00 42.81 59 ILE E O 1
ATOM 5803 N N . ARG E 2 60 ? 62.675 61.723 -2.619 1.00 31.40 60 ARG E N 1
ATOM 5804 C CA . ARG E 2 60 ? 63.683 61.378 -1.612 1.00 35.80 60 ARG E CA 1
ATOM 5805 C C . ARG E 2 60 ? 65.096 61.591 -2.159 1.00 30.60 60 ARG E C 1
ATOM 5806 O O . ARG E 2 60 ? 65.373 61.290 -3.319 1.00 30.49 60 ARG E O 1
ATOM 5814 N N . SER E 2 61 ? 65.987 62.111 -1.328 1.00 30.44 61 SER E N 1
ATOM 5815 C CA . SER E 2 61 ? 67.394 62.180 -1.695 1.00 27.88 61 SER E CA 1
ATOM 5816 C C . SER E 2 61 ? 67.894 60.768 -2.033 1.00 29.77 61 SER E C 1
ATOM 5817 O O . SER E 2 61 ? 67.522 59.802 -1.362 1.00 30.38 61 SER E O 1
ATOM 5820 N N . PRO E 2 62 ? 68.757 60.641 -3.053 1.00 25.83 62 PRO E N 1
ATOM 5821 C CA . PRO E 2 62 ? 69.390 61.701 -3.844 1.00 31.36 62 PRO E CA 1
ATOM 5822 C C . PRO E 2 62 ? 68.693 62.039 -5.165 1.00 29.71 62 PRO E C 1
ATOM 5823 O O . PRO E 2 62 ? 69.278 62.741 -5.993 1.00 24.84 62 PRO E O 1
ATOM 5827 N N . TYR E 2 63 ? 67.470 61.560 -5.362 1.00 22.75 63 TYR E N 1
ATOM 5828 C CA . TYR E 2 63 ? 66.845 61.639 -6.674 1.00 24.17 63 TYR E CA 1
ATOM 5829 C C . TYR E 2 63 ? 66.244 63.009 -6.961 1.00 25.87 63 TYR E C 1
ATOM 5830 O O . TYR E 2 63 ? 65.818 63.280 -8.087 1.00 22.22 63 TYR E O 1
ATOM 5839 N N . ASN E 2 64 ? 66.232 63.870 -5.945 1.00 25.34 64 ASN E N 1
ATOM 5840 C CA . ASN E 2 64 ? 65.823 65.263 -6.117 1.00 28.25 64 ASN E CA 1
ATOM 5841 C C . ASN E 2 64 ? 66.960 66.115 -6.697 1.00 26.50 64 ASN E C 1
ATOM 5842 O O . ASN E 2 64 ? 66.793 67.296 -6.991 1.00 28.43 64 ASN E O 1
ATOM 5847 N N . ASP E 2 65 ? 68.114 65.496 -6.893 1.00 22.16 65 ASP E N 1
ATOM 5848 C CA . ASP E 2 65 ? 69.210 66.157 -7.580 1.00 29.13 65 ASP E CA 1
ATOM 5849 C C . ASP E 2 65 ? 68.966 66.022 -9.083 1.00 22.94 65 ASP E C 1
ATOM 5850 O O . ASP E 2 65 ? 69.487 65.121 -9.728 1.00 23.28 65 ASP E O 1
ATOM 5855 N N . LEU E 2 66 ? 68.100 66.883 -9.623 1.00 22.79 66 LEU E N 1
ATOM 5856 C CA . LEU E 2 66 ? 67.824 66.901 -11.060 1.00 23.32 66 LEU E CA 1
ATOM 5857 C C . LEU E 2 66 ? 68.779 67.863 -11.740 1.00 19.13 66 LEU E C 1
ATOM 5858 O O . LEU E 2 66 ? 69.234 68.827 -11.116 1.00 20.93 66 LEU E O 1
ATOM 5863 N N . PRO E 2 67 ? 69.087 67.615 -13.021 1.00 16.45 67 PRO E N 1
ATOM 5864 C CA . PRO E 2 67 ? 70.033 68.515 -13.679 1.00 16.55 67 PRO E CA 1
ATOM 5865 C C . PRO E 2 67 ? 69.441 69.915 -13.816 1.00 20.09 67 PRO E C 1
ATOM 5866 O O . PRO E 2 67 ? 68.241 70.090 -14.060 1.00 17.08 67 PRO E O 1
ATOM 5870 N N . VAL E 2 68 ? 70.299 70.910 -13.632 1.00 18.18 68 VAL E N 1
ATOM 5871 C CA . VAL E 2 68 ? 69.861 72.300 -13.615 1.00 20.23 68 VAL E CA 1
ATOM 5872 C C . VAL E 2 68 ? 70.292 72.994 -14.896 1.00 23.02 68 VAL E C 1
ATOM 5873 O O . VAL E 2 68 ? 71.409 72.780 -15.363 1.00 18.80 68 VAL E O 1
ATOM 5877 N N . TYR E 2 69 ? 69.400 73.820 -15.439 1.00 19.30 69 TYR E N 1
ATOM 5878 C CA . TYR E 2 69 ? 69.567 74.468 -16.743 1.00 21.19 69 TYR E CA 1
ATOM 5879 C C . TYR E 2 69 ? 69.346 75.959 -16.628 1.00 24.43 69 TYR E C 1
ATOM 5880 O O . TYR E 2 69 ? 68.546 76.392 -15.811 1.00 22.99 69 TYR E O 1
ATOM 5889 N N . GLU E 2 70 ? 70.029 76.728 -17.471 1.00 21.41 70 GLU E N 1
ATOM 5890 C CA . GLU E 2 70 ? 69.706 78.137 -17.650 1.00 22.98 70 GLU E CA 1
ATOM 5891 C C . GLU E 2 70 ? 68.932 78.339 -18.945 1.00 23.09 70 GLU E C 1
ATOM 5892 O O . GLU E 2 70 ? 69.388 77.939 -20.017 1.00 23.36 70 GLU E O 1
ATOM 5898 N N . LYS E 2 71 ? 67.767 78.962 -18.856 1.00 23.36 71 LYS E N 1
ATOM 5899 C CA . LYS E 2 71 ? 66.985 79.182 -20.064 1.00 28.65 71 LYS E CA 1
ATOM 5900 C C . LYS E 2 71 ? 67.473 80.431 -20.771 1.00 31.41 71 LYS E C 1
ATOM 5901 O O . LYS E 2 71 ? 67.592 81.489 -20.155 1.00 30.22 71 LYS E O 1
ATOM 5907 N N . LYS E 2 72 ? 67.775 80.291 -22.058 1.00 24.47 72 LYS E N 1
ATOM 5908 C CA . LYS E 2 72 ? 68.227 81.402 -22.885 1.00 30.14 72 LYS E CA 1
ATOM 5909 C C . LYS E 2 72 ? 67.370 81.500 -24.138 1.00 33.46 72 LYS E C 1
ATOM 5910 O O . LYS E 2 72 ? 66.833 80.499 -24.618 1.00 27.84 72 LYS E O 1
ATOM 5916 N N . LEU E 2 73 ? 67.231 82.709 -24.670 1.00 30.86 73 LEU E N 1
ATOM 5917 C CA . LEU E 2 73 ? 66.545 82.852 -25.937 1.00 34.56 73 LEU E CA 1
ATOM 5918 C C . LEU E 2 73 ? 67.458 82.332 -27.029 1.00 32.61 73 LEU E C 1
ATOM 5919 O O . LEU E 2 73 ? 68.618 82.731 -27.122 1.00 31.28 73 LEU E O 1
ATOM 5924 N N . GLY E 2 74 ? 66.943 81.430 -27.851 1.00 32.66 74 GLY E N 1
ATOM 5925 C CA . GLY E 2 74 ? 67.757 80.825 -28.882 1.00 25.46 74 GLY E CA 1
ATOM 5926 C C . GLY E 2 74 ? 67.890 81.703 -30.110 1.00 27.20 74 GLY E C 1
ATOM 5927 O O . GLY E 2 74 ? 66.992 82.475 -30.437 1.00 29.33 74 GLY E O 1
ATOM 5928 N N . TYR E 2 75 ? 69.040 81.598 -30.763 1.00 35.68 75 TYR E N 1
ATOM 5929 C CA . TYR E 2 75 ? 69.292 82.214 -32.061 1.00 35.84 75 TYR E CA 1
ATOM 5930 C C . TYR E 2 75 ? 70.382 81.383 -32.727 1.00 33.23 75 TYR E C 1
ATOM 5931 O O . TYR E 2 75 ? 70.973 80.516 -32.086 1.00 34.12 75 TYR E O 1
ATOM 5940 N N . ASP E 2 76 ? 70.630 81.629 -34.007 1.00 35.78 76 ASP E N 1
ATOM 5941 C CA . ASP E 2 76 ? 71.445 80.725 -34.817 1.00 36.13 76 ASP E CA 1
ATOM 5942 C C . ASP E 2 76 ? 72.824 80.422 -34.233 1.00 32.83 76 ASP E C 1
ATOM 5943 O O . ASP E 2 76 ? 73.231 79.260 -34.158 1.00 34.16 76 ASP E O 1
ATOM 5948 N N . GLY E 2 77 ? 73.541 81.467 -33.828 1.00 30.66 77 GLY E N 1
ATOM 5949 C CA . GLY E 2 77 ? 74.872 81.311 -33.270 1.00 31.35 77 GLY E CA 1
ATOM 5950 C C . GLY E 2 77 ? 74.927 80.428 -32.036 1.00 32.03 77 GLY E C 1
ATOM 5951 O O . GLY E 2 77 ? 75.818 79.586 -31.910 1.00 29.51 77 GLY E O 1
ATOM 5952 N N . ILE E 2 78 ? 73.980 80.608 -31.121 1.00 33.30 78 ILE E N 1
ATOM 5953 C CA . ILE E 2 78 ? 73.989 79.831 -29.883 1.00 29.15 78 ILE E CA 1
ATOM 5954 C C . ILE E 2 78 ? 73.457 78.399 -30.103 1.00 26.34 78 ILE E C 1
ATOM 5955 O O . ILE E 2 78 ? 73.863 77.472 -29.397 1.00 27.80 78 ILE E O 1
ATOM 5960 N N . PHE E 2 79 ? 72.567 78.211 -31.080 1.00 28.46 79 PHE E N 1
ATOM 5961 C CA . PHE E 2 79 ? 72.147 76.859 -31.477 1.00 26.14 79 PHE E CA 1
ATOM 5962 C C . PHE E 2 79 ? 73.343 76.064 -31.968 1.00 30.42 79 PHE E C 1
ATOM 5963 O O . PHE E 2 79 ? 73.494 74.883 -31.660 1.00 28.36 79 PHE E O 1
ATOM 5971 N N . LYS E 2 80 ? 74.198 76.727 -32.738 1.00 32.10 80 LYS E N 1
ATOM 5972 C CA . LYS E 2 80 ? 75.361 76.073 -33.310 1.00 30.89 80 LYS E CA 1
ATOM 5973 C C . LYS E 2 80 ? 76.442 75.847 -32.264 1.00 27.50 80 LYS E C 1
ATOM 5974 O O . LYS E 2 80 ? 77.153 74.844 -32.307 1.00 34.36 80 LYS E O 1
ATOM 5980 N N . GLN E 2 81 ? 76.567 76.783 -31.327 1.00 26.32 81 GLN E N 1
ATOM 5981 C CA . GLN E 2 81 ? 77.508 76.638 -30.222 1.00 29.39 81 GLN E CA 1
ATOM 5982 C C . GLN E 2 81 ? 77.207 75.399 -29.364 1.00 32.79 81 GLN E C 1
ATOM 5983 O O . GLN E 2 81 ? 78.114 74.655 -28.982 1.00 31.54 81 GLN E O 1
ATOM 5989 N N . TYR E 2 82 ? 75.938 75.161 -29.059 1.00 27.79 82 TYR E N 1
ATOM 5990 C CA . TYR E 2 82 ? 75.642 74.077 -28.126 1.00 28.08 82 TYR E CA 1
ATOM 5991 C C . TYR E 2 82 ? 75.282 72.792 -28.848 1.00 27.88 82 TYR E C 1
ATOM 5992 O O . TYR E 2 82 ? 75.091 71.762 -28.212 1.00 31.48 82 TYR E O 1
ATOM 6001 N N . ALA E 2 83 ? 75.209 72.858 -30.173 1.00 21.81 83 ALA E N 1
ATOM 6002 C CA . ALA E 2 83 ? 75.104 71.655 -30.998 1.00 23.40 83 ALA E CA 1
ATOM 6003 C C . ALA E 2 83 ? 76.168 71.668 -32.099 1.00 28.59 83 ALA E C 1
ATOM 6004 O O . ALA E 2 83 ? 75.842 71.866 -33.271 1.00 23.38 83 ALA E O 1
ATOM 6006 N N . PRO E 2 84 ? 77.443 71.451 -31.727 1.00 30.88 84 PRO E N 1
ATOM 6007 C CA . PRO E 2 84 ? 78.557 71.529 -32.688 1.00 29.55 84 PRO E CA 1
ATOM 6008 C C . PRO E 2 84 ? 78.466 70.496 -33.809 1.00 28.91 84 PRO E C 1
ATOM 6009 O O . PRO E 2 84 ? 79.091 70.657 -34.851 1.00 29.87 84 PRO E O 1
ATOM 6013 N N . ASP E 2 85 ? 77.682 69.452 -33.596 1.00 26.18 85 ASP E N 1
ATOM 6014 C CA . ASP E 2 85 ? 77.501 68.420 -34.612 1.00 28.07 85 ASP E CA 1
ATOM 6015 C C . ASP E 2 85 ? 76.330 68.721 -35.530 1.00 25.39 85 ASP E C 1
ATOM 6016 O O . ASP E 2 85 ? 75.810 67.822 -36.201 1.00 21.73 85 ASP E O 1
ATOM 6021 N N . TYR E 2 86 ? 75.910 69.980 -35.557 1.00 21.12 86 TYR E N 1
ATOM 6022 C CA . TYR E 2 86 ? 74.749 70.372 -36.347 1.00 18.90 86 TYR E CA 1
ATOM 6023 C C . TYR E 2 86 ? 74.986 70.105 -37.843 1.00 24.83 86 TYR E C 1
ATOM 6024 O O . TYR E 2 86 ? 76.124 70.000 -38.288 1.00 24.62 86 TYR E O 1
ATOM 6033 N N . LYS E 2 87 ? 73.900 69.988 -38.600 1.00 27.20 87 LYS E N 1
ATOM 6034 C CA . LYS E 2 87 ? 73.955 69.705 -40.035 1.00 20.64 87 LYS E CA 1
ATOM 6035 C C . LYS E 2 87 ? 74.642 70.861 -40.768 1.00 22.74 87 LYS E C 1
ATOM 6036 O O . LYS E 2 87 ? 74.098 71.961 -40.887 1.00 23.85 87 LYS E O 1
ATOM 6042 N N . LYS E 2 88 ? 75.852 70.604 -41.251 1.00 29.97 88 LYS E N 1
ATOM 6043 C CA . LYS E 2 88 ? 76.726 71.679 -41.701 1.00 30.06 88 LYS E CA 1
ATOM 6044 C C . LYS E 2 88 ? 76.262 72.375 -42.978 1.00 34.96 88 LYS E C 1
ATOM 6045 O O . LYS E 2 88 ? 76.613 73.538 -43.211 1.00 39.99 88 LYS E O 1
ATOM 6051 N N . ASP E 2 89 ? 75.481 71.691 -43.807 1.00 37.33 89 ASP E N 1
ATOM 6052 C CA . ASP E 2 89 ? 75.035 72.308 -45.054 1.00 42.58 89 ASP E CA 1
ATOM 6053 C C . ASP E 2 89 ? 73.755 73.122 -44.850 1.00 42.47 89 ASP E C 1
ATOM 6054 O O . ASP E 2 89 ? 73.108 73.522 -45.810 1.00 37.21 89 ASP E O 1
ATOM 6059 N N . ILE E 2 90 ? 73.391 73.353 -43.591 1.00 38.42 90 ILE E N 1
ATOM 6060 C CA . ILE E 2 90 ? 72.277 74.235 -43.270 1.00 38.03 90 ILE E CA 1
ATOM 6061 C C . ILE E 2 90 ? 72.820 75.582 -42.786 1.00 42.35 90 ILE E C 1
ATOM 6062 O O . ILE E 2 90 ? 73.480 75.658 -41.746 1.00 36.76 90 ILE E O 1
ATOM 6067 N N . SER E 2 91 ? 72.562 76.636 -43.555 1.00 44.86 91 SER E N 1
ATOM 6068 C CA . SER E 2 91 ? 73.067 77.962 -43.216 1.00 44.61 91 SER E CA 1
ATOM 6069 C C . SER E 2 91 ? 72.423 78.515 -41.956 1.00 45.29 91 SER E C 1
ATOM 6070 O O . SER E 2 91 ? 73.119 78.939 -41.031 1.00 46.12 91 SER E O 1
ATOM 6073 N N . ASP E 2 92 ? 71.095 78.512 -41.923 1.00 36.92 92 ASP E N 1
ATOM 6074 C CA . ASP E 2 92 ? 70.370 79.040 -40.779 1.00 39.64 92 ASP E CA 1
ATOM 6075 C C . ASP E 2 92 ? 69.712 77.900 -40.005 1.00 36.01 92 ASP E C 1
ATOM 6076 O O . ASP E 2 92 ? 68.585 77.498 -40.297 1.00 35.35 92 ASP E O 1
ATOM 6081 N N . ILE E 2 93 ? 70.428 77.385 -39.014 1.00 30.84 93 ILE E N 1
ATOM 6082 C CA . ILE E 2 93 ? 69.934 76.272 -38.211 1.00 28.86 93 ILE E CA 1
ATOM 6083 C C . ILE E 2 93 ? 68.716 76.712 -37.404 1.00 30.61 93 ILE E C 1
ATOM 6084 O O . ILE E 2 93 ? 67.788 75.938 -37.193 1.00 27.73 93 ILE E O 1
ATOM 6089 N N . ALA E 2 94 ? 68.702 77.975 -36.988 1.00 31.84 94 ALA E N 1
ATOM 6090 C CA . ALA E 2 94 ? 67.596 78.480 -36.191 1.00 31.18 94 ALA E CA 1
ATOM 6091 C C . ALA E 2 94 ? 66.264 78.396 -36.943 1.00 31.60 94 ALA E C 1
ATOM 6092 O O . ALA E 2 94 ? 65.280 77.903 -36.402 1.00 32.75 94 ALA E O 1
ATOM 6094 N N . SER E 2 95 ? 66.221 78.877 -38.184 1.00 35.97 95 SER E N 1
ATOM 6095 C CA . SER E 2 95 ? 64.963 78.854 -38.931 1.00 30.76 95 SER E CA 1
ATOM 6096 C C . SER E 2 95 ? 64.567 77.400 -39.234 1.00 29.88 95 SER E C 1
ATOM 6097 O O . SER E 2 95 ? 63.384 77.055 -39.234 1.00 29.72 95 SER E O 1
ATOM 6100 N N . ALA E 2 96 ? 65.556 76.545 -39.471 1.00 26.48 96 ALA E N 1
ATOM 6101 C CA . ALA E 2 96 ? 65.259 75.133 -39.686 1.00 28.65 96 ALA E CA 1
ATOM 6102 C C . ALA E 2 96 ? 64.634 74.528 -38.422 1.00 28.70 96 ALA E C 1
ATOM 6103 O O . ALA E 2 96 ? 63.608 73.838 -38.495 1.00 27.43 96 ALA E O 1
ATOM 6105 N N . LEU E 2 97 ? 65.240 74.795 -37.266 1.00 21.17 97 LEU E N 1
ATOM 6106 C CA . LEU E 2 97 ? 64.696 74.286 -36.006 1.00 24.90 97 LEU E CA 1
ATOM 6107 C C . LEU E 2 97 ? 63.315 74.885 -35.732 1.00 23.94 97 LEU E C 1
ATOM 6108 O O . LEU E 2 97 ? 62.392 74.182 -35.311 1.00 28.23 97 LEU E O 1
ATOM 6113 N N . VAL E 2 98 ? 63.170 76.183 -35.978 1.00 25.39 98 VAL E N 1
ATOM 6114 C CA . VAL E 2 98 ? 61.870 76.826 -35.812 1.00 23.17 98 VAL E CA 1
ATOM 6115 C C . VAL E 2 98 ? 60.818 76.183 -36.723 1.00 29.72 98 VAL E C 1
ATOM 6116 O O . VAL E 2 98 ? 59.683 75.950 -36.298 1.00 23.82 98 VAL E O 1
ATOM 6120 N N . ALA E 2 99 ? 61.205 75.843 -37.949 1.00 27.52 99 ALA E N 1
ATOM 6121 C CA . ALA E 2 99 ? 60.287 75.175 -38.864 1.00 29.15 99 ALA E CA 1
ATOM 6122 C C . ALA E 2 99 ? 59.861 73.807 -38.328 1.00 27.50 99 ALA E C 1
ATOM 6123 O O . ALA E 2 99 ? 58.689 73.439 -38.423 1.00 25.39 99 ALA E O 1
ATOM 6125 N N . VAL E 2 100 ? 60.803 73.065 -37.753 1.00 24.88 100 VAL E N 1
ATOM 6126 C CA . VAL E 2 100 ? 60.497 71.729 -37.255 1.00 25.20 100 VAL E CA 1
ATOM 6127 C C . VAL E 2 100 ? 59.504 71.821 -36.109 1.00 18.51 100 VAL E C 1
ATOM 6128 O O . VAL E 2 100 ? 58.516 71.091 -36.078 1.00 23.02 100 VAL E O 1
ATOM 6132 N N . LEU E 2 101 ? 59.756 72.737 -35.179 1.00 18.81 101 LEU E N 1
ATOM 6133 C CA . LEU E 2 101 ? 58.935 72.826 -33.981 1.00 24.02 101 LEU E CA 1
ATOM 6134 C C . LEU E 2 101 ? 57.570 73.436 -34.282 1.00 22.32 101 LEU E C 1
ATOM 6135 O O . LEU E 2 101 ? 56.588 73.045 -33.662 1.00 22.55 101 LEU E O 1
ATOM 6140 N N . SER E 2 102 ? 57.515 74.374 -35.236 1.00 24.14 102 SER E N 1
ATOM 6141 C CA . SER E 2 102 ? 56.257 74.974 -35.679 1.00 24.36 102 SER E CA 1
ATOM 6142 C C . SER E 2 102 ? 55.312 73.923 -36.251 1.00 26.08 102 SER E C 1
ATOM 6143 O O . SER E 2 102 ? 54.090 74.007 -36.095 1.00 28.64 102 SER E O 1
ATOM 6146 N N . ASN E 2 103 ? 55.892 72.954 -36.949 1.00 22.69 103 ASN E N 1
ATOM 6147 C CA . ASN E 2 103 ? 55.128 71.895 -37.600 1.00 21.92 103 ASN E CA 1
ATOM 6148 C C . ASN E 2 103 ? 55.081 70.598 -36.805 1.00 21.55 103 ASN E C 1
ATOM 6149 O O . ASN E 2 103 ? 54.376 69.662 -37.184 1.00 22.03 103 ASN E O 1
ATOM 6154 N N . GLY E 2 104 ? 55.820 70.558 -35.697 1.00 19.75 104 GLY E N 1
ATOM 6155 C CA . GLY E 2 104 ? 55.894 69.381 -34.849 1.00 17.76 104 GLY E CA 1
ATOM 6156 C C . GLY E 2 104 ? 55.116 69.464 -33.544 1.00 18.55 104 GLY E C 1
ATOM 6157 O O . GLY E 2 104 ? 54.194 70.271 -33.398 1.00 23.44 104 GLY E O 1
ATOM 6158 N N . TYR E 2 105 ? 55.504 68.618 -32.588 1.00 17.07 105 TYR E N 1
ATOM 6159 C CA . TYR E 2 105 ? 54.784 68.483 -31.332 1.00 16.76 105 TYR E CA 1
ATOM 6160 C C . TYR E 2 105 ? 55.383 69.398 -30.272 1.00 21.00 105 TYR E C 1
ATOM 6161 O O . TYR E 2 105 ? 56.605 69.429 -30.110 1.00 19.16 105 TYR E O 1
ATOM 6170 N N . PRO E 2 106 ? 54.536 70.088 -29.492 1.00 18.73 106 PRO E N 1
ATOM 6171 C CA . PRO E 2 106 ? 53.064 70.046 -29.437 1.00 19.05 106 PRO E CA 1
ATOM 6172 C C . PRO E 2 106 ? 52.322 71.111 -30.239 1.00 27.19 106 PRO E C 1
ATOM 6173 O O . PRO E 2 106 ? 51.085 71.026 -30.318 1.00 23.41 106 PRO E O 1
ATOM 6177 N N . THR E 2 107 ? 53.030 72.093 -30.792 1.00 23.32 107 THR E N 1
ATOM 6178 C CA . THR E 2 107 ? 52.374 73.230 -31.448 1.00 22.88 107 THR E CA 1
ATOM 6179 C C . THR E 2 107 ? 51.409 72.770 -32.539 1.00 23.66 107 THR E C 1
ATOM 6180 O O . THR E 2 107 ? 50.307 73.299 -32.672 1.00 27.44 107 THR E O 1
ATOM 6184 N N . ASN E 2 108 ? 51.824 71.754 -33.289 1.00 23.83 108 ASN E N 1
ATOM 6185 C CA . ASN E 2 108 ? 51.065 71.270 -34.439 1.00 23.78 108 ASN E CA 1
ATOM 6186 C C . ASN E 2 108 ? 50.520 69.870 -34.205 1.00 25.96 108 ASN E C 1
ATOM 6187 O O . ASN E 2 108 ? 50.332 69.102 -35.150 1.00 22.50 108 ASN E O 1
ATOM 6192 N N . LYS E 2 109 ? 50.254 69.533 -32.945 1.00 22.82 109 LYS E N 1
ATOM 6193 C CA . LYS E 2 109 ? 49.770 68.186 -32.621 1.00 25.64 109 LYS E CA 1
ATOM 6194 C C . LYS E 2 109 ? 48.457 67.798 -33.312 1.00 23.06 109 LYS E C 1
ATOM 6195 O O . LYS E 2 109 ? 48.227 66.623 -33.606 1.00 22.71 109 LYS E O 1
ATOM 6201 N N . SER E 2 110 ? 47.589 68.767 -33.581 1.00 24.87 110 SER E N 1
ATOM 6202 C CA . SER E 2 110 ? 46.295 68.427 -34.154 1.00 26.49 110 SER E CA 1
ATOM 6203 C C . SER E 2 110 ? 46.432 67.963 -35.594 1.00 27.23 110 SER E C 1
ATOM 6204 O O . SER E 2 110 ? 45.842 66.956 -35.978 1.00 26.83 110 SER E O 1
ATOM 6207 N N . GLN E 2 111 ? 47.208 68.696 -36.388 1.00 26.38 111 GLN E N 1
ATOM 6208 C CA . GLN E 2 111 ? 47.426 68.285 -37.771 1.00 30.13 111 GLN E CA 1
ATOM 6209 C C . GLN E 2 111 ? 48.202 66.966 -37.810 1.00 30.26 111 GLN E C 1
ATOM 6210 O O . GLN E 2 111 ? 47.922 66.089 -38.628 1.00 25.25 111 GLN E O 1
ATOM 6216 N N . LEU E 2 112 ? 49.171 66.814 -36.912 1.00 23.02 112 LEU E N 1
ATOM 6217 C CA . LEU E 2 112 ? 49.934 65.568 -36.875 1.00 21.45 112 LEU E CA 1
ATOM 6218 C C . LEU E 2 112 ? 49.046 64.364 -36.569 1.00 21.71 112 LEU E C 1
ATOM 6219 O O . LEU E 2 112 ? 49.236 63.275 -37.120 1.00 27.54 112 LEU E O 1
ATOM 6224 N N . SER E 2 113 ? 48.074 64.559 -35.691 1.00 22.57 113 SER E N 1
ATOM 6225 C CA . SER E 2 113 ? 47.148 63.495 -35.333 1.00 24.14 113 SER E CA 1
ATOM 6226 C C . SER E 2 113 ? 46.161 63.197 -36.467 1.00 34.64 113 SER E C 1
ATOM 6227 O O . SER E 2 113 ? 45.911 62.039 -36.818 1.00 27.67 113 SER E O 1
ATOM 6230 N N . THR E 2 114 ? 45.590 64.257 -37.030 1.00 28.19 114 THR E N 1
ATOM 6231 C CA . THR E 2 114 ? 44.589 64.125 -38.076 1.00 28.76 114 THR E CA 1
ATOM 6232 C C . THR E 2 114 ? 45.165 63.651 -39.401 1.00 30.73 114 THR E C 1
ATOM 6233 O O . THR E 2 114 ? 44.705 62.666 -39.982 1.00 37.08 114 THR E O 1
ATOM 6237 N N . SER E 2 115 ? 46.163 64.369 -39.892 1.00 30.22 115 SER E N 1
ATOM 6238 C CA . SER E 2 115 ? 46.620 64.160 -41.260 1.00 38.28 115 SER E CA 1
ATOM 6239 C C . SER E 2 115 ? 47.735 63.131 -41.370 1.00 32.87 115 SER E C 1
ATOM 6240 O O . SER E 2 115 ? 47.924 62.534 -42.436 1.00 25.92 115 SER E O 1
ATOM 6243 N N . TYR E 2 116 ? 48.441 62.874 -40.267 1.00 23.87 116 TYR E N 1
ATOM 6244 C CA . TYR E 2 116 ? 49.471 61.843 -40.292 1.00 22.39 116 TYR E CA 1
ATOM 6245 C C . TYR E 2 116 ? 49.141 60.643 -39.393 1.00 22.90 116 TYR E C 1
ATOM 6246 O O . TYR E 2 116 ? 49.947 59.725 -39.269 1.00 22.55 116 TYR E O 1
ATOM 6255 N N . HIS E 2 117 ? 47.944 60.652 -38.802 1.00 25.16 117 HIS E N 1
ATOM 6256 C CA . HIS E 2 117 ? 47.389 59.489 -38.098 1.00 23.07 117 HIS E CA 1
ATOM 6257 C C . HIS E 2 117 ? 48.219 59.046 -36.897 1.00 23.61 117 HIS E C 1
ATOM 6258 O O . HIS E 2 117 ? 48.294 57.860 -36.590 1.00 24.63 117 HIS E O 1
ATOM 6265 N N . LEU E 2 118 ? 48.821 60.012 -36.216 1.00 20.56 118 LEU E N 1
ATOM 6266 C CA . LEU E 2 118 ? 49.667 59.741 -35.049 1.00 19.50 118 LEU E CA 1
ATOM 6267 C C . LEU E 2 118 ? 48.959 60.074 -33.745 1.00 30.46 118 LEU E C 1
ATOM 6268 O O . LEU E 2 118 ? 48.144 60.988 -33.698 1.00 31.23 118 LEU E O 1
ATOM 6273 N N . ASN E 2 119 ? 49.280 59.361 -32.671 1.00 22.92 119 ASN E N 1
ATOM 6274 C CA . ASN E 2 119 ? 48.892 59.862 -31.358 1.00 20.36 119 ASN E CA 1
ATOM 6275 C C . ASN E 2 119 ? 50.011 60.790 -30.851 1.00 21.12 119 ASN E C 1
ATOM 6276 O O . ASN E 2 119 ? 51.059 60.893 -31.479 1.00 18.05 119 ASN E O 1
ATOM 6281 N N . ASN E 2 120 ? 49.778 61.485 -29.744 1.00 18.29 120 ASN E N 1
ATOM 6282 C CA . ASN E 2 120 ? 50.735 62.473 -29.253 1.00 25.06 120 ASN E CA 1
ATOM 6283 C C . ASN E 2 120 ? 52.120 61.880 -28.953 1.00 20.53 120 ASN E C 1
ATOM 6284 O O . ASN E 2 120 ? 53.153 62.536 -29.166 1.00 16.99 120 ASN E O 1
ATOM 6289 N N . ASP E 2 121 ? 52.144 60.639 -28.477 1.00 19.86 121 ASP E N 1
ATOM 6290 C CA . ASP E 2 121 ? 53.410 59.940 -28.242 1.00 23.14 121 ASP E CA 1
ATOM 6291 C C . ASP E 2 121 ? 54.243 59.834 -29.514 1.00 17.87 121 ASP E C 1
ATOM 6292 O O . ASP E 2 121 ? 55.437 60.139 -29.505 1.00 16.92 121 ASP E O 1
ATOM 6297 N N . SER E 2 122 ? 53.609 59.419 -30.611 1.00 21.20 122 SER E N 1
ATOM 6298 C CA . SER E 2 122 ? 54.315 59.285 -31.884 1.00 18.37 122 SER E CA 1
ATOM 6299 C C . SER E 2 122 ? 54.750 60.648 -32.378 1.00 16.10 122 SER E C 1
ATOM 6300 O O . SER E 2 122 ? 55.866 60.820 -32.851 1.00 15.75 122 SER E O 1
ATOM 6303 N N . SER E 2 123 ? 53.850 61.619 -32.297 1.00 14.61 123 SER E N 1
ATOM 6304 C CA . SER E 2 123 ? 54.194 62.972 -32.735 1.00 15.41 123 SER E CA 1
ATOM 6305 C C . SER E 2 123 ? 55.433 63.511 -32.015 1.00 16.31 123 SER E C 1
ATOM 6306 O O . SER E 2 123 ? 56.304 64.138 -32.624 1.00 16.68 123 SER E O 1
ATOM 6309 N N . ARG E 2 124 ? 55.508 63.250 -30.719 1.00 16.84 124 ARG E N 1
ATOM 6310 C CA . ARG E 2 124 ? 56.619 63.720 -29.904 1.00 13.18 124 ARG E CA 1
ATOM 6311 C C . ARG E 2 124 ? 57.911 62.994 -30.282 1.00 12.61 124 ARG E C 1
ATOM 6312 O O . ARG E 2 124 ? 58.971 63.599 -30.394 1.00 14.95 124 ARG E O 1
ATOM 6320 N N . LYS E 2 125 ? 57.813 61.686 -30.466 1.00 14.37 125 LYS E N 1
ATOM 6321 C CA . LYS E 2 125 ? 58.975 60.882 -30.850 1.00 13.15 125 LYS E CA 1
ATOM 6322 C C . LYS E 2 125 ? 59.553 61.373 -32.177 1.00 13.05 125 LYS E C 1
ATOM 6323 O O . LYS E 2 125 ? 60.763 61.599 -32.299 1.00 14.19 125 LYS E O 1
ATOM 6329 N N . VAL E 2 126 ? 58.671 61.522 -33.167 1.00 13.74 126 VAL E N 1
ATOM 6330 C CA . VAL E 2 126 ? 59.067 61.957 -34.506 1.00 13.25 126 VAL E CA 1
ATOM 6331 C C . VAL E 2 126 ? 59.649 63.386 -34.493 1.00 14.16 126 VAL E C 1
ATOM 6332 O O . VAL E 2 126 ? 60.612 63.688 -35.204 1.00 18.60 126 VAL E O 1
ATOM 6336 N N . THR E 2 127 ? 59.095 64.258 -33.661 1.00 12.40 127 THR E N 1
ATOM 6337 C CA . THR E 2 127 ? 59.652 65.614 -33.533 1.00 12.73 127 THR E CA 1
ATOM 6338 C C . THR E 2 127 ? 61.084 65.580 -32.979 1.00 14.03 127 THR E C 1
ATOM 6339 O O . THR E 2 127 ? 61.970 66.283 -33.474 1.00 15.11 127 THR E O 1
ATOM 6343 N N . GLN E 2 128 ? 61.308 64.752 -31.962 1.00 11.21 128 GLN E N 1
ATOM 6344 C CA . GLN E 2 128 ? 62.646 64.574 -31.404 1.00 13.15 128 GLN E CA 1
ATOM 6345 C C . GLN E 2 128 ? 63.622 64.087 -32.476 1.00 13.32 128 GLN E C 1
ATOM 6346 O O . GLN E 2 128 ? 64.744 64.584 -32.587 1.00 13.38 128 GLN E O 1
ATOM 6352 N N . LEU E 2 129 ? 63.183 63.119 -33.272 1.00 10.48 129 LEU E N 1
ATOM 6353 C CA . LEU E 2 129 ? 64.066 62.571 -34.290 1.00 13.84 129 LEU E CA 1
ATOM 6354 C C . LEU E 2 129 ? 64.408 63.640 -35.342 1.00 15.78 129 LEU E C 1
ATOM 6355 O O . LEU E 2 129 ? 65.558 63.759 -35.781 1.00 13.80 129 LEU E O 1
ATOM 6360 N N . ALA E 2 130 ? 63.411 64.421 -35.739 1.00 13.77 130 ALA E N 1
ATOM 6361 C CA . ALA E 2 130 ? 63.630 65.485 -36.732 1.00 13.01 130 ALA E CA 1
ATOM 6362 C C . ALA E 2 130 ? 64.569 66.578 -36.199 1.00 15.33 130 ALA E C 1
ATOM 6363 O O . ALA E 2 130 ? 65.377 67.124 -36.941 1.00 18.54 130 ALA E O 1
ATOM 6365 N N . ILE E 2 131 ? 64.452 66.896 -34.914 1.00 14.79 131 ILE E N 1
ATOM 6366 C CA . ILE E 2 131 ? 65.368 67.852 -34.305 1.00 15.13 131 ILE E CA 1
ATOM 6367 C C . ILE E 2 131 ? 66.803 67.336 -34.451 1.00 15.69 131 ILE E C 1
ATOM 6368 O O . ILE E 2 131 ? 67.697 68.081 -34.836 1.00 16.34 131 ILE E O 1
ATOM 6373 N N . TRP E 2 132 ? 67.003 66.040 -34.208 1.00 14.00 132 TRP E N 1
ATOM 6374 C CA . TRP E 2 132 ? 68.331 65.454 -34.268 1.00 17.16 132 TRP E CA 1
ATOM 6375 C C . TRP E 2 132 ? 68.927 65.412 -35.672 1.00 16.42 132 TRP E C 1
ATOM 6376 O O . TRP E 2 132 ? 70.145 65.447 -35.831 1.00 15.91 132 TRP E O 1
ATOM 6387 N N . TYR E 2 133 ? 68.073 65.304 -36.686 1.00 13.24 133 TYR E N 1
ATOM 6388 C CA . TYR E 2 133 ? 68.532 65.453 -38.066 1.00 16.37 133 TYR E CA 1
ATOM 6389 C C . TYR E 2 133 ? 69.363 66.738 -38.219 1.00 18.12 133 TYR E C 1
ATOM 6390 O O . TYR E 2 133 ? 70.419 66.753 -38.860 1.00 17.51 133 TYR E O 1
ATOM 6399 N N . PHE E 2 134 ? 68.896 67.815 -37.599 1.00 15.78 134 PHE E N 1
ATOM 6400 C CA . PHE E 2 134 ? 69.573 69.107 -37.691 1.00 21.37 134 PHE E CA 1
ATOM 6401 C C . PHE E 2 134 ? 70.595 69.373 -36.582 1.00 17.75 134 PHE E C 1
ATOM 6402 O O . PHE E 2 134 ? 71.597 70.054 -36.813 1.00 23.02 134 PHE E O 1
ATOM 6410 N N . SER E 2 135 ? 70.346 68.854 -35.381 1.00 17.93 135 SER E N 1
ATOM 6411 C CA . SER E 2 135 ? 71.215 69.164 -34.244 1.00 16.23 135 SER E CA 1
ATOM 6412 C C . SER E 2 135 ? 72.445 68.269 -34.214 1.00 22.09 135 SER E C 1
ATOM 6413 O O . SER E 2 135 ? 73.482 68.627 -33.650 1.00 22.10 135 SER E O 1
ATOM 6416 N N . ASP E 2 136 ? 72.327 67.097 -34.829 1.00 20.09 136 ASP E N 1
ATOM 6417 C CA . ASP E 2 136 ? 73.359 66.081 -34.725 1.00 20.06 136 ASP E CA 1
ATOM 6418 C C . ASP E 2 136 ? 73.706 65.421 -36.047 1.00 22.16 136 ASP E C 1
ATOM 6419 O O . ASP E 2 136 ? 74.407 64.427 -36.059 1.00 17.20 136 ASP E O 1
ATOM 6424 N N . SER E 2 137 ? 73.233 65.993 -37.152 1.00 20.99 137 SER E N 1
ATOM 6425 C CA . SER E 2 137 ? 73.494 65.453 -38.488 1.00 17.80 137 SER E CA 1
ATOM 6426 C C . SER E 2 137 ? 73.090 63.986 -38.622 1.00 16.41 137 SER E C 1
ATOM 6427 O O . SER E 2 137 ? 73.753 63.223 -39.311 1.00 16.65 137 SER E O 1
ATOM 6430 N N . LEU E 2 138 ? 72.018 63.582 -37.956 1.00 14.17 138 LEU E N 1
ATOM 6431 C CA . LEU E 2 138 ? 71.588 62.189 -38.079 1.00 14.66 138 LEU E CA 1
ATOM 6432 C C . LEU E 2 138 ? 70.984 61.925 -39.452 1.00 19.84 138 LEU E C 1
ATOM 6433 O O . LEU E 2 138 ? 70.165 62.707 -39.939 1.00 17.50 138 LEU E O 1
ATOM 6438 N N . THR E 2 139 ? 71.376 60.812 -40.067 1.00 14.53 139 THR E N 1
ATOM 6439 C CA . THR E 2 139 ? 70.913 60.466 -41.417 1.00 17.45 139 THR E CA 1
ATOM 6440 C C . THR E 2 139 ? 69.503 59.915 -41.374 1.00 17.03 139 THR E C 1
ATOM 6441 O O . THR E 2 139 ? 69.081 59.385 -40.348 1.00 13.71 139 THR E O 1
ATOM 6445 N N . LYS E 2 140 ? 68.782 60.015 -42.491 1.00 15.53 140 LYS E N 1
ATOM 6446 C CA . LYS E 2 140 ? 67.448 59.421 -42.561 1.00 15.22 140 LYS E CA 1
ATOM 6447 C C . LYS E 2 140 ? 67.461 57.918 -42.308 1.00 19.27 140 LYS E C 1
ATOM 6448 O O . LYS E 2 140 ? 66.527 57.376 -41.707 1.00 17.04 140 LYS E O 1
ATOM 6454 N N . GLU E 2 141 ? 68.516 57.244 -42.762 1.00 17.88 141 GLU E N 1
ATOM 6455 C CA . GLU E 2 141 ? 68.600 55.800 -42.583 1.00 15.60 141 GLU E CA 1
ATOM 6456 C C . GLU E 2 141 ? 68.777 55.438 -41.109 1.00 14.60 141 GLU E C 1
ATOM 6457 O O . GLU E 2 141 ? 68.168 54.476 -40.618 1.00 18.22 141 GLU E O 1
ATOM 6463 N N . TYR E 2 142 ? 69.628 56.174 -40.399 1.00 13.84 142 TYR E N 1
ATOM 6464 C CA . TYR E 2 142 ? 69.773 55.925 -38.966 1.00 12.87 142 TYR E CA 1
ATOM 6465 C C . TYR E 2 142 ? 68.425 56.130 -38.253 1.00 18.34 142 TYR E C 1
ATOM 6466 O O . TYR E 2 142 ? 68.007 55.304 -37.439 1.00 14.52 142 TYR E O 1
ATOM 6475 N N . LEU E 2 143 ? 67.729 57.213 -38.584 1.00 14.19 143 LEU E N 1
ATOM 6476 C CA . LEU E 2 143 ? 66.477 57.528 -37.889 1.00 16.02 143 LEU E CA 1
ATOM 6477 C C . LEU E 2 143 ? 65.354 56.550 -38.233 1.00 16.30 143 LEU E C 1
ATOM 6478 O O . LEU E 2 143 ? 64.590 56.138 -37.357 1.00 19.70 143 LEU E O 1
ATOM 6483 N N . LYS E 2 144 ? 65.247 56.180 -39.505 1.00 12.56 144 LYS E N 1
ATOM 6484 C CA . LYS E 2 144 ? 64.137 55.344 -39.974 1.00 13.82 144 LYS E CA 1
ATOM 6485 C C . LYS E 2 144 ? 64.423 53.842 -40.035 1.00 19.65 144 LYS E C 1
ATOM 6486 O O . LYS E 2 144 ? 63.507 53.031 -39.900 1.00 17.40 144 LYS E O 1
ATOM 6492 N N . ASP E 2 145 ? 65.681 53.472 -40.242 1.00 15.02 145 ASP E N 1
ATOM 6493 C CA . ASP E 2 145 ? 66.013 52.079 -40.541 1.00 14.20 145 ASP E CA 1
ATOM 6494 C C . ASP E 2 145 ? 66.935 51.387 -39.525 1.00 19.59 145 ASP E C 1
ATOM 6495 O O . ASP E 2 145 ? 66.649 50.284 -39.072 1.00 20.11 145 ASP E O 1
ATOM 6500 N N . THR E 2 146 ? 68.057 52.018 -39.192 1.00 15.35 146 THR E N 1
ATOM 6501 C CA . THR E 2 146 ? 69.119 51.284 -38.510 1.00 14.66 146 THR E CA 1
ATOM 6502 C C . THR E 2 146 ? 69.328 51.629 -37.036 1.00 16.51 146 THR E C 1
ATOM 6503 O O . THR E 2 146 ? 70.044 50.922 -36.340 1.00 15.53 146 THR E O 1
ATOM 6507 N N . GLY E 2 147 ? 68.710 52.695 -36.542 1.00 17.33 147 GLY E N 1
ATOM 6508 C CA . GLY E 2 147 ? 68.978 53.128 -35.182 1.00 16.95 147 GLY E CA 1
ATOM 6509 C C . GLY E 2 147 ? 68.113 52.522 -34.080 1.00 16.02 147 GLY E C 1
ATOM 6510 O O . GLY E 2 147 ? 68.247 52.896 -32.919 1.00 19.61 147 GLY E O 1
ATOM 6511 N N . GLY E 2 148 ? 67.218 51.611 -34.446 1.00 15.15 148 GLY E N 1
ATOM 6512 C CA . GLY E 2 148 ? 66.385 50.907 -33.467 1.00 14.96 148 GLY E CA 1
ATOM 6513 C C . GLY E 2 148 ? 65.150 51.641 -32.938 1.00 18.57 148 GLY E C 1
ATOM 6514 O O . GLY E 2 148 ? 64.599 51.245 -31.907 1.00 21.86 148 GLY E O 1
ATOM 6515 N N . TYR E 2 149 ? 64.689 52.681 -33.631 1.00 14.46 149 TYR E N 1
ATOM 6516 C CA . TYR E 2 149 ? 63.499 53.426 -33.168 1.00 15.56 149 TYR E CA 1
ATOM 6517 C C . TYR E 2 149 ? 62.186 52.760 -33.562 1.00 19.59 149 TYR E C 1
ATOM 6518 O O . TYR E 2 149 ? 61.122 53.205 -33.149 1.00 19.13 149 TYR E O 1
ATOM 6527 N N . ASN E 2 150 ? 62.266 51.711 -34.370 1.00 19.01 150 ASN E N 1
ATOM 6528 C CA . ASN E 2 150 ? 61.090 50.926 -34.730 1.00 19.65 150 ASN E CA 1
ATOM 6529 C C . ASN E 2 150 ? 59.906 51.757 -35.236 1.00 27.25 150 ASN E C 1
ATOM 6530 O O . ASN E 2 150 ? 58.771 51.584 -34.777 1.00 17.78 150 ASN E O 1
ATOM 6535 N N . LEU E 2 151 ? 60.164 52.658 -36.180 1.00 18.79 151 LEU E N 1
ATOM 6536 C CA . LEU E 2 151 ? 59.089 53.497 -36.706 1.00 18.70 151 LEU E CA 1
ATOM 6537 C C . LEU E 2 151 ? 58.116 52.716 -37.591 1.00 22.88 151 LEU E C 1
ATOM 6538 O O . LEU E 2 151 ? 58.530 51.898 -38.416 1.00 21.39 151 LEU E O 1
ATOM 6543 N N . ASN E 2 152 ? 56.822 52.986 -37.437 1.00 20.02 152 ASN E N 1
ATOM 6544 C CA . ASN E 2 152 ? 55.846 52.457 -38.375 1.00 22.10 152 ASN E CA 1
ATOM 6545 C C . ASN E 2 152 ? 55.791 53.392 -39.586 1.00 21.57 152 ASN E C 1
ATOM 6546 O O . ASN E 2 152 ? 56.403 54.458 -39.571 1.00 19.10 152 ASN E O 1
ATOM 6551 N N . ASP E 2 153 ? 55.073 53.009 -40.631 1.00 22.43 153 ASP E N 1
ATOM 6552 C CA . ASP E 2 153 ? 55.089 53.797 -41.862 1.00 25.62 153 ASP E CA 1
ATOM 6553 C C . ASP E 2 153 ? 54.511 55.208 -41.695 1.00 24.73 153 ASP E C 1
ATOM 6554 O O . ASP E 2 153 ? 54.928 56.135 -42.395 1.00 24.61 153 ASP E O 1
ATOM 6559 N N . MET E 2 154 ? 53.564 55.379 -40.775 1.00 19.97 154 MET E N 1
ATOM 6560 C CA . MET E 2 154 ? 52.974 56.700 -40.567 1.00 27.45 154 MET E CA 1
ATOM 6561 C C . MET E 2 154 ? 53.980 57.611 -39.882 1.00 19.98 154 MET E C 1
ATOM 6562 O O . MET E 2 154 ? 54.046 58.793 -40.178 1.00 17.46 154 MET E O 1
ATOM 6567 N N . GLU E 2 155 ? 54.766 57.051 -38.971 1.00 22.83 155 GLU E N 1
ATOM 6568 C CA . GLU E 2 155 ? 55.818 57.821 -38.310 1.00 18.65 155 GLU E CA 1
ATOM 6569 C C . GLU E 2 155 ? 56.912 58.239 -39.298 1.00 19.42 155 GLU E C 1
ATOM 6570 O O . GLU E 2 155 ? 57.418 59.364 -39.254 1.00 17.30 155 GLU E O 1
ATOM 6576 N N . LYS E 2 156 ? 57.260 57.335 -40.206 1.00 16.99 156 LYS E N 1
ATOM 6577 C CA . LYS E 2 156 ? 58.295 57.632 -41.194 1.00 19.01 156 LYS E CA 1
ATOM 6578 C C . LYS E 2 156 ? 57.858 58.767 -42.095 1.00 20.18 156 LYS E C 1
ATOM 6579 O O . LYS E 2 156 ? 58.653 59.654 -42.407 1.00 17.07 156 LYS E O 1
ATOM 6585 N N . LYS E 2 157 ? 56.586 58.748 -42.502 1.00 17.42 157 LYS E N 1
ATOM 6586 C CA . LYS E 2 157 ? 56.028 59.823 -43.325 1.00 18.61 157 LYS E CA 1
ATOM 6587 C C . LYS E 2 157 ? 55.974 61.155 -42.586 1.00 24.17 157 LYS E C 1
ATOM 6588 O O . LYS E 2 157 ? 56.326 62.185 -43.154 1.00 21.01 157 LYS E O 1
ATOM 6594 N N . ALA E 2 158 ? 55.542 61.134 -41.326 1.00 17.59 158 ALA E N 1
ATOM 6595 C CA . ALA E 2 158 ? 55.534 62.348 -40.505 1.00 17.36 158 ALA E CA 1
ATOM 6596 C C . ALA E 2 158 ? 56.953 62.898 -40.305 1.00 16.59 158 ALA E C 1
ATOM 6597 O O . ALA E 2 158 ? 57.176 64.114 -40.307 1.00 17.79 158 ALA E O 1
ATOM 6599 N N . LEU E 2 159 ? 57.916 62.002 -40.139 1.00 15.57 159 LEU E N 1
ATOM 6600 C CA . LEU E 2 159 ? 59.308 62.445 -39.965 1.00 14.95 159 LEU E CA 1
ATOM 6601 C C . LEU E 2 159 ? 59.820 63.138 -41.227 1.00 19.10 159 LEU E C 1
ATOM 6602 O O . LEU E 2 159 ? 60.447 64.207 -41.158 1.00 16.73 159 LEU E O 1
ATOM 6607 N N . ASP E 2 160 ? 59.545 62.541 -42.381 1.00 19.69 160 ASP E N 1
ATOM 6608 C CA . ASP E 2 160 ? 59.937 63.152 -43.648 1.00 24.77 160 ASP E CA 1
ATOM 6609 C C . ASP E 2 160 ? 59.366 64.559 -43.766 1.00 21.74 160 ASP E C 1
ATOM 6610 O O . ASP E 2 160 ? 60.052 65.484 -44.197 1.00 26.09 160 ASP E O 1
ATOM 6615 N N . PHE E 2 161 ? 58.098 64.692 -43.381 1.00 25.92 161 PHE E N 1
ATOM 6616 C CA . PHE E 2 161 ? 57.370 65.959 -43.411 1.00 23.76 161 PHE E CA 1
ATOM 6617 C C . PHE E 2 161 ? 58.106 67.005 -42.595 1.00 21.05 161 PHE E C 1
ATOM 6618 O O . PHE E 2 161 ? 58.373 68.103 -43.076 1.00 22.33 161 PHE E O 1
ATOM 6626 N N . LEU E 2 162 ? 58.439 66.651 -41.353 1.00 19.88 162 LEU E N 1
ATOM 6627 C CA . LEU E 2 162 ? 59.130 67.572 -40.462 1.00 20.70 162 LEU E CA 1
ATOM 6628 C C . LEU E 2 162 ? 60.510 67.931 -40.984 1.00 18.21 162 LEU E C 1
ATOM 6629 O O . LEU E 2 162 ? 60.912 69.095 -40.936 1.00 21.41 162 LEU E O 1
ATOM 6634 N N . ILE E 2 163 ? 61.232 66.934 -41.490 1.00 17.72 163 ILE E N 1
ATOM 6635 C CA . ILE E 2 163 ? 62.562 67.184 -42.025 1.00 25.39 163 ILE E CA 1
ATOM 6636 C C . ILE E 2 163 ? 62.490 68.088 -43.260 1.00 20.45 163 ILE E C 1
ATOM 6637 O O . ILE E 2 163 ? 63.327 68.967 -43.440 1.00 24.19 163 ILE E O 1
ATOM 6642 N N . SER E 2 164 ? 61.475 67.889 -44.096 1.00 22.48 164 SER E N 1
ATOM 6643 C CA . SER E 2 164 ? 61.284 68.742 -45.272 1.00 25.85 164 SER E CA 1
ATOM 6644 C C . SER E 2 164 ? 60.965 70.181 -44.883 1.00 28.48 164 SER E C 1
ATOM 6645 O O . SER E 2 164 ? 61.460 71.118 -45.505 1.00 29.79 164 SER E O 1
ATOM 6648 N N . LYS E 2 165 ? 60.130 70.356 -43.864 1.00 25.73 165 LYS E N 1
ATOM 6649 C CA . LYS E 2 165 ? 59.815 71.699 -43.370 1.00 25.52 165 LYS E CA 1
ATOM 6650 C C . LYS E 2 165 ? 61.078 72.424 -42.909 1.00 28.46 165 LYS E C 1
ATOM 6651 O O . LYS E 2 165 ? 61.275 73.609 -43.199 1.00 26.80 165 LYS E O 1
ATOM 6657 N N . GLY E 2 166 ? 61.932 71.705 -42.190 1.00 28.70 166 GLY E N 1
ATOM 6658 C CA . GLY E 2 166 ? 63.195 72.252 -41.737 1.00 22.03 166 GLY E CA 1
ATOM 6659 C C . GLY E 2 166 ? 64.135 72.584 -42.878 1.00 28.92 166 GLY E C 1
ATOM 6660 O O . GLY E 2 166 ? 64.794 73.622 -42.869 1.00 29.80 166 GLY E O 1
ATOM 6661 N N . GLU E 2 167 ? 64.190 71.711 -43.877 1.00 27.77 167 GLU E N 1
ATOM 6662 C CA . GLU E 2 167 ? 65.101 71.924 -44.999 1.00 30.26 167 GLU E CA 1
ATOM 6663 C C . GLU E 2 167 ? 64.607 73.014 -45.938 1.00 29.17 167 GLU E C 1
ATOM 6664 O O . GLU E 2 167 ? 65.410 73.716 -46.546 1.00 37.41 167 GLU E O 1
ATOM 6670 N N . ASP E 2 168 ? 63.290 73.164 -46.039 1.00 34.55 168 ASP E N 1
ATOM 6671 C CA . ASP E 2 168 ? 62.703 74.083 -47.011 1.00 40.00 168 ASP E CA 1
ATOM 6672 C C . ASP E 2 168 ? 62.618 75.517 -46.485 1.00 46.02 168 ASP E C 1
ATOM 6673 O O . ASP E 2 168 ? 62.214 76.418 -47.213 1.00 42.55 168 ASP E O 1
ATOM 6678 N N . SER E 2 169 ? 63.001 75.730 -45.230 1.00 44.93 169 SER E N 1
ATOM 6679 C CA . SER E 2 169 ? 62.913 77.059 -44.629 1.00 53.35 169 SER E CA 1
ATOM 6680 C C . SER E 2 169 ? 63.995 77.992 -45.166 1.00 53.98 169 SER E C 1
ATOM 6681 O O . SER E 2 169 ? 65.028 77.539 -45.661 1.00 49.44 169 SER E O 1
ATOM 6684 N N . ASN E 2 177 ? 60.666 87.399 -35.971 1.00 58.86 177 ASN E N 1
ATOM 6685 C CA . ASN E 2 177 ? 59.573 86.436 -36.036 1.00 59.31 177 ASN E CA 1
ATOM 6686 C C . ASN E 2 177 ? 59.451 85.632 -34.739 1.00 55.23 177 ASN E C 1
ATOM 6687 O O . ASN E 2 177 ? 59.262 86.195 -33.655 1.00 48.85 177 ASN E O 1
ATOM 6692 N N . TYR E 2 178 ? 59.555 84.313 -34.856 1.00 58.56 178 TYR E N 1
ATOM 6693 C CA . TYR E 2 178 ? 59.556 83.444 -33.688 1.00 51.80 178 TYR E CA 1
ATOM 6694 C C . TYR E 2 178 ? 60.930 82.823 -33.470 1.00 46.23 178 TYR E C 1
ATOM 6695 O O . TYR E 2 178 ? 61.688 82.607 -34.418 1.00 40.66 178 TYR E O 1
ATOM 6704 N N . SER E 2 179 ? 61.253 82.529 -32.218 1.00 34.63 179 SER E N 1
ATOM 6705 C CA . SER E 2 179 ? 62.425 81.717 -31.947 1.00 33.51 179 SER E CA 1
ATOM 6706 C C . SER E 2 179 ? 62.055 80.603 -30.985 1.00 34.65 179 SER E C 1
ATOM 6707 O O . SER E 2 179 ? 60.877 80.388 -30.693 1.00 31.19 179 SER E O 1
ATOM 6710 N N . LEU E 2 180 ? 63.070 79.903 -30.496 1.00 27.31 180 LEU E N 1
ATOM 6711 C CA . LEU E 2 180 ? 62.887 78.838 -29.514 1.00 27.43 180 LEU E CA 1
ATOM 6712 C C . LEU E 2 180 ? 63.786 79.112 -28.323 1.00 27.28 180 LEU E C 1
ATOM 6713 O O . LEU E 2 180 ? 64.829 79.744 -28.473 1.00 30.17 180 LEU E O 1
ATOM 6718 N N . ASP E 2 181 ? 63.386 78.644 -27.146 1.00 33.28 181 ASP E N 1
ATOM 6719 C CA . ASP E 2 181 ? 64.280 78.641 -25.998 1.00 26.68 181 ASP E CA 1
ATOM 6720 C C . ASP E 2 181 ? 65.363 77.579 -26.133 1.00 29.30 181 ASP E C 1
ATOM 6721 O O . ASP E 2 181 ? 65.143 76.515 -26.715 1.00 26.50 181 ASP E O 1
ATOM 6726 N N . ILE E 2 182 ? 66.537 77.868 -25.589 1.00 26.95 182 ILE E N 1
ATOM 6727 C CA . ILE E 2 182 ? 67.538 76.832 -25.386 1.00 25.11 182 ILE E CA 1
ATOM 6728 C C . ILE E 2 182 ? 67.858 76.755 -23.891 1.00 22.18 182 ILE E C 1
ATOM 6729 O O . ILE E 2 182 ? 68.003 77.791 -23.221 1.00 23.96 182 ILE E O 1
ATOM 6734 N N . TYR E 2 183 ? 67.897 75.528 -23.375 1.00 18.77 183 TYR E N 1
ATOM 6735 C CA . TYR E 2 183 ? 68.223 75.270 -21.973 1.00 22.90 183 TYR E CA 1
ATOM 6736 C C . TYR E 2 183 ? 69.633 74.736 -21.899 1.00 17.72 183 TYR E C 1
ATOM 6737 O O . TYR E 2 183 ? 69.924 73.617 -22.353 1.00 17.00 183 TYR E O 1
ATOM 6746 N N . VAL E 2 184 ? 70.519 75.557 -21.354 1.00 19.85 184 VAL E N 1
ATOM 6747 C CA . VAL E 2 184 ? 71.931 75.225 -21.280 1.00 19.84 184 VAL E CA 1
ATOM 6748 C C . VAL E 2 184 ? 72.215 74.506 -19.978 1.00 18.80 184 VAL E C 1
ATOM 6749 O O . VAL E 2 184 ? 71.977 75.065 -18.897 1.00 20.03 184 VAL E O 1
ATOM 6753 N N . TYR E 2 185 ? 72.699 73.267 -20.076 1.00 17.58 185 TYR E N 1
ATOM 6754 C CA . TYR E 2 185 ? 72.989 72.484 -18.886 1.00 24.44 185 TYR E CA 1
ATOM 6755 C C . TYR E 2 185 ? 74.041 73.175 -18.028 1.00 28.39 185 TYR E C 1
ATOM 6756 O O . TYR E 2 185 ? 75.098 73.585 -18.525 1.00 23.73 185 TYR E O 1
ATOM 6765 N N . GLN E 2 186 ? 73.738 73.316 -16.740 1.00 19.36 186 GLN E N 1
ATOM 6766 C CA . GLN E 2 186 ? 74.656 73.988 -15.819 1.00 20.88 186 GLN E CA 1
ATOM 6767 C C . GLN E 2 186 ? 75.335 73.019 -14.854 1.00 21.45 186 GLN E C 1
ATOM 6768 O O . GLN E 2 186 ? 76.560 73.022 -14.715 1.00 22.57 186 GLN E O 1
ATOM 6774 N N . SER E 2 187 ? 74.532 72.200 -14.178 1.00 20.18 187 SER E N 1
ATOM 6775 C CA . SER E 2 187 ? 75.044 71.416 -13.061 1.00 20.56 187 SER E CA 1
ATOM 6776 C C . SER E 2 187 ? 74.051 70.387 -12.544 1.00 19.73 187 SER E C 1
ATOM 6777 O O . SER E 2 187 ? 72.868 70.413 -12.886 1.00 21.43 187 SER E O 1
ATOM 6780 N N . GLY E 2 188 ? 74.535 69.482 -11.700 1.00 23.50 188 GLY E N 1
ATOM 6781 C CA . GLY E 2 188 ? 73.650 68.559 -11.011 1.00 25.16 188 GLY E CA 1
ATOM 6782 C C . GLY E 2 188 ? 73.189 67.400 -11.871 1.00 19.08 188 GLY E C 1
ATOM 6783 O O . GLY E 2 188 ? 73.656 67.223 -12.995 1.00 18.82 188 GLY E O 1
ATOM 6784 N N . GLY E 2 189 ? 72.255 66.618 -11.340 1.00 20.31 189 GLY E N 1
ATOM 6785 C CA . GLY E 2 189 ? 71.818 65.391 -11.982 1.00 16.84 189 GLY E CA 1
ATOM 6786 C C . GLY E 2 189 ? 72.465 64.228 -11.247 1.00 23.44 189 GLY E C 1
ATOM 6787 O O . GLY E 2 189 ? 73.657 63.996 -11.388 1.00 21.38 189 GLY E O 1
ATOM 6788 N N . HIS E 2 190 ? 71.684 63.497 -10.457 1.00 22.62 190 HIS E N 1
ATOM 6789 C CA . HIS E 2 190 ? 72.233 62.380 -9.680 1.00 18.37 190 HIS E CA 1
ATOM 6790 C C . HIS E 2 190 ? 72.821 61.280 -10.554 1.00 22.55 190 HIS E C 1
ATOM 6791 O O . HIS E 2 190 ? 73.844 60.701 -10.216 1.00 24.55 190 HIS E O 1
ATOM 6798 N N . ASP E 2 191 ? 72.145 60.977 -11.660 1.00 21.83 191 ASP E N 1
ATOM 6799 C CA . ASP E 2 191 ? 72.523 59.856 -12.514 1.00 22.68 191 ASP E CA 1
ATOM 6800 C C . ASP E 2 191 ? 73.933 59.971 -13.082 1.00 23.87 191 ASP E C 1
ATOM 6801 O O . ASP E 2 191 ? 74.671 58.990 -13.095 1.00 20.40 191 ASP E O 1
ATOM 6806 N N . HIS E 2 192 ? 74.309 61.162 -13.543 1.00 23.93 192 HIS E N 1
ATOM 6807 C CA . HIS E 2 192 ? 75.578 61.314 -14.249 1.00 21.44 192 HIS E CA 1
ATOM 6808 C C . HIS E 2 192 ? 76.443 62.450 -13.734 1.00 23.92 192 HIS E C 1
ATOM 6809 O O . HIS E 2 192 ? 77.650 62.456 -13.965 1.00 27.79 192 HIS E O 1
ATOM 6816 N N . MET E 2 193 ? 75.811 63.415 -13.068 1.00 18.83 193 MET E N 1
ATOM 6817 C CA . MET E 2 193 ? 76.494 64.539 -12.425 1.00 23.55 193 MET E CA 1
ATOM 6818 C C . MET E 2 193 ? 77.302 65.449 -13.346 1.00 25.36 193 MET E C 1
ATOM 6819 O O . MET E 2 193 ? 77.948 66.387 -12.862 1.00 26.15 193 MET E O 1
ATOM 6824 N N . LYS E 2 194 ? 77.251 65.186 -14.654 1.00 25.89 194 LYS E N 1
ATOM 6825 C CA . LYS E 2 194 ? 77.925 66.016 -15.659 1.00 20.23 194 LYS E CA 1
ATOM 6826 C C . LYS E 2 194 ? 77.497 65.616 -17.070 1.00 18.05 194 LYS E C 1
ATOM 6827 O O . LYS E 2 194 ? 76.851 64.587 -17.257 1.00 17.16 194 LYS E O 1
ATOM 6833 N N . ASP E 2 195 ? 77.836 66.446 -18.053 1.00 20.53 195 ASP E N 1
ATOM 6834 C CA . ASP E 2 195 ? 77.635 66.108 -19.470 1.00 17.43 195 ASP E CA 1
ATOM 6835 C C . ASP E 2 195 ? 76.199 65.706 -19.832 1.00 17.78 195 ASP E C 1
ATOM 6836 O O . ASP E 2 195 ? 75.989 64.784 -20.613 1.00 18.47 195 ASP E O 1
ATOM 6841 N N . TYR E 2 196 ? 75.214 66.391 -19.260 1.00 16.64 196 TYR E N 1
ATOM 6842 C CA . TYR E 2 196 ? 73.827 66.192 -19.670 1.00 16.31 196 TYR E CA 1
ATOM 6843 C C . TYR E 2 196 ? 73.558 66.940 -20.965 1.00 15.30 196 TYR E C 1
ATOM 6844 O O . TYR E 2 196 ? 74.224 67.943 -21.252 1.00 15.57 196 TYR E O 1
ATOM 6853 N N . GLN E 2 197 ? 72.578 66.456 -21.731 1.00 13.30 197 GLN E N 1
ATOM 6854 C CA . GLN E 2 197 ? 72.103 67.181 -22.907 1.00 13.95 197 GLN E CA 1
ATOM 6855 C C . GLN E 2 197 ? 71.724 68.606 -22.583 1.00 20.56 197 GLN E C 1
ATOM 6856 O O . GLN E 2 197 ? 71.128 68.870 -21.542 1.00 17.30 197 GLN E O 1
ATOM 6861 N N . ASN E 2 198 ? 72.043 69.514 -23.495 1.00 14.52 198 ASN E N 1
ATOM 6862 C CA . ASN E 2 198 ? 71.333 70.777 -23.544 1.00 21.99 198 ASN E CA 1
ATOM 6863 C C . ASN E 2 198 ? 69.939 70.464 -24.081 1.00 18.50 198 ASN E C 1
ATOM 6864 O O . ASN E 2 198 ? 69.751 69.453 -24.762 1.00 16.42 198 ASN E O 1
ATOM 6869 N N . LEU E 2 199 ? 68.949 71.284 -23.738 1.00 16.78 199 LEU E N 1
ATOM 6870 C CA . LEU E 2 199 ? 67.580 71.003 -24.165 1.00 16.02 199 LEU E CA 1
ATOM 6871 C C . LEU E 2 199 ? 67.046 72.106 -25.091 1.00 19.17 199 LEU E C 1
ATOM 6872 O O . LEU E 2 199 ? 67.359 73.287 -24.933 1.00 22.79 199 LEU E O 1
ATOM 6877 N N . LEU E 2 200 ? 66.236 71.708 -26.061 1.00 15.70 200 LEU E N 1
ATOM 6878 C CA . LEU E 2 200 ? 65.608 72.662 -26.963 1.00 15.04 200 LEU E CA 1
ATOM 6879 C C . LEU E 2 200 ? 64.147 72.867 -26.578 1.00 19.08 200 LEU E C 1
ATOM 6880 O O . LEU E 2 200 ? 63.413 71.895 -26.392 1.00 16.32 200 LEU E O 1
ATOM 6885 N N . GLY E 2 201 ? 63.720 74.127 -26.447 1.00 17.76 201 GLY E N 1
ATOM 6886 C CA . GLY E 2 201 ? 62.324 74.404 -26.154 1.00 21.84 201 GLY E CA 1
ATOM 6887 C C . GLY E 2 201 ? 61.435 74.010 -27.325 1.00 26.03 201 GLY E C 1
ATOM 6888 O O . GLY E 2 201 ? 61.910 73.885 -28.458 1.00 20.90 201 GLY E O 1
ATOM 6889 N N . SER E 2 202 ? 60.151 73.788 -27.057 1.00 21.47 202 SER E N 1
ATOM 6890 C CA . SER E 2 202 ? 59.218 73.401 -28.116 1.00 23.66 202 SER E CA 1
ATOM 6891 C C . SER E 2 202 ? 58.146 74.462 -28.335 1.00 22.87 202 SER E C 1
ATOM 6892 O O . SER E 2 202 ? 57.249 74.288 -29.161 1.00 23.48 202 SER E O 1
ATOM 6895 N N . THR E 2 203 ? 58.251 75.561 -27.589 1.00 22.35 203 THR E N 1
ATOM 6896 C CA . THR E 2 203 ? 57.281 76.652 -27.670 1.00 23.76 203 THR E CA 1
ATOM 6897 C C . THR E 2 203 ? 57.800 77.771 -28.560 1.00 30.68 203 THR E C 1
ATOM 6898 O O . THR E 2 203 ? 58.918 78.251 -28.370 1.00 30.16 203 THR E O 1
ATOM 6902 N N . LEU E 2 204 ? 56.989 78.208 -29.517 1.00 30.72 204 LEU E N 1
ATOM 6903 C CA . LEU E 2 204 ? 57.386 79.327 -30.361 1.00 26.18 204 LEU E CA 1
ATOM 6904 C C . LEU E 2 204 ? 57.383 80.617 -29.546 1.00 31.72 204 LEU E C 1
ATOM 6905 O O . LEU E 2 204 ? 56.337 81.047 -29.064 1.00 39.08 204 LEU E O 1
ATOM 6910 N N . ILE E 2 205 ? 58.555 81.227 -29.384 1.00 36.51 205 ILE E N 1
ATOM 6911 C CA . ILE E 2 205 ? 58.663 82.474 -28.621 1.00 43.65 205 ILE E CA 1
ATOM 6912 C C . ILE E 2 205 ? 58.680 83.693 -29.531 1.00 47.51 205 ILE E C 1
ATOM 6913 O O . ILE E 2 205 ? 59.603 83.868 -30.325 1.00 42.89 205 ILE E O 1
ATOM 6918 N N . PRO E 2 206 ? 57.665 84.558 -29.407 1.00 62.07 206 PRO E N 1
ATOM 6919 C CA . PRO E 2 206 ? 57.664 85.771 -30.229 1.00 64.18 206 PRO E CA 1
ATOM 6920 C C . PRO E 2 206 ? 58.744 86.755 -29.792 1.00 60.98 206 PRO E C 1
ATOM 6921 O O . PRO E 2 206 ? 58.913 86.996 -28.595 1.00 60.62 206 PRO E O 1
ATOM 6925 N N . LYS E 2 207 ? 59.483 87.291 -30.758 1.00 63.12 207 LYS E N 1
ATOM 6926 C CA . LYS E 2 207 ? 60.407 88.389 -30.492 1.00 68.74 207 LYS E CA 1
ATOM 6927 C C . LYS E 2 207 ? 60.522 89.301 -31.708 1.00 66.91 207 LYS E C 1
ATOM 6928 O O . LYS E 2 207 ? 59.525 89.604 -32.362 1.00 62.79 207 LYS E O 1
ATOM 6934 N N . ALA F 2 1 ? 46.692 81.465 12.683 1.00 43.68 1 ALA F N 1
ATOM 6935 C CA . ALA F 2 1 ? 47.062 80.357 11.810 1.00 38.98 1 ALA F CA 1
ATOM 6936 C C . ALA F 2 1 ? 46.007 79.246 11.798 1.00 25.73 1 ALA F C 1
ATOM 6937 O O . ALA F 2 1 ? 45.613 78.795 10.731 1.00 24.36 1 ALA F O 1
ATOM 6939 N N . LEU F 2 2 ? 45.565 78.802 12.977 1.00 27.33 2 LEU F N 1
ATOM 6940 C CA . LEU F 2 2 ? 44.664 77.649 13.060 1.00 30.96 2 LEU F CA 1
ATOM 6941 C C . LEU F 2 2 ? 43.220 78.023 13.363 1.00 23.00 2 LEU F C 1
ATOM 6942 O O . LEU F 2 2 ? 42.949 78.930 14.158 1.00 24.13 2 LEU F O 1
ATOM 6947 N N . TYR F 2 3 ? 42.301 77.288 12.741 1.00 21.31 3 TYR F N 1
ATOM 6948 C CA . TYR F 2 3 ? 40.872 77.542 12.835 1.00 21.80 3 TYR F CA 1
ATOM 6949 C C . TYR F 2 3 ? 40.089 76.245 12.931 1.00 21.49 3 TYR F C 1
ATOM 6950 O O . TYR F 2 3 ? 40.521 75.217 12.407 1.00 20.93 3 TYR F O 1
ATOM 6959 N N . TYR F 2 4 ? 38.936 76.301 13.590 1.00 20.11 4 TYR F N 1
ATOM 6960 C CA . TYR F 2 4 ? 37.902 75.281 13.408 1.00 17.47 4 TYR F CA 1
ATOM 6961 C C . TYR F 2 4 ? 37.035 75.658 12.221 1.00 16.70 4 TYR F C 1
ATOM 6962 O O . TYR F 2 4 ? 36.768 76.831 12.007 1.00 18.73 4 TYR F O 1
ATOM 6971 N N . GLY F 2 5 ? 36.590 74.661 11.458 1.00 16.47 5 GLY F N 1
ATOM 6972 C CA . GLY F 2 5 ? 35.596 74.887 10.429 1.00 17.66 5 GLY F CA 1
ATOM 6973 C C . GLY F 2 5 ? 34.314 74.223 10.892 1.00 17.66 5 GLY F C 1
ATOM 6974 O O . GLY F 2 5 ? 34.365 73.195 11.552 1.00 17.71 5 GLY F O 1
ATOM 6975 N N . TRP F 2 6 ? 33.171 74.815 10.574 1.00 14.25 6 TRP F N 1
ATOM 6976 C CA . TRP F 2 6 ? 31.903 74.252 10.998 1.00 13.58 6 TRP F CA 1
ATOM 6977 C C . TRP F 2 6 ? 30.773 74.700 10.109 1.00 15.45 6 TRP F C 1
ATOM 6978 O O . TRP F 2 6 ? 30.859 75.752 9.470 1.00 16.78 6 TRP F O 1
ATOM 6989 N N . ASN F 2 7 ? 29.700 73.919 10.057 1.00 15.65 7 ASN F N 1
ATOM 6990 C CA . ASN F 2 7 ? 28.525 74.423 9.356 1.00 18.14 7 ASN F CA 1
ATOM 6991 C C . ASN F 2 7 ? 27.532 74.935 10.389 1.00 17.31 7 ASN F C 1
ATOM 6992 O O . ASN F 2 7 ? 27.510 74.447 11.537 1.00 17.42 7 ASN F O 1
ATOM 6997 N N . ASP F 2 8 ? 26.737 75.933 10.006 1.00 15.09 8 ASP F N 1
ATOM 6998 C CA . ASP F 2 8 ? 25.968 76.673 10.998 1.00 17.52 8 ASP F CA 1
ATOM 6999 C C . ASP F 2 8 ? 24.667 75.978 11.370 1.00 23.75 8 ASP F C 1
ATOM 7000 O O . ASP F 2 8 ? 23.921 76.470 12.214 1.00 23.95 8 ASP F O 1
ATOM 7005 N N . GLY F 2 9 ? 24.404 74.835 10.739 1.00 21.84 9 GLY F N 1
ATOM 7006 C CA . GLY F 2 9 ? 23.258 74.019 11.088 1.00 23.31 9 GLY F CA 1
ATOM 7007 C C . GLY F 2 9 ? 21.912 74.541 10.605 1.00 27.21 9 GLY F C 1
ATOM 7008 O O . GLY F 2 9 ? 20.875 74.010 10.984 1.00 33.61 9 GLY F O 1
ATOM 7009 N N . THR F 2 10 ? 21.920 75.572 9.768 1.00 20.89 10 THR F N 1
ATOM 7010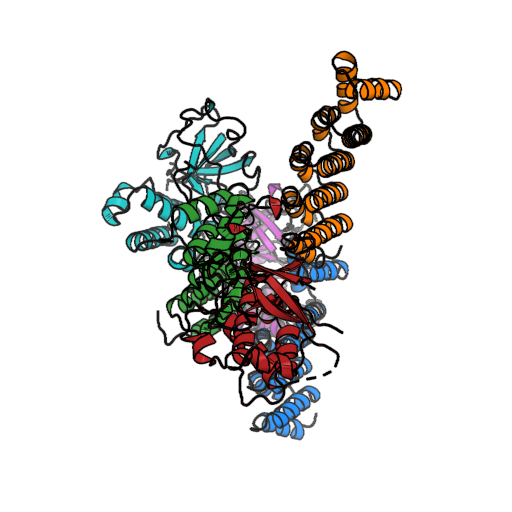 C CA . THR F 2 10 ? 20.672 76.171 9.297 1.00 28.79 10 THR F CA 1
ATOM 7011 C C . THR F 2 10 ? 20.147 75.542 8.011 1.00 31.99 10 THR F C 1
ATOM 7012 O O . THR F 2 10 ? 18.962 75.646 7.701 1.00 29.76 10 THR F O 1
ATOM 7016 N N . ARG F 2 11 ? 21.032 74.903 7.256 1.00 22.78 11 ARG F N 1
ATOM 7017 C CA . ARG F 2 11 ? 20.674 74.320 5.976 1.00 17.94 11 ARG F CA 1
ATOM 7018 C C . ARG F 2 11 ? 20.341 72.843 6.134 1.00 24.87 11 ARG F C 1
ATOM 7019 O O . ARG F 2 11 ? 20.968 72.139 6.918 1.00 25.78 11 ARG F O 1
ATOM 7027 N N . GLN F 2 12 ? 19.359 72.375 5.374 1.00 19.30 12 GLN F N 1
ATOM 7028 C CA . GLN F 2 12 ? 18.868 71.008 5.510 1.00 22.95 12 GLN F CA 1
ATOM 7029 C C . GLN F 2 12 ? 19.278 70.167 4.317 1.00 22.99 12 GLN F C 1
ATOM 7030 O O . GLN F 2 12 ? 18.939 68.988 4.218 1.00 31.53 12 GLN F O 1
ATOM 7036 N N . SER F 2 13 ? 20.004 70.785 3.401 1.00 22.13 13 SER F N 1
ATOM 7037 C CA . SER F 2 13 ? 20.469 70.098 2.214 1.00 21.91 13 SER F CA 1
ATOM 7038 C C . SER F 2 13 ? 21.647 70.877 1.664 1.00 19.14 13 SER F C 1
ATOM 7039 O O . SER F 2 13 ? 21.797 72.053 1.977 1.00 23.30 13 SER F O 1
ATOM 7042 N N . SER F 2 14 ? 22.479 70.208 0.871 1.00 20.91 14 SER F N 1
ATOM 7043 C CA . SER F 2 14 ? 23.615 70.837 0.208 1.00 16.15 14 SER F CA 1
ATOM 7044 C C . SER F 2 14 ? 23.161 72.007 -0.654 1.00 19.09 14 SER F C 1
ATOM 7045 O O . SER F 2 14 ? 22.140 71.917 -1.334 1.00 17.30 14 SER F O 1
ATOM 7048 N N . PRO F 2 15 ? 23.931 73.101 -0.651 1.00 18.91 15 PRO F N 1
ATOM 7049 C CA . PRO F 2 15 ? 25.171 73.228 0.125 1.00 15.04 15 PRO F CA 1
ATOM 7050 C C . PRO F 2 15 ? 24.917 73.731 1.548 1.00 18.54 15 PRO F C 1
ATOM 7051 O O . PRO F 2 15 ? 23.959 74.468 1.788 1.00 14.89 15 PRO F O 1
ATOM 7055 N N . TYR F 2 16 ? 25.780 73.323 2.475 1.00 15.19 16 TYR F N 1
ATOM 7056 C CA . TYR F 2 16 ? 25.727 73.808 3.846 1.00 13.61 16 TYR F CA 1
ATOM 7057 C C . TYR F 2 16 ? 26.490 75.125 3.962 1.00 15.06 16 TYR F C 1
ATOM 7058 O O . TYR F 2 16 ? 27.367 75.403 3.147 1.00 16.18 16 TYR F O 1
ATOM 7067 N N . PHE F 2 17 ? 26.120 75.945 4.947 1.00 16.27 17 PHE F N 1
ATOM 7068 C CA . PHE F 2 17 ? 26.729 77.252 5.135 1.00 15.14 17 PHE F CA 1
ATOM 7069 C C . PHE F 2 17 ? 27.849 77.143 6.147 1.00 18.90 17 PHE F C 1
ATOM 7070 O O . PHE F 2 17 ? 27.603 76.803 7.294 1.00 14.10 17 PHE F O 1
ATOM 7078 N N . LEU F 2 18 ? 29.065 77.457 5.714 1.00 14.37 18 LEU F N 1
ATOM 7079 C CA . LEU F 2 18 ? 30.278 77.186 6.493 1.00 13.26 18 LEU F CA 1
ATOM 7080 C C . LEU F 2 18 ? 30.922 78.440 7.058 1.00 15.13 18 LEU F C 1
ATOM 7081 O O . LEU F 2 18 ? 30.937 79.495 6.420 1.00 16.05 18 LEU F O 1
ATOM 7086 N N . TYR F 2 19 ? 31.463 78.309 8.263 1.00 14.33 19 TYR F N 1
ATOM 7087 C CA . TYR F 2 19 ? 32.203 79.381 8.920 1.00 17.78 19 TYR F CA 1
ATOM 7088 C C . TYR F 2 19 ? 33.493 78.818 9.493 1.00 20.30 19 TYR F C 1
ATOM 7089 O O . TYR F 2 19 ? 33.598 77.612 9.727 1.00 19.08 19 TYR F O 1
ATOM 7098 N N . VAL F 2 20 ? 34.461 79.695 9.736 1.00 20.98 20 VAL F N 1
ATOM 7099 C CA . VAL F 2 20 ? 35.619 79.338 10.543 1.00 22.69 20 VAL F CA 1
ATOM 7100 C C . VAL F 2 20 ? 35.651 80.167 11.821 1.00 22.35 20 VAL F C 1
ATOM 7101 O O . VAL F 2 20 ? 35.090 81.263 11.877 1.00 24.05 20 VAL F O 1
ATOM 7105 N N . SER F 2 21 ? 36.296 79.625 12.850 1.00 21.40 21 SER F N 1
ATOM 7106 C CA . SER F 2 21 ? 36.587 80.356 14.088 1.00 20.20 21 SER F CA 1
ATOM 7107 C C . SER F 2 21 ? 38.050 80.155 14.454 1.00 25.04 21 SER F C 1
ATOM 7108 O O . SER F 2 21 ? 38.560 79.045 14.337 1.00 23.06 21 SER F O 1
ATOM 7111 N N . PRO F 2 22 ? 38.734 81.226 14.893 1.00 23.03 22 PRO F N 1
ATOM 7112 C CA . PRO F 2 22 ? 40.117 81.079 15.350 1.00 24.91 22 PRO F CA 1
ATOM 7113 C C . PRO F 2 22 ? 40.214 80.098 16.516 1.00 27.46 22 PRO F C 1
ATOM 7114 O O . PRO F 2 22 ? 39.494 80.229 17.503 1.00 33.12 22 PRO F O 1
ATOM 7118 N N . LYS F 2 23 ? 41.086 79.106 16.374 1.00 28.24 23 LYS F N 1
ATOM 7119 C CA . LYS F 2 23 ? 41.140 77.997 17.313 1.00 35.12 23 LYS F CA 1
ATOM 7120 C C . LYS F 2 23 ? 41.469 78.457 18.731 1.00 40.35 23 LYS F C 1
ATOM 7121 O O . LYS F 2 23 ? 40.983 77.876 19.695 1.00 44.50 23 LYS F O 1
ATOM 7127 N N . ASN F 2 24 ? 42.270 79.509 18.857 1.00 44.27 24 ASN F N 1
ATOM 7128 C CA . ASN F 2 24 ? 42.710 79.961 20.178 1.00 54.04 24 ASN F CA 1
ATOM 7129 C C . ASN F 2 24 ? 41.679 80.796 20.939 1.00 50.83 24 ASN F C 1
ATOM 7130 O O . ASN F 2 24 ? 41.814 81.012 22.142 1.00 52.50 24 ASN F O 1
ATOM 7135 N N . ALA F 2 25 ? 40.651 81.258 20.237 1.00 50.16 25 ALA F N 1
ATOM 7136 C CA . ALA F 2 25 ? 39.546 81.974 20.867 1.00 48.26 25 ALA F CA 1
ATOM 7137 C C . ALA F 2 25 ? 38.262 81.768 20.074 1.00 40.38 25 ALA F C 1
ATOM 7138 O O . ALA F 2 25 ? 37.712 82.713 19.509 1.00 40.64 25 ALA F O 1
ATOM 7140 N N . PRO F 2 26 ? 37.771 80.524 20.037 1.00 38.93 26 PRO F N 1
ATOM 7141 C CA . PRO F 2 26 ? 36.644 80.202 19.158 1.00 36.27 26 PRO F CA 1
ATOM 7142 C C . PRO F 2 26 ? 35.309 80.771 19.642 1.00 35.38 26 PRO F C 1
ATOM 7143 O O . PRO F 2 26 ? 34.817 80.428 20.717 1.00 37.47 26 PRO F O 1
ATOM 7147 N N . LYS F 2 27 ? 34.724 81.638 18.832 1.00 31.95 27 LYS F N 1
ATOM 7148 C CA . LYS F 2 27 ? 33.386 82.133 19.096 1.00 35.95 27 LYS F CA 1
ATOM 7149 C C . LYS F 2 27 ? 32.473 81.686 17.967 1.00 35.77 27 LYS F C 1
ATOM 7150 O O . LYS F 2 27 ? 32.931 81.455 16.851 1.00 42.12 27 LYS F O 1
ATOM 7156 N N . ARG F 2 28 ? 31.182 81.544 18.243 1.00 33.38 28 ARG F N 1
ATOM 7157 C CA . ARG F 2 28 ? 30.245 81.250 17.164 1.00 33.06 28 ARG F CA 1
ATOM 7158 C C . ARG F 2 28 ? 29.818 82.552 16.478 1.00 35.93 28 ARG F C 1
ATOM 7159 O O . ARG F 2 28 ? 28.642 82.931 16.511 1.00 34.52 28 ARG F O 1
ATOM 7167 N N . GLU F 2 29 ? 30.783 83.226 15.855 1.00 35.44 29 GLU F N 1
ATOM 7168 C CA . GLU F 2 29 ? 30.552 84.541 15.259 1.00 33.47 29 GLU F CA 1
ATOM 7169 C C . GLU F 2 29 ? 30.182 84.444 13.784 1.00 29.94 29 GLU F C 1
ATOM 7170 O O . GLU F 2 29 ? 30.959 83.944 12.973 1.00 29.45 29 GLU F O 1
ATOM 7176 N N . LEU F 2 30 ? 28.991 84.929 13.448 1.00 31.70 30 LEU F N 1
ATOM 7177 C CA . LEU F 2 30 ? 28.465 84.827 12.089 1.00 27.90 30 LEU F CA 1
ATOM 7178 C C . LEU F 2 30 ? 28.780 86.070 11.257 1.00 36.22 30 LEU F C 1
ATOM 7179 O O . LEU F 2 30 ? 27.880 86.671 10.675 1.00 49.25 30 LEU F O 1
ATOM 7184 N N . LYS F 2 31 ? 30.054 86.445 11.203 1.00 28.41 31 LYS F N 1
ATOM 7185 C CA . LYS F 2 31 ? 30.481 87.667 10.515 1.00 28.14 31 LYS F CA 1
ATOM 7186 C C . LYS F 2 31 ? 31.001 87.353 9.117 1.00 25.37 31 LYS F C 1
ATOM 7187 O O . LYS F 2 31 ? 31.516 86.262 8.882 1.00 23.05 31 LYS F O 1
ATOM 7193 N N . ASP F 2 32 ? 30.868 88.310 8.198 1.00 24.22 32 ASP F N 1
ATOM 7194 C CA . ASP F 2 32 ? 31.262 88.100 6.799 1.00 25.49 32 ASP F CA 1
ATOM 7195 C C . ASP F 2 32 ? 32.701 87.616 6.674 1.00 22.51 32 ASP F C 1
ATOM 7196 O O . ASP F 2 32 ? 33.021 86.814 5.801 1.00 21.70 32 ASP F O 1
ATOM 7201 N N . GLU F 2 33 ? 33.577 88.098 7.553 1.00 22.48 33 GLU F N 1
ATOM 7202 C CA . GLU F 2 33 ? 34.989 87.737 7.448 1.00 23.84 33 GLU F CA 1
ATOM 7203 C C . GLU F 2 33 ? 35.222 86.248 7.735 1.00 26.01 33 GLU F C 1
ATOM 7204 O O . GLU F 2 33 ? 36.256 85.696 7.355 1.00 28.14 33 GLU F O 1
ATOM 7210 N N . TYR F 2 34 ? 34.255 85.601 8.381 1.00 21.44 34 TYR F N 1
ATOM 7211 C CA . TYR F 2 34 ? 34.390 84.198 8.737 1.00 20.72 34 TYR F CA 1
ATOM 7212 C C . TYR F 2 34 ? 33.574 83.288 7.827 1.00 19.85 34 TYR F C 1
ATOM 7213 O O . TYR F 2 34 ? 33.557 82.081 8.015 1.00 17.81 34 TYR F O 1
ATOM 7222 N N . VAL F 2 35 ? 32.899 83.867 6.839 1.00 17.82 35 VAL F N 1
ATOM 7223 C CA . VAL F 2 35 ? 32.195 83.066 5.841 1.00 15.35 35 VAL F CA 1
ATOM 7224 C C . VAL F 2 35 ? 33.225 82.359 4.965 1.00 17.73 35 VAL F C 1
ATOM 7225 O O . VAL F 2 35 ? 34.155 82.990 4.457 1.00 20.38 35 VAL F O 1
ATOM 7229 N N . VAL F 2 36 ? 33.073 81.052 4.794 1.00 16.40 36 VAL F N 1
ATOM 7230 C CA . VAL F 2 36 ? 33.957 80.316 3.887 1.00 13.56 36 VAL F CA 1
ATOM 7231 C C . VAL F 2 36 ? 33.133 79.347 3.057 1.00 12.16 36 VAL F C 1
ATOM 7232 O O . VAL F 2 36 ? 31.955 79.143 3.326 1.00 12.49 36 VAL F O 1
ATOM 7236 N N . TYR F 2 37 ? 33.765 78.753 2.048 1.00 17.62 37 TYR F N 1
ATOM 7237 C CA . TYR F 2 37 ? 33.058 77.861 1.142 1.00 15.78 37 TYR F CA 1
ATOM 7238 C C . TYR F 2 37 ? 33.729 76.509 1.027 1.00 15.60 37 TYR F C 1
ATOM 7239 O O . TYR F 2 37 ? 34.926 76.388 1.233 1.00 14.19 37 TYR F O 1
ATOM 7248 N N . CYS F 2 38 ? 32.953 75.497 0.660 1.00 12.22 38 CYS F N 1
ATOM 7249 C CA . CYS F 2 38 ? 33.544 74.194 0.400 1.00 15.11 38 CYS F CA 1
ATOM 7250 C C . CYS F 2 38 ? 34.373 74.237 -0.876 1.00 12.72 38 CYS F C 1
ATOM 7251 O O . CYS F 2 38 ? 33.850 74.573 -1.942 1.00 14.37 38 CYS F O 1
ATOM 7254 N N . PHE F 2 39 ? 35.663 73.914 -0.773 1.00 15.68 39 PHE F N 1
ATOM 7255 C CA . PHE F 2 39 ? 36.560 73.980 -1.926 1.00 14.08 39 PHE F CA 1
ATOM 7256 C C . PHE F 2 39 ? 36.679 72.629 -2.635 1.00 16.72 39 PHE F C 1
ATOM 7257 O O . PHE F 2 39 ? 37.245 72.549 -3.720 1.00 20.62 39 PHE F O 1
ATOM 7265 N N . ASN F 2 40 ? 36.112 71.592 -2.026 1.00 15.39 40 ASN F N 1
ATOM 7266 C CA . ASN F 2 40 ? 36.185 70.216 -2.533 1.00 19.44 40 ASN F CA 1
ATOM 7267 C C . ASN F 2 40 ? 34.820 69.527 -2.487 1.00 18.96 40 ASN F C 1
ATOM 7268 O O . ASN F 2 40 ? 34.455 68.933 -1.472 1.00 13.78 40 ASN F O 1
ATOM 7273 N N . LYS F 2 41 ? 34.074 69.626 -3.584 1.00 18.88 41 LYS F N 1
ATOM 7274 C CA . LYS F 2 41 ? 32.728 69.064 -3.705 1.00 18.43 41 LYS F CA 1
ATOM 7275 C C . LYS F 2 41 ? 32.608 67.626 -3.196 1.00 20.00 41 LYS F C 1
ATOM 7276 O O . LYS F 2 41 ? 31.607 67.256 -2.585 1.00 18.06 41 LYS F O 1
ATOM 7282 N N . LYS F 2 42 ? 33.631 66.814 -3.442 1.00 14.14 42 LYS F N 1
ATOM 7283 C CA . LYS F 2 42 ? 33.499 65.387 -3.185 1.00 17.40 42 LYS F CA 1
ATOM 7284 C C . LYS F 2 42 ? 33.972 64.973 -1.791 1.00 19.82 42 LYS F C 1
ATOM 7285 O O . LYS F 2 42 ? 33.911 63.797 -1.460 1.00 17.49 42 LYS F O 1
ATOM 7291 N N . LEU F 2 43 ? 34.445 65.922 -0.986 1.00 13.42 43 LEU F N 1
ATOM 7292 C CA . LEU F 2 43 ? 34.922 65.585 0.369 1.00 17.84 43 LEU F CA 1
ATOM 7293 C C . LEU F 2 43 ? 33.878 65.959 1.421 1.00 13.88 43 LEU F C 1
ATOM 7294 O O . LEU F 2 43 ? 32.844 66.517 1.086 1.00 16.77 43 LEU F O 1
ATOM 7299 N N . TYR F 2 44 ? 34.141 65.642 2.688 1.00 13.11 44 TYR F N 1
ATOM 7300 C CA . TYR F 2 44 ? 33.116 65.779 3.724 1.00 13.28 44 TYR F CA 1
ATOM 7301 C C . TYR F 2 44 ? 32.913 67.204 4.195 1.00 13.01 44 TYR F C 1
ATOM 7302 O O . TYR F 2 44 ? 33.886 67.946 4.411 1.00 14.87 44 TYR F O 1
ATOM 7311 N N . TRP F 2 45 ? 31.647 67.565 4.401 1.00 14.40 45 TRP F N 1
ATOM 7312 C CA . TRP F 2 45 ? 31.299 68.842 5.011 1.00 17.71 45 TRP F CA 1
ATOM 7313 C C . TRP F 2 45 ? 31.771 68.920 6.464 1.00 14.14 45 TRP F C 1
ATOM 7314 O O . TRP F 2 45 ? 31.655 67.942 7.200 1.00 11.31 45 TRP F O 1
ATOM 7325 N N . PRO F 2 46 ? 32.284 70.087 6.883 1.00 15.35 46 PRO F N 1
ATOM 7326 C CA . PRO F 2 46 ? 32.551 70.294 8.314 1.00 15.47 46 PRO F CA 1
ATOM 7327 C C . PRO F 2 46 ? 31.305 70.064 9.161 1.00 15.72 46 PRO F C 1
ATOM 7328 O O . PRO F 2 46 ? 30.177 70.377 8.746 1.00 17.03 46 PRO F O 1
ATOM 7332 N N . ASP F 2 47 ? 31.536 69.516 10.351 1.00 14.29 47 ASP F N 1
ATOM 7333 C CA . ASP F 2 47 ? 30.500 69.233 11.342 1.00 15.40 47 ASP F CA 1
ATOM 7334 C C . ASP F 2 47 ? 29.695 70.472 11.695 1.00 13.87 47 ASP F C 1
ATOM 7335 O O . ASP F 2 47 ? 30.200 71.589 11.625 1.00 16.18 47 ASP F O 1
ATOM 7340 N N . GLN F 2 48 ? 28.455 70.283 12.138 1.00 15.68 48 GLN F N 1
ATOM 7341 C CA . GLN F 2 48 ? 27.655 71.423 12.577 1.00 17.60 48 GLN F CA 1
ATOM 7342 C C . GLN F 2 48 ? 28.050 71.918 13.975 1.00 19.70 48 GLN F C 1
ATOM 7343 O O . GLN F 2 48 ? 28.477 71.132 14.840 1.00 19.74 48 GLN F O 1
ATOM 7349 N N . TRP F 2 49 ? 27.908 73.228 14.171 1.00 18.76 49 TRP F N 1
ATOM 7350 C CA . TRP F 2 49 ? 27.974 73.862 15.486 1.00 19.65 49 TRP F CA 1
ATOM 7351 C C . TRP F 2 49 ? 26.609 74.486 15.713 1.00 23.18 49 TRP F C 1
ATOM 7352 O O . TRP F 2 49 ? 26.284 75.507 15.113 1.00 25.17 49 TRP F O 1
ATOM 7363 N N . GLU F 2 50 ? 25.811 73.860 16.566 1.00 24.14 50 GLU F N 1
ATOM 7364 C CA . GLU F 2 50 ? 24.415 74.244 16.708 1.00 35.60 50 GLU F CA 1
ATOM 7365 C C . GLU F 2 50 ? 24.306 75.573 17.422 1.00 30.39 50 GLU F C 1
ATOM 7366 O O . GLU F 2 50 ? 25.057 75.842 18.358 1.00 31.14 50 GLU F O 1
ATOM 7372 N N . SER F 2 51 ? 23.369 76.400 16.963 1.00 25.74 51 SER F N 1
ATOM 7373 C CA . SER F 2 51 ? 23.176 77.742 17.512 1.00 28.81 51 SER F CA 1
ATOM 7374 C C . SER F 2 51 ? 22.821 77.713 18.995 1.00 27.96 51 SER F C 1
ATOM 7375 O O . SER F 2 51 ? 23.075 78.677 19.703 1.00 31.25 51 SER F O 1
ATOM 7378 N N . ILE F 2 52 ? 22.239 76.606 19.453 1.00 31.18 52 ILE F N 1
ATOM 7379 C CA . ILE F 2 52 ? 21.865 76.451 20.865 1.00 37.75 52 ILE F CA 1
ATOM 7380 C C . ILE F 2 52 ? 23.075 76.480 21.799 1.00 39.67 52 ILE F C 1
ATOM 7381 O O . ILE F 2 52 ? 22.936 76.726 23.000 1.00 37.50 52 ILE F O 1
ATOM 7386 N N . TYR F 2 53 ? 24.258 76.227 21.247 1.00 33.20 53 TYR F N 1
ATOM 7387 C CA . TYR F 2 53 ? 25.493 76.379 22.000 1.00 35.82 53 TYR F CA 1
ATOM 7388 C C . TYR F 2 53 ? 26.163 77.706 21.649 1.00 36.55 53 TYR F C 1
ATOM 7389 O O . TYR F 2 53 ? 26.991 77.766 20.742 1.00 33.56 53 TYR F O 1
ATOM 7398 N N . SER F 2 54 ? 25.794 78.763 22.379 1.00 32.72 54 SER F N 1
ATOM 7399 C CA . SER F 2 54 ? 26.277 80.121 22.112 1.00 37.42 54 SER F CA 1
ATOM 7400 C C . SER F 2 54 ? 27.790 80.219 22.168 1.00 36.11 54 SER F C 1
ATOM 7401 O O . SER F 2 54 ? 28.410 80.917 21.363 1.00 34.59 54 SER F O 1
ATOM 7404 N N . ASN F 2 55 ? 28.374 79.541 23.152 1.00 37.13 55 ASN F N 1
ATOM 7405 C CA . ASN F 2 55 ? 29.819 79.525 23.333 1.00 38.77 55 ASN F CA 1
ATOM 7406 C C . ASN F 2 55 ? 30.376 78.137 23.054 1.00 33.78 55 ASN F C 1
ATOM 7407 O O . ASN F 2 55 ? 29.691 77.138 23.269 1.00 34.71 55 ASN F O 1
ATOM 7412 N N . PHE F 2 56 ? 31.615 78.086 22.581 1.00 30.01 56 PHE F N 1
ATOM 7413 C CA . PHE F 2 56 ? 32.300 76.828 22.301 1.00 24.77 56 PHE F CA 1
ATOM 7414 C C . PHE F 2 56 ? 32.275 75.875 23.495 1.00 26.13 56 PHE F C 1
ATOM 7415 O O . PHE F 2 56 ? 32.099 74.660 23.337 1.00 26.08 56 PHE F O 1
ATOM 7423 N N . ASN F 2 57 ? 32.446 76.437 24.691 1.00 29.05 57 ASN F N 1
ATOM 7424 C CA . ASN F 2 57 ? 32.477 75.655 25.911 1.00 38.33 57 ASN F CA 1
ATOM 7425 C C . ASN F 2 57 ? 31.144 74.986 26.191 1.00 38.65 57 ASN F C 1
ATOM 7426 O O . ASN F 2 57 ? 31.072 74.051 26.988 1.00 36.47 57 ASN F O 1
ATOM 7431 N N . ASP F 2 58 ? 30.085 75.476 25.553 1.00 29.98 58 ASP F N 1
ATOM 7432 C CA . ASP F 2 58 ? 28.752 74.916 25.765 1.00 34.87 58 ASP F CA 1
ATOM 7433 C C . ASP F 2 58 ? 28.561 73.630 24.964 1.00 29.85 58 ASP F C 1
ATOM 7434 O O . ASP F 2 58 ? 27.732 72.797 25.319 1.00 33.55 58 ASP F O 1
ATOM 7439 N N . ILE F 2 59 ? 29.298 73.488 23.865 1.00 27.29 59 ILE F N 1
ATOM 7440 C CA . ILE F 2 59 ? 29.169 72.292 23.039 1.00 27.24 59 ILE F CA 1
ATOM 7441 C C . ILE F 2 59 ? 29.580 71.086 23.859 1.00 27.29 59 ILE F C 1
ATOM 7442 O O . ILE F 2 59 ? 30.650 71.074 24.462 1.00 25.06 59 ILE F O 1
ATOM 7447 N N . ARG F 2 60 ? 28.731 70.071 23.896 1.00 23.19 60 ARG F N 1
ATOM 7448 C CA . ARG F 2 60 ? 29.070 68.886 24.665 1.00 29.90 60 ARG F CA 1
ATOM 7449 C C . ARG F 2 60 ? 29.925 67.929 23.850 1.00 22.93 60 ARG F C 1
ATOM 7450 O O . ARG F 2 60 ? 29.697 67.728 22.659 1.00 23.35 60 ARG F O 1
ATOM 7458 N N . SER F 2 61 ? 30.910 67.340 24.512 1.00 23.73 61 SER F N 1
ATOM 7459 C CA . SER F 2 61 ? 31.694 66.273 23.919 1.00 23.73 61 SER F CA 1
ATOM 7460 C C . SER F 2 61 ? 30.737 65.151 23.488 1.00 25.09 61 SER F C 1
ATOM 7461 O O . SER F 2 61 ? 29.786 64.839 24.211 1.00 23.53 61 SER F O 1
ATOM 7464 N N . PRO F 2 62 ? 30.983 64.527 22.324 1.00 21.62 62 PRO F N 1
ATOM 7465 C CA . PRO F 2 62 ? 32.156 64.660 21.457 1.00 22.92 62 PRO F CA 1
ATOM 7466 C C . PRO F 2 62 ? 31.991 65.635 20.316 1.00 22.48 62 PRO F C 1
ATOM 7467 O O . PRO F 2 62 ? 32.844 65.645 19.429 1.00 21.23 62 PRO F O 1
ATOM 7471 N N . TYR F 2 63 ? 30.917 66.418 20.311 1.00 19.98 63 TYR F N 1
ATOM 7472 C CA . TYR F 2 63 ? 30.614 67.247 19.148 1.00 21.17 63 TYR F CA 1
ATOM 7473 C C . TYR F 2 63 ? 31.456 68.517 19.075 1.00 18.21 63 TYR F C 1
ATOM 7474 O O . TYR F 2 63 ? 31.475 69.188 18.033 1.00 18.86 63 TYR F O 1
ATOM 7483 N N . ASN F 2 64 ? 32.200 68.810 20.139 1.00 19.32 64 ASN F N 1
ATOM 7484 C CA . ASN F 2 64 ? 33.139 69.929 20.105 1.00 30.37 64 ASN F CA 1
ATOM 7485 C C . ASN F 2 64 ? 34.429 69.558 19.369 1.00 26.08 64 ASN F C 1
ATOM 7486 O O . ASN F 2 64 ? 35.336 70.384 19.230 1.00 21.80 64 ASN F O 1
ATOM 7491 N N . ASP F 2 65 ? 34.491 68.319 18.886 1.00 23.05 65 ASP F N 1
ATOM 7492 C CA . ASP F 2 65 ? 35.539 67.870 17.972 1.00 18.40 65 ASP F CA 1
ATOM 7493 C C . ASP F 2 65 ? 35.222 68.348 16.551 1.00 22.07 65 ASP F C 1
ATOM 7494 O O . ASP F 2 65 ? 34.629 67.621 15.755 1.00 16.53 65 ASP F O 1
ATOM 7499 N N . LEU F 2 66 ? 35.613 69.588 16.253 1.00 19.91 66 LEU F N 1
ATOM 7500 C CA . LEU F 2 66 ? 35.379 70.196 14.943 1.00 18.25 66 LEU F CA 1
ATOM 7501 C C . LEU F 2 66 ? 36.644 70.069 14.088 1.00 17.41 66 LEU F C 1
ATOM 7502 O O . LEU F 2 66 ? 37.758 70.048 14.631 1.00 18.66 66 LEU F O 1
ATOM 7507 N N . PRO F 2 67 ? 36.491 69.961 12.755 1.00 19.34 67 PRO F N 1
ATOM 7508 C CA . PRO F 2 67 ? 37.687 69.788 11.923 1.00 18.16 67 PRO F CA 1
ATOM 7509 C C . PRO F 2 67 ? 38.584 71.012 12.023 1.00 20.91 67 PRO F C 1
ATOM 7510 O O . PRO F 2 67 ? 38.076 72.126 12.132 1.00 20.27 67 PRO F O 1
ATOM 7514 N N . VAL F 2 68 ? 39.895 70.795 11.998 1.00 16.94 68 VAL F N 1
ATOM 7515 C CA . VAL F 2 68 ? 40.870 71.847 12.239 1.00 17.96 68 VAL F CA 1
ATOM 7516 C C . VAL F 2 68 ? 41.569 72.224 10.947 1.00 20.22 68 VAL F C 1
ATOM 7517 O O . VAL F 2 68 ? 41.931 71.354 10.149 1.00 22.18 68 VAL F O 1
ATOM 7521 N N . TYR F 2 69 ? 41.736 73.526 10.744 1.00 18.23 69 TYR F N 1
ATOM 7522 C CA . TYR F 2 69 ? 42.275 74.045 9.496 1.00 18.25 69 TYR F CA 1
ATOM 7523 C C . TYR F 2 69 ? 43.462 74.972 9.710 1.00 23.86 69 TYR F C 1
ATOM 7524 O O . TYR F 2 69 ? 43.527 75.709 10.694 1.00 24.04 69 TYR F O 1
ATOM 7533 N N . GLU F 2 70 ? 44.392 74.940 8.767 1.00 20.30 70 GLU F N 1
ATOM 7534 C CA . GLU F 2 70 ? 45.472 75.922 8.750 1.00 24.30 70 GLU F CA 1
ATOM 7535 C C . GLU F 2 70 ? 45.183 76.949 7.664 1.00 26.53 70 GLU F C 1
AT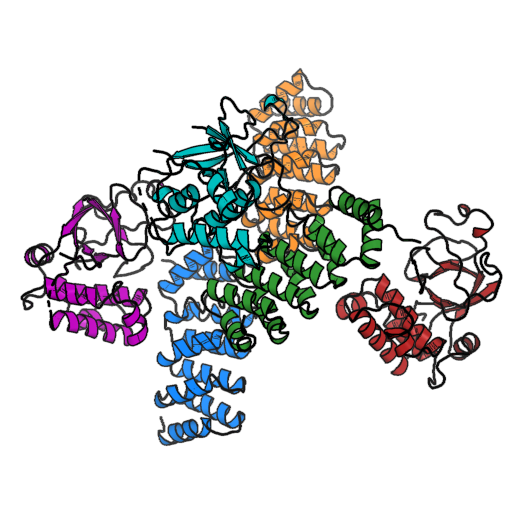OM 7536 O O . GLU F 2 70 ? 44.983 76.583 6.504 1.00 23.82 70 GLU F O 1
ATOM 7542 N N . LYS F 2 71 ? 45.142 78.227 8.035 1.00 28.07 71 LYS F N 1
ATOM 7543 C CA . LYS F 2 71 ? 44.856 79.278 7.064 1.00 28.19 71 LYS F CA 1
ATOM 7544 C C . LYS F 2 71 ? 46.132 79.673 6.334 1.00 25.93 71 LYS F C 1
ATOM 7545 O O . LYS F 2 71 ? 47.155 79.942 6.970 1.00 25.13 71 LYS F O 1
ATOM 7551 N N . LYS F 2 72 ? 46.072 79.679 5.001 1.00 25.73 72 LYS F N 1
ATOM 7552 C CA . LYS F 2 72 ? 47.207 80.069 4.158 1.00 28.56 72 LYS F CA 1
ATOM 7553 C C . LYS F 2 72 ? 46.751 81.050 3.090 1.00 27.03 72 LYS F C 1
ATOM 7554 O O . LYS F 2 72 ? 45.660 80.914 2.544 1.00 27.31 72 LYS F O 1
ATOM 7560 N N . LEU F 2 73 ? 47.596 82.027 2.783 1.00 27.28 73 LEU F N 1
ATOM 7561 C CA . LEU F 2 73 ? 47.307 82.931 1.685 1.00 35.63 73 LEU F CA 1
ATOM 7562 C C . LEU F 2 73 ? 47.288 82.134 0.387 1.00 33.57 73 LEU F C 1
ATOM 7563 O O . LEU F 2 73 ? 48.245 81.431 0.062 1.00 35.44 73 LEU F O 1
ATOM 7568 N N . GLY F 2 74 ? 46.188 82.240 -0.346 1.00 28.12 74 GLY F N 1
ATOM 7569 C CA . GLY F 2 74 ? 46.039 81.477 -1.567 1.00 32.52 74 GLY F CA 1
ATOM 7570 C C . GLY F 2 74 ? 46.763 82.094 -2.743 1.00 32.64 74 GLY F C 1
ATOM 7571 O O . GLY F 2 74 ? 46.897 83.318 -2.849 1.00 32.92 74 GLY F O 1
ATOM 7572 N N . TYR F 2 75 ? 47.258 81.225 -3.616 1.00 27.68 75 TYR F N 1
ATOM 7573 C CA . TYR F 2 75 ? 47.811 81.630 -4.902 1.00 27.67 75 TYR F CA 1
ATOM 7574 C C . TYR F 2 75 ? 47.569 80.471 -5.857 1.00 27.49 75 TYR F C 1
ATOM 7575 O O . TYR F 2 75 ? 47.202 79.380 -5.416 1.00 28.57 75 TYR F O 1
ATOM 7584 N N . ASP F 2 76 ? 47.762 80.704 -7.152 1.00 30.73 76 ASP F N 1
ATOM 7585 C CA . ASP F 2 76 ? 47.348 79.740 -8.169 1.00 33.96 76 ASP F CA 1
ATOM 7586 C C . ASP F 2 76 ? 47.868 78.333 -7.899 1.00 32.35 76 ASP F C 1
ATOM 7587 O O . ASP F 2 76 ? 47.114 77.372 -7.990 1.00 31.80 76 ASP F O 1
ATOM 7592 N N . GLY F 2 77 ? 49.149 78.222 -7.559 1.00 31.67 77 GLY F N 1
ATOM 7593 C CA . GLY F 2 77 ? 49.754 76.934 -7.281 1.00 30.08 77 GLY F CA 1
ATOM 7594 C C . GLY F 2 77 ? 49.059 76.140 -6.186 1.00 32.48 77 GLY F C 1
ATOM 7595 O O . GLY F 2 77 ? 48.776 74.955 -6.349 1.00 33.91 77 GLY F O 1
ATOM 7596 N N . ILE F 2 78 ? 48.773 76.784 -5.062 1.00 29.12 78 ILE F N 1
ATOM 7597 C CA . ILE F 2 78 ? 48.221 76.049 -3.929 1.00 28.70 78 ILE F CA 1
ATOM 7598 C C . ILE F 2 78 ? 46.719 75.782 -4.117 1.00 28.21 78 ILE F C 1
ATOM 7599 O O . ILE F 2 78 ? 46.193 74.804 -3.588 1.00 28.21 78 ILE F O 1
ATOM 7604 N N . PHE F 2 79 ? 46.034 76.624 -4.885 1.00 25.97 79 PHE F N 1
ATOM 7605 C CA . PHE F 2 79 ? 44.630 76.358 -5.196 1.00 22.37 79 PHE F CA 1
ATOM 7606 C C . PHE F 2 79 ? 44.511 75.066 -6.003 1.00 21.80 79 PHE F C 1
ATOM 7607 O O . PHE F 2 79 ? 43.674 74.211 -5.719 1.00 22.78 79 PHE F O 1
ATOM 7615 N N . LYS F 2 80 ? 45.373 74.925 -7.000 1.00 22.11 80 LYS F N 1
ATOM 7616 C CA . LYS F 2 80 ? 45.359 73.745 -7.849 1.00 29.36 80 LYS F CA 1
ATOM 7617 C C . LYS F 2 80 ? 45.788 72.508 -7.073 1.00 27.82 80 LYS F C 1
ATOM 7618 O O . LYS F 2 80 ? 45.287 71.413 -7.320 1.00 26.31 80 LYS F O 1
ATOM 7624 N N . GLN F 2 81 ? 46.710 72.680 -6.132 1.00 23.62 81 GLN F N 1
ATOM 7625 C CA . GLN F 2 81 ? 47.176 71.549 -5.339 1.00 26.04 81 GLN F CA 1
ATOM 7626 C C . GLN F 2 81 ? 46.072 70.969 -4.459 1.00 25.85 81 GLN F C 1
ATOM 7627 O O . GLN F 2 81 ? 45.954 69.754 -4.328 1.00 26.64 81 GLN F O 1
ATOM 7633 N N . TYR F 2 82 ? 45.273 71.832 -3.839 1.00 22.39 82 TYR F N 1
ATOM 7634 C CA . TYR F 2 82 ? 44.232 71.348 -2.942 1.00 22.62 82 TYR F CA 1
ATOM 7635 C C . TYR F 2 82 ? 42.879 71.160 -3.634 1.00 26.88 82 TYR F C 1
ATOM 7636 O O . TYR F 2 82 ? 41.938 70.632 -3.036 1.00 21.39 82 TYR F O 1
ATOM 7645 N N . ALA F 2 83 ? 42.797 71.559 -4.901 1.00 24.28 83 ALA F N 1
ATOM 7646 C CA . ALA F 2 83 ? 41.623 71.246 -5.716 1.00 26.87 83 ALA F CA 1
ATOM 7647 C C . ALA F 2 83 ? 42.065 70.609 -7.018 1.00 31.00 83 ALA F C 1
ATOM 7648 O O . ALA F 2 83 ? 41.985 71.239 -8.074 1.00 26.48 83 ALA F O 1
ATOM 7650 N N . PRO F 2 84 ? 42.540 69.352 -6.946 1.00 31.47 84 PRO F N 1
ATOM 7651 C CA . PRO F 2 84 ? 43.122 68.682 -8.114 1.00 26.61 84 PRO F CA 1
ATOM 7652 C C . PRO F 2 84 ? 42.121 68.467 -9.237 1.00 24.75 84 PRO F C 1
ATOM 7653 O O . PRO F 2 84 ? 42.535 68.202 -10.350 1.00 24.48 84 PRO F O 1
ATOM 7657 N N . ASP F 2 85 ? 40.832 68.588 -8.945 1.00 25.14 85 ASP F N 1
ATOM 7658 C CA . ASP F 2 85 ? 39.793 68.442 -9.960 1.00 25.81 85 ASP F CA 1
ATOM 7659 C C . ASP F 2 85 ? 39.390 69.779 -10.564 1.00 25.16 85 ASP F C 1
ATOM 7660 O O . ASP F 2 85 ? 38.313 69.887 -11.138 1.00 22.71 85 ASP F O 1
ATOM 7665 N N . TYR F 2 86 ? 40.253 70.783 -10.439 1.00 19.65 86 TYR F N 1
ATOM 7666 C CA . TYR F 2 86 ? 39.938 72.118 -10.929 1.00 24.64 86 TYR F CA 1
ATOM 7667 C C . TYR F 2 86 ? 39.718 72.116 -12.443 1.00 26.48 86 TYR F C 1
ATOM 7668 O O . TYR F 2 86 ? 40.190 71.237 -13.148 1.00 24.31 86 TYR F O 1
ATOM 7677 N N . LYS F 2 87 ? 39.002 73.120 -12.924 1.00 22.48 87 LYS F N 1
ATOM 7678 C CA . LYS F 2 87 ? 38.658 73.215 -14.333 1.00 24.29 87 LYS F CA 1
ATOM 7679 C C . LYS F 2 87 ? 39.934 73.379 -15.155 1.00 26.33 87 LYS F C 1
ATOM 7680 O O . LYS F 2 87 ? 40.588 74.417 -15.091 1.00 28.83 87 LYS F O 1
ATOM 7686 N N . LYS F 2 88 ? 40.287 72.346 -15.914 1.00 26.97 88 LYS F N 1
ATOM 7687 C CA . LYS F 2 88 ? 41.638 72.253 -16.478 1.00 35.36 88 LYS F CA 1
ATOM 7688 C C . LYS F 2 88 ? 41.914 73.271 -17.584 1.00 37.29 88 LYS F C 1
ATOM 7689 O O . LYS F 2 88 ? 43.071 73.586 -17.859 1.00 38.95 88 LYS F O 1
ATOM 7695 N N . ASP F 2 89 ? 40.867 73.799 -18.207 1.00 31.10 89 ASP F N 1
ATOM 7696 C CA . ASP F 2 89 ? 41.062 74.731 -19.311 1.00 35.63 89 ASP F CA 1
ATOM 7697 C C . ASP F 2 89 ? 41.117 76.175 -18.820 1.00 35.49 89 ASP F C 1
ATOM 7698 O O . ASP F 2 89 ? 41.145 77.106 -19.617 1.00 33.64 89 ASP F O 1
ATOM 7703 N N . ILE F 2 90 ? 41.124 76.356 -17.502 1.00 31.25 90 ILE F N 1
ATOM 7704 C CA . ILE F 2 90 ? 41.373 77.668 -16.914 1.00 31.01 90 ILE F CA 1
ATOM 7705 C C . ILE F 2 90 ? 42.857 77.756 -16.567 1.00 31.37 90 ILE F C 1
ATOM 7706 O O . ILE F 2 90 ? 43.344 77.002 -15.731 1.00 35.48 90 ILE F O 1
ATOM 7711 N N A SER F 2 91 ? 43.566 78.677 -17.209 0.48 32.50 91 SER F N 1
ATOM 7712 N N B SER F 2 91 ? 43.568 78.683 -17.204 0.52 32.17 91 SER F N 1
ATOM 7713 C CA A SER F 2 91 ? 45.002 78.804 -17.001 0.48 37.24 91 SER F CA 1
ATOM 7714 C CA B SER F 2 91 ? 45.008 78.805 -17.003 0.52 37.23 91 SER F CA 1
ATOM 7715 C C A SER F 2 91 ? 45.336 79.342 -15.612 0.48 38.28 91 SER F C 1
ATOM 7716 C C B SER F 2 91 ? 45.363 79.372 -15.631 0.52 38.19 91 SER F C 1
ATOM 7717 O O A SER F 2 91 ? 46.252 78.852 -14.952 0.48 43.33 91 SER F O 1
ATOM 7718 O O B SER F 2 91 ? 46.332 78.940 -15.007 0.52 43.96 91 SER F O 1
ATOM 7723 N N . ASP F 2 92 ? 44.581 80.339 -15.163 1.00 32.81 92 ASP F N 1
ATOM 7724 C CA . ASP F 2 92 ? 44.845 80.973 -13.875 1.00 30.47 92 ASP F CA 1
ATOM 7725 C C . ASP F 2 92 ? 43.652 80.803 -12.941 1.00 33.98 92 ASP F C 1
ATOM 7726 O O . ASP F 2 92 ? 42.748 81.639 -12.921 1.00 31.71 92 ASP F O 1
ATOM 7731 N N . ILE F 2 93 ? 43.661 79.723 -12.159 1.00 31.13 93 ILE F N 1
ATOM 7732 C CA . ILE F 2 93 ? 42.542 79.418 -11.271 1.00 24.55 93 ILE F CA 1
ATOM 7733 C C . ILE F 2 93 ? 42.375 80.502 -10.199 1.00 23.90 93 ILE F C 1
ATOM 7734 O O . ILE F 2 93 ? 41.253 80.868 -9.852 1.00 22.32 93 ILE F O 1
ATOM 7739 N N . ALA F 2 94 ? 43.484 81.039 -9.705 1.00 27.65 94 ALA F N 1
ATOM 7740 C CA . ALA F 2 94 ? 43.414 82.083 -8.687 1.00 32.18 94 ALA F CA 1
ATOM 7741 C C . ALA F 2 94 ? 42.645 83.324 -9.165 1.00 27.14 94 ALA F C 1
ATOM 7742 O O . ALA F 2 94 ? 41.800 83.845 -8.445 1.00 26.86 94 ALA F O 1
ATOM 7744 N N A SER F 2 95 ? 42.947 83.789 -10.373 0.26 28.56 95 SER F N 1
ATOM 7745 N N B SER F 2 95 ? 42.935 83.791 -10.375 0.74 28.39 95 SER F N 1
ATOM 7746 C CA A SER F 2 95 ? 42.269 84.960 -10.922 0.26 29.22 95 SER F CA 1
ATOM 7747 C CA B SER F 2 95 ? 42.254 84.975 -10.894 0.74 29.37 95 SER F CA 1
ATOM 7748 C C A SER F 2 95 ? 40.782 84.681 -11.100 0.26 27.09 95 SER F C 1
ATOM 7749 C C B SER F 2 95 ? 40.772 84.683 -11.096 0.74 27.21 95 SER F C 1
ATOM 7750 O O A SER F 2 95 ? 39.941 85.545 -10.845 0.26 26.37 95 SER F O 1
ATOM 7751 O O B SER F 2 95 ? 39.920 85.535 -10.838 0.74 26.37 95 SER F O 1
ATOM 7756 N N . ALA F 2 96 ? 40.471 83.467 -11.542 1.00 25.79 96 ALA F N 1
ATOM 7757 C CA . ALA F 2 96 ? 39.096 83.046 -11.718 1.00 19.52 96 ALA F CA 1
ATOM 7758 C C . ALA F 2 96 ? 38.370 83.082 -10.371 1.00 19.00 96 ALA F C 1
ATOM 7759 O O . ALA F 2 96 ? 37.313 83.701 -10.252 1.00 24.30 96 ALA F O 1
ATOM 7761 N N . LEU F 2 97 ? 38.949 82.454 -9.351 1.00 20.98 97 LEU F N 1
ATOM 7762 C CA . LEU F 2 97 ? 38.285 82.394 -8.045 1.00 21.50 97 LEU F CA 1
ATOM 7763 C C . LEU F 2 97 ? 38.125 83.776 -7.416 1.00 19.01 97 LEU F C 1
ATOM 7764 O O . LEU F 2 97 ? 37.097 84.056 -6.805 1.00 23.53 97 LEU F O 1
ATOM 7769 N N . VAL F 2 98 ? 39.132 84.639 -7.567 1.00 21.99 98 VAL F N 1
ATOM 7770 C CA . VAL F 2 98 ? 39.042 85.998 -7.025 1.00 27.64 98 VAL F CA 1
ATOM 7771 C C . VAL F 2 98 ? 37.903 86.757 -7.696 1.00 28.18 98 VAL F C 1
ATOM 7772 O O . VAL F 2 98 ? 37.151 87.484 -7.042 1.00 24.67 98 VAL F O 1
ATOM 7776 N N . ALA F 2 99 ? 37.763 86.565 -9.001 1.00 24.35 99 ALA F N 1
ATOM 7777 C CA . ALA F 2 99 ? 36.669 87.181 -9.739 1.00 26.38 99 ALA F CA 1
ATOM 7778 C C . ALA F 2 99 ? 35.312 86.695 -9.207 1.00 25.01 99 ALA F C 1
ATOM 7779 O O . ALA F 2 99 ? 34.369 87.479 -9.054 1.00 26.09 99 ALA F O 1
ATOM 7781 N N . VAL F 2 100 ? 35.216 85.403 -8.926 1.00 19.90 100 VAL F N 1
ATOM 7782 C CA . VAL F 2 100 ? 33.955 84.848 -8.434 1.00 16.75 100 VAL F CA 1
ATOM 7783 C C . VAL F 2 100 ? 33.630 85.440 -7.063 1.00 21.51 100 VAL F C 1
ATOM 7784 O O . VAL F 2 100 ? 32.517 85.899 -6.839 1.00 21.59 100 VAL F O 1
ATOM 7788 N N . LEU F 2 101 ? 34.606 85.466 -6.160 1.00 21.49 101 LEU F N 1
ATOM 7789 C CA . LEU F 2 101 ? 34.332 85.909 -4.788 1.00 17.53 101 LEU F CA 1
ATOM 7790 C C . LEU F 2 101 ? 34.126 87.421 -4.704 1.00 20.02 101 LEU F C 1
ATOM 7791 O O . LEU F 2 101 ? 33.361 87.899 -3.870 1.00 21.38 101 LEU F O 1
ATOM 7796 N N . SER F 2 102 ? 34.821 88.170 -5.558 1.00 19.94 102 SER F N 1
ATOM 7797 C CA . SER F 2 102 ? 34.635 89.617 -5.620 1.00 23.38 102 SER F CA 1
ATOM 7798 C C . SER F 2 102 ? 33.213 89.983 -6.011 1.00 21.94 102 SER F C 1
ATOM 7799 O O . SER F 2 102 ? 32.667 90.987 -5.544 1.00 26.74 102 SER F O 1
ATOM 7802 N N . ASN F 2 103 ? 32.619 89.170 -6.884 1.00 19.66 103 ASN F N 1
ATOM 7803 C CA . ASN F 2 103 ? 31.273 89.427 -7.379 1.00 19.58 103 ASN F CA 1
ATOM 7804 C C . ASN F 2 103 ? 30.213 88.630 -6.657 1.00 22.12 103 ASN F C 1
ATOM 7805 O O . ASN F 2 103 ? 29.028 88.764 -6.947 1.00 21.03 103 ASN F O 1
ATOM 7810 N N . GLY F 2 104 ? 30.648 87.791 -5.728 1.00 17.06 104 GLY F N 1
ATOM 7811 C CA . GLY F 2 104 ? 29.742 86.923 -5.005 1.00 15.44 104 GLY F CA 1
ATOM 7812 C C . GLY F 2 104 ? 29.549 87.313 -3.553 1.00 15.57 104 GLY F C 1
ATOM 7813 O O . GLY F 2 104 ? 29.743 88.459 -3.169 1.00 17.56 104 GLY F O 1
ATOM 7814 N N . TYR F 2 105 ? 29.153 86.337 -2.746 1.00 18.24 105 TYR F N 1
ATOM 7815 C CA . TYR F 2 105 ? 28.759 86.587 -1.368 1.00 20.38 105 TYR F CA 1
ATOM 7816 C C . TYR F 2 105 ? 29.943 86.273 -0.458 1.00 16.32 105 TYR F C 1
ATOM 7817 O O . TYR F 2 105 ? 30.586 85.245 -0.635 1.00 18.08 105 TYR F O 1
ATOM 7826 N N . PRO F 2 106 ? 30.224 87.137 0.531 1.00 21.88 106 PRO F N 1
ATOM 7827 C CA . PRO F 2 106 ? 29.434 88.302 0.959 1.00 17.19 106 PRO F CA 1
ATOM 7828 C C . PRO F 2 106 ? 29.917 89.651 0.446 1.00 22.56 106 PRO F C 1
ATOM 7829 O O . PRO F 2 106 ? 29.273 90.663 0.715 1.00 22.64 106 PRO F O 1
ATOM 7833 N N . THR F 2 107 ? 31.050 89.668 -0.244 1.00 23.44 107 THR F N 1
ATOM 7834 C CA . THR F 2 107 ? 31.649 90.913 -0.698 1.00 23.63 107 THR F CA 1
ATOM 7835 C C . THR F 2 107 ? 30.662 91.773 -1.493 1.00 24.71 107 THR F C 1
ATOM 7836 O O . THR F 2 107 ? 30.559 92.977 -1.263 1.00 23.69 107 THR F O 1
ATOM 7840 N N . ASN F 2 108 ? 29.919 91.134 -2.393 1.00 19.28 108 ASN F N 1
ATOM 7841 C CA . ASN F 2 108 ? 29.000 91.822 -3.303 1.00 23.40 108 ASN F CA 1
ATOM 7842 C C . ASN F 2 108 ? 27.530 91.552 -2.957 1.00 25.05 108 ASN F C 1
ATOM 7843 O O . ASN F 2 108 ? 26.675 91.556 -3.835 1.00 20.01 108 ASN F O 1
ATOM 7848 N N . LYS F 2 109 ? 27.227 91.334 -1.680 1.00 21.82 109 LYS F N 1
ATOM 7849 C CA . LYS F 2 109 ? 25.863 90.945 -1.292 1.00 23.70 109 LYS F CA 1
ATOM 7850 C C . LYS F 2 109 ? 24.819 92.032 -1.564 1.00 24.45 109 LYS F C 1
ATOM 7851 O O . LYS F 2 109 ? 23.664 91.731 -1.880 1.00 24.21 109 LYS F O 1
ATOM 7857 N N . SER F 2 110 ? 25.219 93.293 -1.428 1.00 23.34 110 SER F N 1
ATOM 7858 C CA . SER F 2 110 ? 24.304 94.403 -1.664 1.00 27.98 110 SER F CA 1
ATOM 7859 C C . SER F 2 110 ? 23.817 94.423 -3.115 1.00 22.90 110 SER F C 1
ATOM 7860 O O . SER F 2 110 ? 22.615 94.524 -3.372 1.00 24.42 110 SER F O 1
ATOM 7863 N N . GLN F 2 111 ? 24.744 94.332 -4.061 1.00 22.55 111 GLN F N 1
ATOM 7864 C CA . GLN F 2 111 ? 24.366 94.372 -5.473 1.00 23.69 111 GLN F CA 1
ATOM 7865 C C . GLN F 2 111 ? 23.618 93.114 -5.905 1.00 22.23 111 GLN F C 1
ATOM 7866 O O . GLN F 2 111 ? 22.713 93.183 -6.749 1.00 24.39 111 GLN F O 1
ATOM 7872 N N . LEU F 2 112 ? 23.986 91.971 -5.337 1.00 19.98 112 LEU F N 1
ATOM 7873 C CA . LEU F 2 112 ? 23.298 90.713 -5.638 1.00 18.87 112 LEU F CA 1
ATOM 7874 C C . LEU F 2 112 ? 21.833 90.778 -5.226 1.00 29.43 112 LEU F C 1
ATOM 7875 O O . LEU F 2 112 ? 20.945 90.238 -5.910 1.00 22.92 112 LEU F O 1
ATOM 7880 N N . SER F 2 113 ? 21.578 91.433 -4.098 1.00 20.41 113 SER F N 1
ATOM 7881 C CA . SER F 2 113 ? 20.211 91.621 -3.656 1.00 21.76 113 SER F CA 1
ATOM 7882 C C . SER F 2 113 ? 19.517 92.629 -4.568 1.00 22.17 113 SER F C 1
ATOM 7883 O O . SER F 2 113 ? 18.384 92.423 -4.971 1.00 23.10 113 SER F O 1
ATOM 7886 N N . THR F 2 114 ? 20.214 93.708 -4.909 1.00 23.03 114 THR F N 1
ATOM 7887 C CA . THR F 2 114 ? 19.611 94.753 -5.723 1.00 31.80 114 THR F CA 1
ATOM 7888 C C . THR F 2 114 ? 19.320 94.270 -7.132 1.00 24.11 114 THR F C 1
ATOM 7889 O O . THR F 2 114 ? 18.219 94.458 -7.646 1.00 24.93 114 THR F O 1
ATOM 7893 N N . SER F 2 115 ? 20.316 93.637 -7.739 1.00 23.01 115 SER F N 1
ATOM 7894 C CA . SER F 2 115 ? 20.281 93.285 -9.159 1.00 27.92 115 SER F CA 1
ATOM 7895 C C . SER F 2 115 ? 19.542 91.978 -9.443 1.00 22.75 115 SER F C 1
ATOM 7896 O O . SER F 2 115 ? 18.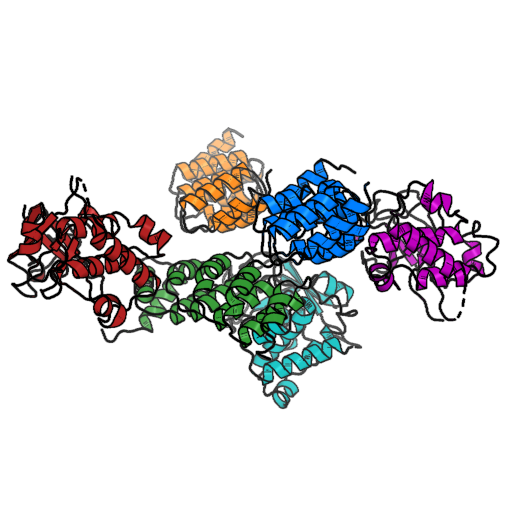823 91.878 -10.431 1.00 24.08 115 SER F O 1
ATOM 7899 N N . TYR F 2 116 ? 19.748 90.977 -8.594 1.00 20.72 116 TYR F N 1
ATOM 7900 C CA . TYR F 2 116 ? 19.201 89.649 -8.855 1.00 21.17 116 TYR F CA 1
ATOM 7901 C C . TYR F 2 116 ? 18.130 89.247 -7.860 1.00 21.18 116 TYR F C 1
ATOM 7902 O O . TYR F 2 116 ? 17.632 88.131 -7.918 1.00 26.77 116 TYR F O 1
ATOM 7911 N N . HIS F 2 117 ? 17.776 90.173 -6.968 1.00 20.81 117 HIS F N 1
ATOM 7912 C CA . HIS F 2 117 ? 16.777 89.954 -5.923 1.00 25.95 117 HIS F CA 1
ATOM 7913 C C . HIS F 2 117 ? 17.063 88.721 -5.077 1.00 29.23 117 HIS F C 1
ATOM 7914 O O . HIS F 2 117 ? 16.142 88.059 -4.595 1.00 35.64 117 HIS F O 1
ATOM 7921 N N . LEU F 2 118 ? 18.344 88.421 -4.883 1.00 18.84 118 LEU F N 1
ATOM 7922 C CA . LEU F 2 118 ? 18.727 87.333 -3.996 1.00 20.41 118 LEU F CA 1
ATOM 7923 C C . LEU F 2 118 ? 18.874 87.845 -2.580 1.00 24.75 118 LEU F C 1
ATOM 7924 O O . LEU F 2 118 ? 19.504 88.874 -2.356 1.00 22.04 118 LEU F O 1
ATOM 7929 N N . ASN F 2 119 ? 18.304 87.139 -1.612 1.00 19.18 119 ASN F N 1
ATOM 7930 C CA . ASN F 2 119 ? 18.654 87.447 -0.233 1.00 19.77 119 ASN F CA 1
ATOM 7931 C C . ASN F 2 119 ? 20.024 86.823 0.047 1.00 17.08 119 ASN F C 1
ATOM 7932 O O . ASN F 2 119 ? 20.581 86.141 -0.820 1.00 18.91 119 ASN F O 1
ATOM 7937 N N . ASN F 2 120 ? 20.585 87.082 1.226 1.00 17.29 120 ASN F N 1
ATOM 7938 C CA . ASN F 2 120 ? 21.941 86.620 1.535 1.00 18.45 120 ASN F CA 1
ATOM 7939 C C . ASN F 2 120 ? 22.124 85.097 1.405 1.00 22.22 120 ASN F C 1
ATOM 7940 O O . ASN F 2 120 ? 23.124 84.639 0.843 1.00 17.25 120 ASN F O 1
ATOM 7945 N N . ASP F 2 121 ? 21.172 84.316 1.925 1.00 19.37 121 ASP F N 1
ATOM 7946 C CA . ASP F 2 121 ? 21.210 82.852 1.781 1.00 15.00 121 ASP F CA 1
ATOM 7947 C C . ASP F 2 121 ? 21.270 82.392 0.315 1.00 16.48 121 ASP F C 1
ATOM 7948 O O . ASP F 2 121 ? 22.025 81.487 -0.044 1.00 14.34 121 ASP F O 1
ATOM 7953 N N . SER F 2 122 ? 20.431 83.003 -0.513 1.00 19.11 122 SER F N 1
ATOM 7954 C CA . SER F 2 122 ? 20.381 82.683 -1.929 1.00 19.78 122 SER F CA 1
ATOM 7955 C C . SER F 2 122 ? 21.718 83.066 -2.593 1.00 16.72 122 SER F C 1
ATOM 7956 O O . SER F 2 122 ? 22.310 82.269 -3.321 1.00 16.56 122 SER F O 1
ATOM 7959 N N . SER F 2 123 ? 22.220 84.270 -2.304 1.00 17.31 123 SER F N 1
ATOM 7960 C CA . SER F 2 123 ? 23.526 84.698 -2.830 1.00 16.05 123 SER F CA 1
ATOM 7961 C C . SER F 2 123 ? 24.651 83.738 -2.426 1.00 13.71 123 SER F C 1
ATOM 7962 O O . SER F 2 123 ? 25.538 83.416 -3.219 1.00 14.23 123 SER F O 1
ATOM 7965 N N . ARG F 2 124 ? 24.612 83.290 -1.178 1.00 14.40 124 ARG F N 1
ATOM 7966 C CA . ARG F 2 124 ? 25.619 82.356 -0.682 1.00 14.94 124 ARG F CA 1
ATOM 7967 C C . ARG F 2 124 ? 25.576 80.998 -1.390 1.00 14.06 124 ARG F C 1
ATOM 7968 O O . ARG F 2 124 ? 26.601 80.449 -1.764 1.00 13.67 124 ARG F O 1
ATOM 7976 N N . LYS F 2 125 ? 24.383 80.448 -1.551 1.00 14.41 125 LYS F N 1
ATOM 7977 C CA . LYS F 2 125 ? 24.212 79.209 -2.293 1.00 13.34 125 LYS F CA 1
ATOM 7978 C C . LYS F 2 125 ? 24.798 79.327 -3.713 1.00 15.27 125 LYS F C 1
ATOM 7979 O O . LYS F 2 125 ? 25.582 78.477 -4.162 1.00 15.56 125 LYS F O 1
ATOM 7985 N N . VAL F 2 126 ? 24.427 80.388 -4.419 1.00 13.68 126 VAL F N 1
ATOM 7986 C CA . VAL F 2 126 ? 24.885 80.552 -5.805 1.00 14.29 126 VAL F CA 1
ATOM 7987 C C . VAL F 2 126 ? 26.409 80.721 -5.873 1.00 13.39 126 VAL F C 1
ATOM 7988 O O . VAL F 2 126 ? 27.079 80.205 -6.772 1.00 13.72 126 VAL F O 1
ATOM 7992 N N . THR F 2 127 ? 26.970 81.431 -4.907 1.00 14.91 127 THR F N 1
ATOM 7993 C CA . THR F 2 127 ? 28.424 81.593 -4.873 1.00 11.93 127 THR F CA 1
ATOM 7994 C C . THR F 2 127 ? 29.144 80.251 -4.681 1.00 11.40 127 THR F C 1
ATOM 7995 O O . THR F 2 127 ? 30.161 79.974 -5.326 1.00 13.06 127 THR F O 1
ATOM 7999 N N . GLN F 2 128 ? 28.610 79.412 -3.795 1.00 13.47 128 GLN F N 1
ATOM 8000 C CA . GLN F 2 128 ? 29.177 78.071 -3.594 1.00 10.55 128 GLN F CA 1
ATOM 8001 C C . GLN F 2 128 ? 29.198 77.250 -4.888 1.00 13.81 128 GLN F C 1
ATOM 8002 O O . GLN F 2 128 ? 30.181 76.554 -5.203 1.00 13.13 128 GLN F O 1
ATOM 8008 N N . LEU F 2 129 ? 28.095 77.303 -5.626 1.00 14.77 129 LEU F N 1
ATOM 8009 C CA . LEU F 2 129 ? 28.007 76.550 -6.873 1.00 13.12 129 LEU F CA 1
ATOM 8010 C C . LEU F 2 129 ? 28.992 77.091 -7.904 1.00 11.97 129 LEU F C 1
ATOM 8011 O O . LEU F 2 129 ? 29.622 76.315 -8.642 1.00 15.13 129 LEU F O 1
ATOM 8016 N N . ALA F 2 130 ? 29.138 78.416 -7.962 1.00 13.06 130 ALA F N 1
ATOM 8017 C CA . ALA F 2 130 ? 30.065 79.022 -8.911 1.00 17.55 130 ALA F CA 1
ATOM 8018 C C . ALA F 2 130 ? 31.493 78.613 -8.593 1.00 17.79 130 ALA F C 1
ATOM 8019 O O . ALA F 2 130 ? 32.276 78.339 -9.487 1.00 15.42 130 ALA F O 1
ATOM 8021 N N . ILE F 2 131 ? 31.831 78.576 -7.309 1.00 14.69 131 ILE F N 1
ATOM 8022 C CA . ILE F 2 131 ? 33.154 78.123 -6.905 1.00 13.74 131 ILE F CA 1
ATOM 8023 C C . ILE F 2 131 ? 33.430 76.698 -7.409 1.00 15.97 131 ILE F C 1
ATOM 8024 O O . ILE F 2 131 ? 34.497 76.421 -7.960 1.00 15.18 131 ILE F O 1
ATOM 8029 N N . TRP F 2 132 ? 32.448 75.811 -7.255 1.00 15.19 132 TRP F N 1
ATOM 8030 C CA . TRP F 2 132 ? 32.599 74.404 -7.627 1.00 15.81 132 TRP F CA 1
ATOM 8031 C C . TRP F 2 132 ? 32.760 74.209 -9.133 1.00 14.68 132 TRP F C 1
ATOM 8032 O O . TRP F 2 132 ? 33.372 73.236 -9.566 1.00 17.33 132 TRP F O 1
ATOM 8043 N N . TYR F 2 133 ? 32.197 75.116 -9.928 1.00 17.19 133 TYR F N 1
ATOM 8044 C CA . TYR F 2 133 ? 32.450 75.106 -11.376 1.00 16.74 133 TYR F CA 1
ATOM 8045 C C . TYR F 2 133 ? 33.951 75.122 -11.637 1.00 14.33 133 TYR F C 1
ATOM 8046 O O . TYR F 2 133 ? 34.453 74.454 -12.548 1.00 18.14 133 TYR F O 1
ATOM 8055 N N . PHE F 2 134 ? 34.682 75.876 -10.819 1.00 15.60 134 PHE F N 1
ATOM 8056 C CA . PHE F 2 134 ? 36.129 75.996 -11.015 1.00 18.80 134 PHE F CA 1
ATOM 8057 C C . PHE F 2 134 ? 36.956 74.994 -10.202 1.00 16.53 134 PHE F C 1
ATOM 8058 O O . PHE F 2 134 ? 37.999 74.513 -10.666 1.00 19.99 134 PHE F O 1
ATOM 8066 N N . SER F 2 135 ? 36.500 74.684 -8.992 1.00 14.20 135 SER F N 1
ATOM 8067 C CA . SER F 2 135 ? 37.270 73.843 -8.074 1.00 18.26 135 SER F CA 1
ATOM 8068 C C . SER F 2 135 ? 37.100 72.372 -8.398 1.00 18.75 135 SER F C 1
ATOM 8069 O O . SER F 2 135 ? 37.996 71.564 -8.155 1.00 16.21 135 SER F O 1
ATOM 8072 N N . ASP F 2 136 ? 35.942 72.030 -8.954 1.00 18.23 136 ASP F N 1
ATOM 8073 C CA . ASP F 2 136 ? 35.597 70.628 -9.191 1.00 14.79 136 ASP F CA 1
ATOM 8074 C C . ASP F 2 136 ? 35.083 70.330 -10.593 1.00 22.91 136 ASP F C 1
ATOM 8075 O O . ASP F 2 136 ? 34.574 69.241 -10.842 1.00 16.76 136 ASP F O 1
ATOM 8080 N N . SER F 2 137 ? 35.214 71.298 -11.495 1.00 18.68 137 SER F N 1
ATOM 8081 C CA . SER F 2 137 ? 34.840 71.114 -12.893 1.00 16.84 137 SER F CA 1
ATOM 8082 C C . SER F 2 137 ? 33.381 70.694 -13.032 1.00 17.25 137 SER F C 1
ATOM 8083 O O . SER F 2 137 ? 33.035 69.925 -13.933 1.00 21.84 137 SER F O 1
ATOM 8086 N N . LEU F 2 138 ? 32.531 71.174 -12.133 1.00 16.16 138 LEU F N 1
ATOM 8087 C CA . LEU F 2 138 ? 31.114 70.830 -12.225 1.00 15.80 138 LEU F CA 1
ATOM 8088 C C . LEU F 2 138 ? 30.500 71.491 -13.451 1.00 21.56 138 LEU F C 1
ATOM 8089 O O . LEU F 2 138 ? 30.768 72.667 -13.734 1.00 19.46 138 LEU F O 1
ATOM 8094 N N . THR F 2 139 ? 29.691 70.726 -14.185 1.00 17.22 139 THR F N 1
ATOM 8095 C CA . THR F 2 139 ? 29.058 71.223 -15.405 1.00 17.57 139 THR F CA 1
ATOM 8096 C C . THR F 2 139 ? 27.924 72.193 -15.090 1.00 18.54 139 THR F C 1
ATOM 8097 O O . THR F 2 139 ? 27.323 72.126 -14.019 1.00 15.18 139 THR F O 1
ATOM 8101 N N . LYS F 2 140 ? 27.616 73.081 -16.027 1.00 16.34 140 LYS F N 1
ATOM 8102 C CA . LYS F 2 140 ? 26.433 73.917 -15.850 1.00 16.09 140 LYS F CA 1
ATOM 8103 C C . LYS F 2 140 ? 25.152 73.080 -15.729 1.00 19.18 140 LYS F C 1
ATOM 8104 O O . LYS F 2 140 ? 24.250 73.423 -14.970 1.00 16.63 140 LYS F O 1
ATOM 8110 N N . GLU F 2 141 ? 25.066 71.990 -16.486 1.00 17.23 141 GLU F N 1
ATOM 8111 C CA . GLU F 2 141 ? 23.884 71.149 -16.419 1.00 18.41 141 GLU F CA 1
ATOM 8112 C C . GLU F 2 141 ? 23.703 70.585 -15.012 1.00 18.76 141 GLU F C 1
ATOM 8113 O O . GLU F 2 141 ? 22.600 70.579 -14.485 1.00 17.56 141 GLU F O 1
ATOM 8119 N N . TYR F 2 142 ? 24.791 70.114 -14.406 1.00 18.78 142 TYR F N 1
ATOM 8120 C CA . TYR F 2 142 ? 24.702 69.568 -13.053 1.00 15.43 142 TYR F CA 1
ATOM 8121 C C . TYR F 2 142 ? 24.271 70.653 -12.064 1.00 23.82 142 TYR F C 1
ATOM 8122 O O . TYR F 2 142 ? 23.382 70.440 -11.246 1.00 17.63 142 TYR F O 1
ATOM 8131 N N . LEU F 2 143 ? 24.894 71.823 -12.145 1.00 17.20 143 LEU F N 1
ATOM 8132 C CA . LEU F 2 143 ? 24.580 72.911 -11.221 1.00 18.10 143 LEU F CA 1
ATOM 8133 C C . LEU F 2 143 ? 23.150 73.439 -11.386 1.00 19.15 143 LEU F C 1
ATOM 8134 O O . LEU F 2 143 ? 22.450 73.675 -10.401 1.00 16.94 143 LEU F O 1
ATOM 8139 N N . LYS F 2 144 ? 22.696 73.596 -12.625 1.00 19.84 144 LYS F N 1
ATOM 8140 C CA . LYS F 2 144 ? 21.416 74.260 -12.857 1.00 17.74 144 LYS F CA 1
ATOM 8141 C C . LYS F 2 144 ? 20.247 73.316 -13.068 1.00 22.54 144 LYS F C 1
ATOM 8142 O O . LYS F 2 144 ? 19.114 73.680 -12.780 1.00 23.49 144 LYS F O 1
ATOM 8148 N N . ASP F 2 145 ? 20.510 72.120 -13.591 1.00 17.56 145 ASP F N 1
ATOM 8149 C CA . ASP F 2 145 ? 19.427 71.231 -14.019 1.00 17.61 145 ASP F CA 1
ATOM 8150 C C . ASP F 2 145 ? 19.322 69.914 -13.243 1.00 19.31 145 ASP F C 1
ATOM 8151 O O . ASP F 2 145 ? 18.218 69.502 -12.866 1.00 24.07 145 ASP F O 1
ATOM 8156 N N . THR F 2 146 ? 20.443 69.215 -13.058 1.00 19.46 146 THR F N 1
ATOM 8157 C CA . THR F 2 146 ? 20.345 67.805 -12.654 1.00 17.58 146 THR F CA 1
ATOM 8158 C C . THR F 2 146 ? 20.829 67.478 -11.238 1.00 16.54 146 THR F C 1
ATOM 8159 O O . THR F 2 146 ? 20.595 66.369 -10.762 1.00 17.95 146 THR F O 1
ATOM 8163 N N . GLY F 2 147 ? 21.485 68.431 -10.575 1.00 17.84 147 GLY F N 1
ATOM 8164 C CA . GLY F 2 147 ? 22.124 68.183 -9.288 1.00 17.80 147 GLY F CA 1
ATOM 8165 C C . GLY F 2 147 ? 21.198 68.397 -8.098 1.00 21.05 147 GLY F C 1
ATOM 8166 O O . GLY F 2 147 ? 21.604 68.219 -6.942 1.00 21.18 147 GLY F O 1
ATOM 8167 N N . GLY F 2 148 ? 19.963 68.801 -8.378 1.00 17.12 148 GLY F N 1
ATOM 8168 C CA . GLY F 2 148 ? 18.950 68.937 -7.334 1.00 23.34 148 GLY F CA 1
ATOM 8169 C C . GLY F 2 148 ? 18.976 70.231 -6.528 1.00 27.66 148 GLY F C 1
ATOM 8170 O O . GLY F 2 148 ? 18.452 70.278 -5.415 1.00 24.48 148 GLY F O 1
ATOM 8171 N N . TYR F 2 149 ? 19.572 71.289 -7.070 1.00 13.67 149 TYR F N 1
ATOM 8172 C CA . TYR F 2 149 ? 19.752 72.516 -6.285 1.00 21.56 149 TYR F CA 1
ATOM 8173 C C . TYR F 2 149 ? 18.545 73.436 -6.399 1.00 25.04 149 TYR F C 1
ATOM 8174 O O . TYR F 2 149 ? 18.447 74.423 -5.672 1.00 24.88 149 TYR F O 1
ATOM 8183 N N . ASN F 2 150 ? 17.636 73.101 -7.311 1.00 19.59 150 ASN F N 1
ATOM 8184 C CA . ASN F 2 150 ? 16.360 73.797 -7.441 1.00 17.68 150 ASN F CA 1
ATOM 8185 C C . ASN F 2 150 ? 16.509 75.318 -7.548 1.00 28.25 150 ASN F C 1
ATOM 8186 O O . ASN F 2 150 ? 15.812 76.070 -6.870 1.00 21.59 150 ASN F O 1
ATOM 8191 N N . LEU F 2 151 ? 17.415 75.768 -8.411 1.00 18.68 151 LEU F N 1
ATOM 8192 C CA . LEU F 2 151 ? 17.633 77.199 -8.595 1.00 18.99 151 LEU F CA 1
ATOM 8193 C C . LEU F 2 151 ? 16.436 77.844 -9.281 1.00 21.80 151 LEU F C 1
ATOM 8194 O O . LEU F 2 151 ? 15.840 77.251 -10.185 1.00 21.17 151 LEU F O 1
ATOM 8199 N N . ASN F 2 152 ? 16.075 79.054 -8.855 1.00 16.90 152 ASN F N 1
ATOM 8200 C CA . ASN F 2 152 ? 15.084 79.818 -9.604 1.00 21.16 152 ASN F CA 1
ATOM 8201 C C . ASN F 2 152 ? 15.778 80.568 -10.745 1.00 21.70 152 ASN F C 1
ATOM 8202 O O . ASN F 2 152 ? 16.991 80.397 -10.940 1.00 21.32 152 ASN F O 1
ATOM 8207 N N . ASP F 2 153 ? 15.032 81.362 -11.517 1.00 19.52 153 ASP F N 1
ATOM 8208 C CA . ASP F 2 153 ? 15.609 81.940 -12.725 1.00 20.96 153 ASP F CA 1
ATOM 8209 C C . ASP F 2 153 ? 16.656 82.991 -12.372 1.00 22.73 153 ASP F C 1
ATOM 8210 O O . ASP F 2 153 ? 17.689 83.073 -13.039 1.00 25.02 153 ASP F O 1
ATOM 8215 N N . MET F 2 154 ? 16.388 83.788 -11.335 1.00 20.94 154 MET F N 1
ATOM 8216 C CA . MET F 2 154 ? 17.346 84.801 -10.882 1.00 18.31 154 MET F CA 1
ATOM 8217 C C . MET F 2 154 ? 18.638 84.151 -10.383 1.00 19.63 154 MET F C 1
ATOM 8218 O O . MET F 2 154 ? 19.723 84.676 -10.635 1.00 17.92 154 MET F O 1
ATOM 8223 N N . GLU F 2 155 ? 18.523 83.024 -9.677 1.00 18.25 155 GLU F N 1
ATOM 8224 C CA . GLU F 2 155 ? 19.704 82.329 -9.156 1.00 18.61 155 GLU F CA 1
ATOM 8225 C C . GLU F 2 155 ? 20.538 81.753 -10.295 1.00 21.04 155 GLU F C 1
ATOM 8226 O O . GLU F 2 155 ? 21.764 81.790 -10.253 1.00 17.88 155 GLU F O 1
ATOM 8232 N N . LYS F 2 156 ? 19.868 81.214 -11.309 1.00 21.03 156 LYS F N 1
ATOM 8233 C CA . LYS F 2 156 ? 20.564 80.745 -12.506 1.00 20.17 156 LYS F CA 1
ATOM 8234 C C . LYS F 2 156 ? 21.264 81.892 -13.240 1.00 24.24 156 LYS F C 1
ATOM 8235 O O . LYS F 2 156 ? 22.381 81.723 -13.721 1.00 19.02 156 LYS F O 1
ATOM 8241 N N . LYS F 2 157 ? 20.608 83.051 -13.329 1.00 23.07 157 LYS F N 1
ATOM 8242 C CA . LYS F 2 157 ? 21.219 84.220 -13.962 1.00 21.49 157 LYS F CA 1
ATOM 8243 C C . LYS F 2 157 ? 22.428 84.697 -13.160 1.00 17.85 157 LYS F C 1
ATOM 8244 O O . LYS F 2 157 ? 23.466 85.066 -13.720 1.00 22.72 157 LYS F O 1
ATOM 8250 N N . ALA F 2 158 ? 22.288 84.683 -11.843 1.00 17.93 158 ALA F N 1
ATOM 8251 C CA . ALA F 2 158 ? 23.373 85.083 -10.962 1.00 20.43 158 ALA F CA 1
ATOM 8252 C C . ALA F 2 158 ? 24.546 84.098 -11.088 1.00 22.56 158 ALA F C 1
ATOM 8253 O O . ALA F 2 158 ? 25.711 84.504 -11.092 1.00 18.09 158 ALA F O 1
ATOM 8255 N N . LEU F 2 159 ? 24.234 82.808 -11.199 1.00 18.79 159 LEU F N 1
ATOM 8256 C CA . LEU F 2 159 ? 25.277 81.783 -11.363 1.00 15.78 159 LEU F CA 1
ATOM 8257 C C . LEU F 2 159 ? 26.040 81.938 -12.679 1.00 17.06 159 LEU F C 1
ATOM 8258 O O . LEU F 2 159 ? 27.269 81.929 -12.680 1.00 19.84 159 LEU F O 1
ATOM 8263 N N . ASP F 2 160 ? 25.311 82.080 -13.790 1.00 15.54 160 ASP F N 1
ATOM 8264 C CA . ASP F 2 160 ? 25.928 82.401 -15.090 1.00 16.88 160 ASP F CA 1
ATOM 8265 C C . ASP F 2 160 ? 26.823 83.645 -14.997 1.00 21.69 160 ASP F C 1
ATOM 8266 O O . ASP F 2 160 ? 27.903 83.709 -15.582 1.00 22.28 160 ASP F O 1
ATOM 8271 N N . PHE F 2 161 ? 26.334 84.657 -14.295 1.00 21.39 161 PHE F N 1
ATOM 8272 C CA . PHE F 2 161 ? 27.076 85.897 -14.077 1.00 22.19 161 PHE F CA 1
ATOM 8273 C C . PHE F 2 161 ? 28.425 85.646 -13.392 1.00 20.74 161 PHE F C 1
ATOM 8274 O O . PHE F 2 161 ? 29.478 86.020 -13.907 1.00 18.10 161 PHE F O 1
ATOM 8282 N N . LEU F 2 162 ? 28.388 84.989 -12.241 1.00 15.94 162 LEU F N 1
ATOM 8283 C CA . LEU F 2 162 ? 29.619 84.690 -11.504 1.00 17.24 162 LEU F CA 1
ATOM 8284 C C . LEU F 2 162 ? 30.593 83.821 -12.305 1.00 19.07 162 LEU F C 1
ATOM 8285 O O . LEU F 2 162 ? 31.798 84.044 -12.287 1.00 18.33 162 LEU F O 1
ATOM 8290 N N . ILE F 2 163 ? 30.070 82.809 -12.978 1.00 17.22 163 ILE F N 1
ATOM 8291 C CA . ILE F 2 163 ? 30.927 81.927 -13.760 1.00 19.99 163 ILE F CA 1
ATOM 8292 C C . ILE F 2 163 ? 31.540 82.692 -14.930 1.00 17.78 163 ILE F C 1
ATOM 8293 O O . ILE F 2 163 ? 32.711 82.513 -15.250 1.00 23.42 163 ILE F O 1
ATOM 8298 N N . SER F 2 164 ? 30.745 83.560 -15.560 1.00 17.57 164 SER F N 1
ATOM 8299 C CA . SER F 2 164 ? 31.271 84.422 -16.607 1.00 19.70 164 SER F CA 1
ATOM 8300 C C . SER F 2 164 ? 32.429 85.289 -16.113 1.00 22.07 164 SER F C 1
ATOM 8301 O O . SER F 2 164 ? 33.409 85.471 -16.832 1.00 26.00 164 SER F O 1
ATOM 8304 N N . LYS F 2 165 ? 32.316 85.835 -14.902 1.00 23.63 165 LYS F N 1
ATOM 8305 C CA . LYS F 2 165 ? 33.371 86.695 -14.363 1.00 22.19 165 LYS F CA 1
ATOM 8306 C C . LYS F 2 165 ? 34.656 85.901 -14.140 1.00 23.03 165 LYS F C 1
ATOM 8307 O O . LYS F 2 165 ? 35.754 86.381 -14.431 1.00 22.88 165 LYS F O 1
ATOM 8313 N N . GLY F 2 166 ? 34.513 84.688 -13.619 1.00 19.57 166 GLY F N 1
ATOM 8314 C CA . GLY F 2 166 ? 35.646 83.794 -13.460 1.00 18.44 166 GLY F CA 1
ATOM 8315 C C . GLY F 2 166 ? 36.300 83.421 -14.782 1.00 24.07 166 GLY F C 1
ATOM 8316 O O . GLY F 2 166 ? 37.526 83.381 -14.886 1.00 24.84 166 GLY F O 1
ATOM 8317 N N . GLU F 2 167 ? 35.493 83.147 -15.802 1.00 23.01 167 GLU F N 1
ATOM 8318 C CA . GLU F 2 167 ? 36.054 82.723 -17.080 1.00 27.21 167 GLU F CA 1
ATOM 8319 C C . GLU F 2 167 ? 36.666 83.892 -17.842 1.00 28.48 167 GLU F C 1
ATOM 8320 O O . GLU F 2 167 ? 37.637 83.714 -18.573 1.00 30.40 167 GLU F O 1
ATOM 8326 N N . ASP F 2 168 ? 36.105 85.086 -17.664 1.00 28.67 168 ASP F N 1
ATOM 8327 C CA . ASP F 2 168 ? 36.564 86.258 -18.408 1.00 29.81 168 ASP F CA 1
ATOM 8328 C C . ASP F 2 168 ? 37.800 86.921 -17.805 1.00 29.17 168 ASP F C 1
ATOM 8329 O O . ASP F 2 168 ? 38.399 87.800 -18.424 1.00 35.91 168 ASP F O 1
ATOM 8334 N N . SER F 2 169 ? 38.189 86.507 -16.604 1.00 29.63 169 SER F N 1
ATOM 8335 C CA . SER F 2 169 ? 39.382 87.069 -15.982 1.00 37.48 169 SER F CA 1
ATOM 8336 C C . SER F 2 169 ? 40.635 86.546 -16.674 1.00 36.12 169 SER F C 1
ATOM 8337 O O . SER F 2 169 ? 41.342 87.305 -17.334 1.00 58.39 169 SER F O 1
ATOM 8340 N N . ASN F 2 177 ? 46.786 94.371 -5.326 1.00 54.63 177 ASN F N 1
ATOM 8341 C CA . ASN F 2 177 ? 46.019 93.275 -5.908 1.00 56.56 177 ASN F CA 1
ATOM 8342 C C . ASN F 2 177 ? 45.531 92.356 -4.785 1.00 52.21 177 ASN F C 1
ATOM 8343 O O . ASN F 2 177 ? 46.080 92.367 -3.679 1.00 49.49 177 ASN F O 1
ATOM 8348 N N . TYR F 2 178 ? 44.511 91.555 -5.077 1.00 55.02 178 TYR F N 1
ATOM 8349 C CA . TYR F 2 178 ? 43.865 90.742 -4.054 1.00 49.07 178 TYR F CA 1
ATOM 8350 C C . TYR F 2 178 ? 44.060 89.239 -4.229 1.00 40.37 178 TYR F C 1
ATOM 8351 O O . TYR F 2 178 ? 44.285 88.743 -5.330 1.00 34.45 178 TYR F O 1
ATOM 8360 N N . SER F 2 179 ? 43.957 88.515 -3.122 1.00 36.12 179 SER F N 1
ATOM 8361 C CA . SER F 2 179 ? 43.835 87.074 -3.194 1.00 29.75 179 SER F CA 1
ATOM 8362 C C . SER F 2 179 ? 42.786 86.584 -2.213 1.00 29.42 179 SER F C 1
ATOM 8363 O O . SER F 2 179 ? 42.049 87.375 -1.618 1.00 33.29 179 SER F O 1
ATOM 8366 N N . LEU F 2 180 ? 42.715 85.266 -2.077 1.00 23.37 180 LEU F N 1
ATOM 8367 C CA . LEU F 2 180 ? 41.806 84.623 -1.149 1.00 20.48 180 LEU F CA 1
ATOM 8368 C C . LEU F 2 180 ? 42.622 83.731 -0.234 1.00 25.24 180 LEU F C 1
ATOM 8369 O O . LEU F 2 180 ? 43.657 83.216 -0.646 1.00 27.63 180 LEU F O 1
ATOM 8374 N N . ASP F 2 181 ? 42.152 83.543 0.995 1.00 27.85 181 ASP F N 1
ATOM 8375 C CA . ASP F 2 181 ? 42.759 82.566 1.884 1.00 21.96 181 ASP F CA 1
ATOM 8376 C C . ASP F 2 181 ? 42.332 81.167 1.476 1.00 20.59 181 ASP F C 1
ATOM 8377 O O . ASP F 2 181 ? 41.241 80.973 0.941 1.00 27.84 181 ASP F O 1
ATOM 8382 N N . ILE F 2 182 ? 43.193 80.188 1.721 1.00 22.21 182 ILE F N 1
ATOM 8383 C CA . ILE F 2 182 ? 42.753 78.806 1.633 1.00 20.18 182 ILE F CA 1
ATOM 8384 C C . ILE F 2 182 ? 42.901 78.187 3.014 1.00 20.10 182 ILE F C 1
ATOM 8385 O O . ILE F 2 182 ? 43.923 78.376 3.680 1.00 26.28 182 ILE F O 1
ATOM 8390 N N . TYR F 2 183 ? 41.862 77.488 3.466 1.00 19.72 183 TYR F N 1
ATOM 8391 C CA . TYR F 2 183 ? 41.924 76.812 4.746 1.00 20.98 183 TYR F CA 1
ATOM 8392 C C . TYR F 2 183 ? 42.200 75.343 4.478 1.00 18.69 183 TYR F C 1
ATOM 8393 O O . TYR F 2 183 ? 41.365 74.636 3.934 1.00 19.80 183 TYR F O 1
ATOM 8402 N N . VAL F 2 184 ? 43.404 74.909 4.830 1.00 19.36 184 VAL F N 1
ATOM 8403 C CA . VAL F 2 184 ? 43.837 73.557 4.542 1.00 18.10 184 VAL F CA 1
ATOM 8404 C C . VAL F 2 184 ? 43.472 72.627 5.696 1.00 20.05 184 VAL F C 1
ATOM 8405 O O . VAL F 2 184 ? 43.916 72.831 6.825 1.00 19.41 184 VAL F O 1
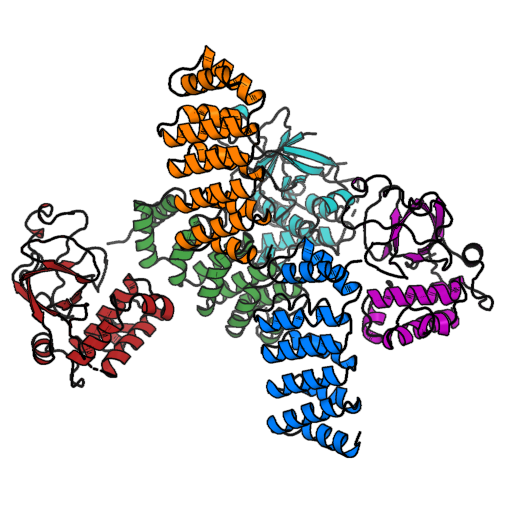ATOM 8409 N N . TYR F 2 185 ? 42.660 71.615 5.406 1.00 18.48 185 TYR F N 1
ATOM 8410 C CA . TYR F 2 185 ? 42.217 70.683 6.440 1.00 16.66 185 TYR F CA 1
ATOM 8411 C C . TYR F 2 185 ? 43.421 69.978 7.056 1.00 21.04 185 TYR F C 1
ATOM 8412 O O . TYR F 2 185 ? 44.270 69.454 6.347 1.00 22.25 185 TYR F O 1
ATOM 8421 N N . GLN F 2 186 ? 43.492 69.981 8.382 1.00 19.41 186 GLN F N 1
ATOM 8422 C CA . GLN F 2 186 ? 44.596 69.350 9.088 1.00 25.16 186 GLN F CA 1
ATOM 8423 C C . GLN F 2 186 ? 44.205 67.992 9.663 1.00 29.61 186 GLN F C 1
ATOM 8424 O O . GLN F 2 186 ? 44.751 66.958 9.272 1.00 26.39 186 GLN F O 1
ATOM 8430 N N . SER F 2 187 ? 43.231 68.002 10.567 1.00 24.06 187 SER F N 1
ATOM 8431 C CA . SER F 2 187 ? 42.815 66.794 11.269 1.00 22.63 187 SER F CA 1
ATOM 8432 C C . SER F 2 187 ? 41.578 67.085 12.113 1.00 26.67 187 SER F C 1
ATOM 8433 O O . SER F 2 187 ? 41.111 68.218 12.158 1.00 21.66 187 SER F O 1
ATOM 8436 N N . GLY F 2 188 ? 41.063 66.070 12.799 1.00 22.78 188 GLY F N 1
ATOM 8437 C CA . GLY F 2 188 ? 39.911 66.278 13.659 1.00 22.34 188 GLY F CA 1
ATOM 8438 C C . GLY F 2 188 ? 38.600 66.265 12.893 1.00 18.20 188 GLY F C 1
ATOM 8439 O O . GLY F 2 188 ? 38.592 66.153 11.664 1.00 16.88 188 GLY F O 1
ATOM 8440 N N . GLY F 2 189 ? 37.490 66.374 13.627 1.00 20.70 189 GLY F N 1
ATOM 8441 C CA . GLY F 2 189 ? 36.154 66.252 13.047 1.00 15.49 189 GLY F CA 1
ATOM 8442 C C . GLY F 2 189 ? 35.490 64.971 13.536 1.00 15.75 189 GLY F C 1
ATOM 8443 O O . GLY F 2 189 ? 35.883 63.881 13.161 1.00 19.52 189 GLY F O 1
ATOM 8444 N N . HIS F 2 190 ? 34.509 65.106 14.418 1.00 16.52 190 HIS F N 1
ATOM 8445 C CA . HIS F 2 190 ? 33.840 63.939 14.990 1.00 18.58 190 HIS F CA 1
ATOM 8446 C C . HIS F 2 190 ? 33.108 63.076 13.953 1.00 16.54 190 HIS F C 1
ATOM 8447 O O . HIS F 2 190 ? 33.145 61.850 14.009 1.00 20.57 190 HIS F O 1
ATOM 8454 N N . ASP F 2 191 ? 32.428 63.737 13.024 1.00 19.76 191 ASP F N 1
ATOM 8455 C CA . ASP F 2 191 ? 31.528 63.061 12.088 1.00 20.25 191 ASP F CA 1
ATOM 8456 C C . ASP F 2 191 ? 32.258 62.088 11.178 1.00 23.65 191 ASP F C 1
ATOM 8457 O O . ASP F 2 191 ? 31.732 61.026 10.867 1.00 24.91 191 ASP F O 1
ATOM 8462 N N . HIS F 2 192 ? 33.471 62.446 10.764 1.00 17.89 192 HIS F N 1
ATOM 8463 C CA . HIS F 2 192 ? 34.199 61.668 9.760 1.00 21.65 192 HIS F CA 1
ATOM 8464 C C . HIS F 2 192 ? 35.669 61.423 10.096 1.00 24.50 192 HIS F C 1
ATOM 8465 O O . HIS F 2 192 ? 36.287 60.489 9.567 1.00 28.11 192 HIS F O 1
ATOM 8472 N N . MET F 2 193 ? 36.229 62.281 10.946 1.00 16.80 193 MET F N 1
ATOM 8473 C CA . MET F 2 193 ? 37.604 62.165 11.444 1.00 18.37 193 MET F CA 1
ATOM 8474 C C . MET F 2 193 ? 38.715 62.295 10.401 1.00 27.21 193 MET F C 1
ATOM 8475 O O . MET F 2 193 ? 39.894 62.294 10.752 1.00 28.22 193 MET F O 1
ATOM 8480 N N . LYS F 2 194 ? 38.351 62.422 9.130 1.00 19.40 194 LYS F N 1
ATOM 8481 C CA . LYS F 2 194 ? 39.343 62.567 8.068 1.00 22.79 194 LYS F CA 1
ATOM 8482 C C . LYS F 2 194 ? 38.643 62.909 6.774 1.00 22.39 194 LYS F C 1
ATOM 8483 O O . LYS F 2 194 ? 37.432 62.749 6.683 1.00 20.43 194 LYS F O 1
ATOM 8489 N N . ASP F 2 195 ? 39.411 63.362 5.785 1.00 22.05 195 ASP F N 1
ATOM 8490 C CA . ASP F 2 195 ? 38.892 63.575 4.431 1.00 20.72 195 ASP F CA 1
ATOM 8491 C C . ASP F 2 195 ? 37.809 64.649 4.363 1.00 18.93 195 ASP F C 1
ATOM 8492 O O . ASP F 2 195 ? 36.890 64.586 3.544 1.00 18.03 195 ASP F O 1
ATOM 8497 N N . TYR F 2 196 ? 37.936 65.644 5.229 1.00 15.01 196 TYR F N 1
ATOM 8498 C CA . TYR F 2 196 ? 37.103 66.838 5.158 1.00 14.80 196 TYR F CA 1
ATOM 8499 C C . TYR F 2 196 ? 37.513 67.738 3.995 1.00 18.02 196 TYR F C 1
ATOM 8500 O O . TYR F 2 196 ? 38.664 67.718 3.559 1.00 15.25 196 TYR F O 1
ATOM 8509 N N . GLN F 2 197 ? 36.566 68.524 3.491 1.00 14.98 197 GLN F N 1
ATOM 8510 C CA . GLN F 2 197 ? 36.891 69.532 2.488 1.00 12.42 197 GLN F CA 1
ATOM 8511 C C . GLN F 2 197 ? 37.962 70.513 2.972 1.00 14.04 197 GLN F C 1
ATOM 8512 O O . GLN F 2 197 ? 37.949 70.920 4.126 1.00 15.45 197 GLN F O 1
ATOM 8517 N N . ASN F 2 198 ? 38.859 70.915 2.080 1.00 14.29 198 ASN F N 1
ATOM 8518 C CA . ASN F 2 198 ? 39.538 72.188 2.269 1.00 18.72 198 ASN F CA 1
ATOM 8519 C C . ASN F 2 198 ? 38.538 73.306 2.038 1.00 18.61 198 ASN F C 1
ATOM 8520 O O . ASN F 2 198 ? 37.531 73.109 1.369 1.00 16.00 198 ASN F O 1
ATOM 8525 N N . LEU F 2 199 ? 38.790 74.471 2.617 1.00 15.27 199 LEU F N 1
ATOM 8526 C CA . LEU F 2 199 ? 37.809 75.544 2.566 1.00 15.87 199 LEU F CA 1
ATOM 8527 C C . LEU F 2 199 ? 38.415 76.755 1.886 1.00 15.69 199 LEU F C 1
ATOM 8528 O O . LEU F 2 199 ? 39.595 77.053 2.070 1.00 20.01 199 LEU F O 1
ATOM 8533 N N . LEU F 2 200 ? 37.590 77.448 1.108 1.00 15.65 200 LEU F N 1
ATOM 8534 C CA . LEU F 2 200 ? 38.015 78.651 0.402 1.00 18.12 200 LEU F CA 1
ATOM 8535 C C . LEU F 2 200 ? 37.446 79.895 1.097 1.00 18.58 200 LEU F C 1
ATOM 8536 O O . LEU F 2 200 ? 36.239 79.998 1.335 1.00 16.71 200 LEU F O 1
ATOM 8541 N N . GLY F 2 201 ? 38.326 80.827 1.440 1.00 16.60 201 GLY F N 1
ATOM 8542 C CA . GLY F 2 201 ? 37.909 82.077 2.046 1.00 26.77 201 GLY F CA 1
ATOM 8543 C C . GLY F 2 201 ? 37.091 82.925 1.096 1.00 23.62 201 GLY F C 1
ATOM 8544 O O . GLY F 2 201 ? 37.175 82.767 -0.123 1.00 19.13 201 GLY F O 1
ATOM 8545 N N . SER F 2 202 ? 36.306 83.837 1.655 1.00 21.58 202 SER F N 1
ATOM 8546 C CA . SER F 2 202 ? 35.423 84.683 0.854 1.00 20.91 202 SER F CA 1
ATOM 8547 C C . SER F 2 202 ? 35.842 86.149 0.914 1.00 19.69 202 SER F C 1
ATOM 8548 O O . SER F 2 202 ? 35.202 87.001 0.314 1.00 24.32 202 SER F O 1
ATOM 8551 N N . THR F 2 203 ? 36.922 86.436 1.636 1.00 24.54 203 THR F N 1
ATOM 8552 C CA . THR F 2 203 ? 37.366 87.815 1.826 1.00 27.35 203 THR F CA 1
ATOM 8553 C C . THR F 2 203 ? 38.555 88.130 0.926 1.00 29.14 203 THR F C 1
ATOM 8554 O O . THR F 2 203 ? 39.516 87.364 0.874 1.00 27.28 203 THR F O 1
ATOM 8558 N N . LEU F 2 204 ? 38.495 89.256 0.221 1.00 27.64 204 LEU F N 1
ATOM 8559 C CA . LEU F 2 204 ? 39.602 89.651 -0.637 1.00 26.64 204 LEU F CA 1
ATOM 8560 C C . LEU F 2 204 ? 40.755 90.154 0.228 1.00 34.40 204 LEU F C 1
ATOM 8561 O O . LEU F 2 204 ? 40.603 91.118 0.969 1.00 36.16 204 LEU F O 1
ATOM 8566 N N . ILE F 2 205 ? 41.893 89.474 0.150 1.00 38.27 205 ILE F N 1
ATOM 8567 C CA . ILE F 2 205 ? 43.051 89.810 0.971 1.00 38.01 205 ILE F CA 1
ATOM 8568 C C . ILE F 2 205 ? 44.018 90.666 0.164 1.00 46.69 205 ILE F C 1
ATOM 8569 O O . ILE F 2 205 ? 44.423 90.274 -0.928 1.00 47.87 205 ILE F O 1
ATOM 8574 N N . PRO F 2 206 ? 44.382 91.844 0.697 1.00 56.80 206 PRO F N 1
ATOM 8575 C CA . PRO F 2 206 ? 45.292 92.804 0.056 1.00 56.67 206 PRO F CA 1
ATOM 8576 C C . PRO F 2 206 ? 46.577 92.178 -0.491 1.00 54.60 206 PRO F C 1
ATOM 8577 O O . PRO F 2 206 ? 47.251 91.462 0.249 1.00 54.07 206 PRO F O 1
#

Solvent-accessible surface area: 49694 Å² total; per-residue (Å²): 124,68,100,138,97,4,92,79,44,22,109,47,21,136,60,145,45,34,108,46,25,35,79,0,0,37,16,0,1,148,48,32,20,94,178,0,0,94,37,0,21,154,10,8,126,24,165,31,109,89,0,18,36,14,0,0,80,0,1,4,102,22,26,15,68,107,0,0,74,20,0,24,139,9,16,63,26,149,34,38,61,0,34,57,16,0,0,112,2,0,3,87,20,34,23,57,32,0,0,83,27,0,24,119,12,1,113,23,112,47,69,71,1,50,130,9,0,20,147,2,0,33,99,23,10,45,43,61,0,40,36,10,0,89,129,11,23,129,89,9,67,2,39,1,37,57,19,0,51,72,17,33,109,101,67,155,118,118,45,9,57,81,5,76,91,37,43,106,40,20,86,43,83,45,34,110,51,31,34,74,0,0,37,13,0,3,155,38,28,10,98,94,0,0,56,27,0,24,96,10,11,162,26,148,30,105,88,0,15,37,14,0,0,79,0,0,4,114,28,32,36,105,107,0,4,74,33,0,25,147,11,9,162,26,161,34,36,62,0,16,53,13,0,0,106,2,1,5,108,20,35,32,83,114,0,2,100,13,0,20,127,10,0,108,20,155,45,65,70,1,50,132,7,0,24,153,2,0,41,109,25,10,50,99,139,0,105,42,8,1,59,150,20,36,148,105,13,78,46,68,1,107,132,21,0,61,74,28,54,138,98,141,99,62,84,159,83,1,86,79,32,31,148,42,14,78,56,119,42,30,76,48,18,1,55,0,0,3,8,0,2,100,38,37,40,94,110,0,0,104,32,0,27,103,9,10,119,23,135,28,41,12,0,19,2,0,0,0,31,0,1,5,95,30,25,32,85,105,0,0,60,32,0,23,140,10,18,56,26,161,16,39,14,0,19,24,11,0,0,70,2,1,4,96,18,33,25,54,42,0,0,70,25,0,22,95,11,2,123,24,102,42,62,13,1,64,81,5,0,21,147,2,0,28,95,24,10,52,94,50,0,50,42,12,0,83,141,30,14,136,120,16,88,54,79,2,94,130,19,0,48,72,17,41,127,105,69,154,51,189,177,84,86,23,22,0,0,16,13,33,84,57,117,60,34,0,60,10,1,15,0,1,40,71,155,55,29,114,35,74,90,118,56,91,34,2,2,4,1,0,9,44,169,70,98,53,1,6,88,1,70,74,125,58,76,88,31,136,62,9,159,86,54,127,49,52,2,0,15,0,57,65,69,98,2,136,39,42,11,0,52,113,50,2,88,80,38,46,126,113,23,103,63,1,16,44,0,0,30,15,0,0,33,30,0,18,8,75,26,81,80,81,0,48,97,51,39,71,6,50,69,72,16,0,11,24,0,0,3,0,0,0,0,14,0,0,15,46,24,77,73,106,65,1,44,97,106,24,57,11,138,15,56,91,36,10,61,118,0,0,46,37,0,0,49,85,1,80,116,85,180,127,20,0,20,0,9,7,35,82,62,24,0,59,82,68,132,134,75,3,0,14,0,0,5,1,50,40,46,133,86,72,26,24,0,0,16,14,30,53,20,70,60,35,0,59,12,1,14,1,2,34,86,130,53,25,86,36,64,88,98,56,112,41,2,3,4,1,0,11,43,164,68,96,52,1,8,85,1,70,78,127,28,79,64,33,141,74,12,177,94,53,122,55,56,1,0,15,0,56,71,66,62,2,138,41,41,12,0,47,119,44,1,86,78,38,45,126,114,27,105,68,0,15,41,0,0,20,15,0,0,35,29,0,16,10,75,27,71,82,80,0,49,101,63,48,78,5,21,68,50,17,1,12,30,0,0,3,0,0,0,0,16,0,1,17,45,24,77,73,106,64,1,46,97,106,24,58,12,138,15,72,93,46,11,57,115,0,0,45,33,0,0,47,87,1,76,118,80,154,114,17,0,16,0,11,10,37,85,59,23,0,51,79,73,125,127,73,2,0,15,0,0,4,1,54,37,48,96,189,99,75,24,24,0,0,15,11,28,91,51,135,33,19,0,31,8,1,15,0,1,34,77,144,50,31,121,33,58,101,111,52,100,39,2,2,4,1,0,9,22,80,71,79,54,1,7,85,1,68,77,125,31,77,89,36,140,62,11,169,90,55,124,50,48,1,0,20,0,56,76,71,101,3,130,41,17,11,0,36,90,49,1,87,77,24,40,107,112,23,102,67,1,15,41,0,0,25,16,0,0,34,34,0,16,9,73,34,75,86,90,3,52,92,50,43,138,4,100,68,88,18,1,10,26,1,0,4,0,0,0,0,17,0,1,13,32,0,13,73,36,1,1,45,32,4,7,41,12,140,15,82,96,60,18,60,107,0,0,43,47,1,0,44,84,1,80,114,83,176,125,20,0,15,0,10,9,35,82,64,24,0,51,78,64,104,83,78,3,0,14,0,0,5,1,55,37,49,131

Radius of gyration: 36.78 Å; Cα contacts (8 Å, |Δi|>4): 2061; chains: 6; bounding box: 103×81×104 Å

Organism: NCBI:txid148942

Foldseek 3Di:
DDVVLLVVLLVQCVPPDVVSLLVSLQVLLVVLDCVSLVSLLVQCPPPDLSSVLSSLQSLLSNLDCVCVVSLLVQCVDPDLSSVLSSLQSLLSNLDCVCQVSLLVQCPPPDPNSNVSSLVSLVSNDDDVSLVVLVVCCPPNDDSSVVSSVVSCVVVPD/DDVVLLVVLLVQCPPPDVVSVLVSLQVLLVVLDCVCLVSLLVQCPPPDLSSVLSSLQSLLSNLDCVNVVSLLVQCPPPDLSNVLSSLLSLLSNLDCVCQVSLLVQCPPPDVSSNVSSLVSLVSNDDDSSLVSLVVCCVPNDDRSVVSSVVVNVVD/DDLVCLVVLLVQCPPPDVVSVLVSLQVLLVSLDCVNLVSLLVQCPPPDLSSVLSSLQSLLSNLDPVCLVSLLVQCPPPDLSNVLSSLLSLLSNLDCVCQVSLLVQCPPPDPSSNVSSLVSLVSNDDDSSLVVLVVCCPPNDDSSVVSSVVSCVVDPDPD/DKWFKAFAPPDPDPPTWIFIAHPVAGFPDDDQQGTWEFLEPPFAAWYHDYVVQRGLVSDDPPSSFTFMWDKDWDAQVVLCVQQVQFDVVDPGLFFLLCQLLCCAPPNNQVCLCVVLVDHRVLRSRLSRLLSCCGRHVDDLCCSPPNVPPPDDPSSNVSNVVSNCSSRPGQWGWMKIHTDFTGDVPRDRHGIIIGSDTHD/DKWFKAFAPPDPDPPTWMFIAHPVAGFPDPDQQGTWEFLEPPFAAWYHDYVVCRHLVSDDPPSSFTWMWDKDWDAQVVLCVQQVQFDVVDPGLFFLLVQLLCCAPPNNQVCLCPVLVDHRVLRSRLSNLLSCCGSRVDDLCCSPPNVPPPDDPSSSVSNVVSNCSSVVGQWGWMKIHTDFTGPVPGDGHGIIIGSDTHGD/DKWFKAFAPPDPDPPTWIFIAHPVAGFPDPDQQGTWAFLEPVFDAWYHDYVVQRGLVSDDPPSSFTWMWDKDWDAQVVLCVQLVQFDVPQPGLFFLLLQLLCCAPPNNQVVLCVPLVDHRVLRSRLSNLLSCCGSRVDDLCCSPPNVPPPDDPSSNVSNVVSNCRSRPGLWTWMKIHTDFTGPVPGDRHGIIIGSDTHD

Nearest PDB structures (foldseek):
  5dcq-assembly1_E-2  TM=1.005E+00  e=2.028E-44  Streptococcus equi subsp. equi
  5a0g-assembly6_F  TM=7.786E-01  e=7.318E-13  Clostridium perfringens B
  5a0d-assembly3_C  TM=8.204E-01  e=3.344E-10  Clostridium perfringens B
  5a0d-assembly4_D  TM=8.112E-01  e=6.060E-10  Clostridium perfringens B
  4c0z-assembly3_C  TM=7.229E-01  e=4.988E-11  Streptococcus pyogenes